Protein 4YAM (pdb70)

Secondary structure (DSSP, 8-state):
-TTEEEEE--B-TTS-B--HHHHHHHHHHHHTT-EEEEE---SS-HHHHTTS--SSS-EEEETTEEEESHHHHHHHHHHH-TT------HHHHH--HHHHHHIIIIIHHHHHHHHHHHHHHS-GGGHHHHHHHHHHHT---S-HHHHHTTHHHHGGGSGGGGHHHHHHHTT-SBTTBSS--HHHHHHHHHHHHHHHH-SS-SB-TT-TTHHHHHHHHHHHHHTT------SB-----TTSPP-S---/--EEEEE--B-TTS-B--HHHHHHHHHHHHTT-EEEEE---SSSHHHHTTSS-SSS-EEEETTEEEESHHHHHHHHHHH-TT------HHHHH--HHHHHHIIIIIHHHHHHSHHHHHHTS-TTTHHHHHHHHHHHSS-SS-HHHHHTTHHHHGGGSGGGGHHHHHHHTT-SBTTBSS--HHHHHHHHHHHHHHHH-SS-SB-TT-TTHHHHHHHHHHHHHTT------SB-----TTSPPSS------/--EEEEE--B-TTS-B--HHHHHHHHHHHHTT-EEEEE---SSSHHHHTTSS-SSS-EEEETTEEEESHHHHHHHHHHH-TT----S-HHHHH--HHHHHHIIIIIHHHHHHSHHHHHHHS-HHHHHHHHHHHTTTSSSSS-HHHHHTTHHHHGGGHHHHTHHHHHHHTT-SBTTBSS--HHHHHHHHHHHHHHHH-SS-SB-TT-TTHHHHHHHHHHHHHTT------SB-----TTSPPSS------/--EEEEE--B-TTS-B--HHHHHHHHHHHHTT-EEEEE---SS-HHHHTTS--SSS-EEEETTEEEESHHHHHHHHHHH-TT----S-HHHHH--HHHHHHIIIIIHHHHHHHHHHHHHTS-TTTHHHHHHHHHHHSSTTS-HHHHHTTHHHHGGGHHHHTHHHHHHHTT-SBTTBSS--HHHHHHHHHHHHHHHH-SS-SB-TT-TTHHHHHHHHHHHHHTT------SB-----TTSPP-S--S--

Structure (mmCIF, N/CA/C/O backbone):
data_4YAM
#
_entry.id   4YAM
#
_cell.length_a   122.556
_cell.length_b   97.155
_cell.length_c   131.387
_cell.angle_alpha   90.00
_cell.angle_beta   106.65
_cell.angle_gamma   90.00
#
_symmetry.space_group_name_H-M   'C 1 2 1'
#
loop_
_entity.id
_entity.type
_entity.pdbx_description
1 polymer Beta-etherase
2 water water
#
loop_
_atom_site.group_PDB
_atom_site.id
_atom_site.type_symbol
_atom_site.label_atom_id
_atom_site.label_alt_id
_atom_site.label_comp_id
_atom_site.label_asym_id
_atom_site.label_entity_id
_atom_site.label_seq_id
_atom_site.pdbx_PDB_ins_code
_atom_site.Cartn_x
_atom_site.Cartn_y
_atom_site.Cartn_z
_atom_site.occupancy
_atom_site.B_iso_or_equiv
_atom_site.auth_seq_id
_atom_site.auth_comp_id
_atom_site.auth_asym_id
_atom_site.auth_atom_id
_atom_site.pdbx_PDB_model_num
ATOM 1 N N . ARG A 1 3 ? -5.077 -26.377 30.144 1.00 67.78 3 ARG A N 1
ATOM 2 C CA . ARG A 1 3 ? -5.876 -25.754 31.194 1.00 52.49 3 ARG A CA 1
ATOM 3 C C . ARG A 1 3 ? -7.135 -26.550 31.482 1.00 41.08 3 ARG A C 1
ATOM 4 O O . ARG A 1 3 ? -8.007 -26.089 32.227 1.00 31.53 3 ARG A O 1
ATOM 24 N N . ASN A 1 4 ? -7.217 -27.734 30.878 1.00 64.45 4 ASN A N 1
ATOM 25 C CA . ASN A 1 4 ? -8.391 -28.591 30.958 1.00 66.98 4 ASN A CA 1
ATOM 26 C C . ASN A 1 4 ? -9.618 -27.891 30.380 1.00 64.90 4 ASN A C 1
ATOM 27 O O . ASN A 1 4 ? -9.745 -27.739 29.164 1.00 80.20 4 ASN A O 1
ATOM 38 N N . ASN A 1 5 ? -10.505 -27.457 31.265 1.00 27.13 5 ASN A N 1
ATOM 39 C CA . ASN A 1 5 ? -11.746 -26.789 30.891 1.00 23.35 5 ASN A CA 1
ATOM 40 C C . ASN A 1 5 ? -12.043 -25.755 31.970 1.00 22.06 5 ASN A C 1
ATOM 41 O O . ASN A 1 5 ? -13.195 -25.536 32.352 1.00 21.30 5 ASN A O 1
ATOM 52 N N . THR A 1 6 ? -10.984 -25.113 32.457 1.00 23.74 6 THR A N 1
ATOM 53 C CA . THR A 1 6 ? -11.061 -24.337 33.693 1.00 22.36 6 THR A CA 1
ATOM 54 C C . THR A 1 6 ? -10.677 -22.868 33.538 1.00 24.04 6 THR A C 1
ATOM 55 O O . THR A 1 6 ? -9.645 -22.543 32.958 1.00 22.54 6 THR A O 1
ATOM 66 N N . ILE A 1 7 ? -11.521 -21.991 34.079 1.00 19.41 7 ILE A N 1
ATOM 67 C CA . ILE A 1 7 ? -11.210 -20.569 34.169 1.00 18.74 7 ILE A CA 1
ATOM 68 C C . ILE A 1 7 ? -11.310 -20.106 35.622 1.00 31.09 7 ILE A C 1
ATOM 69 O O . ILE A 1 7 ? -12.223 -20.493 36.353 1.00 18.71 7 ILE A O 1
ATOM 85 N N . THR A 1 8 ? -10.351 -19.284 36.031 1.00 22.04 8 THR A N 1
ATOM 86 C CA . THR A 1 8 ? -10.285 -18.778 37.395 1.00 18.87 8 THR A CA 1
ATOM 87 C C . THR A 1 8 ? -11.189 -17.568 37.550 1.00 18.41 8 THR A C 1
ATOM 88 O O . THR A 1 8 ? -11.189 -16.679 36.704 1.00 17.15 8 THR A O 1
ATOM 99 N N . LEU A 1 9 ? -11.971 -17.547 38.624 1.00 18.67 9 LEU A N 1
ATOM 100 C CA . LEU A 1 9 ? -12.873 -16.436 38.895 1.00 16.23 9 LEU A CA 1
ATOM 101 C C . LEU A 1 9 ? -12.646 -15.875 40.290 1.00 21.60 9 LEU A C 1
ATOM 102 O O . LEU A 1 9 ? -12.737 -16.602 41.277 1.00 20.47 9 LEU A O 1
ATOM 118 N N . TYR A 1 10 ? -12.355 -14.580 40.369 1.00 19.69 10 TYR A N 1
ATOM 119 C CA . TYR A 1 10 ? -12.274 -13.900 41.655 1.00 16.81 10 TYR A CA 1
ATOM 120 C C . TYR A 1 10 ? -13.680 -13.495 42.094 1.00 15.93 10 TYR A C 1
ATOM 121 O O . TYR A 1 10 ? -14.319 -12.635 41.484 1.00 22.51 10 TYR A O 1
ATOM 139 N N . ASP A 1 11 ? -14.145 -14.146 43.154 1.00 20.51 11 ASP A N 1
ATOM 140 C CA . ASP A 1 11 ? -15.517 -14.024 43.640 1.00 15.50 11 ASP A CA 1
ATOM 141 C C . ASP A 1 11 ? -15.659 -12.844 44.596 1.00 36.26 11 ASP A C 1
ATOM 142 O O . ASP A 1 11 ? -14.665 -12.240 45.010 1.00 16.78 11 ASP A O 1
ATOM 151 N N . LEU A 1 12 ? -16.903 -12.518 44.932 1.00 22.90 12 LEU A N 1
ATOM 152 C CA . LEU A 1 12 ? -17.198 -11.552 45.984 1.00 15.56 12 LEU A CA 1
ATOM 153 C C . LEU A 1 12 ? -18.266 -12.167 46.875 1.00 21.78 12 LEU A C 1
ATOM 154 O O . LEU A 1 12 ? -19.449 -12.165 46.535 1.00 21.95 12 LEU A O 1
ATOM 170 N N . GLN A 1 13 ? -17.831 -12.690 48.016 1.00 20.17 13 GLN A N 1
ATOM 171 C CA . GLN A 1 13 ? -18.672 -13.538 48.855 1.00 20.77 13 GLN A CA 1
ATOM 172 C C . GLN A 1 13 ? -19.061 -12.893 50.178 1.00 17.34 13 GLN A C 1
ATOM 173 O O . GLN A 1 13 ? -18.361 -12.014 50.697 1.00 17.95 13 GLN A O 1
ATOM 187 N N . LEU A 1 14 ? -20.189 -13.355 50.709 1.00 17.28 14 LEU A N 1
ATOM 188 C CA . LEU A 1 14 ? -20.608 -13.055 52.069 1.00 18.64 14 LEU A CA 1
ATOM 189 C C . LEU A 1 14 ? -20.002 -14.088 53.014 1.00 29.22 14 LEU A C 1
ATOM 190 O O . LEU A 1 14 ? -19.306 -15.001 52.569 1.00 19.53 14 LEU A O 1
ATOM 206 N N . GLU A 1 15 ? -20.278 -13.949 54.308 1.00 20.39 15 GLU A N 1
ATOM 207 C CA . GLU A 1 15 ? -19.740 -14.866 55.311 1.00 21.87 15 GLU A CA 1
ATOM 208 C C . GLU A 1 15 ? -20.121 -16.320 55.022 1.00 23.16 15 GLU A C 1
ATOM 209 O O . GLU A 1 15 ? -19.370 -17.238 55.344 1.00 27.95 15 GLU A O 1
ATOM 221 N N . SER A 1 16 ? -21.285 -16.523 54.408 1.00 26.38 16 SER A N 1
ATOM 222 C CA . SER A 1 16 ? -21.781 -17.866 54.121 1.00 24.50 16 SER A CA 1
ATOM 223 C C . SER A 1 16 ? -21.070 -18.517 52.933 1.00 21.61 16 SER A C 1
ATOM 224 O O . SER A 1 16 ? -21.243 -19.711 52.681 1.00 24.88 16 SER A O 1
ATOM 232 N N . GLY A 1 17 ? -20.277 -17.733 52.210 1.00 20.89 17 GLY A N 1
ATOM 233 C CA . GLY A 1 17 ? -19.624 -18.205 50.998 1.00 20.41 17 GLY A CA 1
ATOM 234 C C . GLY A 1 17 ? -20.451 -17.852 49.779 1.00 20.20 17 GLY A C 1
ATOM 235 O O . GLY A 1 17 ? -20.041 -18.037 48.631 1.00 22.05 17 GLY A O 1
ATOM 239 N N . CYS A 1 18 ? -21.637 -17.328 50.042 1.00 23.78 18 CYS A N 1
ATOM 240 C CA . CYS A 1 18 ? -22.562 -16.940 48.997 1.00 20.47 18 CYS A CA 1
ATOM 241 C C . CYS A 1 18 ? -22.127 -15.672 48.255 1.00 17.42 18 CYS A C 1
ATOM 242 O O . CYS A 1 18 ? -21.763 -14.686 48.886 1.00 17.75 18 CYS A O 1
ATOM 250 N N . THR A 1 19 ? -22.179 -15.697 46.921 1.00 15.47 19 THR A N 1
ATOM 251 C CA . THR A 1 19 ? -21.894 -14.508 46.118 1.00 16.49 19 THR A CA 1
ATOM 252 C C . THR A 1 19 ? -22.948 -13.427 46.354 1.00 14.04 19 THR A C 1
ATOM 253 O O . THR A 1 19 ? -24.147 -13.713 46.351 1.00 17.51 19 THR A O 1
ATOM 264 N N . ILE A 1 20 ? -22.501 -12.190 46.545 1.00 14.01 20 ILE A N 1
ATOM 265 C CA . ILE A 1 20 ? -23.418 -11.063 46.692 1.00 14.00 20 ILE A CA 1
ATOM 266 C C . ILE A 1 20 ? -23.478 -10.233 45.417 1.00 13.90 20 ILE A C 1
ATOM 267 O O . ILE A 1 20 ? -24.566 -9.882 44.958 1.00 16.45 20 ILE A O 1
ATOM 283 N N . SER A 1 21 ? -22.318 -9.918 44.843 1.00 14.46 21 SER A N 1
ATOM 284 C CA . SER A 1 21 ? -22.258 -9.028 43.687 1.00 13.40 21 SER A CA 1
ATOM 285 C C . SER A 1 21 ? -23.052 -9.551 42.488 1.00 12.90 21 SER A C 1
ATOM 286 O O . SER A 1 21 ? -22.829 -10.674 42.051 1.00 18.44 21 SER A O 1
ATOM 294 N N . PRO A 1 22 ? -23.967 -8.726 41.936 1.00 13.00 22 PRO A N 1
ATOM 295 C CA . PRO A 1 22 ? -24.695 -9.158 40.737 1.00 12.73 22 PRO A CA 1
ATOM 296 C C . PRO A 1 22 ? -23.776 -9.257 39.521 1.00 15.04 22 PRO A C 1
ATOM 297 O O . PRO A 1 22 ? -24.056 -10.014 38.597 1.00 15.08 22 PRO A O 1
ATOM 308 N N . TYR A 1 23 ? -22.692 -8.488 39.521 1.00 15.52 23 TYR A N 1
ATOM 309 C CA . TYR A 1 23 ? -21.724 -8.551 38.428 1.00 17.03 23 TYR A CA 1
ATOM 310 C C . TYR A 1 23 ? -20.998 -9.890 38.439 1.00 16.93 23 TYR A C 1
ATOM 311 O O . TYR A 1 23 ? -20.730 -10.476 37.383 1.00 14.85 23 TYR A O 1
ATOM 329 N N . VAL A 1 24 ? -20.682 -10.370 39.637 1.00 12.57 24 VAL A N 1
ATOM 330 C CA . VAL A 1 24 ? -20.065 -11.680 39.796 1.00 14.29 24 VAL A CA 1
ATOM 331 C C . VAL A 1 24 ? -21.072 -12.777 39.458 1.00 12.85 24 VAL A C 1
ATOM 332 O O . VAL A 1 24 ? -20.719 -13.767 38.820 1.00 13.77 24 VAL A O 1
ATOM 345 N N . TRP A 1 25 ? -22.323 -12.599 39.884 1.00 12.40 25 TRP A N 1
ATOM 346 C CA . TRP A 1 25 ? -23.362 -13.580 39.593 1.00 14.16 25 TRP A CA 1
ATOM 347 C C . TRP A 1 25 ? -23.495 -13.831 38.093 1.00 14.91 25 TRP A C 1
ATOM 348 O O . TRP A 1 25 ? -23.491 -14.978 37.653 1.00 16.73 25 TRP A O 1
ATOM 369 N N . ARG A 1 26 ? -23.609 -12.770 37.301 1.00 14.08 26 ARG A N 1
ATOM 370 C CA . ARG A 1 26 ? -23.861 -12.963 35.880 1.00 18.82 26 ARG A CA 1
ATOM 371 C C . ARG A 1 26 ? -22.612 -13.511 35.191 1.00 17.29 26 ARG A C 1
ATOM 372 O O . ARG A 1 26 ? -22.713 -14.146 34.149 1.00 15.94 26 ARG A O 1
ATOM 393 N N . THR A 1 27 ? -21.447 -13.307 35.798 1.00 15.91 27 THR A N 1
ATOM 394 C CA . THR A 1 27 ? -20.218 -13.906 35.288 1.00 13.18 27 THR A CA 1
ATOM 395 C C . THR A 1 27 ? -20.172 -15.409 35.578 1.00 12.46 27 THR A C 1
ATOM 396 O O . THR A 1 27 ? -19.746 -16.196 34.727 1.00 18.66 27 THR A O 1
ATOM 407 N N . LYS A 1 28 ? -20.601 -15.815 36.770 1.00 17.35 28 LYS A N 1
ATOM 408 C CA . LYS A 1 28 ? -20.673 -17.245 37.083 1.00 25.60 28 LYS A CA 1
ATOM 409 C C . LYS A 1 28 ? -21.577 -17.956 36.082 1.00 13.89 28 LYS A C 1
ATOM 410 O O . LYS A 1 28 ? -21.207 -18.999 35.545 1.00 14.81 28 LYS A O 1
ATOM 429 N N . TYR A 1 29 ? -22.751 -17.382 35.821 1.00 12.42 29 TYR A N 1
ATOM 430 C CA . TYR A 1 29 ? -23.680 -17.966 34.852 1.00 13.29 29 TYR A CA 1
ATOM 431 C C . TYR A 1 29 ? -23.116 -17.972 33.431 1.00 13.32 29 TYR A C 1
ATOM 432 O O . TYR A 1 29 ? -23.331 -18.920 32.677 1.00 14.77 29 TYR A O 1
ATOM 450 N N . ALA A 1 30 ? -22.421 -16.902 33.061 1.00 16.99 30 ALA A N 1
ATOM 451 C CA . ALA A 1 30 ? -21.835 -16.805 31.730 1.00 15.76 30 ALA A CA 1
ATOM 452 C C . ALA A 1 30 ? -20.827 -17.929 31.521 1.00 15.90 30 ALA A C 1
ATOM 453 O O . ALA A 1 30 ? -20.817 -18.591 30.480 1.00 14.72 30 ALA A O 1
ATOM 460 N N . LEU A 1 31 ? -19.989 -18.154 32.524 1.00 15.81 31 LEU A N 1
ATOM 461 C CA . LEU A 1 31 ? -18.973 -19.205 32.448 1.00 17.38 31 LEU A CA 1
ATOM 462 C C . LEU A 1 31 ? -19.596 -20.599 32.326 1.00 17.76 31 LEU A C 1
ATOM 463 O O . LEU A 1 31 ? -19.177 -21.403 31.496 1.00 19.16 31 LEU A O 1
ATOM 479 N N . LYS A 1 32 ? -20.597 -20.881 33.149 1.00 14.32 32 LYS A N 1
ATOM 480 C CA . LYS A 1 32 ? -21.276 -22.174 33.102 1.00 15.54 32 LYS A CA 1
ATOM 481 C C . LYS A 1 32 ? -22.041 -22.349 31.787 1.00 15.09 32 LYS A C 1
ATOM 482 O O . LYS A 1 32 ? -22.147 -23.457 31.265 1.00 15.86 32 LYS A O 1
ATOM 501 N N . HIS A 1 33 ? -22.572 -21.250 31.262 1.00 14.59 33 HIS A N 1
ATOM 502 C CA . HIS A 1 33 ? -23.280 -21.242 29.978 1.00 14.95 33 HIS A CA 1
ATOM 503 C C . HIS A 1 33 ? -22.356 -21.722 28.867 1.00 27.61 33 HIS A C 1
ATOM 504 O O . HIS A 1 33 ? -22.775 -22.417 27.937 1.00 16.35 33 HIS A O 1
ATOM 517 N N . LYS A 1 34 ? -21.088 -21.341 28.987 1.00 18.92 34 LYS A N 1
ATOM 518 C CA . LYS A 1 34 ? -20.055 -21.699 28.024 1.00 16.27 34 LYS A CA 1
ATOM 519 C C . LYS A 1 34 ? -19.491 -23.100 28.282 1.00 18.55 34 LYS A C 1
ATOM 520 O O . LYS A 1 34 ? -18.694 -23.614 27.488 1.00 17.92 34 LYS A O 1
ATOM 539 N N . GLY A 1 35 ? -19.897 -23.706 29.396 1.00 18.20 35 GLY A N 1
ATOM 540 C CA . GLY A 1 35 ? -19.509 -25.071 29.717 1.00 25.23 35 GLY A CA 1
ATOM 541 C C . GLY A 1 35 ? -18.178 -25.207 30.437 1.00 20.05 35 GLY A C 1
ATOM 542 O O . GLY A 1 35 ? -17.588 -26.297 30.466 1.00 19.47 35 GLY A O 1
ATOM 546 N N . PHE A 1 36 ? -17.708 -24.109 31.025 1.00 17.55 36 PHE A N 1
ATOM 547 C CA . PHE A 1 36 ? -16.437 -24.099 31.747 1.00 17.98 36 PHE A CA 1
ATOM 548 C C . PHE A 1 36 ? -16.589 -24.551 33.191 1.00 22.35 36 PHE A C 1
ATOM 549 O O . PHE A 1 36 ? -17.640 -24.363 33.810 1.00 20.28 36 PHE A O 1
ATOM 566 N N . ASP A 1 37 ? -15.525 -25.144 33.720 1.00 20.02 37 ASP A N 1
ATOM 567 C CA . ASP A 1 37 ? -15.397 -25.367 35.152 1.00 20.93 37 ASP A CA 1
ATOM 568 C C . ASP A 1 37 ? -14.754 -24.133 35.769 1.00 21.48 37 ASP A C 1
ATOM 569 O O . ASP A 1 37 ? -13.849 -23.546 35.180 1.00 22.47 37 ASP A O 1
ATOM 578 N N . ILE A 1 38 ? -15.228 -23.741 36.947 1.00 19.23 38 ILE A N 1
ATOM 579 C CA . ILE A 1 38 ? -14.808 -22.489 37.566 1.00 32.17 38 ILE A CA 1
ATOM 580 C C . ILE A 1 38 ? -13.923 -22.727 38.777 1.00 32.00 38 ILE A C 1
ATOM 581 O O . ILE A 1 38 ? -14.330 -23.366 39.749 1.00 24.31 38 ILE A O 1
ATOM 597 N N . ASP A 1 39 ? -12.705 -22.209 38.702 1.00 19.41 39 ASP A N 1
ATOM 598 C CA . ASP A 1 39 ? -11.795 -22.199 39.837 1.00 22.14 39 ASP A CA 1
ATOM 599 C C . ASP A 1 39 ? -12.050 -20.924 40.631 1.00 21.49 39 ASP A C 1
ATOM 600 O O . ASP A 1 39 ? -11.573 -19.853 40.265 1.00 19.18 39 ASP A O 1
ATOM 609 N N . ILE A 1 40 ? -12.811 -21.039 41.714 1.00 19.52 40 ILE A N 1
ATOM 610 C CA . ILE A 1 40 ? -13.209 -19.862 42.483 1.00 18.79 40 ILE A CA 1
ATOM 611 C C . ILE A 1 40 ? -12.142 -19.418 43.476 1.00 19.85 40 ILE A C 1
ATOM 612 O O . ILE A 1 40 ? -11.675 -20.202 44.299 1.00 21.19 40 ILE A O 1
ATOM 628 N N . VAL A 1 41 ? -11.788 -18.139 43.405 1.00 23.84 41 VAL A N 1
ATOM 629 C CA . VAL A 1 41 ? -10.927 -17.523 44.403 1.00 21.93 41 VAL A CA 1
ATOM 630 C C . VAL A 1 41 ? -11.815 -16.771 45.386 1.00 22.25 41 VAL A C 1
ATOM 631 O O . VAL A 1 41 ? -12.464 -15.795 45.011 1.00 25.50 41 VAL A O 1
ATOM 644 N N . PRO A 1 42 ? -11.857 -17.222 46.649 1.00 24.83 42 PRO A N 1
ATOM 645 C CA . PRO A 1 42 ? -12.781 -16.593 47.595 1.00 20.38 42 PRO A CA 1
ATOM 646 C C . PRO A 1 42 ? -12.281 -15.256 48.131 1.00 26.57 42 PRO A C 1
ATOM 647 O O . PRO A 1 42 ? -11.115 -14.900 47.943 1.00 24.17 42 PRO A O 1
ATOM 658 N N . GLY A 1 43 ? -13.168 -14.532 48.806 1.00 24.39 43 GLY A N 1
ATOM 659 C CA . GLY A 1 43 ? -12.838 -13.237 49.369 1.00 26.69 43 GLY A CA 1
ATOM 660 C C . GLY A 1 43 ? -14.039 -12.319 49.295 1.00 29.68 43 GLY A C 1
ATOM 661 O O . GLY A 1 43 ? -14.999 -12.614 48.581 1.00 21.33 43 GLY A O 1
ATOM 665 N N . GLY A 1 44 ? -13.983 -11.209 50.028 1.00 19.93 44 GLY A N 1
ATOM 666 C CA . GLY A 1 44 ? -15.087 -10.270 50.086 1.00 20.62 44 GLY A CA 1
ATOM 667 C C . GLY A 1 44 ? -14.717 -8.881 49.596 1.00 38.09 44 GLY A C 1
ATOM 668 O O . GLY A 1 44 ? -13.939 -8.728 48.652 1.00 31.92 44 GLY A O 1
ATOM 672 N N . PHE A 1 45 ? -15.280 -7.865 50.242 1.00 20.78 45 PHE A N 1
ATOM 673 C CA . PHE A 1 45 ? -15.127 -6.488 49.784 1.00 22.30 45 PHE A CA 1
ATOM 674 C C . PHE A 1 45 ? -13.722 -5.934 50.020 1.00 22.92 45 PHE A C 1
ATOM 675 O O . PHE A 1 45 ? -13.218 -5.162 49.210 1.00 23.28 45 PHE A O 1
ATOM 692 N N . THR A 1 46 ? -13.099 -6.318 51.129 1.00 21.92 46 THR A N 1
ATOM 693 C CA . THR A 1 46 ? -11.768 -5.824 51.461 1.00 23.32 46 THR A CA 1
ATOM 694 C C . THR A 1 46 ? -10.676 -6.715 50.869 1.00 23.52 46 THR A C 1
ATOM 695 O O . THR A 1 46 ? -10.876 -7.910 50.672 1.00 22.98 46 THR A O 1
ATOM 706 N N . GLY A 1 47 ? -9.525 -6.114 50.583 1.00 26.19 47 GLY A N 1
ATOM 707 C CA . GLY A 1 47 ? -8.346 -6.851 50.164 1.00 26.98 47 GLY A CA 1
ATOM 708 C C . GLY A 1 47 ? -8.330 -7.313 48.717 1.00 35.72 47 GLY A C 1
ATOM 709 O O . GLY A 1 47 ? -7.585 -8.232 48.380 1.00 34.87 47 GLY A O 1
ATOM 713 N N . ILE A 1 48 ? -9.123 -6.681 47.855 1.00 22.70 48 ILE A N 1
ATOM 714 C CA . ILE A 1 48 ? -9.203 -7.107 46.457 1.00 21.66 48 ILE A CA 1
ATOM 715 C C . ILE A 1 48 ? -7.890 -6.838 45.716 1.00 28.31 48 ILE A C 1
ATOM 716 O O . ILE A 1 48 ? -7.460 -7.651 44.896 1.00 29.52 48 ILE A O 1
ATOM 732 N N . LEU A 1 49 ? -7.255 -5.703 46.000 1.00 31.83 49 LEU A N 1
ATOM 733 C CA . LEU A 1 49 ? -5.975 -5.381 45.380 1.00 34.74 49 LEU A CA 1
ATOM 734 C C . LEU A 1 49 ? -4.926 -6.408 45.796 1.00 39.41 49 LEU A C 1
ATOM 735 O O . LEU A 1 49 ? -4.111 -6.841 44.981 1.00 28.58 49 LEU A O 1
ATOM 751 N N . GLU A 1 50 ? -4.959 -6.795 47.070 1.00 35.98 50 GLU A N 1
ATOM 752 C CA . GLU A 1 50 ? -4.085 -7.843 47.592 1.00 37.08 50 GLU A CA 1
ATOM 753 C C . GLU A 1 50 ? -4.323 -9.177 46.893 1.00 31.96 50 GLU A C 1
ATOM 754 O O . GLU A 1 50 ? -3.374 -9.813 46.424 1.00 32.52 50 GLU A O 1
ATOM 766 N N . ARG A 1 51 ? -5.587 -9.599 46.847 1.00 30.57 51 ARG A N 1
ATOM 767 C CA . ARG A 1 51 ? -5.962 -10.892 46.270 1.00 38.11 51 ARG A CA 1
ATOM 768 C C . ARG A 1 51 ? -5.558 -10.984 44.811 1.00 36.32 51 ARG A C 1
ATOM 769 O O . ARG A 1 51 ? -5.042 -12.007 44.369 1.00 26.47 51 ARG A O 1
ATOM 790 N N . THR A 1 52 ? -5.811 -9.916 44.062 1.00 23.36 52 THR A N 1
ATOM 791 C CA . THR A 1 52 ? -5.397 -9.858 42.672 1.00 23.62 52 THR A CA 1
ATOM 792 C C . THR A 1 52 ? -3.931 -9.450 42.663 1.00 42.67 52 THR A C 1
ATOM 793 O O . THR A 1 52 ? -3.347 -9.212 43.721 1.00 49.57 52 THR A O 1
ATOM 804 N N . GLY A 1 53 ? -3.320 -9.372 41.490 1.00 36.30 53 GLY A N 1
ATOM 805 C CA . GLY A 1 53 ? -1.893 -9.104 41.424 1.00 55.50 53 GLY A CA 1
ATOM 806 C C . GLY A 1 53 ? -1.540 -7.651 41.680 1.00 34.93 53 GLY A C 1
ATOM 807 O O . GLY A 1 53 ? -0.436 -7.213 41.370 1.00 36.57 53 GLY A O 1
ATOM 811 N N . GLY A 1 54 ? -2.468 -6.909 42.274 1.00 41.37 54 GLY A N 1
ATOM 812 C CA . GLY A 1 54 ? -2.431 -5.461 42.222 1.00 39.77 54 GLY A CA 1
ATOM 813 C C . GLY A 1 54 ? -3.040 -5.053 40.895 1.00 29.98 54 GLY A C 1
ATOM 814 O O . GLY A 1 54 ? -2.873 -3.925 40.437 1.00 32.39 54 GLY A O 1
ATOM 818 N N . ARG A 1 55 ? -3.761 -5.991 40.285 1.00 27.95 55 ARG A N 1
ATOM 819 C CA . ARG A 1 55 ? -4.280 -5.826 38.933 1.00 25.69 55 ARG A CA 1
ATOM 820 C C . ARG A 1 55 ? -5.645 -5.155 38.911 1.00 31.20 55 ARG A C 1
ATOM 821 O O . ARG A 1 55 ? -5.979 -4.456 37.955 1.00 28.56 55 ARG A O 1
ATOM 842 N N . SER A 1 56 ? -6.432 -5.366 39.963 1.00 26.63 56 SER A N 1
ATOM 843 C CA . SER A 1 56 ? -7.781 -4.819 40.019 1.00 29.09 56 SER A CA 1
ATOM 844 C C . SER A 1 56 ? -8.186 -4.413 41.431 1.00 29.22 56 SER A C 1
ATOM 845 O O . SER A 1 56 ? -7.806 -5.056 42.414 1.00 24.63 56 SER A O 1
ATOM 853 N N . GLU A 1 57 ? -8.958 -3.334 41.517 1.00 23.16 57 GLU A N 1
ATOM 854 C CA . GLU A 1 57 ? -9.577 -2.926 42.773 1.00 25.44 57 GLU A CA 1
ATOM 855 C C . GLU A 1 57 ? -11.012 -3.450 42.837 1.00 23.35 57 GLU A C 1
ATOM 856 O O . GLU A 1 57 ? -11.678 -3.327 43.864 1.00 28.00 57 GLU A O 1
ATOM 868 N N . ARG A 1 58 ? -11.475 -4.035 41.731 1.00 24.21 58 ARG A N 1
ATOM 869 C CA . ARG A 1 58 ? -12.841 -4.548 41.619 1.00 28.88 58 ARG A CA 1
ATOM 870 C C . ARG A 1 58 ? -12.893 -5.996 41.138 1.00 28.91 58 ARG A C 1
ATOM 871 O O . ARG A 1 58 ? -11.959 -6.493 40.503 1.00 29.05 58 ARG A O 1
ATOM 892 N N . VAL A 1 59 ? -13.999 -6.662 41.459 1.00 18.58 59 VAL A N 1
ATOM 893 C CA . VAL A 1 59 ? -14.305 -7.985 40.927 1.00 17.40 59 VAL A CA 1
ATOM 894 C C . VAL A 1 59 ? -15.703 -7.905 40.318 1.00 24.54 59 VAL A C 1
ATOM 895 O O . VAL A 1 59 ? -16.469 -6.999 40.658 1.00 20.60 59 VAL A O 1
ATOM 908 N N . PRO A 1 60 ? -16.047 -8.832 39.406 1.00 14.78 60 PRO A N 1
ATOM 909 C CA . PRO A 1 60 ? -15.312 -10.019 38.958 1.00 14.31 60 PRO A CA 1
ATOM 910 C C . PRO A 1 60 ? -14.087 -9.735 38.104 1.00 18.66 60 PRO A C 1
ATOM 911 O O . PRO A 1 60 ? -14.050 -8.785 37.320 1.00 15.06 60 PRO A O 1
ATOM 922 N N . VAL A 1 61 ? -13.094 -10.596 38.282 1.00 18.69 61 VAL A N 1
ATOM 923 C CA . VAL A 1 61 ? -11.953 -10.704 37.394 1.00 16.09 61 VAL A CA 1
ATOM 924 C C . VAL A 1 61 ? -11.833 -12.180 37.053 1.00 23.64 61 VAL A C 1
ATOM 925 O O . VAL A 1 61 ? -12.007 -13.020 37.933 1.00 16.11 61 VAL A O 1
ATOM 938 N N . ILE A 1 62 ? -11.557 -12.507 35.795 1.00 16.06 62 ILE A N 1
ATOM 939 C CA . ILE A 1 62 ? -11.193 -13.881 35.463 1.00 16.41 62 ILE A CA 1
ATOM 940 C C . ILE A 1 62 ? -9.775 -13.961 34.912 1.00 19.89 62 ILE A C 1
ATOM 941 O O . ILE A 1 62 ? -9.218 -12.968 34.424 1.00 17.80 62 ILE A O 1
ATOM 957 N N . VAL A 1 63 ? -9.202 -15.156 35.025 1.00 18.16 63 VAL A N 1
ATOM 958 C CA . VAL A 1 63 ? -7.899 -15.456 34.458 1.00 19.34 63 VAL A CA 1
ATOM 959 C C . VAL A 1 63 ? -8.073 -16.701 33.608 1.00 34.52 63 VAL A C 1
ATOM 960 O O . VAL A 1 63 ? -8.394 -17.782 34.119 1.00 21.42 63 VAL A O 1
ATOM 973 N N . ASP A 1 64 ? -7.898 -16.523 32.305 1.00 19.70 64 ASP A N 1
ATOM 974 C CA . ASP A 1 64 ? -8.067 -17.593 31.338 1.00 27.72 64 ASP A CA 1
ATOM 975 C C . ASP A 1 64 ? -6.677 -17.944 30.855 1.00 31.20 64 ASP A C 1
ATOM 976 O O . ASP A 1 64 ? -6.098 -17.230 30.036 1.00 21.89 64 ASP A O 1
ATOM 985 N N . ASP A 1 65 ? -6.144 -19.036 31.395 1.00 27.11 65 ASP A N 1
ATOM 986 C CA . ASP A 1 65 ? -4.732 -19.360 31.266 1.00 31.84 65 ASP A CA 1
ATOM 987 C C . ASP A 1 65 ? -3.909 -18.206 31.831 1.00 52.78 65 ASP A C 1
ATOM 988 O O . ASP A 1 65 ? -3.801 -18.076 33.053 1.00 68.34 65 ASP A O 1
ATOM 997 N N . GLY A 1 66 ? -3.348 -17.365 30.968 1.00 42.79 66 GLY A N 1
ATOM 998 C CA . GLY A 1 66 ? -2.594 -16.210 31.433 1.00 53.17 66 GLY A CA 1
ATOM 999 C C . GLY A 1 66 ? -3.311 -14.883 31.249 1.00 23.93 66 GLY A C 1
ATOM 1000 O O . GLY A 1 66 ? -2.825 -13.850 31.710 1.00 24.49 66 GLY A O 1
ATOM 1004 N N . GLU A 1 67 ? -4.463 -14.917 30.579 1.00 22.77 67 GLU A N 1
ATOM 1005 C CA . GLU A 1 67 ? -5.230 -13.714 30.240 1.00 21.84 67 GLU A CA 1
ATOM 1006 C C . GLU A 1 67 ? -6.112 -13.230 31.383 1.00 20.76 67 GLU A C 1
ATOM 1007 O O . GLU A 1 67 ? -7.062 -13.915 31.752 1.00 19.91 67 GLU A O 1
ATOM 1019 N N . TRP A 1 68 ? -5.820 -12.045 31.917 1.00 20.90 68 TRP A N 1
ATOM 1020 C CA . TRP A 1 68 ? -6.674 -11.411 32.927 1.00 20.01 68 TRP A CA 1
ATOM 1021 C C . TRP A 1 68 ? -7.778 -10.597 32.249 1.00 19.19 68 TRP A C 1
ATOM 1022 O O . TRP A 1 68 ? -7.501 -9.818 31.344 1.00 19.67 68 TRP A O 1
ATOM 1043 N N . VAL A 1 69 ? -9.027 -10.779 32.674 1.00 18.12 69 VAL A N 1
ATOM 1044 C CA . VAL A 1 69 ? -10.152 -10.070 32.059 1.00 19.39 69 VAL A CA 1
ATOM 1045 C C . VAL A 1 69 ? -11.014 -9.386 33.124 1.00 21.34 69 VAL A C 1
ATOM 1046 O O . VAL A 1 69 ? -11.516 -10.031 34.038 1.00 16.34 69 VAL A O 1
ATOM 1059 N N . LEU A 1 70 ? -11.171 -8.070 32.987 1.00 19.89 70 LEU A N 1
ATOM 1060 C CA . LEU A 1 70 ? -11.843 -7.244 33.983 1.00 19.54 70 LEU A CA 1
ATOM 1061 C C . LEU A 1 70 ? -13.176 -6.720 33.464 1.00 17.44 70 LEU A C 1
ATOM 1062 O O . LEU A 1 70 ? -13.293 -6.416 32.279 1.00 16.91 70 LEU A O 1
ATOM 1078 N N . ASP A 1 71 ? -14.149 -6.619 34.376 1.00 15.94 71 ASP A N 1
ATOM 1079 C CA . ASP A 1 71 ? -15.509 -6.114 34.127 1.00 25.96 71 ASP A CA 1
ATOM 1080 C C . ASP A 1 71 ? -16.417 -7.190 33.538 1.00 28.39 71 ASP A C 1
ATOM 1081 O O . ASP A 1 71 ? -16.100 -7.788 32.514 1.00 15.82 71 ASP A O 1
ATOM 1090 N N . SER A 1 72 ? -17.559 -7.416 34.183 1.00 14.44 72 SER A N 1
ATOM 1091 C CA . SER A 1 72 ? -18.437 -8.529 33.823 1.00 13.87 72 SER A CA 1
ATOM 1092 C C . SER A 1 72 ? -18.967 -8.440 32.391 1.00 14.18 72 SER A C 1
ATOM 1093 O O . SER A 1 72 ? -19.120 -9.466 31.717 1.00 15.44 72 SER A O 1
ATOM 1101 N N . TRP A 1 73 ? -19.253 -7.228 31.923 1.00 21.94 73 TRP A N 1
ATOM 1102 C CA . TRP A 1 73 ? -19.719 -7.047 30.551 1.00 22.56 73 TRP A CA 1
ATOM 1103 C C . TRP A 1 73 ? -18.618 -7.397 29.553 1.00 19.43 73 TRP A C 1
ATOM 1104 O O . TRP A 1 73 ? -18.879 -8.005 28.516 1.00 16.92 73 TRP A O 1
ATOM 1125 N N . VAL A 1 74 ? -17.388 -7.005 29.865 1.00 18.47 74 VAL A N 1
ATOM 1126 C CA . VAL A 1 74 ? -16.263 -7.267 28.976 1.00 21.88 74 VAL A CA 1
ATOM 1127 C C . VAL A 1 74 ? -15.948 -8.759 28.954 1.00 16.46 74 VAL A C 1
ATOM 1128 O O . VAL A 1 74 ? -15.609 -9.315 27.909 1.00 19.30 74 VAL A O 1
ATOM 1141 N N . ILE A 1 75 ? -16.064 -9.395 30.113 1.00 15.30 75 ILE A N 1
ATOM 1142 C CA . ILE A 1 75 ? -15.805 -10.822 30.236 1.00 19.32 75 ILE A CA 1
ATOM 1143 C C . ILE A 1 75 ? -16.762 -11.613 29.355 1.00 20.16 75 ILE A C 1
ATOM 1144 O O . ILE A 1 75 ? -16.348 -12.531 28.663 1.00 17.47 75 ILE A O 1
ATOM 1160 N N . ALA A 1 76 ? -18.041 -11.248 29.381 1.00 14.60 76 ALA A N 1
ATOM 1161 C CA . ALA A 1 76 ? -19.039 -11.894 28.537 1.00 16.14 76 ALA A CA 1
ATOM 1162 C C . ALA A 1 76 ? -18.687 -11.750 27.059 1.00 16.17 76 ALA A C 1
ATOM 1163 O O . ALA A 1 76 ? -18.782 -12.712 26.300 1.00 15.77 76 ALA A O 1
ATOM 1170 N N . GLU A 1 77 ? -18.283 -10.549 26.651 1.00 18.94 77 GLU A N 1
ATOM 1171 C CA . GLU A 1 77 ? -17.879 -10.316 25.265 1.00 23.46 77 GLU A CA 1
ATOM 1172 C C . GLU A 1 77 ? -16.613 -11.098 24.918 1.00 21.69 77 GLU A C 1
ATOM 1173 O O . GLU A 1 77 ? -16.495 -11.652 23.825 1.00 18.00 77 GLU A O 1
ATOM 1185 N N . TYR A 1 78 ? -15.675 -11.141 25.857 1.00 20.19 78 TYR A N 1
ATOM 1186 C CA . TYR A 1 78 ? -14.433 -11.887 25.681 1.00 17.38 78 TYR A CA 1
ATOM 1187 C C . TYR A 1 78 ? -14.702 -13.378 25.450 1.00 18.30 78 TYR A C 1
ATOM 1188 O O . TYR A 1 78 ? -14.072 -14.007 24.595 1.00 19.48 78 TYR A O 1
ATOM 1206 N N . LEU A 1 79 ? -15.634 -13.941 26.217 1.00 16.47 79 LEU A N 1
ATOM 1207 C CA . LEU A 1 79 ? -15.968 -15.357 26.098 1.00 16.45 79 LEU A CA 1
ATOM 1208 C C . LEU A 1 79 ? -16.575 -15.674 24.734 1.00 19.96 79 LEU A C 1
ATOM 1209 O O . LEU A 1 79 ? -16.256 -16.703 24.133 1.00 18.71 79 LEU A O 1
ATOM 1225 N N . ASP A 1 80 ? -17.446 -14.790 24.250 1.00 17.13 80 ASP A N 1
ATOM 1226 C CA . ASP A 1 80 ? -18.061 -14.960 22.935 1.00 27.30 80 ASP A CA 1
ATOM 1227 C C . ASP A 1 80 ? -17.024 -14.810 21.826 1.00 19.83 80 ASP A C 1
ATOM 1228 O O . ASP A 1 80 ? -17.084 -15.506 20.814 1.00 19.79 80 ASP A O 1
ATOM 1237 N N . GLU A 1 81 ? -16.073 -13.903 22.012 1.00 19.10 81 GLU A N 1
ATOM 1238 C CA . GLU A 1 81 ? -15.023 -13.716 21.019 1.00 20.20 81 GLU A CA 1
ATOM 1239 C C . GLU A 1 81 ? -14.040 -14.888 21.006 1.00 20.49 81 GLU A C 1
ATOM 1240 O O . GLU A 1 81 ? -13.672 -15.378 19.933 1.00 21.52 81 GLU A O 1
ATOM 1252 N N . LYS A 1 82 ? -13.607 -15.336 22.182 1.00 19.79 82 LYS A N 1
ATOM 1253 C CA . LYS A 1 82 ? -12.568 -16.366 22.241 1.00 20.32 82 LYS A CA 1
ATOM 1254 C C . LYS A 1 82 ? -13.127 -17.779 22.086 1.00 20.42 82 LYS A C 1
ATOM 1255 O O . LYS A 1 82 ? -12.388 -18.700 21.735 1.00 21.28 82 LYS A O 1
ATOM 1274 N N . TYR A 1 83 ? -14.423 -17.948 22.332 1.00 19.73 83 TYR A N 1
ATOM 1275 C CA . TYR A 1 83 ? -15.044 -19.269 22.285 1.00 19.88 83 TYR A CA 1
ATOM 1276 C C . TYR A 1 83 ? -16.341 -19.269 21.485 1.00 27.27 83 TYR A C 1
ATOM 1277 O O . TYR A 1 83 ? -17.428 -19.459 22.039 1.00 22.39 83 TYR A O 1
ATOM 1295 N N . PRO A 1 84 ? -16.230 -19.066 20.165 1.00 23.33 84 PRO A N 1
ATOM 1296 C CA . PRO A 1 84 ? -17.396 -19.107 19.276 1.00 30.20 84 PRO A CA 1
ATOM 1297 C C . PRO A 1 84 ? -17.865 -20.533 18.970 1.00 31.84 84 PRO A C 1
ATOM 1298 O O . PRO A 1 84 ? -18.795 -20.714 18.185 1.00 37.58 84 PRO A O 1
ATOM 1309 N N . ASP A 1 85 ? -17.234 -21.524 19.595 1.00 25.54 85 ASP A N 1
ATOM 1310 C CA . ASP A 1 85 ? -17.638 -22.922 19.446 1.00 27.54 85 ASP A CA 1
ATOM 1311 C C . ASP A 1 85 ? -18.554 -23.348 20.596 1.00 27.86 85 ASP A C 1
ATOM 1312 O O . ASP A 1 85 ? -19.207 -24.390 20.533 1.00 34.68 85 ASP A O 1
ATOM 1321 N N . ARG A 1 86 ? -18.578 -22.538 21.651 1.00 21.47 86 ARG A N 1
ATOM 1322 C CA . ARG A 1 86 ? -19.381 -22.815 22.832 1.00 19.80 86 ARG A CA 1
ATOM 1323 C C . ARG A 1 86 ? -20.573 -21.865 22.832 1.00 20.47 86 ARG A C 1
ATOM 1324 O O . ARG A 1 86 ? -20.491 -20.807 22.227 1.00 19.77 86 ARG A O 1
ATOM 1345 N N . PRO A 1 87 ? -21.680 -22.239 23.507 1.00 18.79 87 PRO A N 1
ATOM 1346 C CA . PRO A 1 87 ? -22.955 -21.509 23.384 1.00 18.55 87 PRO A CA 1
ATOM 1347 C C . PRO A 1 87 ? -22.814 -19.986 23.525 1.00 17.91 87 PRO A C 1
ATOM 1348 O O . PRO A 1 87 ? -22.124 -19.513 24.433 1.00 17.14 87 PRO A O 1
ATOM 1376 N N . LEU A 1 89 ? -23.389 -16.029 24.220 1.00 16.85 89 LEU A N 1
ATOM 1377 C CA . LEU A 1 89 ? -23.981 -15.209 25.267 1.00 16.93 89 LEU A CA 1
ATOM 1378 C C . LEU A 1 89 ? -24.838 -14.098 24.673 1.00 16.87 89 LEU A C 1
ATOM 1379 O O . LEU A 1 89 ? -25.920 -13.804 25.179 1.00 18.31 89 LEU A O 1
ATOM 1395 N N . PHE A 1 90 ? -24.337 -13.496 23.597 1.00 17.69 90 PHE A N 1
ATOM 1396 C CA . PHE A 1 90 ? -25.048 -12.459 22.852 1.00 18.72 90 PHE A CA 1
ATOM 1397 C C . PHE A 1 90 ? -25.386 -12.962 21.458 1.00 21.82 90 PHE A C 1
ATOM 1398 O O . PHE A 1 90 ? -24.555 -13.614 20.820 1.00 20.16 90 PHE A O 1
ATOM 1415 N N . GLU A 1 91 ? -26.577 -12.630 20.966 1.00 23.20 91 GLU A N 1
ATOM 1416 C CA . GLU A 1 91 ? -26.943 -12.989 19.598 1.00 25.46 91 GLU A CA 1
ATOM 1417 C C . GLU A 1 91 ? -26.595 -11.861 18.619 1.00 25.21 91 GLU A C 1
ATOM 1418 O O . GLU A 1 91 ? -26.570 -12.074 17.407 1.00 28.60 91 GLU A O 1
ATOM 1430 N N . GLY A 1 92 ? -26.307 -10.671 19.141 1.00 23.44 92 GLY A N 1
ATOM 1431 C CA . GLY A 1 92 ? -25.835 -9.579 18.304 1.00 27.05 92 GLY A CA 1
ATOM 1432 C C . GLY A 1 92 ? -25.859 -8.215 18.974 1.00 24.79 92 GLY A C 1
ATOM 1433 O O . GLY A 1 92 ? -26.063 -8.120 20.184 1.00 23.60 92 GLY A O 1
ATOM 1437 N N . PRO A 1 93 ? -25.635 -7.146 18.185 1.00 21.73 93 PRO A N 1
ATOM 1438 C CA . PRO A 1 93 ? -25.629 -5.766 18.691 1.00 22.59 93 PRO A CA 1
ATOM 1439 C C . PRO A 1 93 ? -26.971 -5.324 19.252 1.00 15.16 93 PRO A C 1
ATOM 1440 O O . PRO A 1 93 ? -27.019 -4.557 20.215 1.00 15.49 93 PRO A O 1
ATOM 1451 N N . THR A 1 94 ? -28.052 -5.792 18.641 1.00 17.77 94 THR A N 1
ATOM 1452 C CA . THR A 1 94 ? -29.389 -5.388 19.051 1.00 12.92 94 THR A CA 1
ATOM 1453 C C . THR A 1 94 ? -29.703 -5.882 20.461 1.00 16.85 94 THR A C 1
ATOM 1454 O O . THR A 1 94 ? -30.301 -5.162 21.257 1.00 17.77 94 THR A O 1
ATOM 1465 N N . GLN A 1 95 ? -29.301 -7.110 20.765 1.00 13.40 95 GLN A N 1
ATOM 1466 C CA . GLN A 1 95 ? -29.462 -7.635 22.112 1.00 14.09 95 GLN A CA 1
ATOM 1467 C C . GLN A 1 95 ? -28.729 -6.743 23.102 1.00 13.13 95 GLN A C 1
ATOM 1468 O O . GLN A 1 95 ? -29.278 -6.385 24.139 1.00 14.57 95 GLN A O 1
ATOM 1482 N N . LYS A 1 96 ? -27.490 -6.389 22.774 1.00 13.28 96 LYS A N 1
ATOM 1483 C CA . LYS A 1 96 ? -26.656 -5.590 23.667 1.00 13.31 96 LYS A CA 1
ATOM 1484 C C . LYS A 1 96 ? -27.324 -4.261 24.009 1.00 14.24 96 LYS A C 1
ATOM 1485 O O . LYS A 1 96 ? -27.368 -3.866 25.171 1.00 12.59 96 LYS A O 1
ATOM 1504 N N . ASN A 1 97 ? -27.860 -3.587 23.001 1.00 12.29 97 ASN A N 1
ATOM 1505 C CA . ASN A 1 97 ? -28.487 -2.292 23.217 1.00 11.87 97 ASN A CA 1
ATOM 1506 C C . ASN A 1 97 ? -29.769 -2.403 24.042 1.00 13.39 97 ASN A C 1
ATOM 1507 O O . ASN A 1 97 ? -30.023 -1.589 24.930 1.00 15.81 97 ASN A O 1
ATOM 1518 N N . LEU A 1 98 ? -30.571 -3.423 23.761 1.00 12.80 98 LEU A N 1
ATOM 1519 C CA . LEU A 1 98 ? -31.854 -3.565 24.439 1.00 11.66 98 LEU A CA 1
ATOM 1520 C C . LEU A 1 98 ? -31.708 -4.173 25.834 1.00 16.80 98 LEU A C 1
ATOM 1521 O O . LEU A 1 98 ? -32.560 -3.936 26.693 1.00 16.05 98 LEU A O 1
ATOM 1554 N N . LYS A 1 100 ? -29.212 -3.441 27.832 1.00 16.83 100 LYS A N 1
ATOM 1555 C CA . LYS A 1 100 ? -28.789 -2.299 28.625 1.00 12.41 100 LYS A CA 1
ATOM 1556 C C . LYS A 1 100 ? -30.021 -1.516 29.079 1.00 17.93 100 LYS A C 1
ATOM 1557 O O . LYS A 1 100 ? -30.078 -1.045 30.212 1.00 15.47 100 LYS A O 1
ATOM 1576 N N . PHE A 1 101 ? -31.014 -1.404 28.203 1.00 11.65 101 PHE A N 1
ATOM 1577 C CA . PHE A 1 101 ? -32.244 -0.705 28.547 1.00 17.77 101 PHE A CA 1
ATOM 1578 C C . PHE A 1 101 ? -33.020 -1.436 29.643 1.00 16.21 101 PHE A C 1
ATOM 1579 O O . PHE A 1 101 ? -33.501 -0.816 30.590 1.00 12.86 101 PHE A O 1
ATOM 1596 N N . LEU A 1 102 ? -33.155 -2.752 29.505 1.00 12.94 102 LEU A N 1
ATOM 1597 C CA . LEU A 1 102 ? -33.823 -3.548 30.526 1.00 11.78 102 LEU A CA 1
ATOM 1598 C C . LEU A 1 102 ? -33.047 -3.508 31.843 1.00 14.86 102 LEU A C 1
ATOM 1599 O O . LEU A 1 102 ? -33.627 -3.293 32.908 1.00 15.21 102 LEU A O 1
ATOM 1615 N N . ASP A 1 103 ? -31.737 -3.730 31.765 1.00 12.44 103 ASP A N 1
ATOM 1616 C CA . ASP A 1 103 ? -30.897 -3.725 32.955 1.00 13.04 103 ASP A CA 1
ATOM 1617 C C . ASP A 1 103 ? -30.991 -2.382 33.681 1.00 15.51 103 ASP A C 1
ATOM 1618 O O . ASP A 1 103 ? -31.141 -2.343 34.903 1.00 15.66 103 ASP A O 1
ATOM 1627 N N . ASN A 1 104 ? -30.924 -1.285 32.936 1.00 12.25 104 ASN A N 1
ATOM 1628 C CA . ASN A 1 104 ? -31.027 0.039 33.546 1.00 16.92 104 ASN A CA 1
ATOM 1629 C C . ASN A 1 104 ? -32.349 0.185 34.297 1.00 16.21 104 ASN A C 1
ATOM 1630 O O . ASN A 1 104 ? -32.392 0.708 35.413 1.00 14.65 104 ASN A O 1
ATOM 1641 N N . TRP A 1 105 ? -33.421 -0.299 33.680 1.00 12.80 105 TRP A N 1
ATOM 1642 C CA . TRP A 1 105 ? -34.752 -0.243 34.280 1.00 16.32 105 TRP A CA 1
ATOM 1643 C C . TRP A 1 105 ? -34.839 -1.092 35.554 1.00 16.70 105 TRP A C 1
ATOM 1644 O O . TRP A 1 105 ? -35.411 -0.660 36.562 1.00 16.78 105 TRP A O 1
ATOM 1665 N N . LEU A 1 106 ? -34.272 -2.295 35.513 1.00 12.44 106 LEU A N 1
ATOM 1666 C CA . LEU A 1 106 ? -34.264 -3.165 36.682 1.00 12.56 106 LEU A CA 1
ATOM 1667 C C . LEU A 1 106 ? -33.461 -2.554 37.830 1.00 15.52 106 LEU A C 1
ATOM 1668 O O . LEU A 1 106 ? -33.846 -2.668 38.992 1.00 16.86 106 LEU A O 1
ATOM 1684 N N . TRP A 1 107 ? -32.346 -1.908 37.515 1.00 13.18 107 TRP A N 1
ATOM 1685 C CA . TRP A 1 107 ? -31.533 -1.298 38.562 1.00 15.43 107 TRP A CA 1
ATOM 1686 C C . TRP A 1 107 ? -32.248 -0.094 39.185 1.00 16.82 107 TRP A C 1
ATOM 1687 O O . TRP A 1 107 ? -32.172 0.126 40.397 1.00 14.83 107 TRP A O 1
ATOM 1708 N N . SER A 1 108 ? -32.971 0.666 38.371 1.00 16.47 108 SER A N 1
ATOM 1709 C CA . SER A 1 108 ? -33.724 1.809 38.884 1.00 14.02 108 SER A CA 1
ATOM 1710 C C . SER A 1 108 ? -34.949 1.369 39.689 1.00 18.32 108 SER A C 1
ATOM 1711 O O . SER A 1 108 ? -35.269 1.957 40.727 1.00 15.60 108 SER A O 1
ATOM 1719 N N . THR A 1 109 ? -35.624 0.329 39.208 1.00 17.11 109 THR A N 1
ATOM 1720 C CA . THR A 1 109 ? -36.911 -0.076 39.763 1.00 20.20 109 THR A CA 1
ATOM 1721 C C . THR A 1 109 ? -36.787 -1.053 40.937 1.00 14.38 109 THR A C 1
ATOM 1722 O O . THR A 1 109 ? -37.543 -0.960 41.906 1.00 18.56 109 THR A O 1
ATOM 1733 N N . ALA A 1 110 ? -35.846 -1.988 40.854 1.00 14.26 110 ALA A N 1
ATOM 1734 C CA . ALA A 1 110 ? -35.744 -3.039 41.862 1.00 16.53 110 ALA A CA 1
ATOM 1735 C C . ALA A 1 110 ? -34.545 -2.846 42.791 1.00 17.22 110 ALA A C 1
ATOM 1736 O O . ALA A 1 110 ? -34.701 -2.845 44.010 1.00 17.10 110 ALA A O 1
ATOM 1743 N N . VAL A 1 111 ? -33.353 -2.681 42.228 1.00 18.46 111 VAL A N 1
ATOM 1744 C CA . VAL A 1 111 ? -32.144 -2.634 43.048 1.00 14.41 111 VAL A CA 1
ATOM 1745 C C . VAL A 1 111 ? -32.119 -1.408 43.964 1.00 16.32 111 VAL A C 1
ATOM 1746 O O . VAL A 1 111 ? -31.750 -1.517 45.130 1.00 16.69 111 VAL A O 1
ATOM 1759 N N . GLY A 1 112 ? -32.511 -0.252 43.441 1.00 19.24 112 GLY A N 1
ATOM 1760 C CA . GLY A 1 112 ? -32.518 0.972 44.227 1.00 20.39 112 GLY A CA 1
ATOM 1761 C C . GLY A 1 112 ? -33.352 0.853 45.493 1.00 20.48 112 GLY A C 1
ATOM 1762 O O . GLY A 1 112 ? -32.850 1.081 46.598 1.00 15.59 112 GLY A O 1
ATOM 1766 N N . PRO A 1 113 ? -34.641 0.502 45.346 1.00 19.34 113 PRO A N 1
ATOM 1767 C CA . PRO A 1 113 ? -35.503 0.362 46.525 1.00 22.24 113 PRO A CA 1
ATOM 1768 C C . PRO A 1 113 ? -35.090 -0.788 47.444 1.00 18.40 113 PRO A C 1
ATOM 1769 O O . PRO A 1 113 ? -35.117 -0.638 48.667 1.00 16.42 113 PRO A O 1
ATOM 1780 N N . TRP A 1 114 ? -34.707 -1.922 46.868 1.00 15.63 114 TRP A N 1
ATOM 1781 C CA . TRP A 1 114 ? -34.316 -3.068 47.677 1.00 15.73 114 TRP A CA 1
ATOM 1782 C C . TRP A 1 114 ? -32.971 -2.837 48.366 1.00 15.97 114 TRP A C 1
ATOM 1783 O O . TRP A 1 114 ? -32.741 -3.340 49.464 1.00 17.13 114 TRP A O 1
ATOM 1804 N N . PHE A 1 115 ? -32.093 -2.057 47.741 1.00 16.65 115 PHE A N 1
ATOM 1805 C CA . PHE A 1 115 ? -30.837 -1.692 48.381 1.00 14.99 115 PHE A CA 1
ATOM 1806 C C . PHE A 1 115 ? -31.106 -1.025 49.728 1.00 15.52 115 PHE A C 1
ATOM 1807 O O . PHE A 1 115 ? -30.522 -1.398 50.744 1.00 16.08 115 PHE A O 1
ATOM 1824 N N . ARG A 1 116 ? -32.009 -0.050 49.737 1.00 16.05 116 ARG A N 1
ATOM 1825 C CA . ARG A 1 116 ? -32.339 0.657 50.965 1.00 16.72 116 ARG A CA 1
ATOM 1826 C C . ARG A 1 116 ? -33.017 -0.268 51.971 1.00 16.61 116 ARG A C 1
ATOM 1827 O O . ARG A 1 116 ? -32.861 -0.092 53.173 1.00 17.02 116 ARG A O 1
ATOM 1848 N N . CYS A 1 117 ? -33.755 -1.259 51.476 1.00 17.60 117 CYS A N 1
ATOM 1849 C CA . CYS A 1 117 ? -34.498 -2.169 52.347 1.00 22.61 117 CYS A CA 1
ATOM 1850 C C . CYS A 1 117 ? -33.627 -3.250 52.992 1.00 22.32 117 CYS A C 1
ATOM 1851 O O . CYS A 1 117 ? -34.030 -3.853 53.984 1.00 15.82 117 CYS A O 1
ATOM 1859 N N . TYR A 1 118 ? -32.444 -3.499 52.439 1.00 18.68 118 TYR A N 1
ATOM 1860 C CA . TYR A 1 118 ? -31.626 -4.628 52.889 1.00 18.35 118 TYR A CA 1
ATOM 1861 C C . TYR A 1 118 ? -30.173 -4.261 53.180 1.00 22.21 118 TYR A C 1
ATOM 1862 O O . TYR A 1 118 ? -29.322 -5.140 53.319 1.00 17.38 118 TYR A O 1
ATOM 1880 N N . ILE A 1 119 ? -29.881 -2.972 53.288 1.00 21.68 119 ILE A N 1
ATOM 1881 C CA . ILE A 1 119 ? -28.494 -2.548 53.411 1.00 17.32 119 ILE A CA 1
ATOM 1882 C C . ILE A 1 119 ? -27.897 -2.932 54.777 1.00 19.38 119 ILE A C 1
ATOM 1883 O O . ILE A 1 119 ? -26.704 -3.217 54.872 1.00 17.98 119 ILE A O 1
ATOM 1899 N N . LEU A 1 120 ? -28.708 -2.961 55.825 1.00 17.31 120 LEU A N 1
ATOM 1900 C CA . LEU A 1 120 ? -28.223 -3.441 57.118 1.00 23.10 120 LEU A CA 1
ATOM 1901 C C . LEU A 1 120 ? -28.003 -4.956 57.090 1.00 20.67 120 LEU A C 1
ATOM 1902 O O . LEU A 1 120 ? -26.993 -5.446 57.600 1.00 20.79 120 LEU A O 1
ATOM 1918 N N . ASP A 1 121 ? -28.942 -5.695 56.502 1.00 17.35 121 ASP A N 1
ATOM 1919 C CA . ASP A 1 121 ? -28.783 -7.140 56.329 1.00 16.41 121 ASP A CA 1
ATOM 1920 C C . ASP A 1 121 ? -27.519 -7.450 55.527 1.00 16.49 121 ASP A C 1
ATOM 1921 O O . ASP A 1 121 ? -26.746 -8.342 55.877 1.00 19.22 121 ASP A O 1
ATOM 1930 N N . TYR A 1 122 ? -27.354 -6.707 54.437 1.00 17.77 122 TYR A N 1
ATOM 1931 C CA . TYR A 1 122 ? -26.152 -6.704 53.596 1.00 22.81 122 TYR A CA 1
ATOM 1932 C C . TYR A 1 122 ? -24.896 -6.601 54.465 1.00 30.48 122 TYR A C 1
ATOM 1933 O O . TYR A 1 122 ? -24.004 -7.445 54.386 1.00 16.87 122 TYR A O 1
ATOM 1951 N N . HIS A 1 123 ? -24.849 -5.580 55.314 1.00 19.98 123 HIS A N 1
ATOM 1952 C CA . HIS A 1 123 ? -23.738 -5.384 56.239 1.00 23.03 123 HIS A CA 1
ATOM 1953 C C . HIS A 1 123 ? -23.564 -6.553 57.211 1.00 24.02 123 HIS A C 1
ATOM 1954 O O . HIS A 1 123 ? -22.452 -7.049 57.394 1.00 18.42 123 HIS A O 1
ATOM 1967 N N . ASP A 1 124 ? -24.656 -6.994 57.829 1.00 17.18 124 ASP A N 1
ATOM 1968 C CA . ASP A 1 124 ? -24.583 -8.044 58.843 1.00 17.32 124 ASP A CA 1
ATOM 1969 C C . ASP A 1 124 ? -24.147 -9.397 58.272 1.00 27.53 124 ASP A C 1
ATOM 1970 O O . ASP A 1 124 ? -23.544 -10.210 58.978 1.00 21.26 124 ASP A O 1
ATOM 1979 N N . LEU A 1 125 ? -24.443 -9.636 56.999 1.00 19.46 125 LEU A N 1
ATOM 1980 C CA . LEU A 1 125 ? -24.163 -10.929 56.382 1.00 24.56 125 LEU A CA 1
ATOM 1981 C C . LEU A 1 125 ? -22.778 -10.983 55.737 1.00 25.47 125 LEU A C 1
ATOM 1982 O O . LEU A 1 125 ? -22.293 -12.054 55.383 1.00 18.43 125 LEU A O 1
ATOM 1998 N N . SER A 1 126 ? -22.134 -9.833 55.589 1.00 18.94 126 SER A N 1
ATOM 1999 C CA . SER A 1 126 ? -20.806 -9.802 54.993 1.00 18.75 126 SER A CA 1
ATOM 2000 C C . SER A 1 126 ? -19.768 -10.414 55.936 1.00 19.57 126 SER A C 1
ATOM 2001 O O . SER A 1 126 ? -19.997 -10.545 57.140 1.00 20.33 126 SER A O 1
ATOM 2009 N N . LEU A 1 127 ? -18.631 -10.800 55.369 1.00 19.62 127 LEU A N 1
ATOM 2010 C CA . LEU A 1 127 ? -17.523 -11.342 56.144 1.00 20.43 127 LEU A CA 1
ATOM 2011 C C . LEU A 1 127 ? -17.156 -10.402 57.290 1.00 20.77 127 LEU A C 1
ATOM 2012 O O . LEU A 1 127 ? -17.254 -9.185 57.134 1.00 22.85 127 LEU A O 1
ATOM 2028 N N . PRO A 1 128 ? -16.739 -10.958 58.442 1.00 24.10 128 PRO A N 1
ATOM 2029 C CA . PRO A 1 128 ? -16.374 -10.128 59.596 1.00 28.77 128 PRO A CA 1
ATOM 2030 C C . PRO A 1 128 ? -15.392 -9.016 59.252 1.00 23.91 128 PRO A C 1
ATOM 2031 O O . PRO A 1 128 ? -15.573 -7.884 59.692 1.00 24.06 128 PRO A O 1
ATOM 2042 N N . GLN A 1 129 ? -14.374 -9.341 58.462 1.00 22.88 129 GLN A N 1
ATOM 2043 C CA . GLN A 1 129 ? -13.327 -8.386 58.129 1.00 28.22 129 GLN A CA 1
ATOM 2044 C C . GLN A 1 129 ? -13.806 -7.299 57.164 1.00 29.60 129 GLN A C 1
ATOM 2045 O O . GLN A 1 129 ? -13.105 -6.309 56.952 1.00 26.38 129 GLN A O 1
ATOM 2059 N N . ASP A 1 130 ? -14.994 -7.482 56.588 1.00 27.50 130 ASP A N 1
ATOM 2060 C CA . ASP A 1 130 ? -15.570 -6.506 55.662 1.00 19.86 130 ASP A CA 1
ATOM 2061 C C . ASP A 1 130 ? -16.558 -5.551 56.327 1.00 19.94 130 ASP A C 1
ATOM 2062 O O . ASP A 1 130 ? -16.883 -4.512 55.759 1.00 19.80 130 ASP A O 1
ATOM 2071 N N . ARG A 1 131 ? -17.052 -5.912 57.508 1.00 25.11 131 ARG A N 1
ATOM 2072 C CA . ARG A 1 131 ? -18.231 -5.258 58.081 1.00 21.86 131 ARG A CA 1
ATOM 2073 C C . ARG A 1 131 ? -18.058 -3.753 58.273 1.00 21.17 131 ARG A C 1
ATOM 2074 O O . ARG A 1 131 ? -18.885 -2.966 57.816 1.00 22.69 131 ARG A O 1
ATOM 2095 N N . ASP A 1 132 ? -16.990 -3.351 58.949 1.00 21.98 132 ASP A N 1
ATOM 2096 C CA . ASP A 1 132 ? -16.753 -1.933 59.191 1.00 22.82 132 ASP A CA 1
ATOM 2097 C C . ASP A 1 132 ? -16.557 -1.174 57.873 1.00 22.38 132 ASP A C 1
ATOM 2098 O O . ASP A 1 132 ? -17.066 -0.066 57.701 1.00 22.83 132 ASP A O 1
ATOM 2107 N N . TYR A 1 133 ? -15.841 -1.780 56.935 1.00 21.75 133 TYR A N 1
ATOM 2108 C CA . TYR A 1 133 ? -15.608 -1.154 55.636 1.00 21.64 133 TYR A CA 1
ATOM 2109 C C . TYR A 1 133 ? -16.903 -0.935 54.853 1.00 21.02 133 TYR A C 1
ATOM 2110 O O . TYR A 1 133 ? -17.101 0.120 54.254 1.00 26.65 133 TYR A O 1
ATOM 2128 N N . VAL A 1 134 ? -17.778 -1.936 54.841 1.00 20.15 134 VAL A N 1
ATOM 2129 C CA . VAL A 1 134 ? -19.056 -1.808 54.147 1.00 19.59 134 VAL A CA 1
ATOM 2130 C C . VAL A 1 134 ? -19.876 -0.707 54.804 1.00 20.19 134 VAL A C 1
ATOM 2131 O O . VAL A 1 134 ? -20.516 0.090 54.124 1.00 20.29 134 VAL A O 1
ATOM 2144 N N . ARG A 1 135 ? -19.848 -0.673 56.129 1.00 20.82 135 ARG A N 1
ATOM 2145 C CA . ARG A 1 135 ? -20.523 0.363 56.902 1.00 21.78 135 ARG A CA 1
ATOM 2146 C C . ARG A 1 135 ? -20.059 1.754 56.466 1.00 35.67 135 ARG A C 1
ATOM 2147 O O . ARG A 1 135 ? -20.850 2.565 55.982 1.00 22.97 135 ARG A O 1
ATOM 2168 N N . TRP A 1 136 ? -18.769 2.022 56.635 1.00 23.36 136 TRP A N 1
ATOM 2169 C CA . TRP A 1 136 ? -18.214 3.342 56.349 1.00 24.64 136 TRP A CA 1
ATOM 2170 C C . TRP A 1 136 ? -18.375 3.708 54.874 1.00 24.37 136 TRP A C 1
ATOM 2171 O O . TRP A 1 136 ? -18.765 4.827 54.541 1.00 25.37 136 TRP A O 1
ATOM 2192 N N . SER A 1 137 ? -18.082 2.749 54.000 1.00 23.26 137 SER A N 1
ATOM 2193 C CA . SER A 1 137 ? -18.236 2.928 52.559 1.00 24.53 137 SER A CA 1
ATOM 2194 C C . SER A 1 137 ? -19.651 3.370 52.172 1.00 28.32 137 SER A C 1
ATOM 2195 O O . SER A 1 137 ? -19.838 4.427 51.573 1.00 29.89 137 SER A O 1
ATOM 2203 N N . ARG A 1 138 ? -20.641 2.553 52.515 1.00 21.85 138 ARG A N 1
ATOM 2204 C CA . ARG A 1 138 ? -22.021 2.812 52.111 1.00 23.71 138 ARG A CA 1
ATOM 2205 C C . ARG A 1 138 ? -22.610 4.059 52.769 1.00 25.46 138 ARG A C 1
ATOM 2206 O O . ARG A 1 138 ? -23.417 4.761 52.157 1.00 27.39 138 ARG A O 1
ATOM 2227 N N . GLU A 1 139 ? -22.210 4.338 54.007 1.00 23.55 139 GLU A N 1
ATOM 2228 C CA . GLU A 1 139 ? -22.769 5.472 54.744 1.00 24.99 139 GLU A CA 1
ATOM 2229 C C . GLU A 1 139 ? -22.215 6.827 54.277 1.00 57.13 139 GLU A C 1
ATOM 2230 O O . GLU A 1 139 ? -22.600 7.867 54.812 1.00 62.85 139 GLU A O 1
ATOM 2242 N N . GLN A 1 140 ? -21.327 6.813 53.282 1.00 44.03 140 GLN A N 1
ATOM 2243 C CA . GLN A 1 140 ? -20.746 8.047 52.734 1.00 45.74 140 GLN A CA 1
ATOM 2244 C C . GLN A 1 140 ? -20.965 8.210 51.227 1.00 50.59 140 GLN A C 1
ATOM 2245 O O . GLN A 1 140 ? -20.847 9.314 50.700 1.00 66.30 140 GLN A O 1
ATOM 2259 N N . TRP A 1 141 ? -21.288 7.118 50.541 1.00 51.82 141 TRP A N 1
ATOM 2260 C CA . TRP A 1 141 ? -21.250 7.084 49.078 1.00 50.35 141 TRP A CA 1
ATOM 2261 C C . TRP A 1 141 ? -22.588 7.082 48.364 1.00 52.54 141 TRP A C 1
ATOM 2262 O O . TRP A 1 141 ? -22.752 7.756 47.345 1.00 57.06 141 TRP A O 1
ATOM 2283 N N . PHE A 1 142 ? -23.527 6.298 48.876 1.00 47.75 142 PHE A N 1
ATOM 2284 C CA . PHE A 1 142 ? -24.755 6.014 48.151 1.00 56.12 142 PHE A CA 1
ATOM 2285 C C . PHE A 1 142 ? -25.949 6.653 48.847 1.00 70.49 142 PHE A C 1
ATOM 2286 O O . PHE A 1 142 ? -27.064 6.635 48.325 1.00 73.54 142 PHE A O 1
ATOM 2303 N N . LEU A 1 143 ? -25.689 7.195 50.036 1.00 70.75 143 LEU A N 1
ATOM 2304 C CA . LEU A 1 143 ? -26.502 8.251 50.638 1.00 75.65 143 LEU A CA 1
ATOM 2305 C C . LEU A 1 143 ? -28.012 8.107 50.414 1.00 70.60 143 LEU A C 1
ATOM 2306 O O . LEU A 1 143 ? -28.519 8.682 49.448 1.00 67.50 143 LEU A O 1
ATOM 2322 N N . GLY A 1 144 ? -28.765 7.392 51.265 1.00 70.67 144 GLY A N 1
ATOM 2323 C CA . GLY A 1 144 ? -28.375 6.734 52.517 1.00 64.02 144 GLY A CA 1
ATOM 2324 C C . GLY A 1 144 ? -26.937 6.431 52.923 1.00 55.17 144 GLY A C 1
ATOM 2325 O O . GLY A 1 144 ? -26.439 5.355 52.593 1.00 43.78 144 GLY A O 1
ATOM 2329 N N . GLY A 1 145 ? -26.261 7.345 53.633 1.00 55.88 145 GLY A N 1
ATOM 2330 C CA . GLY A 1 145 ? -26.756 8.682 53.959 1.00 47.59 145 GLY A CA 1
ATOM 2331 C C . GLY A 1 145 ? -26.750 8.922 55.452 1.00 61.12 145 GLY A C 1
ATOM 2332 O O . GLY A 1 145 ? -25.856 9.577 55.995 1.00 67.45 145 GLY A O 1
ATOM 2336 N N . GLN A 1 146 ? -27.761 8.381 56.115 1.00 64.10 146 GLN A N 1
ATOM 2337 C CA . GLN A 1 146 ? -27.834 8.418 57.561 1.00 57.59 146 GLN A CA 1
ATOM 2338 C C . GLN A 1 146 ? -26.875 7.348 58.089 1.00 43.70 146 GLN A C 1
ATOM 2339 O O . GLN A 1 146 ? -25.695 7.354 57.742 1.00 57.76 146 GLN A O 1
ATOM 2353 N N . ARG A 1 147 ? -27.373 6.443 58.925 1.00 40.54 147 ARG A N 1
ATOM 2354 C CA . ARG A 1 147 ? -26.662 5.205 59.225 1.00 30.85 147 ARG A CA 1
ATOM 2355 C C . ARG A 1 147 ? -27.407 4.065 58.547 1.00 27.96 147 ARG A C 1
ATOM 2356 O O . ARG A 1 147 ? -28.536 4.251 58.101 1.00 31.41 147 ARG A O 1
ATOM 2377 N N . LEU A 1 148 ? -26.781 2.895 58.461 1.00 24.48 148 LEU A N 1
ATOM 2378 C CA . LEU A 1 148 ? -27.422 1.735 57.834 1.00 25.13 148 LEU A CA 1
ATOM 2379 C C . LEU A 1 148 ? -28.758 1.436 58.505 1.00 30.78 148 LEU A C 1
ATOM 2380 O O . LEU A 1 148 ? -29.741 1.093 57.842 1.00 22.81 148 LEU A O 1
ATOM 2396 N N . GLU A 1 149 ? -28.780 1.573 59.826 1.00 29.33 149 GLU A N 1
ATOM 2397 C CA . GLU A 1 149 ? -29.976 1.309 60.614 1.00 38.14 149 GLU A CA 1
ATOM 2398 C C . GLU A 1 149 ? -31.144 2.202 60.198 1.00 28.75 149 GLU A C 1
ATOM 2399 O O . GLU A 1 149 ? -32.281 1.745 60.111 1.00 27.92 149 GLU A O 1
ATOM 2411 N N . ASP A 1 150 ? -30.853 3.471 59.933 1.00 42.06 150 ASP A N 1
ATOM 2412 C CA . ASP A 1 150 ? -31.891 4.443 59.603 1.00 41.30 150 ASP A CA 1
ATOM 2413 C C . ASP A 1 150 ? -32.447 4.209 58.204 1.00 42.70 150 ASP A C 1
ATOM 2414 O O . ASP A 1 150 ? -33.645 4.360 57.968 1.00 28.28 150 ASP A O 1
ATOM 2423 N N . VAL A 1 151 ? -31.568 3.851 57.274 1.00 30.43 151 VAL A N 1
ATOM 2424 C CA . VAL A 1 151 ? -31.974 3.609 55.895 1.00 26.74 151 VAL A CA 1
ATOM 2425 C C . VAL A 1 151 ? -32.900 2.397 55.807 1.00 22.48 151 VAL A C 1
ATOM 2426 O O . VAL A 1 151 ? -33.925 2.444 55.127 1.00 22.17 151 VAL A O 1
ATOM 2439 N N . GLN A 1 152 ? -32.539 1.315 56.492 1.00 22.22 152 GLN A N 1
ATOM 2440 C CA . GLN A 1 152 ? -33.319 0.082 56.428 1.00 21.61 152 GLN A CA 1
ATOM 2441 C C . GLN A 1 152 ? -34.605 0.163 57.249 1.00 27.99 152 GLN A C 1
ATOM 2442 O O . GLN A 1 152 ? -35.570 -0.539 56.956 1.00 23.45 152 GLN A O 1
ATOM 2456 N N . ALA A 1 153 ? -34.617 1.006 58.276 1.00 24.41 153 ALA A N 1
ATOM 2457 C CA . ALA A 1 153 ? -35.815 1.189 59.088 1.00 25.93 153 ALA A CA 1
ATOM 2458 C C . ALA A 1 153 ? -37.007 1.552 58.206 1.00 29.75 153 ALA A C 1
ATOM 2459 O O . ALA A 1 153 ? -36.871 2.318 57.252 1.00 25.05 153 ALA A O 1
ATOM 2466 N N . GLY A 1 154 ? -38.166 0.979 58.515 1.00 27.35 154 GLY A N 1
ATOM 2467 C CA . GLY A 1 154 ? -39.384 1.274 57.781 1.00 27.46 154 GLY A CA 1
ATOM 2468 C C . GLY A 1 154 ? -39.552 0.490 56.491 1.00 24.16 154 GLY A C 1
ATOM 2469 O O . GLY A 1 154 ? -40.472 0.754 55.716 1.00 23.92 154 GLY A O 1
ATOM 2473 N N . ARG A 1 155 ? -38.675 -0.480 56.250 1.00 23.05 155 ARG A N 1
ATOM 2474 C CA . ARG A 1 155 ? -38.745 -1.262 55.019 1.00 21.58 155 ARG A CA 1
ATOM 2475 C C . ARG A 1 155 ? -40.042 -2.058 54.919 1.00 21.83 155 ARG A C 1
ATOM 2476 O O . ARG A 1 155 ? -40.470 -2.412 53.825 1.00 20.97 155 ARG A O 1
ATOM 2497 N N . GLU A 1 156 ? -40.656 -2.352 56.061 1.00 27.94 156 GLU A N 1
ATOM 2498 C CA . GLU A 1 156 ? -41.895 -3.123 56.073 1.00 31.36 156 GLU A CA 1
ATOM 2499 C C . GLU A 1 156 ? -43.008 -2.343 55.370 1.00 35.48 156 GLU A C 1
ATOM 2500 O O . GLU A 1 156 ? -43.993 -2.922 54.904 1.00 32.92 156 GLU A O 1
ATOM 2512 N N . ASP A 1 157 ? -42.837 -1.027 55.291 1.00 28.68 157 ASP A N 1
ATOM 2513 C CA . ASP A 1 157 ? -43.785 -0.164 54.597 1.00 26.94 157 ASP A CA 1
ATOM 2514 C C . ASP A 1 157 ? -43.393 0.078 53.140 1.00 25.59 157 ASP A C 1
ATOM 2515 O O . ASP A 1 157 ? -44.228 0.482 52.332 1.00 28.79 157 ASP A O 1
ATOM 2524 N N . ARG A 1 158 ? -42.129 -0.168 52.803 1.00 22.06 158 ARG A N 1
ATOM 2525 C CA . ARG A 1 158 ? -41.632 0.097 51.452 1.00 20.58 158 ARG A CA 1
ATOM 2526 C C . ARG A 1 158 ? -41.671 -1.142 50.558 1.00 19.57 158 ARG A C 1
ATOM 2527 O O . ARG A 1 158 ? -41.950 -1.039 49.364 1.00 19.13 158 ARG A O 1
ATOM 2548 N N . LEU A 1 159 ? -41.382 -2.305 51.134 1.00 22.48 159 LEU A N 1
ATOM 2549 C CA . LEU A 1 159 ? -41.294 -3.544 50.358 1.00 20.48 159 LEU A CA 1
ATOM 2550 C C . LEU A 1 159 ? -42.586 -3.882 49.623 1.00 18.92 159 LEU A C 1
ATOM 2551 O O . LEU A 1 159 ? -42.533 -4.330 48.484 1.00 20.77 159 LEU A O 1
ATOM 2567 N N . PRO A 1 160 ? -43.751 -3.672 50.263 1.00 25.28 160 PRO A N 1
ATOM 2568 C CA . PRO A 1 160 ? -45.007 -3.944 49.553 1.00 29.39 160 PRO A CA 1
ATOM 2569 C C . PRO A 1 160 ? -45.238 -3.018 48.360 1.00 32.81 160 PRO A C 1
ATOM 2570 O O . PRO A 1 160 ? -46.099 -3.305 47.532 1.00 26.18 160 PRO A O 1
ATOM 2581 N N . LEU A 1 161 ? -44.485 -1.927 48.273 1.00 22.72 161 LEU A N 1
ATOM 2582 C CA . LEU A 1 161 ? -44.654 -0.977 47.179 1.00 19.47 161 LEU A CA 1
ATOM 2583 C C . LEU A 1 161 ? -43.889 -1.385 45.913 1.00 18.78 161 LEU A C 1
ATOM 2584 O O . LEU A 1 161 ? -44.133 -0.834 44.840 1.00 18.97 161 LEU A O 1
ATOM 2600 N N . VAL A 1 162 ? -42.975 -2.345 46.027 1.00 18.20 162 VAL A N 1
ATOM 2601 C CA . VAL A 1 162 ? -42.126 -2.707 44.889 1.00 28.81 162 VAL A CA 1
ATOM 2602 C C . VAL A 1 162 ? -42.784 -3.689 43.908 1.00 17.89 162 VAL A C 1
ATOM 2603 O O . VAL A 1 162 ? -42.673 -3.503 42.697 1.00 18.07 162 VAL A O 1
ATOM 2616 N N . PRO A 1 163 ? -43.456 -4.740 44.411 1.00 13.67 163 PRO A N 1
ATOM 2617 C CA . PRO A 1 163 ? -44.018 -5.721 43.470 1.00 24.76 163 PRO A CA 1
ATOM 2618 C C . PRO A 1 163 ? -44.893 -5.138 42.347 1.00 14.58 163 PRO A C 1
ATOM 2619 O O . PRO A 1 163 ? -44.726 -5.564 41.202 1.00 15.39 163 PRO A O 1
ATOM 2630 N N . PRO A 1 164 ? -45.793 -4.186 42.652 1.00 19.56 164 PRO A N 1
ATOM 2631 C CA . PRO A 1 164 ? -46.611 -3.603 41.576 1.00 19.89 164 PRO A CA 1
ATOM 2632 C C . PRO A 1 164 ? -45.796 -2.985 40.432 1.00 18.88 164 PRO A C 1
ATOM 2633 O O . PRO A 1 164 ? -46.200 -3.062 39.267 1.00 20.98 164 PRO A O 1
ATOM 2644 N N . THR A 1 165 ? -44.657 -2.386 40.762 1.00 15.84 165 THR A N 1
ATOM 2645 C CA . THR A 1 165 ? -43.851 -1.682 39.772 1.00 15.64 165 THR A CA 1
ATOM 2646 C C . THR A 1 165 ? -43.069 -2.623 38.852 1.00 14.73 165 THR A C 1
ATOM 2647 O O . THR A 1 165 ? -42.484 -2.180 37.861 1.00 15.96 165 THR A O 1
ATOM 2658 N N . LEU A 1 166 ? -43.057 -3.913 39.175 1.00 12.27 166 LEU A N 1
ATOM 2659 C CA . LEU A 1 166 ? -42.351 -4.895 38.353 1.00 16.24 166 LEU A CA 1
ATOM 2660 C C . LEU A 1 166 ? -43.214 -5.439 37.213 1.00 17.79 166 LEU A C 1
ATOM 2661 O O . LEU A 1 166 ? -42.761 -6.275 36.432 1.00 14.43 166 LEU A O 1
ATOM 2677 N N . GLU A 1 167 ? -44.448 -4.951 37.101 1.00 16.31 167 GLU A N 1
ATOM 2678 C CA . GLU A 1 167 ? -45.390 -5.507 36.131 1.00 17.83 167 GLU A CA 1
ATOM 2679 C C . GLU A 1 167 ? -44.908 -5.438 34.681 1.00 15.75 167 GLU A C 1
ATOM 2680 O O . GLU A 1 167 ? -45.170 -6.362 33.910 1.00 16.98 167 GLU A O 1
ATOM 2692 N N . PRO A 1 168 ? -44.206 -4.352 34.290 1.00 13.58 168 PRO A N 1
ATOM 2693 C CA . PRO A 1 168 ? -43.719 -4.330 32.904 1.00 12.30 168 PRO A CA 1
ATOM 2694 C C . PRO A 1 168 ? -42.774 -5.488 32.587 1.00 16.55 168 PRO A C 1
ATOM 2695 O O . PRO A 1 168 ? -42.726 -5.946 31.452 1.00 13.59 168 PRO A O 1
ATOM 2706 N N . PHE A 1 169 ? -42.035 -5.952 33.587 1.00 12.78 169 PHE A N 1
ATOM 2707 C CA . PHE A 1 169 ? -41.141 -7.094 33.419 1.00 13.96 169 PHE A CA 1
ATOM 2708 C C . PHE A 1 169 ? -41.933 -8.413 33.398 1.00 10.49 169 PHE A C 1
ATOM 2709 O O . PHE A 1 169 ? -41.639 -9.307 32.606 1.00 14.48 169 PHE A O 1
ATOM 2726 N N . ARG A 1 170 ? -42.948 -8.524 34.249 1.00 12.46 170 ARG A N 1
ATOM 2727 C CA . ARG A 1 170 ? -43.834 -9.689 34.247 1.00 13.40 170 ARG A CA 1
ATOM 2728 C C . ARG A 1 170 ? -44.472 -9.901 32.888 1.00 12.78 170 ARG A C 1
ATOM 2729 O O . ARG A 1 170 ? -44.616 -11.030 32.420 1.00 15.62 170 ARG A O 1
ATOM 2750 N N . ARG A 1 171 ? -44.855 -8.795 32.270 1.00 11.93 171 ARG A N 1
ATOM 2751 C CA . ARG A 1 171 ? -45.570 -8.797 31.010 1.00 14.20 171 ARG A CA 1
ATOM 2752 C C . ARG A 1 171 ? -44.774 -9.503 29.910 1.00 15.79 171 ARG A C 1
ATOM 2753 O O . ARG A 1 171 ? -45.342 -10.162 29.041 1.00 13.57 171 ARG A O 1
ATOM 2774 N N . ILE A 1 172 ? -43.455 -9.371 29.958 1.00 13.69 172 ILE A N 1
ATOM 2775 C CA . ILE A 1 172 ? -42.586 -10.001 28.970 1.00 13.29 172 ILE A CA 1
ATOM 2776 C C . ILE A 1 172 ? -42.448 -11.491 29.283 1.00 11.44 172 ILE A C 1
ATOM 2777 O O . ILE A 1 172 ? -42.522 -12.322 28.389 1.00 15.26 172 ILE A O 1
ATOM 2793 N N . LEU A 1 173 ? -42.274 -11.818 30.557 1.00 13.75 173 LEU A N 1
ATOM 2794 C CA . LEU A 1 173 ? -41.988 -13.188 30.961 1.00 17.63 173 LEU A CA 1
ATOM 2795 C C . LEU A 1 173 ? -43.223 -14.087 30.883 1.00 19.51 173 LEU A C 1
ATOM 2796 O O . LEU A 1 173 ? -43.103 -15.314 30.850 1.00 18.99 173 LEU A O 1
ATOM 2812 N N . ALA A 1 174 ? -44.402 -13.475 30.837 1.00 14.58 174 ALA A N 1
ATOM 2813 C CA . ALA A 1 174 ? -45.654 -14.212 30.706 1.00 17.26 174 ALA A CA 1
ATOM 2814 C C . ALA A 1 174 ? -45.853 -14.773 29.295 1.00 16.85 174 ALA A C 1
ATOM 2815 O O . ALA A 1 174 ? -46.782 -15.552 29.050 1.00 15.86 174 ALA A O 1
ATOM 2822 N N . GLU A 1 175 ? -44.983 -14.376 28.374 1.00 14.25 175 GLU A N 1
ATOM 2823 C CA . GLU A 1 175 ? -45.101 -14.775 26.977 1.00 17.24 175 GLU A CA 1
ATOM 2824 C C . GLU A 1 175 ? -43.848 -15.477 26.455 1.00 21.13 175 GLU A C 1
ATOM 2825 O O . GLU A 1 175 ? -43.780 -15.814 25.273 1.00 20.89 175 GLU A O 1
ATOM 2837 N N . THR A 1 176 ? -42.858 -15.694 27.318 1.00 18.37 176 THR A N 1
ATOM 2838 C CA . THR A 1 176 ? -41.636 -16.381 26.899 1.00 13.84 176 THR A CA 1
ATOM 2839 C C . THR A 1 176 ? -41.050 -17.211 28.033 1.00 15.91 176 THR A C 1
ATOM 2840 O O . THR A 1 176 ? -41.126 -16.834 29.195 1.00 17.93 176 THR A O 1
ATOM 2851 N N . LYS A 1 177 ? -40.454 -18.343 27.677 1.00 18.20 177 LYS A N 1
ATOM 2852 C CA . LYS A 1 177 ? -39.777 -19.197 28.641 1.00 13.13 177 LYS A CA 1
ATOM 2853 C C . LYS A 1 177 ? -38.557 -18.485 29.219 1.00 13.40 177 LYS A C 1
ATOM 2854 O O . LYS A 1 177 ? -38.374 -18.420 30.438 1.00 14.16 177 LYS A O 1
ATOM 2873 N N . TRP A 1 178 ? -37.730 -17.951 28.324 1.00 13.83 178 TRP A N 1
ATOM 2874 C CA . TRP A 1 178 ? -36.553 -17.174 28.699 1.00 12.94 178 TRP A CA 1
ATOM 2875 C C . TRP A 1 178 ? -36.510 -15.876 27.892 1.00 11.42 178 TRP A C 1
ATOM 2876 O O . TRP A 1 178 ? -37.137 -15.774 26.844 1.00 14.07 178 TRP A O 1
ATOM 2897 N N . LEU A 1 179 ? -35.759 -14.888 28.365 1.00 14.97 179 LEU A N 1
ATOM 2898 C CA . LEU A 1 179 ? -35.518 -13.701 27.553 1.00 13.41 179 LEU A CA 1
ATOM 2899 C C . LEU A 1 179 ? -34.783 -14.127 26.286 1.00 12.51 179 LEU A C 1
ATOM 2900 O O . LEU A 1 179 ? -34.952 -13.527 25.225 1.00 16.57 179 LEU A O 1
ATOM 2916 N N . GLY A 1 180 ? -33.989 -15.188 26.396 1.00 16.57 180 GLY A N 1
ATOM 2917 C CA . GLY A 1 180 ? -33.246 -15.710 25.263 1.00 17.43 180 GLY A CA 1
ATOM 2918 C C . GLY A 1 180 ? -34.070 -16.557 24.305 1.00 16.50 180 GLY A C 1
ATOM 2919 O O . GLY A 1 180 ? -33.574 -16.978 23.263 1.00 15.60 180 GLY A O 1
ATOM 2923 N N . GLY A 1 181 ? -35.327 -16.809 24.658 1.00 22.11 181 GLY A N 1
ATOM 2924 C CA . GLY A 1 181 ? -36.201 -17.651 23.855 1.00 21.35 181 GLY A CA 1
ATOM 2925 C C . GLY A 1 181 ? -36.490 -18.975 24.536 1.00 18.05 181 GLY A C 1
ATOM 2926 O O . GLY A 1 181 ? -36.946 -19.006 25.682 1.00 20.18 181 GLY A O 1
ATOM 2930 N N . ASP A 1 182 ? -36.233 -20.075 23.830 1.00 19.72 182 ASP A N 1
ATOM 2931 C CA . ASP A 1 182 ? -36.438 -21.408 24.394 1.00 25.38 182 ASP A CA 1
ATOM 2932 C C . ASP A 1 182 ? -35.246 -21.827 25.247 1.00 31.33 182 ASP A C 1
ATOM 2933 O O . ASP A 1 182 ? -35.304 -22.835 25.953 1.00 17.87 182 ASP A O 1
ATOM 2942 N N . GLN A 1 183 ? -34.167 -21.052 25.167 1.00 20.94 183 GLN A N 1
ATOM 2943 C CA . GLN A 1 183 ? -32.977 -21.276 25.980 1.00 14.80 183 GLN A CA 1
ATOM 2944 C C . GLN A 1 183 ? -32.488 -19.945 26.535 1.00 18.19 183 GLN A C 1
ATOM 2945 O O . GLN A 1 183 ? -32.710 -18.898 25.920 1.00 16.31 183 GLN A O 1
ATOM 2959 N N . PRO A 1 184 ? -31.828 -19.973 27.704 1.00 15.49 184 PRO A N 1
ATOM 2960 C CA . PRO A 1 184 ? -31.344 -18.717 28.290 1.00 21.25 184 PRO A CA 1
ATOM 2961 C C . PRO A 1 184 ? -30.022 -18.243 27.689 1.00 17.01 184 PRO A C 1
ATOM 2962 O O . PRO A 1 184 ? -29.284 -19.055 27.126 1.00 16.24 184 PRO A O 1
ATOM 2973 N N . ASN A 1 185 ? -29.747 -16.944 27.794 1.00 16.25 185 ASN A N 1
ATOM 2974 C CA . ASN A 1 185 ? -28.424 -16.404 27.477 1.00 13.09 185 ASN A CA 1
ATOM 2975 C C . ASN A 1 185 ? -28.117 -15.220 28.389 1.00 12.12 185 ASN A C 1
ATOM 2976 O O . ASN A 1 185 ? -28.753 -15.067 29.429 1.00 15.43 185 ASN A O 1
ATOM 2987 N N . PHE A 1 186 ? -27.148 -14.386 28.018 1.00 14.71 186 PHE A N 1
ATOM 2988 C CA . PHE A 1 186 ? -26.680 -13.339 28.927 1.00 16.28 186 PHE A CA 1
ATOM 2989 C C . PHE A 1 186 ? -27.783 -12.356 29.335 1.00 18.14 186 PHE A C 1
ATOM 2990 O O . PHE A 1 186 ? -27.725 -11.788 30.420 1.00 15.04 186 PHE A O 1
ATOM 3007 N N . ALA A 1 187 ? -28.785 -12.159 28.481 1.00 12.22 187 ALA A N 1
ATOM 3008 C CA . ALA A 1 187 ? -29.918 -11.314 28.849 1.00 22.81 187 ALA A CA 1
ATOM 3009 C C . ALA A 1 187 ? -30.575 -11.855 30.121 1.00 16.00 187 ALA A C 1
ATOM 3010 O O . ALA A 1 187 ? -30.793 -11.109 31.076 1.00 14.11 187 ALA A O 1
ATOM 3017 N N . ASP A 1 188 ? -30.858 -13.156 30.141 1.00 16.72 188 ASP A N 1
ATOM 3018 C CA . ASP A 1 188 ? -31.429 -13.796 31.325 1.00 12.59 188 ASP A CA 1
ATOM 3019 C C . ASP A 1 188 ? -30.505 -13.695 32.529 1.00 13.92 188 ASP A C 1
ATOM 3020 O O . ASP A 1 188 ? -30.945 -13.371 33.629 1.00 12.24 188 ASP A O 1
ATOM 3029 N N . TYR A 1 189 ? -29.220 -13.973 32.321 1.00 9.98 189 TYR A N 1
ATOM 3030 C CA . TYR A 1 189 ? -28.272 -13.999 33.428 1.00 12.91 189 TYR A CA 1
ATOM 3031 C C . TYR A 1 189 ? -28.095 -12.606 34.033 1.00 10.21 189 TYR A C 1
ATOM 3032 O O . TYR A 1 189 ? -27.977 -12.472 35.249 1.00 11.29 189 TYR A O 1
ATOM 3050 N N . SER A 1 190 ? -28.091 -11.572 33.190 1.00 13.52 190 SER A N 1
ATOM 3051 C CA . SER A 1 190 ? -27.960 -10.200 33.676 1.00 18.84 190 SER A CA 1
ATOM 3052 C C . SER A 1 190 ? -29.190 -9.776 34.477 1.00 11.47 190 SER A C 1
ATOM 3053 O O . SER A 1 190 ? -29.072 -9.103 35.504 1.00 13.90 190 SER A O 1
ATOM 3061 N N . ALA A 1 191 ? -30.366 -10.166 33.999 1.00 9.58 191 ALA A N 1
ATOM 3062 C CA . ALA A 1 191 ? -31.611 -9.867 34.700 1.00 11.45 191 ALA A CA 1
ATOM 3063 C C . ALA A 1 191 ? -31.698 -10.650 36.007 1.00 13.04 191 ALA A C 1
ATOM 3064 O O . ALA A 1 191 ? -32.065 -10.105 37.051 1.00 16.50 191 ALA A O 1
ATOM 3071 N N . LEU A 1 192 ? -31.372 -11.937 35.938 1.00 10.07 192 LEU A N 1
ATOM 3072 C CA . LEU A 1 192 ? -31.430 -12.806 37.110 1.00 10.00 192 LEU A CA 1
ATOM 3073 C C . LEU A 1 192 ? -30.503 -12.300 38.207 1.00 10.06 192 LEU A C 1
ATOM 3074 O O . LEU A 1 192 ? -30.814 -12.402 39.396 1.00 10.30 192 LEU A O 1
ATOM 3090 N N . ALA A 1 193 ? -29.371 -11.728 37.799 1.00 13.53 193 ALA A N 1
ATOM 3091 C CA . ALA A 1 193 ? -28.358 -11.254 38.741 1.00 13.54 193 ALA A CA 1
ATOM 3092 C C . ALA A 1 193 ? -28.916 -10.223 39.718 1.00 13.57 193 ALA A C 1
ATOM 3093 O O . ALA A 1 193 ? -28.471 -10.148 40.862 1.00 15.49 193 ALA A O 1
ATOM 3100 N N . VAL A 1 194 ? -29.883 -9.427 39.271 1.00 13.38 194 VAL A N 1
ATOM 3101 C CA . VAL A 1 194 ? -30.577 -8.500 40.161 1.00 17.64 194 VAL A CA 1
ATOM 3102 C C . VAL A 1 194 ? -31.231 -9.258 41.322 1.00 21.58 194 VAL A C 1
ATOM 3103 O O . VAL A 1 194 ? -31.145 -8.850 42.484 1.00 13.88 194 VAL A O 1
ATOM 3116 N N . PHE A 1 195 ? -31.875 -10.372 41.000 1.00 15.05 195 PHE A N 1
ATOM 3117 C CA . PHE A 1 195 ? -32.635 -11.121 41.994 1.00 18.11 195 PHE A CA 1
ATOM 3118 C C . PHE A 1 195 ? -31.740 -12.061 42.799 1.00 20.64 195 PHE A C 1
ATOM 3119 O O . PHE A 1 195 ? -32.026 -12.353 43.960 1.00 15.81 195 PHE A O 1
ATOM 3136 N N . LEU A 1 196 ? -30.650 -12.516 42.188 1.00 12.96 196 LEU A N 1
ATOM 3137 C CA . LEU A 1 196 ? -29.643 -13.287 42.901 1.00 14.64 196 LEU A CA 1
ATOM 3138 C C . LEU A 1 196 ? -29.019 -12.449 44.014 1.00 19.12 196 LEU A C 1
ATOM 3139 O O . LEU A 1 196 ? -28.873 -12.918 45.146 1.00 15.06 196 LEU A O 1
ATOM 3155 N N . TRP A 1 197 ? -28.649 -11.210 43.694 1.00 17.10 197 TRP A N 1
ATOM 3156 C CA . TRP A 1 197 ? -28.110 -10.303 44.701 1.00 13.59 197 TRP A CA 1
ATOM 3157 C C . TRP A 1 197 ? -29.103 -10.129 45.846 1.00 13.81 197 TRP A C 1
ATOM 3158 O O . TRP A 1 197 ? -28.746 -10.217 47.020 1.00 14.88 197 TRP A O 1
ATOM 3179 N N . THR A 1 198 ? -30.356 -9.892 45.490 1.00 14.15 198 THR A N 1
ATOM 3180 C CA . THR A 1 198 ? -31.401 -9.660 46.480 1.00 14.17 198 THR A CA 1
ATOM 3181 C C . THR A 1 198 ? -31.549 -10.856 47.409 1.00 14.66 198 THR A C 1
ATOM 3182 O O . THR A 1 198 ? -31.635 -10.709 48.632 1.00 19.32 198 THR A O 1
ATOM 3193 N N . ALA A 1 199 ? -31.560 -12.044 46.827 1.00 15.97 199 ALA A N 1
ATOM 3194 C CA . ALA A 1 199 ? -31.720 -13.262 47.604 1.00 17.18 199 ALA A CA 1
ATOM 3195 C C . ALA A 1 199 ? -30.536 -13.478 48.546 1.00 16.78 199 ALA A C 1
ATOM 3196 O O . ALA A 1 199 ? -30.687 -14.083 49.603 1.00 17.87 199 ALA A O 1
ATOM 3203 N N . SER A 1 200 ? -29.363 -12.962 48.179 1.00 15.29 200 SER A N 1
ATOM 3204 C CA . SER A 1 200 ? -28.177 -13.136 49.009 1.00 16.44 200 SER A CA 1
ATOM 3205 C C . SER A 1 200 ? -28.209 -12.278 50.282 1.00 17.40 200 SER A C 1
ATOM 3206 O O . SER A 1 200 ? -27.574 -12.636 51.274 1.00 18.59 200 SER A O 1
ATOM 3214 N N . VAL A 1 201 ? -28.945 -11.164 50.265 1.00 17.14 201 VAL A N 1
ATOM 3215 C CA . VAL A 1 201 ? -28.976 -10.258 51.420 1.00 21.66 201 VAL A CA 1
ATOM 3216 C C . VAL A 1 201 ? -30.349 -10.104 52.086 1.00 20.52 201 VAL A C 1
ATOM 3217 O O . VAL A 1 201 ? -30.435 -9.557 53.183 1.00 19.12 201 VAL A O 1
ATOM 3230 N N . ALA A 1 202 ? -31.408 -10.589 51.444 1.00 19.51 202 ALA A N 1
ATOM 3231 C CA . ALA A 1 202 ? -32.771 -10.359 51.929 1.00 19.96 202 ALA A CA 1
ATOM 3232 C C . ALA A 1 202 ? -33.149 -11.249 53.113 1.00 18.95 202 ALA A C 1
ATOM 3233 O O . ALA A 1 202 ? -33.527 -12.406 52.934 1.00 20.61 202 ALA A O 1
ATOM 3240 N N . ARG A 1 203 ? -33.073 -10.703 54.323 1.00 19.11 203 ARG A N 1
ATOM 3241 C CA . ARG A 1 203 ? -33.418 -11.477 55.513 1.00 20.47 203 ARG A CA 1
ATOM 3242 C C . ARG A 1 203 ? -34.921 -11.477 55.792 1.00 20.63 203 ARG A C 1
ATOM 3243 O O . ARG A 1 203 ? -35.382 -12.148 56.714 1.00 21.90 203 ARG A O 1
ATOM 3264 N N . THR A 1 204 ? -35.677 -10.728 54.996 1.00 24.22 204 THR A N 1
ATOM 3265 C CA . THR A 1 204 ? -37.121 -10.918 54.923 1.00 19.52 204 THR A CA 1
ATOM 3266 C C . THR A 1 204 ? -37.521 -10.873 53.444 1.00 17.81 204 THR A C 1
ATOM 3267 O O . THR A 1 204 ? -36.956 -10.083 52.680 1.00 17.56 204 THR A O 1
ATOM 3278 N N . PRO A 1 205 ? -38.482 -11.728 53.029 1.00 19.27 205 PRO A N 1
ATOM 3279 C CA . PRO A 1 205 ? -38.755 -11.888 51.589 1.00 17.86 205 PRO A CA 1
ATOM 3280 C C . PRO A 1 205 ? -39.417 -10.675 50.921 1.00 20.89 205 PRO A C 1
ATOM 3281 O O . PRO A 1 205 ? -40.376 -10.132 51.484 1.00 19.36 205 PRO A O 1
ATOM 3292 N N . PRO A 1 206 ? -38.932 -10.270 49.727 1.00 21.56 206 PRO A N 1
ATOM 3293 C CA . PRO A 1 206 ? -39.490 -9.128 48.989 1.00 19.23 206 PRO A CA 1
ATOM 3294 C C . PRO A 1 206 ? -40.676 -9.447 48.071 1.00 14.17 206 PRO A C 1
ATOM 3295 O O . PRO A 1 206 ? -41.354 -8.514 47.644 1.00 19.75 206 PRO A O 1
ATOM 3306 N N . LEU A 1 207 ? -40.919 -10.721 47.770 1.00 14.81 207 LEU A N 1
ATOM 3307 C CA . LEU A 1 207 ? -41.992 -11.100 46.842 1.00 13.78 207 LEU A CA 1
ATOM 3308 C C . LEU A 1 207 ? -42.988 -12.083 47.471 1.00 16.03 207 LEU A C 1
ATOM 3309 O O . LEU A 1 207 ? -42.639 -12.857 48.370 1.00 17.86 207 LEU A O 1
ATOM 3325 N N . THR A 1 208 ? -44.233 -12.044 47.000 1.00 19.86 208 THR A N 1
ATOM 3326 C CA . THR A 1 208 ? -45.264 -12.957 47.493 1.00 19.38 208 THR A CA 1
ATOM 3327 C C . THR A 1 208 ? -45.037 -14.359 46.931 1.00 20.81 208 THR A C 1
ATOM 3328 O O . THR A 1 208 ? -44.404 -14.520 45.881 1.00 15.65 208 THR A O 1
ATOM 3339 N N . GLU A 1 209 ? -45.556 -15.365 47.631 1.00 17.54 209 GLU A N 1
ATOM 3340 C CA . GLU A 1 209 ? -45.379 -16.757 47.230 1.00 17.51 209 GLU A CA 1
ATOM 3341 C C . GLU A 1 209 ? -45.940 -17.026 45.838 1.00 25.05 209 GLU A C 1
ATOM 3342 O O . GLU A 1 209 ? -45.427 -17.891 45.122 1.00 19.09 209 GLU A O 1
ATOM 3354 N N . ASP A 1 210 ? -46.978 -16.283 45.455 1.00 17.68 210 ASP A N 1
ATOM 3355 C CA . ASP A 1 210 ? -47.660 -16.513 44.177 1.00 19.92 210 ASP A CA 1
ATOM 3356 C C . ASP A 1 210 ? -47.252 -15.552 43.046 1.00 16.96 210 ASP A C 1
ATOM 3357 O O . ASP A 1 210 ? -47.925 -15.494 42.017 1.00 17.46 210 ASP A O 1
ATOM 3366 N N . ASP A 1 211 ? -46.160 -14.812 43.218 1.00 15.90 211 ASP A N 1
ATOM 3367 C CA . ASP A 1 211 ? -45.711 -13.881 42.175 1.00 17.24 211 ASP A CA 1
ATOM 3368 C C . ASP A 1 211 ? -45.478 -14.629 40.856 1.00 20.23 211 ASP A C 1
ATOM 3369 O O . ASP A 1 211 ? -44.777 -15.635 40.836 1.00 16.90 211 ASP A O 1
ATOM 3378 N N . PRO A 1 212 ? -46.078 -14.154 39.751 1.00 15.53 212 PRO A N 1
ATOM 3379 C CA . PRO A 1 212 ? -45.843 -14.829 38.465 1.00 18.18 212 PRO A CA 1
ATOM 3380 C C . PRO A 1 212 ? -44.371 -14.875 38.028 1.00 16.73 212 PRO A C 1
ATOM 3381 O O . PRO A 1 212 ? -44.035 -15.655 37.142 1.00 16.73 212 PRO A O 1
ATOM 3392 N N . LEU A 1 213 ? -43.516 -14.057 38.637 1.00 19.16 213 LEU A N 1
ATOM 3393 C CA . LEU A 1 213 ? -42.086 -14.072 38.327 1.00 13.26 213 LEU A CA 1
ATOM 3394 C C . LEU A 1 213 ? -41.398 -15.356 38.799 1.00 23.63 213 LEU A C 1
ATOM 3395 O O . LEU A 1 213 ? -40.298 -15.676 38.354 1.00 13.56 213 LEU A O 1
ATOM 3411 N N . ARG A 1 214 ? -42.044 -16.083 39.705 1.00 21.63 214 ARG A N 1
ATOM 3412 C CA . ARG A 1 214 ? -41.419 -17.232 40.347 1.00 19.87 214 ARG A CA 1
ATOM 3413 C C . ARG A 1 214 ? -40.983 -18.337 39.376 1.00 14.66 214 ARG A C 1
ATOM 3414 O O . ARG A 1 214 ? -39.988 -19.018 39.617 1.00 18.95 214 ARG A O 1
ATOM 3435 N N . ASP A 1 215 ? -41.736 -18.529 38.298 1.00 17.27 215 ASP A N 1
ATOM 3436 C CA . ASP A 1 215 ? -41.422 -19.591 37.342 1.00 15.17 215 ASP A CA 1
ATOM 3437 C C . ASP A 1 215 ? -40.034 -19.376 36.738 1.00 14.85 215 ASP A C 1
ATOM 3438 O O . ASP A 1 215 ? -39.187 -20.269 36.763 1.00 16.82 215 ASP A O 1
ATOM 3447 N N . TRP A 1 216 ? -39.812 -18.177 36.211 1.00 14.26 216 TRP A N 1
ATOM 3448 C CA . TRP A 1 216 ? -38.531 -17.801 35.618 1.00 27.83 216 TRP A CA 1
ATOM 3449 C C . TRP A 1 216 ? -37.415 -17.738 36.675 1.00 13.25 216 TRP A C 1
ATOM 3450 O O . TRP A 1 216 ? -36.305 -18.220 36.447 1.00 15.52 216 TRP A O 1
ATOM 3471 N N . LEU A 1 217 ? -37.721 -17.158 37.833 1.00 18.25 217 LEU A N 1
ATOM 3472 C CA . LEU A 1 217 ? -36.753 -17.044 38.921 1.00 18.04 217 LEU A CA 1
ATOM 3473 C C . LEU A 1 217 ? -36.265 -18.412 39.417 1.00 25.78 217 LEU A C 1
ATOM 3474 O O . LEU A 1 217 ? -35.060 -18.629 39.566 1.00 12.49 217 LEU A O 1
ATOM 3490 N N . ASP A 1 218 ? -37.191 -19.330 39.677 1.00 19.46 218 ASP A N 1
ATOM 3491 C CA . ASP A 1 218 ? -36.814 -20.652 40.177 1.00 23.16 218 ASP A CA 1
ATOM 3492 C C . ASP A 1 218 ? -36.041 -21.447 39.121 1.00 18.82 218 ASP A C 1
ATOM 3493 O O . ASP A 1 218 ? -35.046 -22.098 39.437 1.00 15.38 218 ASP A O 1
ATOM 3502 N N . ARG A 1 219 ? -36.489 -21.397 37.870 1.00 15.12 219 ARG A N 1
ATOM 3503 C CA . ARG A 1 219 ? -35.771 -22.092 36.806 1.00 15.13 219 ARG A CA 1
ATOM 3504 C C . ARG A 1 219 ? -34.381 -21.490 36.657 1.00 14.78 219 ARG A C 1
ATOM 3505 O O . ARG A 1 219 ? -33.399 -22.210 36.459 1.00 15.36 219 ARG A O 1
ATOM 3526 N N . GLY A 1 220 ? -34.301 -20.170 36.789 1.00 18.42 220 GLY A N 1
ATOM 3527 C CA . GLY A 1 220 ? -33.034 -19.467 36.700 1.00 18.18 220 GLY A CA 1
ATOM 3528 C C . GLY A 1 220 ? -32.082 -19.829 37.821 1.00 18.57 220 GLY A C 1
ATOM 3529 O O . GLY A 1 220 ? -30.909 -20.107 37.579 1.00 16.42 220 GLY A O 1
ATOM 3533 N N . PHE A 1 221 ? -32.585 -19.816 39.051 1.00 16.26 221 PHE A N 1
ATOM 3534 C CA . PHE A 1 221 ? -31.774 -20.150 40.219 1.00 13.48 221 PHE A CA 1
ATOM 3535 C C . PHE A 1 221 ? -31.316 -21.607 40.171 1.00 15.42 221 PHE A C 1
ATOM 3536 O O . PHE A 1 221 ? -30.257 -21.947 40.694 1.00 21.01 221 PHE A O 1
ATOM 3553 N N . ASP A 1 222 ? -32.117 -22.461 39.539 1.00 20.56 222 ASP A N 1
ATOM 3554 C CA . ASP A 1 222 ? -31.815 -23.887 39.465 1.00 15.89 222 ASP A CA 1
ATOM 3555 C C . ASP A 1 222 ? -30.790 -24.229 38.385 1.00 20.64 222 ASP A C 1
ATOM 3556 O O . ASP A 1 222 ? -30.198 -25.305 38.421 1.00 19.38 222 ASP A O 1
ATOM 3565 N N . LEU A 1 223 ? -30.588 -23.327 37.428 1.00 16.25 223 LEU A N 1
ATOM 3566 C CA . LEU A 1 223 ? -29.677 -23.577 36.309 1.00 20.56 223 LEU A CA 1
ATOM 3567 C C . LEU A 1 223 ? -28.287 -24.019 36.755 1.00 23.37 223 LEU A C 1
ATOM 3568 O O . LEU A 1 223 ? -27.824 -23.655 37.835 1.00 17.47 223 LEU A O 1
ATOM 3584 N N . PHE A 1 224 ? -27.640 -2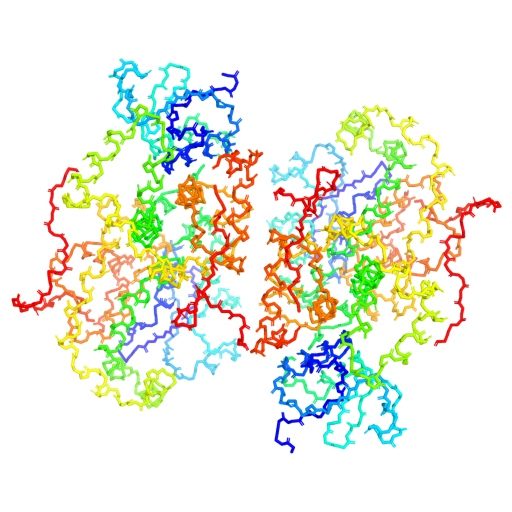4.812 35.902 1.00 19.15 224 PHE A N 1
ATOM 3585 C CA . PHE A 1 224 ? -26.262 -25.248 36.103 1.00 20.17 224 PHE A CA 1
ATOM 3586 C C . PHE A 1 224 ? -26.031 -25.826 37.501 1.00 23.43 224 PHE A C 1
ATOM 3587 O O . PHE A 1 224 ? -25.138 -25.383 38.224 1.00 20.23 224 PHE A O 1
ATOM 3604 N N . ASP A 1 225 ? -26.854 -26.810 37.861 1.00 22.48 225 ASP A N 1
ATOM 3605 C CA . ASP A 1 225 ? -26.764 -27.519 39.141 1.00 25.06 225 ASP A CA 1
ATOM 3606 C C . ASP A 1 225 ? -26.984 -26.593 40.340 1.00 25.63 225 ASP A C 1
ATOM 3607 O O . ASP A 1 225 ? -26.213 -26.612 41.302 1.00 25.32 225 ASP A O 1
ATOM 3616 N N . GLY A 1 226 ? -28.038 -25.786 40.272 1.00 23.43 226 GLY A N 1
ATOM 3617 C CA . GLY A 1 226 ? -28.441 -24.951 41.390 1.00 24.33 226 GLY A CA 1
ATOM 3618 C C . GLY A 1 226 ? -27.431 -23.871 41.727 1.00 24.80 226 GLY A C 1
ATOM 3619 O O . GLY A 1 226 ? -27.109 -23.650 42.895 1.00 22.03 226 GLY A O 1
ATOM 3623 N N . LEU A 1 227 ? -26.936 -23.196 40.695 1.00 20.61 227 LEU A N 1
ATOM 3624 C CA . LEU A 1 227 ? -25.950 -22.136 40.858 1.00 18.67 227 LEU A CA 1
ATOM 3625 C C . LEU A 1 227 ? -26.479 -21.082 41.823 1.00 16.31 227 LEU A C 1
ATOM 3626 O O . LEU A 1 227 ? -25.743 -20.555 42.658 1.00 19.06 227 LEU A O 1
ATOM 3642 N N . GLY A 1 228 ? -27.778 -20.816 41.724 1.00 19.18 228 GLY A N 1
ATOM 3643 C CA . GLY A 1 228 ? -28.447 -19.903 42.627 1.00 20.34 228 GLY A CA 1
ATOM 3644 C C . GLY A 1 228 ? -28.991 -20.544 43.894 1.00 23.89 228 GLY A C 1
ATOM 3645 O O . GLY A 1 228 ? -29.817 -19.933 44.575 1.00 21.86 228 GLY A O 1
ATOM 3649 N N . ARG A 1 229 ? -28.543 -21.757 44.216 1.00 23.68 229 ARG A N 1
ATOM 3650 C CA . ARG A 1 229 ? -29.047 -22.474 45.390 1.00 18.78 229 ARG A CA 1
ATOM 3651 C C . ARG A 1 229 ? -27.947 -22.720 46.427 1.00 21.00 229 ARG A C 1
ATOM 3652 O O . ARG A 1 229 ? -28.008 -23.678 47.193 1.00 21.23 229 ARG A O 1
ATOM 3673 N N . HIS A 1 230 ? -26.944 -21.846 46.450 1.00 29.48 230 HIS A N 1
ATOM 3674 C CA . HIS A 1 230 ? -25.882 -21.926 47.448 1.00 31.78 230 HIS A CA 1
ATOM 3675 C C . HIS A 1 230 ? -26.498 -21.862 48.854 1.00 21.22 230 HIS A C 1
ATOM 3676 O O . HIS A 1 230 ? -27.439 -21.105 49.072 1.00 19.22 230 HIS A O 1
ATOM 3689 N N . PRO A 1 231 ? -25.980 -22.663 49.808 1.00 25.57 231 PRO A N 1
ATOM 3690 C CA . PRO A 1 231 ? -26.575 -22.782 51.151 1.00 29.39 231 PRO A CA 1
ATOM 3691 C C . PRO A 1 231 ? -26.992 -21.470 51.840 1.00 36.33 231 PRO A C 1
ATOM 3692 O O . PRO A 1 231 ? -27.990 -21.464 52.561 1.00 51.44 231 PRO A O 1
ATOM 3703 N N . GLY A 1 232 ? -26.255 -20.387 51.626 1.00 45.14 232 GLY A N 1
ATOM 3704 C CA . GLY A 1 232 ? -26.529 -19.137 52.319 1.00 47.94 232 GLY A CA 1
ATOM 3705 C C . GLY A 1 232 ? -27.745 -18.354 51.840 1.00 31.96 232 GLY A C 1
ATOM 3706 O O . GLY A 1 232 ? -28.245 -17.481 52.553 1.00 28.80 232 GLY A O 1
ATOM 3727 N N . ASN A 1 234 ? -31.175 -16.594 50.803 1.00 18.35 234 ASN A N 1
ATOM 3728 C CA . ASN A 1 234 ? -32.462 -16.369 51.447 1.00 17.92 234 ASN A CA 1
ATOM 3729 C C . ASN A 1 234 ? -33.595 -16.493 50.426 1.00 21.93 234 ASN A C 1
ATOM 3730 O O . ASN A 1 234 ? -33.392 -16.257 49.236 1.00 17.74 234 ASN A O 1
ATOM 3741 N N . PRO A 1 235 ? -34.796 -16.875 50.881 1.00 20.99 235 PRO A N 1
ATOM 3742 C CA . PRO A 1 235 ? -35.907 -16.983 49.928 1.00 21.72 235 PRO A CA 1
ATOM 3743 C C . PRO A 1 235 ? -36.382 -15.627 49.420 1.00 14.45 235 PRO A C 1
ATOM 3744 O O . PRO A 1 235 ? -36.447 -14.675 50.190 1.00 15.47 235 PRO A O 1
ATOM 3755 N N . LEU A 1 236 ? -36.702 -15.545 48.134 1.00 18.01 236 LEU A N 1
ATOM 3756 C CA . LEU A 1 236 ? -37.288 -14.337 47.568 1.00 19.80 236 LEU A CA 1
ATOM 3757 C C . LEU A 1 236 ? -38.765 -14.220 47.927 1.00 13.50 236 LEU A C 1
ATOM 3758 O O . LEU A 1 236 ? -39.347 -13.138 47.860 1.00 16.97 236 LEU A O 1
ATOM 3774 N N . PHE A 1 237 ? -39.360 -15.341 48.316 1.00 14.62 237 PHE A N 1
ATOM 3775 C CA . PHE A 1 237 ? -40.809 -15.444 48.402 1.00 19.14 237 PHE A CA 1
ATOM 3776 C C . PHE A 1 237 ? -41.290 -15.617 49.832 1.00 22.92 237 PHE A C 1
ATOM 3777 O O . PHE A 1 237 ? -40.609 -16.229 50.660 1.00 17.06 237 PHE A O 1
ATOM 3794 N N . GLY A 1 238 ? -42.468 -15.064 50.113 1.00 20.01 238 GLY A N 1
ATOM 3795 C CA . GLY A 1 238 ? -43.061 -15.147 51.433 1.00 26.48 238 GLY A CA 1
ATOM 3796 C C . GLY A 1 238 ? -43.511 -13.803 51.977 1.00 20.40 238 GLY A C 1
ATOM 3797 O O . GLY A 1 238 ? -43.933 -13.721 53.129 1.00 20.25 238 GLY A O 1
ATOM 3801 N N . LEU A 1 239 ? -43.420 -12.756 51.158 1.00 18.89 239 LEU A N 1
ATOM 3802 C CA . LEU A 1 239 ? -43.889 -11.432 51.551 1.00 21.16 239 LEU A CA 1
ATOM 3803 C C . LEU A 1 239 ? -45.337 -11.515 52.012 1.00 24.19 239 LEU A C 1
ATOM 3804 O O . LEU A 1 239 ? -46.199 -12.029 51.295 1.00 19.70 239 LEU A O 1
ATOM 3820 N N . LYS A 1 240 ? -45.585 -11.013 53.216 1.00 28.38 240 LYS A N 1
ATOM 3821 C CA . LYS A 1 240 ? -46.911 -11.055 53.816 1.00 28.73 240 LYS A CA 1
ATOM 3822 C C . LYS A 1 240 ? -47.590 -9.698 53.691 1.00 31.71 240 LYS A C 1
ATOM 3823 O O . LYS A 1 240 ? -47.222 -8.741 54.372 1.00 25.83 240 LYS A O 1
ATOM 3842 N N . LEU A 1 241 ? -48.582 -9.616 52.812 1.00 23.17 241 LEU A N 1
ATOM 3843 C CA . LEU A 1 241 ? -49.268 -8.354 52.584 1.00 27.92 241 LEU A CA 1
ATOM 3844 C C . LEU A 1 241 ? -50.281 -8.077 53.683 1.00 26.13 241 LEU A C 1
ATOM 3845 O O . LEU A 1 241 ? -50.858 -8.995 54.264 1.00 34.88 241 LEU A O 1
ATOM 3861 N N . ARG A 1 242 ? -50.471 -6.792 53.960 1.00 34.16 242 ARG A N 1
ATOM 3862 C CA . ARG A 1 242 ? -51.357 -6.333 55.020 1.00 40.70 242 ARG A CA 1
ATOM 3863 C C . ARG A 1 242 ? -52.510 -5.556 54.401 1.00 33.59 242 ARG A C 1
ATOM 3864 O O . ARG A 1 242 ? -52.437 -5.155 53.239 1.00 29.06 242 ARG A O 1
ATOM 3885 N N . GLU A 1 243 ? -53.558 -5.342 55.192 1.00 40.68 243 GLU A N 1
ATOM 3886 C CA . GLU A 1 243 ? -54.810 -4.745 54.720 1.00 49.14 243 GLU A CA 1
ATOM 3887 C C . GLU A 1 243 ? -54.632 -3.570 53.752 1.00 43.44 243 GLU A C 1
ATOM 3888 O O . GLU A 1 243 ? -55.273 -3.522 52.703 1.00 50.48 243 GLU A O 1
ATOM 3900 N N . GLY A 1 244 ? -53.750 -2.637 54.088 1.00 43.20 244 GLY A N 1
ATOM 3901 C CA . GLY A 1 244 ? -53.589 -1.432 53.293 1.00 45.64 244 GLY A CA 1
ATOM 3902 C C . GLY A 1 244 ? -52.772 -1.591 52.021 1.00 34.80 244 GLY A C 1
ATOM 3903 O O . GLY A 1 244 ? -52.902 -0.790 51.099 1.00 35.55 244 GLY A O 1
ATOM 3907 N N . ASP A 1 245 ? -51.936 -2.621 51.965 1.00 28.89 245 ASP A N 1
ATOM 3908 C CA . ASP A 1 245 ? -50.939 -2.746 50.899 1.00 25.42 245 ASP A CA 1
ATOM 3909 C C . ASP A 1 245 ? -51.537 -2.927 49.495 1.00 24.90 245 ASP A C 1
ATOM 3910 O O . ASP A 1 245 ? -52.616 -3.495 49.342 1.00 33.08 245 ASP A O 1
ATOM 3919 N N . PRO A 1 246 ? -50.824 -2.447 48.461 1.00 23.71 246 PRO A N 1
ATOM 3920 C CA . PRO A 1 246 ? -51.320 -2.559 47.085 1.00 41.64 246 PRO A CA 1
ATOM 3921 C C . PRO A 1 246 ? -51.289 -3.993 46.569 1.00 22.50 246 PRO A C 1
ATOM 3922 O O . PRO A 1 246 ? -50.549 -4.818 47.107 1.00 28.27 246 PRO A O 1
ATOM 3933 N N . GLU A 1 247 ? -52.084 -4.286 45.546 1.00 22.89 247 GLU A N 1
ATOM 3934 C CA . GLU A 1 247 ? -52.042 -5.602 44.920 1.00 28.54 247 GLU A CA 1
ATOM 3935 C C . GLU A 1 247 ? -50.715 -5.768 44.177 1.00 21.42 247 GLU A C 1
ATOM 3936 O O . GLU A 1 247 ? -50.351 -4.910 43.376 1.00 21.67 247 GLU A O 1
ATOM 3948 N N . PRO A 1 248 ? -49.993 -6.875 44.437 1.00 25.83 248 PRO A N 1
ATOM 3949 C CA . PRO A 1 248 ? -48.607 -7.005 43.965 1.00 21.76 248 PRO A CA 1
ATOM 3950 C C . PRO A 1 248 ? -48.450 -7.201 42.451 1.00 23.10 248 PRO A C 1
ATOM 3951 O O . PRO A 1 248 ? -47.414 -6.813 41.906 1.00 27.55 248 PRO A O 1
ATOM 3962 N N . PHE A 1 249 ? -49.440 -7.789 41.787 1.00 18.37 249 PHE A N 1
ATOM 3963 C CA . PHE A 1 249 ? -49.350 -8.022 40.347 1.00 18.35 249 PHE A CA 1
ATOM 3964 C C . PHE A 1 249 ? -50.719 -8.143 39.698 1.00 19.87 249 PHE A C 1
ATOM 3965 O O . PHE A 1 249 ? -51.725 -8.319 40.379 1.00 20.87 249 PHE A O 1
ATOM 3982 N N . VAL A 1 250 ? -50.738 -8.049 38.372 1.00 25.45 250 VAL A N 1
ATOM 3983 C CA . VAL A 1 250 ? -51.963 -8.207 37.597 1.00 28.09 250 VAL A CA 1
ATOM 3984 C C . VAL A 1 250 ? -52.317 -9.685 37.485 1.00 27.83 250 VAL A C 1
ATOM 3985 O O . VAL A 1 250 ? -51.463 -10.512 37.175 1.00 23.72 250 VAL A O 1
ATOM 3998 N N . ARG A 1 251 ? -53.583 -10.010 37.729 1.00 25.28 251 ARG A N 1
ATOM 3999 C CA . ARG A 1 251 ? -54.002 -11.404 37.854 1.00 49.28 251 ARG A CA 1
ATOM 4000 C C . ARG A 1 251 ? -54.792 -11.908 36.644 1.00 56.31 251 ARG A C 1
ATOM 4001 O O . ARG A 1 251 ? -55.192 -13.071 36.615 1.00 33.82 251 ARG A O 1
ATOM 4022 N N . GLN A 1 252 ? -55.010 -11.040 35.656 1.00 70.16 252 GLN A N 1
ATOM 4023 C CA . GLN A 1 252 ? -55.691 -11.423 34.418 1.00 78.42 252 GLN A CA 1
ATOM 4024 C C . GLN A 1 252 ? -55.059 -12.677 33.820 1.00 82.62 252 GLN A C 1
ATOM 4025 O O . GLN A 1 252 ? -53.836 -12.808 33.773 1.00 87.78 252 GLN A O 1
ATOM 4039 N N . ASN B 1 4 ? -44.721 -8.387 -7.530 1.00 30.43 4 ASN B N 1
ATOM 4040 C CA . ASN B 1 4 ? -43.286 -8.656 -7.561 1.00 62.14 4 ASN B CA 1
ATOM 4041 C C . ASN B 1 4 ? -42.592 -7.634 -8.459 1.00 51.93 4 ASN B C 1
ATOM 4042 O O . ASN B 1 4 ? -42.815 -7.655 -9.672 1.00 33.56 4 ASN B O 1
ATOM 4052 N N . ASN B 1 5 ? -41.747 -6.748 -7.921 1.00 32.63 5 ASN B N 1
ATOM 4053 C CA . ASN B 1 5 ? -41.213 -6.746 -6.548 1.00 39.00 5 ASN B CA 1
ATOM 4054 C C . ASN B 1 5 ? -42.129 -6.000 -5.552 1.00 27.38 5 ASN B C 1
ATOM 4055 O O . ASN B 1 5 ? -41.680 -5.197 -4.731 1.00 26.47 5 ASN B O 1
ATOM 4066 N N . THR B 1 6 ? -43.423 -6.299 -5.618 1.00 24.04 6 THR B N 1
ATOM 4067 C CA . THR B 1 6 ? -44.447 -5.489 -4.974 1.00 23.42 6 THR B CA 1
ATOM 4068 C C . THR B 1 6 ? -45.288 -6.280 -3.982 1.00 34.36 6 THR B C 1
ATOM 4069 O O . THR B 1 6 ? -45.682 -7.416 -4.250 1.00 26.08 6 THR B O 1
ATOM 4080 N N . ILE B 1 7 ? -45.555 -5.656 -2.839 1.00 28.70 7 ILE B N 1
ATOM 4081 C CA . ILE B 1 7 ? -46.456 -6.203 -1.835 1.00 27.57 7 ILE B CA 1
ATOM 4082 C C . ILE B 1 7 ? -47.516 -5.154 -1.514 1.00 21.59 7 ILE B C 1
ATOM 4083 O O . ILE B 1 7 ? -47.193 -3.988 -1.280 1.00 21.41 7 ILE B O 1
ATOM 4099 N N . THR B 1 8 ? -48.779 -5.570 -1.521 1.00 22.20 8 THR B N 1
ATOM 4100 C CA . THR B 1 8 ? -49.879 -4.673 -1.201 1.00 22.22 8 THR B CA 1
ATOM 4101 C C . THR B 1 8 ? -49.938 -4.453 0.304 1.00 27.07 8 THR B C 1
ATOM 4102 O O . THR B 1 8 ? -49.756 -5.391 1.072 1.00 22.85 8 THR B O 1
ATOM 4113 N N . LEU B 1 9 ? -50.175 -3.209 0.710 1.00 24.55 9 LEU B N 1
ATOM 4114 C CA . LEU B 1 9 ? -50.282 -2.842 2.120 1.00 21.46 9 LEU B CA 1
ATOM 4115 C C . LEU B 1 9 ? -51.546 -2.030 2.349 1.00 20.61 9 LEU B C 1
ATOM 4116 O O . LEU B 1 9 ? -51.775 -1.035 1.667 1.00 29.40 9 LEU B O 1
ATOM 4132 N N . TYR B 1 10 ? -52.363 -2.452 3.309 1.00 28.03 10 TYR B N 1
ATOM 4133 C CA . TYR B 1 10 ? -53.558 -1.696 3.669 1.00 21.15 10 TYR B CA 1
ATOM 4134 C C . TYR B 1 10 ? -53.223 -0.662 4.749 1.00 20.51 10 TYR B C 1
ATOM 4135 O O . TYR B 1 10 ? -52.962 -0.990 5.906 1.00 22.17 10 TYR B O 1
ATOM 4153 N N . ASP B 1 11 ? -53.238 0.596 4.327 1.00 20.76 11 ASP B N 1
ATOM 4154 C CA . ASP B 1 11 ? -52.768 1.722 5.123 1.00 22.48 11 ASP B CA 1
ATOM 4155 C C . ASP B 1 11 ? -53.822 2.210 6.114 1.00 24.33 11 ASP B C 1
ATOM 4156 O O . ASP B 1 11 ? -54.981 1.794 6.063 1.00 24.07 11 ASP B O 1
ATOM 4165 N N . LEU B 1 12 ? -53.405 3.091 7.017 1.00 30.87 12 LEU B N 1
ATOM 4166 C CA . LEU B 1 12 ? -54.332 3.862 7.838 1.00 32.56 12 LEU B CA 1
ATOM 4167 C C . LEU B 1 12 ? -53.857 5.311 7.807 1.00 22.31 12 LEU B C 1
ATOM 4168 O O . LEU B 1 12 ? -52.860 5.661 8.444 1.00 23.06 12 LEU B O 1
ATOM 4184 N N . GLN B 1 13 ? -54.568 6.137 7.045 1.00 22.21 13 GLN B N 1
ATOM 4185 C CA . GLN B 1 13 ? -54.081 7.457 6.660 1.00 22.55 13 GLN B CA 1
ATOM 4186 C C . GLN B 1 13 ? -54.912 8.602 7.217 1.00 23.61 13 GLN B C 1
ATOM 4187 O O . GLN B 1 13 ? -56.103 8.446 7.507 1.00 25.24 13 GLN B O 1
ATOM 4201 N N . LEU B 1 14 ? -54.269 9.755 7.357 1.00 23.77 14 LEU B N 1
ATOM 4202 C CA . LEU B 1 14 ? -54.967 10.997 7.674 1.00 25.02 14 LEU B CA 1
ATOM 4203 C C . LEU B 1 14 ? -55.477 11.623 6.376 1.00 26.14 14 LEU B C 1
ATOM 4204 O O . LEU B 1 14 ? -55.200 11.108 5.296 1.00 25.86 14 LEU B O 1
ATOM 4220 N N . GLU B 1 15 ? -56.216 12.727 6.477 1.00 38.08 15 GLU B N 1
ATOM 4221 C CA . GLU B 1 15 ? -56.780 13.377 5.294 1.00 29.14 15 GLU B CA 1
ATOM 4222 C C . GLU B 1 15 ? -55.683 13.847 4.334 1.00 32.68 15 GLU B C 1
ATOM 4223 O O . GLU B 1 15 ? -55.927 14.036 3.143 1.00 45.15 15 GLU B O 1
ATOM 4235 N N . SER B 1 16 ? -54.475 14.024 4.858 1.00 27.61 16 SER B N 1
ATOM 4236 C CA . SER B 1 16 ? -53.341 14.446 4.047 1.00 27.37 16 SER B CA 1
ATOM 4237 C C . SER B 1 16 ? -52.729 13.280 3.273 1.00 31.03 16 SER B C 1
ATOM 4238 O O . SER B 1 16 ? -51.828 13.480 2.457 1.00 42.94 16 SER B O 1
ATOM 4246 N N . GLY B 1 17 ? -53.217 12.069 3.533 1.00 30.20 17 GLY B N 1
ATOM 4247 C CA . GLY B 1 17 ? -52.647 10.868 2.949 1.00 32.90 17 GLY B CA 1
ATOM 4248 C C . GLY B 1 17 ? -51.589 10.285 3.865 1.00 32.71 17 GLY B C 1
ATOM 4249 O O . GLY B 1 17 ? -51.065 9.193 3.637 1.00 25.23 17 GLY B O 1
ATOM 4253 N N . CYS B 1 18 ? -51.289 11.019 4.929 1.00 44.94 18 CYS B N 1
ATOM 4254 C CA . CYS B 1 18 ? -50.206 10.667 5.829 1.00 22.52 18 CYS B CA 1
ATOM 4255 C C . CYS B 1 18 ? -50.589 9.557 6.803 1.00 21.33 18 CYS B C 1
ATOM 4256 O O . CYS B 1 18 ? -51.655 9.599 7.413 1.00 22.90 18 CYS B O 1
ATOM 4264 N N . THR B 1 19 ? -49.716 8.564 6.949 1.00 20.27 19 THR B N 1
ATOM 4265 C CA . THR B 1 19 ? -49.964 7.466 7.874 1.00 19.68 19 THR B CA 1
ATOM 4266 C C . THR B 1 19 ? -49.949 7.978 9.309 1.00 19.68 19 THR B C 1
ATOM 4267 O O . THR B 1 19 ? -49.170 8.878 9.654 1.00 19.67 19 THR B O 1
ATOM 4278 N N . ILE B 1 20 ? -50.836 7.420 10.132 1.00 32.38 20 ILE B N 1
ATOM 4279 C CA . ILE B 1 20 ? -50.918 7.770 11.548 1.00 27.79 20 ILE B CA 1
ATOM 4280 C C . ILE B 1 20 ? -50.620 6.551 12.421 1.00 26.85 20 ILE B C 1
ATOM 4281 O O . ILE B 1 20 ? -49.930 6.663 13.436 1.00 27.64 20 ILE B O 1
ATOM 4297 N N . SER B 1 21 ? -51.138 5.390 12.027 1.00 19.05 21 SER B N 1
ATOM 4298 C CA . SER B 1 21 ? -50.977 4.176 12.821 1.00 18.55 21 SER B CA 1
ATOM 4299 C C . SER B 1 21 ? -49.508 3.776 12.967 1.00 17.64 21 SER B C 1
ATOM 4300 O O . SER B 1 21 ? -48.815 3.599 11.967 1.00 17.25 21 SER B O 1
ATOM 4308 N N . PRO B 1 22 ? -49.029 3.624 14.215 1.00 23.67 22 PRO B N 1
ATOM 4309 C CA . PRO B 1 22 ? -47.630 3.208 14.377 1.00 22.06 22 PRO B CA 1
ATOM 4310 C C . PRO B 1 22 ? -47.382 1.786 13.878 1.00 21.76 22 PRO B C 1
ATOM 4311 O O . PRO B 1 22 ? -46.287 1.482 13.415 1.00 18.68 22 PRO B O 1
ATOM 4322 N N . TYR B 1 23 ? -48.395 0.931 13.974 1.00 16.59 23 TYR B N 1
ATOM 4323 C CA . TYR B 1 23 ? -48.297 -0.441 13.476 1.00 16.41 23 TYR B CA 1
ATOM 4324 C C . TYR B 1 23 ? -48.094 -0.463 11.969 1.00 16.34 23 TYR B C 1
ATOM 4325 O O . TYR B 1 23 ? -47.316 -1.261 11.445 1.00 16.05 23 TYR B O 1
ATOM 4343 N N . VAL B 1 24 ? -48.815 0.408 11.273 1.00 16.75 24 VAL B N 1
ATOM 4344 C CA . VAL B 1 24 ? -48.642 0.556 9.836 1.00 16.84 24 VAL B CA 1
ATOM 4345 C C . VAL B 1 24 ? -47.286 1.179 9.538 1.00 16.35 24 VAL B C 1
ATOM 4346 O O . VAL B 1 24 ? -46.630 0.815 8.563 1.00 16.23 24 VAL B O 1
ATOM 4359 N N . TRP B 1 25 ? -46.870 2.123 10.376 1.00 19.18 25 TRP B N 1
ATOM 4360 C CA . TRP B 1 25 ? -45.589 2.793 10.177 1.00 17.67 25 TRP B CA 1
ATOM 4361 C C . TRP B 1 25 ? -44.420 1.796 10.202 1.00 21.62 25 TRP B C 1
ATOM 4362 O O . TRP B 1 25 ? -43.590 1.781 9.292 1.00 19.28 25 TRP B O 1
ATOM 4383 N N . ARG B 1 26 ? -44.354 0.949 11.223 1.00 23.96 26 ARG B N 1
ATOM 4384 C CA . ARG B 1 26 ? -43.217 0.041 11.328 1.00 21.46 26 ARG B CA 1
ATOM 4385 C C . ARG B 1 26 ? -43.288 -1.045 10.252 1.00 28.66 26 ARG B C 1
ATOM 4386 O O . ARG B 1 26 ? -42.275 -1.661 9.922 1.00 20.22 26 ARG B O 1
ATOM 4407 N N . THR B 1 27 ? -44.475 -1.261 9.691 1.00 26.04 27 THR B N 1
ATOM 4408 C CA . THR B 1 27 ? -44.639 -2.234 8.615 1.00 18.54 27 THR B CA 1
ATOM 4409 C C . THR B 1 27 ? -44.144 -1.654 7.282 1.00 18.34 27 THR B C 1
ATOM 4410 O O . THR B 1 27 ? -43.520 -2.364 6.486 1.00 25.66 27 THR B O 1
ATOM 4421 N N . LYS B 1 28 ? -44.422 -0.375 7.039 1.00 15.82 28 LYS B N 1
ATOM 4422 C CA . LYS B 1 28 ? -43.871 0.301 5.870 1.00 20.27 28 LYS B CA 1
ATOM 4423 C C . LYS B 1 28 ? -42.344 0.215 5.895 1.00 15.63 28 LYS B C 1
ATOM 4424 O O . LYS B 1 28 ? -41.720 -0.134 4.895 1.00 16.88 28 LYS B O 1
ATOM 4443 N N . TYR B 1 29 ? -41.755 0.521 7.047 1.00 17.40 29 TYR B N 1
ATOM 4444 C CA . TYR B 1 29 ? -40.304 0.483 7.206 1.00 24.50 29 TYR B CA 1
ATOM 4445 C C . TYR B 1 29 ? -39.756 -0.931 7.052 1.00 29.69 29 TYR B C 1
ATOM 4446 O O . TYR B 1 29 ? -38.684 -1.129 6.483 1.00 18.00 29 TYR B O 1
ATOM 4464 N N . ALA B 1 30 ? -40.491 -1.912 7.561 1.00 20.79 30 ALA B N 1
ATOM 4465 C CA . ALA B 1 30 ? -40.070 -3.304 7.449 1.00 26.72 30 ALA B CA 1
ATOM 4466 C C . ALA B 1 30 ? -40.085 -3.762 5.992 1.00 20.86 30 ALA B C 1
ATOM 4467 O O . ALA B 1 30 ? -39.191 -4.485 5.558 1.00 19.14 30 ALA B O 1
ATOM 4474 N N . LEU B 1 31 ? -41.095 -3.331 5.240 1.00 17.92 31 LEU B N 1
ATOM 4475 C CA . LEU B 1 31 ? -41.194 -3.681 3.827 1.00 25.43 31 LEU B CA 1
ATOM 4476 C C . LEU B 1 31 ? -40.049 -3.060 3.023 1.00 16.75 31 LEU B C 1
ATOM 4477 O O . LEU B 1 31 ? -39.441 -3.734 2.189 1.00 21.36 31 LEU B O 1
ATOM 4493 N N . LYS B 1 32 ? -39.748 -1.786 3.273 1.00 22.59 32 LYS B N 1
ATOM 4494 C CA . LYS B 1 32 ? -38.670 -1.107 2.547 1.00 18.61 32 LYS B CA 1
ATOM 4495 C C . LYS B 1 32 ? -37.295 -1.615 2.992 1.00 22.10 32 LYS B C 1
ATOM 4496 O O . LYS B 1 32 ? -36.344 -1.615 2.204 1.00 27.97 32 LYS B O 1
ATOM 4515 N N . HIS B 1 33 ? -37.192 -2.034 4.252 1.00 21.77 33 HIS B N 1
ATOM 4516 C CA . HIS B 1 33 ? -35.976 -2.661 4.774 1.00 18.56 33 HIS B CA 1
ATOM 4517 C C . HIS B 1 33 ? -35.648 -3.900 3.954 1.00 24.49 33 HIS B C 1
ATOM 4518 O O . HIS B 1 33 ? -34.487 -4.166 3.646 1.00 26.23 33 HIS B O 1
ATOM 4531 N N . LYS B 1 34 ? -36.692 -4.648 3.606 1.00 16.79 34 LYS B N 1
ATOM 4532 C CA . LYS B 1 34 ? -36.564 -5.840 2.780 1.00 17.59 34 LYS B CA 1
ATOM 4533 C C . LYS B 1 34 ? -36.402 -5.501 1.299 1.00 19.44 34 LYS B C 1
ATOM 4534 O O . LYS B 1 34 ? -36.120 -6.380 0.480 1.00 22.42 34 LYS B O 1
ATOM 4553 N N . GLY B 1 35 ? -36.593 -4.229 0.960 1.00 24.05 35 GLY B N 1
ATOM 4554 C CA . GLY B 1 35 ? -36.356 -3.749 -0.390 1.00 20.19 35 GLY B CA 1
ATOM 4555 C C . GLY B 1 35 ? -37.526 -3.925 -1.342 1.00 19.99 35 GLY B C 1
ATOM 4556 O O . GLY B 1 35 ? -37.343 -3.875 -2.556 1.00 22.45 35 GLY B O 1
ATOM 4560 N N . PHE B 1 36 ? -38.725 -4.142 -0.804 1.00 27.25 36 PHE B N 1
ATOM 4561 C CA . PHE B 1 36 ? -39.916 -4.307 -1.639 1.00 28.70 36 PHE B CA 1
ATOM 4562 C C . PHE B 1 36 ? -40.507 -2.960 -2.025 1.00 20.51 36 PHE B C 1
ATOM 4563 O O . PHE B 1 36 ? -40.306 -1.966 -1.327 1.00 23.29 36 PHE B O 1
ATOM 4580 N N . ASP B 1 37 ? -41.238 -2.933 -3.135 1.00 21.18 37 ASP B N 1
ATOM 4581 C CA . ASP B 1 37 ? -42.090 -1.793 -3.447 1.00 25.43 37 ASP B CA 1
ATOM 4582 C C . ASP B 1 37 ? -43.446 -2.024 -2.798 1.00 24.79 37 ASP B C 1
ATOM 4583 O O . ASP B 1 37 ? -43.893 -3.164 -2.697 1.00 27.26 37 ASP B O 1
ATOM 4592 N N . ILE B 1 38 ? -44.093 -0.951 -2.354 1.00 26.77 38 ILE B N 1
ATOM 4593 C CA . ILE B 1 38 ? -45.375 -1.060 -1.663 1.00 24.16 38 ILE B CA 1
ATOM 4594 C C . ILE B 1 38 ? -46.523 -0.577 -2.539 1.00 26.68 38 ILE B C 1
ATOM 4595 O O . ILE B 1 38 ? -46.476 0.524 -3.086 1.00 40.78 38 ILE B O 1
ATOM 4611 N N . ASP B 1 39 ? -47.550 -1.411 -2.663 1.00 30.22 39 ASP B N 1
ATOM 4612 C CA . ASP B 1 39 ? -48.810 -1.005 -3.274 1.00 24.74 39 ASP B CA 1
ATOM 4613 C C . ASP B 1 39 ? -49.760 -0.572 -2.163 1.00 25.83 39 ASP B C 1
ATOM 4614 O O . ASP B 1 39 ? -50.406 -1.402 -1.518 1.00 22.31 39 ASP B O 1
ATOM 4623 N N . ILE B 1 40 ? -49.830 0.738 -1.950 1.00 28.90 40 ILE B N 1
ATOM 4624 C CA . ILE B 1 40 ? -50.565 1.311 -0.831 1.00 25.71 40 ILE B CA 1
ATOM 4625 C C . ILE B 1 40 ? -52.061 1.393 -1.108 1.00 24.23 40 ILE B C 1
ATOM 4626 O O . ILE B 1 40 ? -52.493 1.978 -2.100 1.00 25.52 40 ILE B O 1
ATOM 4642 N N . VAL B 1 41 ? -52.847 0.803 -0.215 1.00 28.57 41 VAL B N 1
ATOM 4643 C CA . VAL B 1 41 ? -54.295 0.926 -0.275 1.00 24.19 41 VAL B CA 1
ATOM 4644 C C . VAL B 1 41 ? -54.726 1.999 0.724 1.00 29.78 41 VAL B C 1
ATOM 4645 O O . VAL B 1 41 ? -54.660 1.783 1.937 1.00 27.14 41 VAL B O 1
ATOM 4658 N N . PRO B 1 42 ? -55.159 3.169 0.224 1.00 33.94 42 PRO B N 1
ATOM 4659 C CA . PRO B 1 42 ? -55.505 4.241 1.164 1.00 44.72 42 PRO B CA 1
ATOM 4660 C C . PRO B 1 42 ? -56.774 3.954 1.966 1.00 39.87 42 PRO B C 1
ATOM 4661 O O . PRO B 1 42 ? -57.530 3.035 1.645 1.00 30.56 42 PRO B O 1
ATOM 4672 N N . GLY B 1 43 ? -56.991 4.744 3.012 1.00 27.98 43 GLY B N 1
ATOM 4673 C CA . GLY B 1 43 ? -58.181 4.621 3.832 1.00 32.67 43 GLY B CA 1
ATOM 4674 C C . GLY B 1 43 ? -57.897 5.036 5.258 1.00 37.37 43 GLY B C 1
ATOM 4675 O O . GLY B 1 43 ? -56.770 5.416 5.585 1.00 32.72 43 GLY B O 1
ATOM 4679 N N . GLY B 1 44 ? -58.917 4.954 6.108 1.00 33.08 44 GLY B N 1
ATOM 4680 C CA . GLY B 1 44 ? -58.790 5.357 7.495 1.00 31.93 44 GLY B CA 1
ATOM 4681 C C . GLY B 1 44 ? -59.425 4.403 8.488 1.00 27.61 44 GLY B C 1
ATOM 4682 O O . GLY B 1 44 ? -59.474 3.192 8.273 1.00 25.31 44 GLY B O 1
ATOM 4686 N N . PHE B 1 45 ? -59.924 4.962 9.584 1.00 25.82 45 PHE B N 1
ATOM 4687 C CA . PHE B 1 45 ? -60.411 4.166 10.703 1.00 25.85 45 PHE B CA 1
ATOM 4688 C C . PHE B 1 45 ? -61.685 3.387 10.379 1.00 26.80 45 PHE B C 1
ATOM 4689 O O . PHE B 1 45 ? -61.873 2.269 10.859 1.00 35.25 45 PHE B O 1
ATOM 4706 N N . THR B 1 46 ? -62.556 3.975 9.565 1.00 28.26 46 THR B N 1
ATOM 4707 C CA . THR B 1 46 ? -63.831 3.348 9.235 1.00 29.50 46 THR B CA 1
ATOM 4708 C C . THR B 1 46 ? -63.755 2.571 7.923 1.00 36.97 46 THR B C 1
ATOM 4709 O O . THR B 1 46 ? -63.005 2.931 7.012 1.00 38.45 46 THR B O 1
ATOM 4720 N N . GLY B 1 47 ? -64.524 1.489 7.845 1.00 31.18 47 GLY B N 1
ATOM 4721 C CA . GLY B 1 47 ? -64.661 0.728 6.615 1.00 47.76 47 GLY B CA 1
ATOM 4722 C C . GLY B 1 47 ? -63.507 -0.212 6.318 1.00 28.32 47 GLY B C 1
ATOM 4723 O O . GLY B 1 47 ? -63.280 -0.568 5.167 1.00 28.42 47 GLY B O 1
ATOM 4727 N N . ILE B 1 48 ? -62.788 -0.632 7.352 1.00 27.27 48 ILE B N 1
ATOM 4728 C CA . ILE B 1 48 ? -61.623 -1.488 7.165 1.00 34.06 48 ILE B CA 1
ATOM 4729 C C . ILE B 1 48 ? -62.027 -2.878 6.678 1.00 35.12 48 ILE B C 1
ATOM 4730 O O . ILE B 1 48 ? -61.387 -3.441 5.789 1.00 26.32 48 ILE B O 1
ATOM 4746 N N . LEU B 1 49 ? -63.085 -3.429 7.263 1.00 29.71 49 LEU B N 1
ATOM 4747 C CA . LEU B 1 49 ? -63.545 -4.761 6.891 1.00 28.08 49 LEU B CA 1
ATOM 4748 C C . LEU B 1 49 ? -63.972 -4.797 5.428 1.00 29.70 49 LEU B C 1
ATOM 4749 O O . LEU B 1 49 ? -63.711 -5.766 4.721 1.00 30.94 49 LEU B O 1
ATOM 4765 N N . GLU B 1 50 ? -64.629 -3.734 4.981 1.00 29.72 50 GLU B N 1
ATOM 4766 C CA . GLU B 1 50 ? -65.064 -3.637 3.596 1.00 30.72 50 GLU B CA 1
ATOM 4767 C C . GLU B 1 50 ? -63.892 -3.383 2.649 1.00 29.96 50 GLU B C 1
ATOM 4768 O O . GLU B 1 50 ? -63.876 -3.903 1.530 1.00 30.54 50 GLU B O 1
ATOM 4780 N N . ARG B 1 51 ? -62.928 -2.577 3.092 1.00 34.04 51 ARG B N 1
ATOM 4781 C CA . ARG B 1 51 ? -61.749 -2.255 2.281 1.00 38.57 51 ARG B CA 1
ATOM 4782 C C . ARG B 1 51 ? -60.911 -3.489 1.996 1.00 39.57 51 ARG B C 1
ATOM 4783 O O . ARG B 1 51 ? -60.339 -3.630 0.916 1.00 38.22 51 ARG B O 1
ATOM 4804 N N . THR B 1 52 ? -60.804 -4.365 2.985 1.00 30.96 52 THR B N 1
ATOM 4805 C CA . THR B 1 52 ? -60.197 -5.665 2.769 1.00 41.75 52 THR B CA 1
ATOM 4806 C C . THR B 1 52 ? -61.336 -6.567 2.301 1.00 56.20 52 THR B C 1
ATOM 4807 O O . THR B 1 52 ? -62.484 -6.129 2.254 1.00 70.84 52 THR B O 1
ATOM 4818 N N . GLY B 1 53 ? -61.045 -7.811 1.942 1.00 62.07 53 GLY B N 1
ATOM 4819 C CA . GLY B 1 53 ? -62.076 -8.700 1.425 1.00 55.74 53 GLY B CA 1
ATOM 4820 C C . GLY B 1 53 ? -62.978 -9.286 2.496 1.00 36.96 53 GLY B C 1
ATOM 4821 O O . GLY B 1 53 ? -63.628 -10.307 2.279 1.00 35.86 53 GLY B O 1
ATOM 4825 N N . GLY B 1 54 ? -63.020 -8.640 3.656 1.00 49.87 54 GLY B N 1
ATOM 4826 C CA . GLY B 1 54 ? -63.717 -9.177 4.808 1.00 35.72 54 GLY B CA 1
ATOM 4827 C C . GLY B 1 54 ? -62.793 -10.030 5.663 1.00 40.20 54 GLY B C 1
ATOM 4828 O O . GLY B 1 54 ? -63.238 -10.681 6.606 1.00 36.41 54 GLY B O 1
ATOM 4832 N N . ARG B 1 55 ? -61.502 -10.025 5.341 1.00 39.48 55 ARG B N 1
ATOM 4833 C CA . ARG B 1 55 ? -60.540 -10.876 6.044 1.00 34.64 55 ARG B CA 1
ATOM 4834 C C . ARG B 1 55 ? -60.014 -10.223 7.315 1.00 32.23 55 ARG B C 1
ATOM 4835 O O . ARG B 1 55 ? -59.432 -10.901 8.162 1.00 32.95 55 ARG B O 1
ATOM 4856 N N . SER B 1 56 ? -60.210 -8.915 7.455 1.00 39.70 56 SER B N 1
ATOM 4857 C CA . SER B 1 56 ? -59.605 -8.191 8.570 1.00 38.41 56 SER B CA 1
ATOM 4858 C C . SER B 1 56 ? -60.400 -6.963 9.003 1.00 31.51 56 SER B C 1
ATOM 4859 O O . SER B 1 56 ? -60.884 -6.193 8.173 1.00 31.53 56 SER B O 1
ATOM 4867 N N . GLU B 1 57 ? -60.515 -6.789 10.317 1.00 39.50 57 GLU B N 1
ATOM 4868 C CA . GLU B 1 57 ? -61.147 -5.611 10.904 1.00 28.69 57 GLU B CA 1
ATOM 4869 C C . GLU B 1 57 ? -60.085 -4.633 11.407 1.00 27.73 57 GLU B C 1
ATOM 4870 O O . GLU B 1 57 ? -60.403 -3.580 11.956 1.00 28.50 57 GLU B O 1
ATOM 4882 N N . ARG B 1 58 ? -58.820 -4.997 11.208 1.00 26.25 58 ARG B N 1
ATOM 4883 C CA . ARG B 1 58 ? -57.691 -4.160 11.603 1.00 25.36 58 ARG B CA 1
ATOM 4884 C C . ARG B 1 58 ? -56.639 -4.058 10.505 1.00 23.97 58 ARG B C 1
ATOM 4885 O O . ARG B 1 58 ? -56.511 -4.952 9.663 1.00 24.17 58 ARG B O 1
ATOM 4906 N N . VAL B 1 59 ? -55.895 -2.955 10.527 1.00 23.86 59 VAL B N 1
ATOM 4907 C CA . VAL B 1 59 ? -54.737 -2.763 9.662 1.00 22.78 59 VAL B CA 1
ATOM 4908 C C . VAL B 1 59 ? -53.518 -2.564 10.563 1.00 25.33 59 VAL B C 1
ATOM 4909 O O . VAL B 1 59 ? -53.669 -2.164 11.719 1.00 25.88 59 VAL B O 1
ATOM 4922 N N . PRO B 1 60 ? -52.304 -2.830 10.045 1.00 20.95 60 PRO B N 1
ATOM 4923 C CA . PRO B 1 60 ? -51.971 -3.186 8.661 1.00 21.34 60 PRO B CA 1
ATOM 4924 C C . PRO B 1 60 ? -52.302 -4.617 8.250 1.00 23.70 60 PRO B C 1
ATOM 4925 O O . PRO B 1 60 ? -52.344 -5.546 9.062 1.00 20.07 60 PRO B O 1
ATOM 4936 N N . VAL B 1 61 ? -52.539 -4.766 6.956 1.00 28.39 61 VAL B N 1
ATOM 4937 C CA . VAL B 1 61 ? -52.673 -6.062 6.321 1.00 28.12 61 VAL B CA 1
ATOM 4938 C C . VAL B 1 61 ? -51.854 -5.999 5.048 1.00 22.72 61 VAL B C 1
ATOM 4939 O O . VAL B 1 61 ? -51.900 -4.991 4.342 1.00 24.73 61 VAL B O 1
ATOM 4952 N N . ILE B 1 62 ? -51.098 -7.053 4.760 1.00 22.74 62 ILE B N 1
ATOM 4953 C CA . ILE B 1 62 ? -50.384 -7.125 3.497 1.00 35.44 62 ILE B CA 1
ATOM 4954 C C . ILE B 1 62 ? -50.879 -8.307 2.680 1.00 28.60 62 ILE B C 1
ATOM 4955 O O . ILE B 1 62 ? -51.410 -9.276 3.230 1.00 21.49 62 ILE B O 1
ATOM 4971 N N . VAL B 1 63 ? -50.722 -8.197 1.364 1.00 22.19 63 VAL B N 1
ATOM 4972 C CA . VAL B 1 63 ? -50.986 -9.299 0.450 1.00 31.36 63 VAL B CA 1
ATOM 4973 C C . VAL B 1 63 ? -49.745 -9.495 -0.410 1.00 30.50 63 VAL B C 1
ATOM 4974 O O . VAL B 1 63 ? -49.368 -8.615 -1.185 1.00 29.62 63 VAL B O 1
ATOM 4987 N N . ASP B 1 64 ? -49.107 -10.648 -0.248 1.00 23.68 64 ASP B N 1
ATOM 4988 C CA . ASP B 1 64 ? -47.875 -10.972 -0.956 1.00 24.12 64 ASP B CA 1
ATOM 4989 C C . ASP B 1 64 ? -48.193 -12.010 -2.022 1.00 26.01 64 ASP B C 1
ATOM 4990 O O . ASP B 1 64 ? -48.454 -13.170 -1.706 1.00 26.44 64 ASP B O 1
ATOM 4999 N N . ASP B 1 65 ? -48.153 -11.576 -3.280 1.00 42.20 65 ASP B N 1
ATOM 5000 C CA . ASP B 1 65 ? -48.795 -12.286 -4.384 1.00 48.49 65 ASP B CA 1
ATOM 5001 C C . ASP B 1 65 ? -50.288 -12.394 -4.090 1.00 56.40 65 ASP B C 1
ATOM 5002 O O . ASP B 1 65 ? -51.073 -11.539 -4.502 1.00 72.13 65 ASP B O 1
ATOM 5011 N N . GLY B 1 66 ? -50.673 -13.441 -3.367 1.00 42.42 66 GLY B N 1
ATOM 5012 C CA . GLY B 1 66 ? -52.055 -13.632 -2.966 1.00 38.16 66 GLY B CA 1
ATOM 5013 C C . GLY B 1 66 ? -52.152 -14.189 -1.561 1.00 28.81 66 GLY B C 1
ATOM 5014 O O . GLY B 1 66 ? -53.217 -14.637 -1.133 1.00 36.67 66 GLY B O 1
ATOM 5018 N N . GLU B 1 67 ? -51.029 -14.168 -0.850 1.00 27.40 67 GLU B N 1
ATOM 5019 C CA . GLU B 1 67 ? -50.968 -14.627 0.531 1.00 26.43 67 GLU B CA 1
ATOM 5020 C C . GLU B 1 67 ? -51.257 -13.465 1.471 1.00 25.04 67 GLU B C 1
ATOM 5021 O O . GLU B 1 67 ? -50.540 -12.463 1.473 1.00 29.94 67 GLU B O 1
ATOM 5033 N N . TRP B 1 68 ? -52.311 -13.608 2.266 1.00 25.03 68 TRP B N 1
ATOM 5034 C CA . TRP B 1 68 ? -52.749 -12.558 3.175 1.00 23.98 68 TRP B CA 1
ATOM 5035 C C . TRP B 1 68 ? -52.117 -12.736 4.547 1.00 22.99 68 TRP B C 1
ATOM 5036 O O . TRP B 1 68 ? -52.186 -13.818 5.130 1.00 26.21 68 TRP B O 1
ATOM 5057 N N . VAL B 1 69 ? -51.501 -11.670 5.058 1.00 26.59 69 VAL B N 1
ATOM 5058 C CA . VAL B 1 69 ? -50.864 -11.700 6.370 1.00 28.79 69 VAL B CA 1
ATOM 5059 C C . VAL B 1 69 ? -51.377 -10.554 7.238 1.00 25.85 69 VAL B C 1
ATOM 5060 O O . VAL B 1 69 ? -51.307 -9.388 6.857 1.00 20.45 69 VAL B O 1
ATOM 5073 N N . LEU B 1 70 ? -51.896 -10.909 8.407 1.00 28.77 70 LEU B N 1
ATOM 5074 C CA . LEU B 1 70 ? -52.483 -9.952 9.333 1.00 29.92 70 LEU B CA 1
ATOM 5075 C C . LEU B 1 70 ? -51.555 -9.714 10.517 1.00 31.77 70 LEU B C 1
ATOM 5076 O O . LEU B 1 70 ? -50.764 -10.588 10.860 1.00 32.78 70 LEU B O 1
ATOM 5092 N N . ASP B 1 71 ? -51.661 -8.529 11.122 1.00 23.74 71 ASP B N 1
ATOM 5093 C CA . ASP B 1 71 ? -50.920 -8.156 12.336 1.00 22.47 71 ASP B CA 1
ATOM 5094 C C . ASP B 1 71 ? -49.477 -7.761 12.019 1.00 20.56 71 ASP B C 1
ATOM 5095 O O . ASP B 1 71 ? -48.708 -8.549 11.461 1.00 26.39 71 ASP B O 1
ATOM 5104 N N . SER B 1 72 ? -49.121 -6.532 12.392 1.00 19.16 72 SER B N 1
ATOM 5105 C CA . SER B 1 72 ? -47.819 -5.957 12.055 1.00 17.82 72 SER B CA 1
ATOM 5106 C C . SER B 1 72 ? -46.662 -6.813 12.556 1.00 17.37 72 SER B C 1
ATOM 5107 O O . SER B 1 72 ? -45.662 -6.989 11.856 1.00 18.99 72 SER B O 1
ATOM 5115 N N . TRP B 1 73 ? -46.791 -7.351 13.763 1.00 21.48 73 TRP B N 1
ATOM 5116 C CA . TRP B 1 73 ? -45.731 -8.200 14.293 1.00 21.81 73 TRP B CA 1
ATOM 5117 C C . TRP B 1 73 ? -45.578 -9.466 13.453 1.00 35.81 73 TRP B C 1
ATOM 5118 O O . TRP B 1 73 ? -44.462 -9.859 13.109 1.00 20.14 73 TRP B O 1
ATOM 5139 N N . VAL B 1 74 ? -46.702 -10.099 13.128 1.00 25.59 74 VAL B N 1
ATOM 5140 C CA . VAL B 1 74 ? -46.694 -11.330 12.347 1.00 24.14 74 VAL B CA 1
ATOM 5141 C C . VAL B 1 74 ? -46.137 -11.070 10.949 1.00 18.08 74 VAL B C 1
ATOM 5142 O O . VAL B 1 74 ? -45.391 -11.883 10.395 1.00 19.60 74 VAL B O 1
ATOM 5155 N N . ILE B 1 75 ? -46.510 -9.931 10.380 1.00 18.79 75 ILE B N 1
ATOM 5156 C CA . ILE B 1 75 ? -46.012 -9.533 9.072 1.00 27.77 75 ILE B CA 1
ATOM 5157 C C . ILE B 1 75 ? -44.486 -9.481 9.065 1.00 17.65 75 ILE B C 1
ATOM 5158 O O . ILE B 1 75 ? -43.852 -9.967 8.138 1.00 17.09 75 ILE B O 1
ATOM 5174 N N . ALA B 1 76 ? -43.900 -8.898 10.104 1.00 21.43 76 ALA B N 1
ATOM 5175 C CA . ALA B 1 76 ? -42.447 -8.782 10.187 1.00 23.62 76 ALA B CA 1
ATOM 5176 C C . ALA B 1 76 ? -41.799 -10.165 10.235 1.00 20.85 76 ALA B C 1
ATOM 5177 O O . ALA B 1 76 ? -40.781 -10.413 9.585 1.00 16.88 76 ALA B O 1
ATOM 5184 N N . GLU B 1 77 ? -42.399 -11.068 11.001 1.00 21.10 77 GLU B N 1
ATOM 5185 C CA . GLU B 1 77 ? -41.856 -12.414 11.149 1.00 22.17 77 GLU B CA 1
ATOM 5186 C C . GLU B 1 77 ? -41.996 -13.181 9.837 1.00 26.40 77 GLU B C 1
ATOM 5187 O O . GLU B 1 77 ? -41.110 -13.946 9.451 1.00 20.48 77 GLU B O 1
ATOM 5199 N N . TYR B 1 78 ? -43.113 -12.953 9.153 1.00 22.42 78 TYR B N 1
ATOM 5200 C CA . TYR B 1 78 ? -43.369 -13.542 7.845 1.00 18.84 78 TYR B CA 1
ATOM 5201 C C . TYR B 1 78 ? -42.313 -13.130 6.818 1.00 19.72 78 TYR B C 1
ATOM 5202 O O . TYR B 1 78 ? -41.842 -13.951 6.029 1.00 21.57 78 TYR B O 1
ATOM 5220 N N . LEU B 1 79 ? -41.952 -11.851 6.829 1.00 18.36 79 LEU B N 1
ATOM 5221 C CA . LEU B 1 79 ? -40.976 -11.318 5.885 1.00 19.57 79 LEU B CA 1
ATOM 5222 C C . LEU B 1 79 ? -39.597 -11.944 6.086 1.00 21.77 79 LEU B C 1
ATOM 5223 O O . LEU B 1 79 ? -38.925 -12.294 5.118 1.00 22.09 79 LEU B O 1
ATOM 5239 N N . ASP B 1 80 ? -39.176 -12.084 7.339 1.00 17.54 80 ASP B N 1
ATOM 5240 C CA . ASP B 1 80 ? -37.910 -12.742 7.640 1.00 22.72 80 ASP B CA 1
ATOM 5241 C C . ASP B 1 80 ? -37.949 -14.234 7.288 1.00 31.04 80 ASP B C 1
ATOM 5242 O O . ASP B 1 80 ? -36.942 -14.803 6.866 1.00 24.81 80 ASP B O 1
ATOM 5251 N N . GLU B 1 81 ? -39.108 -14.864 7.455 1.00 26.77 81 GLU B N 1
ATOM 5252 C CA . GLU B 1 81 ? -39.250 -16.292 7.179 1.00 22.37 81 GLU B CA 1
ATOM 5253 C C . GLU B 1 81 ? -39.243 -16.592 5.679 1.00 21.29 81 GLU B C 1
ATOM 5254 O O . GLU B 1 81 ? -38.572 -17.521 5.223 1.00 23.92 81 GLU B O 1
ATOM 5266 N N . LYS B 1 82 ? -39.990 -15.807 4.913 1.00 25.83 82 LYS B N 1
ATOM 5267 C CA . LYS B 1 82 ? -40.145 -16.074 3.491 1.00 30.98 82 LYS B CA 1
ATOM 5268 C C . LYS B 1 82 ? -39.006 -15.479 2.672 1.00 35.50 82 LYS B C 1
ATOM 5269 O O . LYS B 1 82 ? -38.712 -15.955 1.577 1.00 28.32 82 LYS B O 1
ATOM 5288 N N . TYR B 1 83 ? -38.364 -14.447 3.209 1.00 22.57 83 TYR B N 1
ATOM 5289 C CA . TYR B 1 83 ? -37.312 -13.741 2.488 1.00 28.62 83 TYR B CA 1
ATOM 5290 C C . TYR B 1 83 ? -36.054 -13.601 3.333 1.00 26.97 83 TYR B C 1
ATOM 5291 O O . TYR B 1 83 ? -35.667 -12.494 3.701 1.00 25.89 83 TYR B O 1
ATOM 5309 N N . PRO B 1 84 ? -35.407 -14.732 3.639 1.00 28.01 84 PRO B N 1
ATOM 5310 C CA . PRO B 1 84 ? -34.164 -14.724 4.414 1.00 32.84 84 PRO B CA 1
ATOM 5311 C C . PRO B 1 84 ? -32.994 -14.162 3.612 1.00 32.60 84 PRO B C 1
ATOM 5312 O O . PRO B 1 84 ? -31.949 -13.849 4.177 1.00 39.28 84 PRO B O 1
ATOM 5323 N N . ASP B 1 85 ? -33.185 -14.036 2.302 1.00 26.36 85 ASP B N 1
ATOM 5324 C CA . ASP B 1 85 ? -32.148 -13.537 1.408 1.00 26.63 85 ASP B CA 1
ATOM 5325 C C . ASP B 1 85 ? -32.094 -12.010 1.383 1.00 23.59 85 ASP B C 1
ATOM 5326 O O . ASP B 1 85 ? -31.137 -11.431 0.870 1.00 29.75 85 ASP B O 1
ATOM 5335 N N . ARG B 1 86 ? -33.123 -11.368 1.931 1.00 31.25 86 ARG B N 1
ATOM 5336 C CA . ARG B 1 86 ? -33.190 -9.908 2.004 1.00 27.01 86 ARG B CA 1
ATOM 5337 C C . ARG B 1 86 ? -32.884 -9.468 3.437 1.00 21.25 86 ARG B C 1
ATOM 5338 O O . ARG B 1 86 ? -32.972 -10.282 4.352 1.00 21.24 86 ARG B O 1
ATOM 5359 N N . PRO B 1 87 ? -32.516 -8.189 3.636 1.00 19.74 87 PRO B N 1
ATOM 5360 C CA . PRO B 1 87 ? -32.055 -7.717 4.951 1.00 19.61 87 PRO B CA 1
ATOM 5361 C C . PRO B 1 87 ? -32.962 -8.141 6.104 1.00 20.02 87 PRO B C 1
ATOM 5362 O O . PRO B 1 87 ? -34.172 -7.946 6.043 1.00 21.38 87 PRO B O 1
ATOM 5390 N N . LEU B 1 89 ? -34.870 -8.505 9.632 1.00 25.59 89 LEU B N 1
ATOM 5391 C CA . LEU B 1 89 ? -35.558 -7.592 10.529 1.00 17.05 89 LEU B CA 1
ATOM 5392 C C . LEU B 1 89 ? -35.274 -7.906 11.990 1.00 19.85 89 LEU B C 1
ATOM 5393 O O . LEU B 1 89 ? -35.128 -6.992 12.808 1.00 16.23 89 LEU B O 1
ATOM 5409 N N . PHE B 1 90 ? -35.201 -9.198 12.303 1.00 15.18 90 PHE B N 1
ATOM 5410 C CA . PHE B 1 90 ? -34.908 -9.660 13.654 1.00 18.08 90 PHE B CA 1
ATOM 5411 C C . PHE B 1 90 ? -33.547 -10.331 13.730 1.00 18.77 90 PHE B C 1
ATOM 5412 O O . PHE B 1 90 ? -33.164 -11.111 12.854 1.00 21.89 90 PHE B O 1
ATOM 5429 N N . GLU B 1 91 ? -32.842 -10.026 14.810 1.00 22.15 91 GLU B N 1
ATOM 5430 C CA . GLU B 1 91 ? -31.540 -10.596 15.110 1.00 27.53 91 GLU B CA 1
ATOM 5431 C C . GLU B 1 91 ? -31.700 -12.015 15.652 1.00 32.34 91 GLU B C 1
ATOM 5432 O O . GLU B 1 91 ? -30.864 -12.888 15.416 1.00 40.00 91 GLU B O 1
ATOM 5444 N N . GLY B 1 92 ? -32.795 -12.232 16.377 1.00 23.33 92 GLY B N 1
ATOM 5445 C CA . GLY B 1 92 ? -33.055 -13.495 17.041 1.00 26.43 92 GLY B CA 1
ATOM 5446 C C . GLY B 1 92 ? -34.174 -13.354 18.060 1.00 27.20 92 GLY B C 1
ATOM 5447 O O . GLY B 1 92 ? -34.804 -12.296 18.151 1.00 21.32 92 GLY B O 1
ATOM 5451 N N . PRO B 1 93 ? -34.430 -14.421 18.836 1.00 21.21 93 PRO B N 1
ATOM 5452 C CA . PRO B 1 93 ? -35.523 -14.434 19.816 1.00 23.49 93 PRO B CA 1
ATOM 5453 C C . PRO B 1 93 ? -35.329 -13.423 20.942 1.00 18.84 93 PRO B C 1
ATOM 5454 O O . PRO B 1 93 ? -36.313 -12.916 21.490 1.00 20.59 93 PRO B O 1
ATOM 5465 N N . THR B 1 94 ? -34.082 -13.138 21.295 1.00 18.81 94 THR B N 1
ATOM 5466 C CA . THR B 1 94 ? -33.823 -12.223 22.397 1.00 17.87 94 THR B CA 1
ATOM 5467 C C . THR B 1 94 ? -34.229 -10.799 22.015 1.00 16.94 94 THR B C 1
ATOM 5468 O O . THR B 1 94 ? -34.771 -10.059 22.841 1.00 15.97 94 THR B O 1
ATOM 5479 N N . GLN B 1 95 ? -33.973 -10.417 20.766 1.00 18.51 95 GLN B N 1
ATOM 5480 C CA . GLN B 1 95 ? -34.426 -9.116 20.276 1.00 30.92 95 GLN B CA 1
ATOM 5481 C C . GLN B 1 95 ? -35.927 -8.968 20.456 1.00 32.31 95 GLN B C 1
ATOM 5482 O O . GLN B 1 95 ? -36.407 -7.944 20.937 1.00 15.62 95 GLN B O 1
ATOM 5496 N N . LYS B 1 96 ? -36.664 -10.000 20.061 1.00 19.10 96 LYS B N 1
ATOM 5497 C CA . LYS B 1 96 ? -38.119 -9.970 20.127 1.00 17.08 96 LYS B CA 1
ATOM 5498 C C . LYS B 1 96 ? -38.620 -9.674 21.535 1.00 15.93 96 LYS B C 1
ATOM 5499 O O . LYS B 1 96 ? -39.519 -8.861 21.709 1.00 20.71 96 LYS B O 1
ATOM 5518 N N . ASN B 1 97 ? -38.040 -10.328 22.536 1.00 15.71 97 ASN B N 1
ATOM 5519 C CA . ASN B 1 97 ? -38.465 -10.124 23.914 1.00 15.18 97 ASN B CA 1
ATOM 5520 C C . ASN B 1 97 ? -38.081 -8.744 24.457 1.00 16.56 97 ASN B C 1
ATOM 5521 O O . ASN B 1 97 ? -38.883 -8.070 25.095 1.00 13.63 97 ASN B O 1
ATOM 5532 N N . LEU B 1 98 ? -36.853 -8.322 24.196 1.00 15.73 98 LEU B N 1
ATOM 5533 C CA . LEU B 1 98 ? -36.376 -7.055 24.734 1.00 18.34 98 LEU B CA 1
ATOM 5534 C C . LEU B 1 98 ? -36.969 -5.877 23.956 1.00 13.12 98 LEU B C 1
ATOM 5535 O O . LEU B 1 98 ? -37.142 -4.792 24.511 1.00 14.05 98 LEU B O 1
ATOM 5568 N N . LYS B 1 100 ? -40.082 -5.792 22.906 1.00 16.03 100 LYS B N 1
ATOM 5569 C CA . LYS B 1 100 ? -41.405 -5.622 23.484 1.00 15.52 100 LYS B CA 1
ATOM 5570 C C . LYS B 1 100 ? -41.308 -4.842 24.791 1.00 12.69 100 LYS B C 1
ATOM 5571 O O . LYS B 1 100 ? -42.162 -4.002 25.081 1.00 12.64 100 LYS B O 1
ATOM 5590 N N . PHE B 1 101 ? -40.262 -5.098 25.573 1.00 12.39 101 PHE B N 1
ATOM 5591 C CA . PHE B 1 101 ? -40.072 -4.339 26.801 1.00 11.80 101 PHE B CA 1
ATOM 5592 C C . PHE B 1 101 ? -39.839 -2.845 26.509 1.00 11.38 101 PHE B C 1
ATOM 5593 O O . PHE B 1 101 ? -40.424 -1.980 27.160 1.00 13.57 101 PHE B O 1
ATOM 5610 N N . LEU B 1 102 ? -38.990 -2.546 25.530 1.00 13.69 102 LEU B N 1
ATOM 5611 C CA . LEU B 1 102 ? -38.740 -1.160 25.135 1.00 16.61 102 LEU B CA 1
ATOM 5612 C C . LEU B 1 102 ? -39.995 -0.500 24.575 1.00 13.53 102 LEU B C 1
ATOM 5613 O O . LEU B 1 102 ? -40.298 0.651 24.891 1.00 14.02 102 LEU B O 1
ATOM 5629 N N . ASP B 1 103 ? -40.702 -1.231 23.724 1.00 12.72 103 ASP B N 1
ATOM 5630 C CA . ASP B 1 103 ? -41.896 -0.723 23.076 1.00 16.45 103 ASP B CA 1
ATOM 5631 C C . ASP B 1 103 ? -42.977 -0.384 24.095 1.00 19.36 103 ASP B C 1
ATOM 5632 O O . ASP B 1 103 ? -43.587 0.682 24.023 1.00 17.76 103 ASP B O 1
ATOM 5641 N N . ASN B 1 104 ? -43.217 -1.294 25.036 1.00 16.55 104 ASN B N 1
ATOM 5642 C CA . ASN B 1 104 ? -44.230 -1.064 26.056 1.00 12.67 104 ASN B CA 1
ATOM 5643 C C . ASN B 1 104 ? -43.887 0.182 26.877 1.00 12.56 104 ASN B C 1
ATOM 5644 O O . ASN B 1 104 ? -44.763 0.972 27.212 1.00 12.38 104 ASN B O 1
ATOM 5655 N N . TRP B 1 105 ? -42.605 0.354 27.172 1.00 11.38 105 TRP B N 1
ATOM 5656 C CA . TRP B 1 105 ? -42.121 1.510 27.928 1.00 12.37 105 TRP B CA 1
ATOM 5657 C C . TRP B 1 105 ? -42.329 2.808 27.159 1.00 13.74 105 TRP B C 1
ATOM 5658 O O . TRP B 1 105 ? -42.782 3.798 27.730 1.00 13.61 105 TRP B O 1
ATOM 5679 N N . LEU B 1 106 ? -42.000 2.808 25.869 1.00 15.38 106 LEU B N 1
ATOM 5680 C CA . LEU B 1 106 ? -42.231 3.987 25.030 1.00 15.56 106 LEU B CA 1
ATOM 5681 C C . LEU B 1 106 ? -43.721 4.322 24.959 1.00 17.27 106 LEU B C 1
ATOM 5682 O O . LEU B 1 106 ? -44.111 5.495 24.931 1.00 17.42 106 LEU B O 1
ATOM 5698 N N . TRP B 1 107 ? -44.554 3.287 24.939 1.00 20.87 107 TRP B N 1
ATOM 5699 C CA . TRP B 1 107 ? -45.995 3.477 24.838 1.00 16.16 107 TRP B CA 1
ATOM 5700 C C . TRP B 1 107 ? -46.588 4.061 26.110 1.00 19.62 107 TRP B C 1
ATOM 5701 O O . TRP B 1 107 ? -47.497 4.891 26.054 1.00 20.64 107 TRP B O 1
ATOM 5722 N N . SER B 1 108 ? -46.068 3.645 27.256 1.00 14.76 108 SER B N 1
ATOM 5723 C CA . SER B 1 108 ? -46.550 4.168 28.527 1.00 18.95 108 SER B CA 1
ATOM 5724 C C . SER B 1 108 ? -45.953 5.542 28.823 1.00 27.16 108 SER B C 1
ATOM 5725 O O . SER B 1 108 ? -46.630 6.395 29.397 1.00 16.46 108 SER B O 1
ATOM 5733 N N . THR B 1 109 ? -44.700 5.751 28.415 1.00 20.39 109 THR B N 1
ATOM 5734 C CA . THR B 1 109 ? -43.968 6.982 28.726 1.00 25.59 109 THR B CA 1
ATOM 5735 C C . THR B 1 109 ? -44.230 8.114 27.727 1.00 19.77 109 THR B C 1
ATOM 5736 O O . THR B 1 109 ? -44.368 9.275 28.125 1.00 17.38 109 THR B O 1
ATOM 5747 N N . ALA B 1 110 ? -44.290 7.785 26.439 1.00 16.47 110 ALA B N 1
ATOM 5748 C CA . ALA B 1 110 ? -44.470 8.804 25.400 1.00 21.70 110 ALA B CA 1
ATOM 5749 C C . ALA B 1 110 ? -45.891 8.840 24.836 1.00 20.03 110 ALA B C 1
ATOM 5750 O O . ALA B 1 110 ? -46.498 9.908 24.764 1.00 16.98 110 ALA B O 1
ATOM 5757 N N . VAL B 1 111 ? -46.421 7.686 24.430 1.00 24.09 111 VAL B N 1
ATOM 5758 C CA . VAL B 1 111 ? -47.719 7.652 23.757 1.00 29.14 111 VAL B CA 1
ATOM 5759 C C . VAL B 1 111 ? -48.852 7.998 24.723 1.00 30.98 111 VAL B C 1
ATOM 5760 O O . VAL B 1 111 ? -49.811 8.681 24.347 1.00 21.56 111 VAL B O 1
ATOM 5773 N N . GLY B 1 112 ? -48.744 7.530 25.963 1.00 19.91 112 GLY B N 1
ATOM 5774 C CA . GLY B 1 112 ? -49.755 7.818 26.963 1.00 21.13 112 GLY B CA 1
ATOM 5775 C C . GLY B 1 112 ? -50.025 9.314 27.044 1.00 35.53 112 GLY B C 1
ATOM 5776 O O . GLY B 1 112 ? -51.113 9.779 26.696 1.00 23.30 112 GLY B O 1
ATOM 5780 N N . PRO B 1 113 ? -49.022 10.083 27.483 1.00 19.91 113 PRO B N 1
ATOM 5781 C CA . PRO B 1 113 ? -49.159 11.538 27.621 1.00 20.00 113 PRO B CA 1
ATOM 5782 C C . PRO B 1 113 ? -49.455 12.248 26.300 1.00 20.23 113 PRO B C 1
ATOM 5783 O O . PRO B 1 113 ? -50.342 13.102 26.257 1.00 21.35 113 PRO B O 1
ATOM 5794 N N . TRP B 1 114 ? -48.735 11.902 25.237 1.00 19.32 114 TRP B N 1
ATOM 5795 C CA . TRP B 1 114 ? -48.882 12.617 23.965 1.00 19.50 114 TRP B CA 1
ATOM 5796 C C . TRP B 1 114 ? -50.249 12.391 23.318 1.00 21.02 114 TRP B C 1
ATOM 5797 O O . TRP B 1 114 ? -50.746 13.257 22.601 1.00 21.65 114 TRP B O 1
ATOM 5818 N N . PHE B 1 115 ? -50.842 11.226 23.572 1.00 21.70 115 PHE B N 1
ATOM 5819 C CA . PHE B 1 115 ? -52.165 10.887 23.049 1.00 27.94 115 PHE B CA 1
ATOM 5820 C C . PHE B 1 115 ? -53.209 11.898 23.513 1.00 25.36 115 PHE B C 1
ATOM 5821 O O . PHE B 1 115 ? -54.086 12.307 22.747 1.00 25.58 115 PHE B O 1
ATOM 5838 N N . ARG B 1 116 ? -53.101 12.308 24.770 1.00 24.57 116 ARG B N 1
ATOM 5839 C CA . ARG B 1 116 ? -54.024 13.280 25.336 1.00 25.94 116 ARG B CA 1
ATOM 5840 C C . ARG B 1 116 ? -53.712 14.687 24.858 1.00 29.91 116 ARG B C 1
ATOM 5841 O O . ARG B 1 116 ? -54.606 15.520 24.735 1.00 27.00 116 ARG B O 1
ATOM 5862 N N . CYS B 1 117 ? -52.439 14.952 24.597 1.00 29.63 117 CYS B N 1
ATOM 5863 C CA . CYS B 1 117 ? -52.021 16.282 24.185 1.00 33.39 117 CYS B CA 1
ATOM 5864 C C . CYS B 1 117 ? -52.395 16.578 22.736 1.00 24.54 117 CYS B C 1
ATOM 5865 O O . CYS B 1 117 ? -52.401 17.734 22.321 1.00 27.01 117 CYS B O 1
ATOM 5873 N N . TYR B 1 118 ? -52.717 15.539 21.974 1.00 24.34 118 TYR B N 1
ATOM 5874 C CA . TYR B 1 118 ? -52.971 15.697 20.546 1.00 38.23 118 TYR B CA 1
ATOM 5875 C C . TYR B 1 118 ? -54.261 15.013 20.097 1.00 35.61 118 TYR B C 1
ATOM 5876 O O . TYR B 1 118 ? -54.484 14.828 18.903 1.00 26.22 118 TYR B O 1
ATOM 5894 N N . ILE B 1 119 ? -55.119 14.662 21.048 1.00 27.03 119 ILE B N 1
ATOM 5895 C CA . ILE B 1 119 ? -56.314 13.887 20.738 1.00 28.37 119 ILE B CA 1
ATOM 5896 C C . ILE B 1 119 ? -57.287 14.671 19.855 1.00 29.68 119 ILE B C 1
ATOM 5897 O O . ILE B 1 119 ? -58.032 14.075 19.082 1.00 30.45 119 ILE B O 1
ATOM 5913 N N . LEU B 1 120 ? -57.284 15.998 19.960 1.00 30.02 120 LEU B N 1
ATOM 5914 C CA . LEU B 1 120 ? -58.149 16.814 19.108 1.00 40.49 120 LEU B CA 1
ATOM 5915 C C . LEU B 1 120 ? -57.537 16.997 17.721 1.00 36.20 120 LEU B C 1
ATOM 5916 O O . LEU B 1 120 ? -58.250 16.973 16.715 1.00 31.40 120 LEU B O 1
ATOM 5932 N N . ASP B 1 121 ? -56.221 17.190 17.671 1.00 28.98 121 ASP B N 1
ATOM 5933 C CA . ASP B 1 121 ? -55.506 17.282 16.400 1.00 41.21 121 ASP B CA 1
ATOM 5934 C C . ASP B 1 121 ? -55.681 15.981 15.625 1.00 28.02 121 ASP B C 1
ATOM 5935 O O . ASP B 1 121 ? -55.961 15.984 14.427 1.00 29.21 121 ASP B O 1
ATOM 5944 N N . TYR B 1 122 ? -55.490 14.877 16.342 1.00 32.80 122 TYR B N 1
ATOM 5945 C CA . TYR B 1 122 ? -55.785 13.522 15.875 1.00 34.69 122 TYR B CA 1
ATOM 5946 C C . TYR B 1 122 ? -57.111 13.475 15.115 1.00 29.12 122 TYR B C 1
ATOM 5947 O O . TYR B 1 122 ? -57.170 13.062 13.954 1.00 30.12 122 TYR B O 1
ATOM 5965 N N . HIS B 1 123 ? -58.168 13.924 15.784 1.00 30.43 123 HIS B N 1
ATOM 5966 C CA . HIS B 1 123 ? -59.512 13.966 15.215 1.00 32.08 123 HIS B CA 1
ATOM 5967 C C . HIS B 1 123 ? -59.634 14.907 14.015 1.00 41.08 123 HIS B C 1
ATOM 5968 O O . HIS B 1 123 ? -60.195 14.539 12.978 1.00 33.03 123 HIS B O 1
ATOM 5981 N N . ASP B 1 124 ? -59.115 16.122 14.162 1.00 32.13 124 ASP B N 1
ATOM 5982 C CA . ASP B 1 124 ? -59.295 17.160 13.153 1.00 32.74 124 ASP B CA 1
ATOM 5983 C C . ASP B 1 124 ? -58.507 16.878 11.879 1.00 40.29 124 ASP B C 1
ATOM 5984 O O . ASP B 1 124 ? -58.886 17.330 10.797 1.00 32.95 124 ASP B O 1
ATOM 5993 N N . LEU B 1 125 ? -57.414 16.131 12.008 1.00 30.36 125 LEU B N 1
ATOM 5994 C CA . LEU B 1 125 ? -56.572 15.805 10.862 1.00 29.55 125 LEU B CA 1
ATOM 5995 C C . LEU B 1 125 ? -57.041 14.541 10.141 1.00 36.44 125 LEU B C 1
ATOM 5996 O O . LEU B 1 125 ? -56.520 14.201 9.079 1.00 29.47 125 LEU B O 1
ATOM 6012 N N . SER B 1 126 ? -58.015 13.845 10.720 1.00 30.98 126 SER B N 1
ATOM 6013 C CA . SER B 1 126 ? -58.512 12.600 10.142 1.00 31.05 126 SER B CA 1
ATOM 6014 C C . SER B 1 126 ? -59.308 12.849 8.861 1.00 32.12 126 SER B C 1
ATOM 6015 O O . SER B 1 126 ? -59.646 13.990 8.536 1.00 32.73 126 SER B O 1
ATOM 6023 N N . LEU B 1 127 ? -59.592 11.770 8.135 1.00 32.45 127 LEU B N 1
ATOM 6024 C CA . LEU B 1 127 ? -60.435 11.836 6.948 1.00 34.73 127 LEU B CA 1
ATOM 6025 C C . LEU B 1 127 ? -61.843 12.272 7.352 1.00 35.03 127 LEU B C 1
ATOM 6026 O O . LEU B 1 127 ? -62.286 11.957 8.457 1.00 35.37 127 LEU B O 1
ATOM 6042 N N . PRO B 1 128 ? -62.548 13.001 6.464 1.00 36.03 128 PRO B N 1
ATOM 6043 C CA . PRO B 1 128 ? -63.895 13.488 6.798 1.00 39.25 128 PRO B CA 1
ATOM 6044 C C . PRO B 1 128 ? -64.846 12.378 7.237 1.00 38.52 128 PRO B C 1
ATOM 6045 O O . PRO B 1 128 ? -65.593 12.554 8.198 1.00 60.99 128 PRO B O 1
ATOM 6056 N N . GLN B 1 129 ? -64.808 11.251 6.535 1.00 38.65 129 GLN B N 1
ATOM 6057 C CA . GLN B 1 129 ? -65.662 10.111 6.851 1.00 47.05 129 GLN B CA 1
ATOM 6058 C C . GLN B 1 129 ? -65.374 9.523 8.234 1.00 46.05 129 GLN B C 1
ATOM 6059 O O . GLN B 1 129 ? -66.252 8.909 8.843 1.00 51.23 129 GLN B O 1
ATOM 6073 N N . ASP B 1 130 ? -64.153 9.716 8.728 1.00 38.35 130 ASP B N 1
ATOM 6074 C CA . ASP B 1 130 ? -63.733 9.136 10.006 1.00 42.05 130 ASP B CA 1
ATOM 6075 C C . ASP B 1 130 ? -64.079 9.980 11.235 1.00 44.58 130 ASP B C 1
ATOM 6076 O O . ASP B 1 130 ? -64.229 9.444 12.333 1.00 37.73 130 ASP B O 1
ATOM 6085 N N . ARG B 1 131 ? -64.189 11.292 11.052 1.00 43.45 131 ARG B N 1
ATOM 6086 C CA . ARG B 1 131 ? -64.190 12.227 12.180 1.00 52.11 131 ARG B CA 1
ATOM 6087 C C . ARG B 1 131 ? -65.268 11.938 13.227 1.00 51.28 131 ARG B C 1
ATOM 6088 O O . ARG B 1 131 ? -65.008 12.028 14.428 1.00 45.98 131 ARG B O 1
ATOM 6109 N N . ASP B 1 132 ? -66.469 11.591 12.781 1.00 55.95 132 ASP B N 1
ATOM 6110 C CA . ASP B 1 132 ? -67.532 11.227 13.710 1.00 55.82 132 ASP B CA 1
ATOM 6111 C C . ASP B 1 132 ? -67.141 9.995 14.526 1.00 42.08 132 ASP B C 1
ATOM 6112 O O . ASP B 1 132 ? -67.135 10.037 15.756 1.00 42.36 132 ASP B O 1
ATOM 6121 N N . TYR B 1 133 ? -66.808 8.907 13.837 1.00 41.54 133 TYR B N 1
ATOM 6122 C CA . TYR B 1 133 ? -66.437 7.663 14.505 1.00 41.33 133 TYR B CA 1
ATOM 6123 C C . TYR B 1 133 ? -65.287 7.860 15.489 1.00 40.16 133 TYR B C 1
ATOM 6124 O O . TYR B 1 133 ? -65.287 7.290 16.581 1.00 45.53 133 TYR B O 1
ATOM 6142 N N . VAL B 1 134 ? -64.307 8.666 15.100 1.00 38.25 134 VAL B N 1
ATOM 6143 C CA . VAL B 1 134 ? -63.160 8.918 15.962 1.00 36.77 134 VAL B CA 1
ATOM 6144 C C . VAL B 1 134 ? -63.603 9.706 17.189 1.00 37.53 134 VAL B C 1
ATOM 6145 O O . VAL B 1 134 ? -63.189 9.404 18.302 1.00 43.54 134 VAL B O 1
ATOM 6158 N N . ARG B 1 135 ? -64.458 10.702 16.982 1.00 40.57 135 ARG B N 1
ATOM 6159 C CA . ARG B 1 135 ? -64.928 11.546 18.076 1.00 44.73 135 ARG B CA 1
ATOM 6160 C C . ARG B 1 135 ? -65.549 10.730 19.210 1.00 40.89 135 ARG B C 1
ATOM 6161 O O . ARG B 1 135 ? -64.968 10.618 20.286 1.00 40.86 135 ARG B O 1
ATOM 6182 N N . TRP B 1 136 ? -66.731 10.171 18.970 1.00 52.81 136 TRP B N 1
ATOM 6183 C CA . TRP B 1 136 ? -67.519 9.600 20.056 1.00 55.24 136 TRP B CA 1
ATOM 6184 C C . TRP B 1 136 ? -66.835 8.397 20.689 1.00 50.74 136 TRP B C 1
ATOM 6185 O O . TRP B 1 136 ? -66.975 8.172 21.887 1.00 45.09 136 TRP B O 1
ATOM 6206 N N . SER B 1 137 ? -66.084 7.636 19.898 1.00 48.33 137 SER B N 1
ATOM 6207 C CA . SER B 1 137 ? -65.460 6.417 20.403 1.00 49.87 137 SER B CA 1
ATOM 6208 C C . SER B 1 137 ? -64.215 6.724 21.234 1.00 58.56 137 SER B C 1
ATOM 6209 O O . SER B 1 137 ? -64.012 6.135 22.295 1.00 50.34 137 SER B O 1
ATOM 6217 N N . ARG B 1 138 ? -63.384 7.644 20.756 1.00 5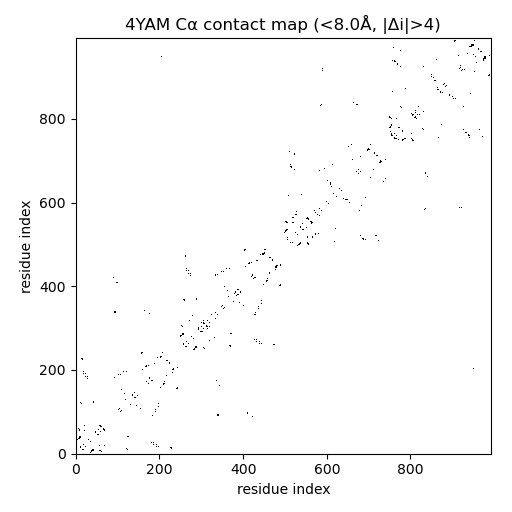7.01 138 ARG B N 1
ATOM 6218 C CA . ARG B 1 138 ? -62.170 8.005 21.480 1.00 59.09 138 ARG B CA 1
ATOM 6219 C C . ARG B 1 138 ? -62.503 8.758 22.767 1.00 54.19 138 ARG B C 1
ATOM 6220 O O . ARG B 1 138 ? -61.839 8.581 23.788 1.00 53.79 138 ARG B O 1
ATOM 6241 N N . GLU B 1 139 ? -63.540 9.589 22.725 1.00 58.37 139 GLU B N 1
ATOM 6242 C CA . GLU B 1 139 ? -63.933 10.349 23.906 1.00 52.82 139 GLU B CA 1
ATOM 6243 C C . GLU B 1 139 ? -64.848 9.511 24.802 1.00 47.69 139 GLU B C 1
ATOM 6244 O O . GLU B 1 139 ? -65.566 10.050 25.643 1.00 61.99 139 GLU B O 1
ATOM 6256 N N . GLN B 1 140 ? -64.792 8.189 24.644 1.00 54.34 140 GLN B N 1
ATOM 6257 C CA . GLN B 1 140 ? -65.669 7.294 25.394 1.00 66.96 140 GLN B CA 1
ATOM 6258 C C . GLN B 1 140 ? -65.054 5.921 25.703 1.00 73.32 140 GLN B C 1
ATOM 6259 O O . GLN B 1 140 ? -65.412 5.300 26.704 1.00 72.60 140 GLN B O 1
ATOM 6273 N N . TRP B 1 141 ? -64.133 5.450 24.863 1.00 67.87 141 TRP B N 1
ATOM 6274 C CA . TRP B 1 141 ? -63.608 4.087 24.997 1.00 70.04 141 TRP B CA 1
ATOM 6275 C C . TRP B 1 141 ? -62.236 3.996 25.660 1.00 82.57 141 TRP B C 1
ATOM 6276 O O . TRP B 1 141 ? -61.999 3.111 26.482 1.00 88.94 141 TRP B O 1
ATOM 6297 N N . PHE B 1 142 ? -61.339 4.911 25.307 1.00 82.03 142 PHE B N 1
ATOM 6298 C CA . PHE B 1 142 ? -59.921 4.768 25.650 1.00 85.38 142 PHE B CA 1
ATOM 6299 C C . PHE B 1 142 ? -59.318 5.496 26.882 1.00 82.77 142 PHE B C 1
ATOM 6300 O O . PHE B 1 142 ? -58.227 5.104 27.296 1.00 93.82 142 PHE B O 1
ATOM 6317 N N . LEU B 1 143 ? -59.946 6.506 27.496 1.00 64.14 143 LEU B N 1
ATOM 6318 C CA . LEU B 1 143 ? -61.270 7.026 27.182 1.00 66.60 143 LEU B CA 1
ATOM 6319 C C . LEU B 1 143 ? -61.353 8.495 27.589 1.00 63.62 143 LEU B C 1
ATOM 6320 O O . LEU B 1 143 ? -60.329 9.167 27.719 1.00 68.92 143 LEU B O 1
ATOM 6336 N N . GLY B 1 144 ? -62.572 8.984 27.802 1.00 60.38 144 GLY B N 1
ATOM 6337 C CA . GLY B 1 144 ? -62.777 10.375 28.163 1.00 60.06 144 GLY B CA 1
ATOM 6338 C C . GLY B 1 144 ? -62.684 10.627 29.659 1.00 60.12 144 GLY B C 1
ATOM 6339 O O . GLY B 1 144 ? -61.607 10.970 30.149 1.00 82.72 144 GLY B O 1
ATOM 6343 N N . GLY B 1 145 ? -63.782 10.462 30.398 1.00 72.30 145 GLY B N 1
ATOM 6344 C CA . GLY B 1 145 ? -65.054 9.998 29.869 1.00 69.45 145 GLY B CA 1
ATOM 6345 C C . GLY B 1 145 ? -65.786 11.009 29.005 1.00 56.27 145 GLY B C 1
ATOM 6346 O O . GLY B 1 145 ? -66.761 10.659 28.340 1.00 61.51 145 GLY B O 1
ATOM 6350 N N . GLN B 1 146 ? -65.315 12.256 29.002 1.00 61.38 146 GLN B N 1
ATOM 6351 C CA . GLN B 1 146 ? -65.914 13.296 28.167 1.00 65.45 146 GLN B CA 1
ATOM 6352 C C . GLN B 1 146 ? -64.986 13.701 27.011 1.00 64.38 146 GLN B C 1
ATOM 6353 O O . GLN B 1 146 ? -64.182 12.890 26.550 1.00 53.96 146 GLN B O 1
ATOM 6367 N N . ARG B 1 147 ? -65.083 14.953 26.564 1.00 51.78 147 ARG B N 1
ATOM 6368 C CA . ARG B 1 147 ? -64.802 15.286 25.166 1.00 42.49 147 ARG B CA 1
ATOM 6369 C C . ARG B 1 147 ? -63.381 15.762 24.830 1.00 52.36 147 ARG B C 1
ATOM 6370 O O . ARG B 1 147 ? -62.604 16.158 25.699 1.00 39.31 147 ARG B O 1
ATOM 6391 N N . LEU B 1 148 ? -63.079 15.729 23.533 1.00 39.12 148 LEU B N 1
ATOM 6392 C CA . LEU B 1 148 ? -61.716 15.857 23.023 1.00 41.88 148 LEU B CA 1
ATOM 6393 C C . LEU B 1 148 ? -61.130 17.261 23.142 1.00 43.39 148 LEU B C 1
ATOM 6394 O O . LEU B 1 148 ? -59.917 17.419 23.264 1.00 35.90 148 LEU B O 1
ATOM 6410 N N . GLU B 1 149 ? -61.977 18.282 23.084 1.00 38.15 149 GLU B N 1
ATOM 6411 C CA . GLU B 1 149 ? -61.497 19.649 23.242 1.00 38.11 149 GLU B CA 1
ATOM 6412 C C . GLU B 1 149 ? -61.075 19.896 24.691 1.00 47.06 149 GLU B C 1
ATOM 6413 O O . GLU B 1 149 ? -60.158 20.673 24.961 1.00 43.86 149 GLU B O 1
ATOM 6425 N N . ASP B 1 150 ? -61.748 19.221 25.618 1.00 39.09 150 ASP B N 1
ATOM 6426 C CA . ASP B 1 150 ? -61.478 19.388 27.042 1.00 53.05 150 ASP B CA 1
ATOM 6427 C C . ASP B 1 150 ? -60.275 18.556 27.495 1.00 40.52 150 ASP B C 1
ATOM 6428 O O . ASP B 1 150 ? -59.586 18.914 28.454 1.00 38.80 150 ASP B O 1
ATOM 6437 N N . VAL B 1 151 ? -60.026 17.448 26.806 1.00 36.04 151 VAL B N 1
ATOM 6438 C CA . VAL B 1 151 ? -58.894 16.589 27.132 1.00 34.09 151 VAL B CA 1
ATOM 6439 C C . VAL B 1 151 ? -57.596 17.173 26.581 1.00 32.14 151 VAL B C 1
ATOM 6440 O O . VAL B 1 151 ? -56.557 17.092 27.237 1.00 30.77 151 VAL B O 1
ATOM 6453 N N . GLN B 1 152 ? -57.653 17.754 25.383 1.00 32.26 152 GLN B N 1
ATOM 6454 C CA . GLN B 1 152 ? -56.460 18.319 24.752 1.00 31.50 152 GLN B CA 1
ATOM 6455 C C . GLN B 1 152 ? -56.086 19.670 25.345 1.00 30.70 152 GLN B C 1
ATOM 6456 O O . GLN B 1 152 ? -54.915 20.058 25.333 1.00 29.27 152 GLN B O 1
ATOM 6470 N N . ALA B 1 153 ? -57.080 20.388 25.856 1.00 32.62 153 ALA B N 1
ATOM 6471 C CA . ALA B 1 153 ? -56.833 21.667 26.499 1.00 33.18 153 ALA B CA 1
ATOM 6472 C C . ALA B 1 153 ? -55.910 21.466 27.694 1.00 34.52 153 ALA B C 1
ATOM 6473 O O . ALA B 1 153 ? -56.097 20.535 28.481 1.00 31.99 153 ALA B O 1
ATOM 6480 N N . GLY B 1 154 ? -54.907 22.330 27.813 1.00 35.17 154 GLY B N 1
ATOM 6481 C CA . GLY B 1 154 ? -53.950 22.245 28.902 1.00 31.82 154 GLY B CA 1
ATOM 6482 C C . GLY B 1 154 ? -52.672 21.523 28.525 1.00 28.80 154 GLY B C 1
ATOM 6483 O O . GLY B 1 154 ? -51.820 21.284 29.381 1.00 36.79 154 GLY B O 1
ATOM 6487 N N . ARG B 1 155 ? -52.531 21.175 27.248 1.00 34.59 155 ARG B N 1
ATOM 6488 C CA . ARG B 1 155 ? -51.353 20.446 26.785 1.00 38.71 155 ARG B CA 1
ATOM 6489 C C . ARG B 1 155 ? -50.081 21.284 26.906 1.00 30.56 155 ARG B C 1
ATOM 6490 O O . ARG B 1 155 ? -48.987 20.739 27.022 1.00 34.32 155 ARG B O 1
ATOM 6511 N N . GLU B 1 156 ? -50.218 22.607 26.863 1.00 20.24 156 GLU B N 1
ATOM 6512 C CA . GLU B 1 156 ? -49.060 23.485 27.033 1.00 22.64 156 GLU B CA 1
ATOM 6513 C C . GLU B 1 156 ? -48.431 23.259 28.405 1.00 19.18 156 GLU B C 1
ATOM 6514 O O . GLU B 1 156 ? -47.259 23.560 28.623 1.00 18.87 156 GLU B O 1
ATOM 6526 N N . ASP B 1 157 ? -49.225 22.723 29.327 1.00 25.58 157 ASP B N 1
ATOM 6527 C CA . ASP B 1 157 ? -48.764 22.442 30.680 1.00 18.20 157 ASP B CA 1
ATOM 6528 C C . ASP B 1 157 ? -48.242 21.013 30.835 1.00 19.28 157 ASP B C 1
ATOM 6529 O O . ASP B 1 157 ? -47.430 20.745 31.724 1.00 28.51 157 ASP B O 1
ATOM 6538 N N . ARG B 1 158 ? -48.699 20.104 29.974 1.00 18.29 158 ARG B N 1
ATOM 6539 C CA . ARG B 1 158 ? -48.309 18.695 30.063 1.00 15.56 158 ARG B CA 1
ATOM 6540 C C . ARG B 1 158 ? -47.046 18.385 29.259 1.00 20.19 158 ARG B C 1
ATOM 6541 O O . ARG B 1 158 ? -46.199 17.614 29.703 1.00 16.80 158 ARG B O 1
ATOM 6562 N N . LEU B 1 159 ? -46.930 18.983 28.076 1.00 22.69 159 LEU B N 1
ATOM 6563 C CA . LEU B 1 159 ? -45.846 18.655 27.151 1.00 23.38 159 LEU B CA 1
ATOM 6564 C C . LEU B 1 159 ? -44.444 18.864 27.735 1.00 18.25 159 LEU B C 1
ATOM 6565 O O . LEU B 1 159 ? -43.545 18.078 27.452 1.00 15.93 159 LEU B O 1
ATOM 6581 N N . PRO B 1 160 ? -44.249 19.912 28.548 1.00 20.88 160 PRO B N 1
ATOM 6582 C CA . PRO B 1 160 ? -42.925 20.092 29.163 1.00 18.55 160 PRO B CA 1
ATOM 6583 C C . PRO B 1 160 ? -42.509 18.935 30.071 1.00 23.20 160 PRO B C 1
ATOM 6584 O O . PRO B 1 160 ? -41.320 18.757 30.317 1.00 17.81 160 PRO B O 1
ATOM 6595 N N . LEU B 1 161 ? -43.475 18.159 30.550 1.00 21.45 161 LEU B N 1
ATOM 6596 C CA . LEU B 1 161 ? -43.203 17.123 31.539 1.00 26.88 161 LEU B CA 1
ATOM 6597 C C . LEU B 1 161 ? -42.689 15.822 30.926 1.00 18.58 161 LEU B C 1
ATOM 6598 O O . LEU B 1 161 ? -42.182 14.955 31.640 1.00 13.36 161 LEU B O 1
ATOM 6614 N N . VAL B 1 162 ? -42.820 15.679 29.611 1.00 25.44 162 VAL B N 1
ATOM 6615 C CA . VAL B 1 162 ? -42.480 14.417 28.959 1.00 26.06 162 VAL B CA 1
ATOM 6616 C C . VAL B 1 162 ? -40.980 14.286 28.651 1.00 20.05 162 VAL B C 1
ATOM 6617 O O . VAL B 1 162 ? -40.388 13.254 28.966 1.00 16.93 162 VAL B O 1
ATOM 6630 N N . PRO B 1 163 ? -40.355 15.322 28.053 1.00 18.49 163 PRO B N 1
ATOM 6631 C CA . PRO B 1 163 ? -38.945 15.187 27.645 1.00 19.97 163 PRO B CA 1
ATOM 6632 C C . PRO B 1 163 ? -38.002 14.583 28.697 1.00 17.49 163 PRO B C 1
ATOM 6633 O O . PRO B 1 163 ? -37.233 13.682 28.356 1.00 17.19 163 PRO B O 1
ATOM 6644 N N . PRO B 1 164 ? -38.066 15.050 29.952 1.00 18.80 164 PRO B N 1
ATOM 6645 C CA . PRO B 1 164 ? -37.138 14.487 30.938 1.00 19.88 164 PRO B CA 1
ATOM 6646 C C . PRO B 1 164 ? -37.328 12.978 31.120 1.00 17.31 164 PRO B C 1
ATOM 6647 O O . PRO B 1 164 ? -36.357 12.253 31.342 1.00 18.69 164 PRO B O 1
ATOM 6658 N N . THR B 1 165 ? -38.569 12.514 31.011 1.00 14.30 165 THR B N 1
ATOM 6659 C CA . THR B 1 165 ? -38.881 11.111 31.254 1.00 21.08 165 THR B CA 1
ATOM 6660 C C . THR B 1 165 ? -38.342 10.190 30.158 1.00 14.06 165 THR B C 1
ATOM 6661 O O . THR B 1 165 ? -38.395 8.976 30.292 1.00 13.42 165 THR B O 1
ATOM 6672 N N . LEU B 1 166 ? -37.835 10.765 29.073 1.00 17.81 166 LEU B N 1
ATOM 6673 C CA . LEU B 1 166 ? -37.312 9.969 27.966 1.00 21.79 166 LEU B CA 1
ATOM 6674 C C . LEU B 1 166 ? -35.820 9.652 28.126 1.00 13.89 166 LEU B C 1
ATOM 6675 O O . LEU B 1 166 ? -35.226 9.020 27.259 1.00 15.92 166 LEU B O 1
ATOM 6691 N N . GLU B 1 167 ? -35.218 10.066 29.238 1.00 12.37 167 GLU B N 1
ATOM 6692 C CA . GLU B 1 167 ? -33.766 9.964 29.382 1.00 11.41 167 GLU B CA 1
ATOM 6693 C C . GLU B 1 167 ? -33.235 8.523 29.304 1.00 11.61 167 GLU B C 1
ATOM 6694 O O . GLU B 1 167 ? -32.169 8.295 28.729 1.00 14.45 167 GLU B O 1
ATOM 6706 N N . PRO B 1 168 ? -33.965 7.549 29.880 1.00 16.31 168 PRO B N 1
ATOM 6707 C CA . PRO B 1 168 ? -33.507 6.157 29.752 1.00 15.45 168 PRO B CA 1
ATOM 6708 C C . PRO B 1 168 ? -33.320 5.709 28.295 1.00 14.51 168 PRO B C 1
ATOM 6709 O O . PRO B 1 168 ? -32.446 4.893 27.998 1.00 12.30 168 PRO B O 1
ATOM 6720 N N . PHE B 1 169 ? -34.128 6.254 27.396 1.00 13.56 169 PHE B N 1
ATOM 6721 C CA . PHE B 1 169 ? -34.015 5.952 25.974 1.00 12.22 169 PHE B CA 1
ATOM 6722 C C . PHE B 1 169 ? -32.822 6.703 25.376 1.00 14.99 169 PHE B C 1
ATOM 6723 O O . PHE B 1 169 ? -32.068 6.145 24.579 1.00 16.36 169 PHE B O 1
ATOM 6740 N N . ARG B 1 170 ? -32.648 7.962 25.780 1.00 16.17 170 ARG B N 1
ATOM 6741 C CA . ARG B 1 170 ? -31.505 8.769 25.336 1.00 15.60 170 ARG B CA 1
ATOM 6742 C C . ARG B 1 170 ? -30.188 8.103 25.711 1.00 13.38 170 ARG B C 1
ATOM 6743 O O . ARG B 1 170 ? -29.193 8.195 24.981 1.00 16.84 170 ARG B O 1
ATOM 6764 N N . ARG B 1 171 ? -30.194 7.437 26.858 1.00 12.40 171 ARG B N 1
ATOM 6765 C CA . ARG B 1 171 ? -28.998 6.812 27.401 1.00 17.59 171 ARG B CA 1
ATOM 6766 C C . ARG B 1 171 ? -28.477 5.713 26.467 1.00 16.01 171 ARG B C 1
ATOM 6767 O O . ARG B 1 171 ? -27.274 5.560 26.284 1.00 14.73 171 ARG B O 1
ATOM 6788 N N . ILE B 1 172 ? -29.397 4.958 25.874 1.00 17.30 172 ILE B N 1
ATOM 6789 C CA . ILE B 1 172 ? -29.049 3.938 24.890 1.00 18.26 172 ILE B CA 1
ATOM 6790 C C . ILE B 1 172 ? -28.501 4.537 23.594 1.00 18.24 172 ILE B C 1
ATOM 6791 O O . ILE B 1 172 ? -27.425 4.151 23.129 1.00 16.20 172 ILE B O 1
ATOM 6807 N N . LEU B 1 173 ? -29.241 5.474 23.010 1.00 17.04 173 LEU B N 1
ATOM 6808 C CA . LEU B 1 173 ? -28.868 6.048 21.718 1.00 13.82 173 LEU B CA 1
ATOM 6809 C C . LEU B 1 173 ? -27.591 6.881 21.788 1.00 23.57 173 LEU B C 1
ATOM 6810 O O . LEU B 1 173 ? -26.986 7.187 20.758 1.00 22.06 173 LEU B O 1
ATOM 6826 N N . ALA B 1 174 ? -27.175 7.245 22.998 1.00 17.48 174 ALA B N 1
ATOM 6827 C CA . ALA B 1 174 ? -25.926 7.970 23.182 1.00 19.85 174 ALA B CA 1
ATOM 6828 C C . ALA B 1 174 ? -24.715 7.096 22.862 1.00 26.73 174 ALA B C 1
ATOM 6829 O O . ALA B 1 174 ? -23.633 7.609 22.593 1.00 22.99 174 ALA B O 1
ATOM 6836 N N . GLU B 1 175 ? -24.903 5.778 22.887 1.00 22.91 175 GLU B N 1
ATOM 6837 C CA . GLU B 1 175 ? -23.790 4.839 22.748 1.00 21.12 175 GLU B CA 1
ATOM 6838 C C . GLU B 1 175 ? -23.926 3.910 21.544 1.00 20.67 175 GLU B C 1
ATOM 6839 O O . GLU B 1 175 ? -23.192 2.927 21.426 1.00 24.36 175 GLU B O 1
ATOM 6851 N N . THR B 1 176 ? -24.854 4.226 20.646 1.00 21.41 176 THR B N 1
ATOM 6852 C CA . THR B 1 176 ? -25.051 3.428 19.444 1.00 22.69 176 THR B CA 1
ATOM 6853 C C . THR B 1 176 ? -25.722 4.265 18.352 1.00 23.52 176 THR B C 1
ATOM 6854 O O . THR B 1 176 ? -26.504 5.167 18.642 1.00 22.17 176 THR B O 1
ATOM 6865 N N . LYS B 1 177 ? -25.404 3.974 17.096 1.00 17.88 177 LYS B N 1
ATOM 6866 C CA . LYS B 1 177 ? -25.972 4.717 15.975 1.00 16.85 177 LYS B CA 1
ATOM 6867 C C . LYS B 1 177 ? -27.438 4.349 15.780 1.00 23.24 177 LYS B C 1
ATOM 6868 O O . LYS B 1 177 ? -28.301 5.221 15.672 1.00 17.92 177 LYS B O 1
ATOM 6887 N N . TRP B 1 178 ? -27.696 3.045 15.735 1.00 16.13 178 TRP B N 1
ATOM 6888 C CA . TRP B 1 178 ? -29.050 2.500 15.681 1.00 16.21 178 TRP B CA 1
ATOM 6889 C C . TRP B 1 178 ? -29.214 1.456 16.781 1.00 15.18 178 TRP B C 1
ATOM 6890 O O . TRP B 1 178 ? -28.225 0.911 17.274 1.00 16.42 178 TRP B O 1
ATOM 6911 N N . LEU B 1 179 ? -30.456 1.160 17.157 1.00 16.68 179 LEU B N 1
ATOM 6912 C CA . LEU B 1 179 ? -30.709 0.059 18.083 1.00 1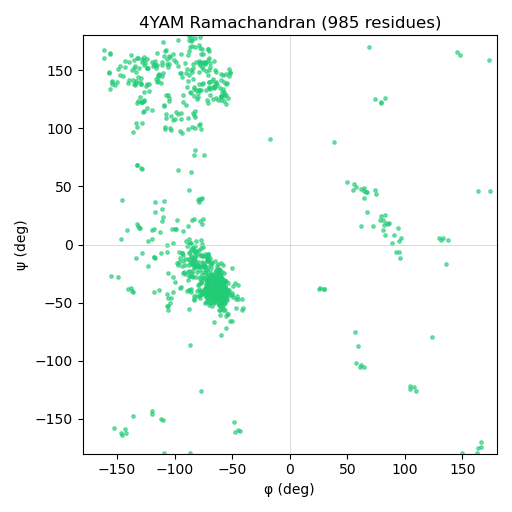2.23 179 LEU B CA 1
ATOM 6913 C C . LEU B 1 179 ? -30.162 -1.249 17.508 1.00 15.74 179 LEU B C 1
ATOM 6914 O O . LEU B 1 179 ? -29.701 -2.122 18.245 1.00 14.22 179 LEU B O 1
ATOM 6930 N N . GLY B 1 180 ? -30.188 -1.370 16.185 1.00 18.36 180 GLY B N 1
ATOM 6931 C CA . GLY B 1 180 ? -29.662 -2.549 15.525 1.00 17.86 180 GLY B CA 1
ATOM 6932 C C . GLY B 1 180 ? -28.151 -2.550 15.350 1.00 16.47 180 GLY B C 1
ATOM 6933 O O . GLY B 1 180 ? -27.592 -3.468 14.749 1.00 20.48 180 GLY B O 1
ATOM 6937 N N . GLY B 1 181 ? -27.489 -1.520 15.867 1.00 21.46 181 GLY B N 1
ATOM 6938 C CA . GLY B 1 181 ? -26.045 -1.409 15.778 1.00 22.01 181 GLY B CA 1
ATOM 6939 C C . GLY B 1 181 ? -25.619 -0.386 14.747 1.00 25.28 181 GLY B C 1
ATOM 6940 O O . GLY B 1 181 ? -26.029 0.776 14.805 1.00 32.69 181 GLY B O 1
ATOM 6944 N N . ASP B 1 182 ? -24.799 -0.822 13.796 1.00 19.77 182 ASP B N 1
ATOM 6945 C CA . ASP B 1 182 ? -24.287 0.065 12.758 1.00 19.86 182 ASP B CA 1
ATOM 6946 C C . ASP B 1 182 ? -25.335 0.293 11.676 1.00 18.31 182 ASP B C 1
ATOM 6947 O O . ASP B 1 182 ? -25.241 1.244 10.899 1.00 19.78 182 ASP B O 1
ATOM 6956 N N . GLN B 1 183 ? -26.329 -0.591 11.639 1.00 18.51 183 GLN B N 1
ATOM 6957 C CA . GLN B 1 183 ? -27.426 -0.504 10.685 1.00 19.53 183 GLN B CA 1
ATOM 6958 C C . GLN B 1 183 ? -28.759 -0.712 11.403 1.00 20.02 183 GLN B C 1
ATOM 6959 O O . GLN B 1 183 ? -28.832 -1.445 12.386 1.00 22.32 183 GLN B O 1
ATOM 6973 N N . PRO B 1 184 ? -29.825 -0.071 10.908 1.00 18.57 184 PRO B N 1
ATOM 6974 C CA . PRO B 1 184 ? -31.129 -0.221 11.566 1.00 15.75 184 PRO B CA 1
ATOM 6975 C C . PRO B 1 184 ? -31.786 -1.580 11.320 1.00 18.45 184 PRO B C 1
ATOM 6976 O O . PRO B 1 184 ? -31.463 -2.248 10.341 1.00 19.47 184 PRO B O 1
ATOM 6987 N N . ASN B 1 185 ? -32.682 -1.986 12.217 1.00 16.64 185 ASN B N 1
ATOM 6988 C CA . ASN B 1 185 ? -33.577 -3.116 11.961 1.00 15.35 185 ASN B CA 1
ATOM 6989 C C . ASN B 1 185 ? -34.933 -2.865 12.626 1.00 12.63 185 ASN B C 1
ATOM 6990 O O . ASN B 1 185 ? -35.237 -1.733 12.985 1.00 16.98 185 ASN B O 1
ATOM 7001 N N . PHE B 1 186 ? -35.745 -3.907 12.777 1.00 12.35 186 PHE B N 1
ATOM 7002 C CA . PHE B 1 186 ? -37.125 -3.739 13.240 1.00 14.58 186 PHE B CA 1
ATOM 7003 C C . PHE B 1 186 ? -37.202 -3.129 14.643 1.00 14.46 186 PHE B C 1
ATOM 7004 O O . PHE B 1 186 ? -38.217 -2.537 15.011 1.00 18.55 186 PHE B O 1
ATOM 7021 N N . ALA B 1 187 ? -36.140 -3.269 15.431 1.00 24.12 187 ALA B N 1
ATOM 7022 C CA . ALA B 1 187 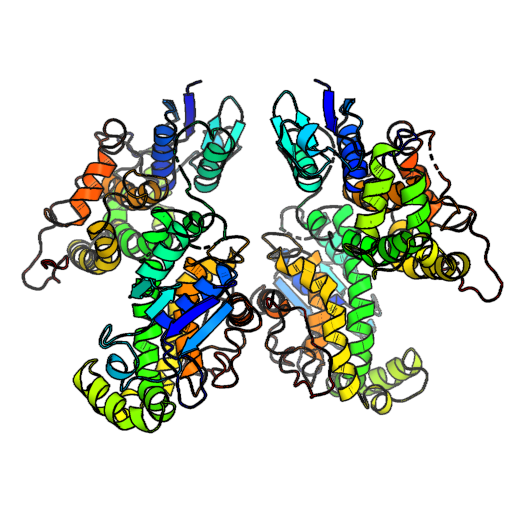? -36.096 -2.625 16.743 1.00 30.90 187 ALA B CA 1
ATOM 7023 C C . ALA B 1 187 ? -36.168 -1.108 16.579 1.00 17.31 187 ALA B C 1
ATOM 7024 O O . ALA B 1 187 ? -36.928 -0.424 17.270 1.00 14.30 187 ALA B O 1
ATOM 7031 N N . ASP B 1 188 ? -35.374 -0.591 15.649 1.00 14.37 188 ASP B N 1
ATOM 7032 C CA . ASP B 1 188 ? -35.385 0.829 15.334 1.00 14.35 188 ASP B CA 1
ATOM 7033 C C . ASP B 1 188 ? -36.737 1.259 14.784 1.00 17.80 188 ASP B C 1
ATOM 7034 O O . ASP B 1 188 ? -37.281 2.283 15.185 1.00 16.79 188 ASP B O 1
ATOM 7043 N N . TYR B 1 189 ? -37.276 0.470 13.864 1.00 11.97 189 TYR B N 1
ATOM 7044 C CA . TYR B 1 189 ? -38.501 0.846 13.176 1.00 14.36 189 TYR B CA 1
ATOM 7045 C C . TYR B 1 189 ? -39.684 0.829 14.132 1.00 18.58 189 TYR B C 1
ATOM 7046 O O . TYR B 1 189 ? -40.577 1.667 14.033 1.00 13.66 189 TYR B O 1
ATOM 7064 N N . SER B 1 190 ? -39.687 -0.118 15.066 1.00 16.19 190 SER B N 1
ATOM 7065 C CA . SER B 1 190 ? -40.775 -0.202 16.029 1.00 15.25 190 SER B CA 1
ATOM 7066 C C . SER B 1 190 ? -40.718 0.973 17.008 1.00 17.59 190 SER B C 1
ATOM 7067 O O . SER B 1 190 ? -41.746 1.576 17.316 1.00 17.11 190 SER B O 1
ATOM 7075 N N . ALA B 1 191 ? -39.518 1.303 17.479 1.00 16.52 191 ALA B N 1
ATOM 7076 C CA . ALA B 1 191 ? -39.326 2.468 18.337 1.00 16.13 191 ALA B CA 1
ATOM 7077 C C . ALA B 1 191 ? -39.680 3.755 17.587 1.00 17.66 191 ALA B C 1
ATOM 7078 O O . ALA B 1 191 ? -40.333 4.636 18.136 1.00 17.47 191 ALA B O 1
ATOM 7085 N N . LEU B 1 192 ? -39.249 3.851 16.332 1.00 22.78 192 LEU B N 1
ATOM 7086 C CA . LEU B 1 192 ? -39.481 5.044 15.519 1.00 24.67 192 LEU B CA 1
ATOM 7087 C C . LEU B 1 192 ? -40.968 5.287 15.267 1.00 20.41 192 LEU B C 1
ATOM 7088 O O . LEU B 1 192 ? -41.404 6.436 15.139 1.00 15.97 192 LEU B O 1
ATOM 7104 N N . ALA B 1 193 ? -41.733 4.199 15.181 1.00 17.57 193 ALA B N 1
ATOM 7105 C CA . ALA B 1 193 ? -43.166 4.265 14.904 1.00 18.85 193 ALA B CA 1
ATOM 7106 C C . ALA B 1 193 ? -43.903 5.110 15.933 1.00 16.20 193 ALA B C 1
ATOM 7107 O O . ALA B 1 193 ? -44.907 5.746 15.617 1.00 23.42 193 ALA B O 1
ATOM 7114 N N . VAL B 1 194 ? -43.420 5.096 17.173 1.00 17.34 194 VAL B N 1
ATOM 7115 C CA . VAL B 1 194 ? -43.993 5.920 18.231 1.00 18.66 194 VAL B CA 1
ATOM 7116 C C . VAL B 1 194 ? -43.893 7.404 17.877 1.00 15.90 194 VAL B C 1
ATOM 7117 O O . VAL B 1 194 ? -44.829 8.179 18.088 1.00 16.63 194 VAL B O 1
ATOM 7130 N N . PHE B 1 195 ? -42.748 7.790 17.335 1.00 12.48 195 PHE B N 1
ATOM 7131 C CA . PHE B 1 195 ? -42.487 9.183 17.015 1.00 14.97 195 PHE B CA 1
ATOM 7132 C C . PHE B 1 195 ? -43.059 9.549 15.647 1.00 18.10 195 PHE B C 1
ATOM 7133 O O . PHE B 1 195 ? -43.400 10.705 15.401 1.00 16.71 195 PHE B O 1
ATOM 7150 N N . LEU B 1 196 ? -43.180 8.560 14.766 1.00 15.94 196 LEU B N 1
ATOM 7151 C CA . LEU B 1 196 ? -43.798 8.767 13.457 1.00 16.89 196 LEU B CA 1
ATOM 7152 C C . LEU B 1 196 ? -45.293 9.043 13.608 1.00 17.48 196 LEU B C 1
ATOM 7153 O O . LEU B 1 196 ? -45.857 9.873 12.895 1.00 19.03 196 LEU B O 1
ATOM 7169 N N . TRP B 1 197 ? -45.936 8.334 14.530 1.00 20.03 197 TRP B N 1
ATOM 7170 C CA . TRP B 1 197 ? -47.331 8.613 14.861 1.00 24.80 197 TRP B CA 1
ATOM 7171 C C . TRP B 1 197 ? -47.488 10.022 15.425 1.00 17.90 197 TRP B C 1
ATOM 7172 O O . TRP B 1 197 ? -48.418 10.765 15.061 1.00 19.40 197 TRP B O 1
ATOM 7193 N N . THR B 1 198 ? -46.577 10.374 16.325 1.00 22.55 198 THR B N 1
ATOM 7194 C CA . THR B 1 198 ? -46.629 11.663 17.002 1.00 28.99 198 THR B CA 1
ATOM 7195 C C . THR B 1 198 ? -46.538 12.789 15.979 1.00 26.64 198 THR B C 1
ATOM 7196 O O . THR B 1 198 ? -47.275 13.772 16.055 1.00 22.20 198 THR B O 1
ATOM 7207 N N . ALA B 1 199 ? -45.646 12.626 15.006 1.00 21.07 199 ALA B N 1
ATOM 7208 C CA . ALA B 1 199 ? -45.421 13.658 14.001 1.00 26.18 199 ALA B CA 1
ATOM 7209 C C . ALA B 1 199 ? -46.635 13.822 13.089 1.00 25.21 199 ALA B C 1
ATOM 7210 O O . ALA B 1 199 ? -46.869 14.900 12.547 1.00 23.50 199 ALA B O 1
ATOM 7217 N N . SER B 1 200 ? -47.413 12.756 12.933 1.00 23.92 200 SER B N 1
ATOM 7218 C CA . SER B 1 200 ? -48.588 12.794 12.071 1.00 24.33 200 SER B CA 1
ATOM 7219 C C . SER B 1 200 ? -49.746 13.592 12.684 1.00 25.23 200 SER B C 1
ATOM 7220 O O . SER B 1 200 ? -50.654 14.015 11.962 1.00 30.26 200 SER B O 1
ATOM 7228 N N . VAL B 1 201 ? -49.714 13.813 13.998 1.00 23.41 201 VAL B N 1
ATOM 7229 C CA . VAL B 1 201 ? -50.827 14.479 14.681 1.00 34.31 201 VAL B CA 1
ATOM 7230 C C . VAL B 1 201 ? -50.433 15.676 15.553 1.00 34.19 201 VAL B C 1
ATOM 7231 O O . VAL B 1 201 ? -51.307 16.381 16.054 1.00 32.82 201 VAL B O 1
ATOM 7244 N N . ALA B 1 202 ? -49.137 15.913 15.734 1.00 30.08 202 ALA B N 1
ATOM 7245 C CA . ALA B 1 202 ? -48.686 16.978 16.631 1.00 22.97 202 ALA B CA 1
ATOM 7246 C C . ALA B 1 202 ? -48.648 18.347 15.951 1.00 23.84 202 ALA B C 1
ATOM 7247 O O . ALA B 1 202 ? -47.704 18.660 15.228 1.00 35.94 202 ALA B O 1
ATOM 7254 N N . ARG B 1 203 ? -49.663 19.170 16.199 1.00 27.58 203 ARG B N 1
ATOM 7255 C CA . ARG B 1 203 ? -49.735 20.494 15.585 1.00 31.09 203 ARG B CA 1
ATOM 7256 C C . ARG B 1 203 ? -48.965 21.530 16.404 1.00 25.38 203 ARG B C 1
ATOM 7257 O O . ARG B 1 203 ? -48.942 22.714 16.063 1.00 31.24 203 ARG B O 1
ATOM 7278 N N . THR B 1 204 ? -48.349 21.074 17.489 1.00 23.88 204 THR B N 1
ATOM 7279 C CA . THR B 1 204 ? -47.342 21.850 18.204 1.00 32.51 204 THR B CA 1
ATOM 7280 C C . THR B 1 204 ? -46.243 20.871 18.641 1.00 21.65 204 THR B C 1
ATOM 7281 O O . THR B 1 204 ? -46.546 19.754 19.067 1.00 20.69 204 THR B O 1
ATOM 7292 N N . PRO B 1 205 ? -44.963 21.272 18.523 1.00 26.43 205 PRO B N 1
ATOM 7293 C CA . PRO B 1 205 ? -43.873 20.297 18.706 1.00 19.82 205 PRO B CA 1
ATOM 7294 C C . PRO B 1 205 ? -43.701 19.792 20.146 1.00 18.70 205 PRO B C 1
ATOM 7295 O O . PRO B 1 205 ? -43.702 20.601 21.074 1.00 19.13 205 PRO B O 1
ATOM 7306 N N . PRO B 1 206 ? -43.551 18.466 20.331 1.00 17.52 206 PRO B N 1
ATOM 7307 C CA . PRO B 1 206 ? -43.382 17.902 21.679 1.00 19.54 206 PRO B CA 1
ATOM 7308 C C . PRO B 1 206 ? -41.950 17.887 22.215 1.00 16.03 206 PRO B C 1
ATOM 7309 O O . PRO B 1 206 ? -41.768 17.604 23.397 1.00 15.64 206 PRO B O 1
ATOM 7320 N N . LEU B 1 207 ? -40.964 18.182 21.371 1.00 20.58 207 LEU B N 1
ATOM 7321 C CA . LEU B 1 207 ? -39.557 18.095 21.764 1.00 25.04 207 LEU B CA 1
ATOM 7322 C C . LEU B 1 207 ? -38.821 19.407 21.492 1.00 16.38 207 LEU B C 1
ATOM 7323 O O . LEU B 1 207 ? -39.215 20.182 20.619 1.00 17.30 207 LEU B O 1
ATOM 7339 N N . THR B 1 208 ? -37.755 19.660 22.243 1.00 19.16 208 THR B N 1
ATOM 7340 C CA . THR B 1 208 ? -36.972 20.876 22.043 1.00 18.08 208 THR B CA 1
ATOM 7341 C C . THR B 1 208 ? -36.063 20.692 20.836 1.00 25.51 208 THR B C 1
ATOM 7342 O O . THR B 1 208 ? -35.739 19.564 20.453 1.00 22.81 208 THR B O 1
ATOM 7353 N N . GLU B 1 209 ? -35.661 21.806 20.234 1.00 24.90 209 GLU B N 1
ATOM 7354 C CA . GLU B 1 209 ? -34.900 21.784 18.989 1.00 24.32 209 GLU B CA 1
ATOM 7355 C C . GLU B 1 209 ? -33.580 21.024 19.099 1.00 22.14 209 GLU B C 1
ATOM 7356 O O . GLU B 1 209 ? -33.108 20.470 18.106 1.00 27.26 209 GLU B O 1
ATOM 7368 N N . ASP B 1 210 ? -32.993 20.994 20.294 1.00 21.35 210 ASP B N 1
ATOM 7369 C CA . ASP B 1 210 ? -31.667 20.402 20.480 1.00 30.73 210 ASP B CA 1
ATOM 7370 C C . ASP B 1 210 ? -31.685 19.102 21.292 1.00 16.49 210 ASP B C 1
ATOM 7371 O O . ASP B 1 210 ? -30.654 18.678 21.825 1.00 16.38 210 ASP B O 1
ATOM 7380 N N . ASP B 1 211 ? -32.851 18.462 21.372 1.00 19.86 211 ASP B N 1
ATOM 7381 C CA . ASP B 1 211 ? -32.966 17.156 22.017 1.00 22.73 211 ASP B CA 1
ATOM 7382 C C . ASP B 1 211 ? -31.977 16.169 21.378 1.00 17.27 211 ASP B C 1
ATOM 7383 O O . ASP B 1 211 ? -31.927 16.053 20.153 1.00 16.09 211 ASP B O 1
ATOM 7392 N N . PRO B 1 212 ? -31.168 15.476 22.199 1.00 17.28 212 PRO B N 1
ATOM 7393 C CA . PRO B 1 212 ? -30.220 14.502 21.636 1.00 17.23 212 PRO B CA 1
ATOM 7394 C C . PRO B 1 212 ? -30.878 13.413 20.784 1.00 20.83 212 PRO B C 1
ATOM 7395 O O . PRO B 1 212 ? -30.216 12.836 19.916 1.00 19.25 212 PRO B O 1
ATOM 7406 N N . LEU B 1 213 ? -32.157 13.141 21.030 1.00 22.37 213 LEU B N 1
ATOM 7407 C CA . LEU B 1 213 ? -32.916 12.179 20.235 1.00 20.35 213 LEU B CA 1
ATOM 7408 C C . LEU B 1 213 ? -33.006 12.581 18.764 1.00 14.17 213 LEU B C 1
ATOM 7409 O O . LEU B 1 213 ? -33.253 11.740 17.905 1.00 18.32 213 LEU B O 1
ATOM 7425 N N . ARG B 1 214 ? -32.818 13.864 18.476 1.00 19.47 214 ARG B N 1
ATOM 7426 C CA . ARG B 1 214 ? -33.015 14.371 17.123 1.00 21.39 214 ARG B CA 1
ATOM 7427 C C . ARG B 1 214 ? -32.120 13.676 16.101 1.00 19.12 214 ARG B C 1
ATOM 7428 O O . ARG B 1 214 ? -32.522 13.477 14.957 1.00 17.94 214 ARG B O 1
ATOM 7449 N N . ASP B 1 215 ? -30.909 13.311 16.515 1.00 18.21 215 ASP B N 1
ATOM 7450 C CA . ASP B 1 215 ? -29.962 12.656 15.617 1.00 16.44 215 ASP B CA 1
ATOM 7451 C C . ASP B 1 215 ? -30.564 11.364 15.057 1.00 15.71 215 ASP B C 1
ATOM 7452 O O . ASP B 1 215 ? -30.667 11.189 13.843 1.00 20.15 215 ASP B O 1
ATOM 7461 N N . TRP B 1 216 ? -30.980 10.476 15.954 1.00 19.00 216 TRP B N 1
ATOM 7462 C CA . TRP B 1 216 ? -31.591 9.207 15.573 1.00 28.14 216 TRP B CA 1
ATOM 7463 C C . TRP B 1 216 ? -32.937 9.421 14.878 1.00 23.98 216 TRP B C 1
ATOM 7464 O O . TRP B 1 216 ? -33.265 8.732 13.916 1.00 20.92 216 TRP B O 1
ATOM 7485 N N . LEU B 1 217 ? -33.707 10.388 15.365 1.00 21.71 217 LEU B N 1
ATOM 7486 C CA . LEU B 1 217 ? -35.031 10.663 14.818 1.00 21.09 217 LEU B CA 1
ATOM 7487 C C . LEU B 1 217 ? -34.999 11.158 13.374 1.00 19.45 217 LEU B C 1
ATOM 7488 O O . LEU B 1 217 ? -35.750 10.665 12.531 1.00 20.77 217 LEU B O 1
ATOM 7504 N N . ASP B 1 218 ? -34.153 12.144 13.089 1.00 20.09 218 ASP B N 1
ATOM 7505 C CA . ASP B 1 218 ? -34.060 12.678 11.739 1.00 19.64 218 ASP B CA 1
ATOM 7506 C C . ASP B 1 218 ? -33.509 11.627 10.783 1.00 22.78 218 ASP B C 1
ATOM 7507 O O . ASP B 1 218 ? -33.996 11.494 9.656 1.00 19.43 218 ASP B O 1
ATOM 7516 N N . ARG B 1 219 ? -32.502 10.878 11.227 1.00 24.00 219 ARG B N 1
ATOM 7517 C CA . ARG B 1 219 ? -31.934 9.819 10.397 1.00 21.00 219 ARG B CA 1
ATOM 7518 C C . ARG B 1 219 ? -33.007 8.785 10.067 1.00 17.42 219 ARG B C 1
ATOM 7519 O O . ARG B 1 219 ? -33.157 8.383 8.916 1.00 22.81 219 ARG B O 1
ATOM 7540 N N . GLY B 1 220 ? -33.763 8.375 11.082 1.00 15.26 220 GLY B N 1
ATOM 7541 C CA . GLY B 1 220 ? -34.841 7.416 10.899 1.00 14.98 220 GLY B CA 1
ATOM 7542 C C . GLY B 1 220 ? -35.894 7.894 9.914 1.00 17.73 220 GLY B C 1
ATOM 7543 O O . GLY B 1 220 ? -36.273 7.167 8.995 1.00 16.13 220 GLY B O 1
ATOM 7547 N N . PHE B 1 221 ? -36.368 9.122 10.106 1.00 29.49 221 PHE B N 1
ATOM 7548 C CA . PHE B 1 221 ? -37.386 9.695 9.233 1.00 30.13 221 PHE B CA 1
ATOM 7549 C C . PHE B 1 221 ? -36.871 9.856 7.804 1.00 21.49 221 PHE B C 1
ATOM 7550 O O . PHE B 1 221 ? -37.657 9.852 6.859 1.00 18.82 221 PHE B O 1
ATOM 7567 N N . ASP B 1 222 ? -35.554 10.007 7.648 1.00 20.71 222 ASP B N 1
ATOM 7568 C CA . ASP B 1 222 ? -34.950 10.160 6.325 1.00 23.49 222 ASP B CA 1
ATOM 7569 C C . ASP B 1 222 ? -34.743 8.826 5.608 1.00 21.81 222 ASP B C 1
ATOM 7570 O O . ASP B 1 222 ? -34.566 8.802 4.391 1.00 21.61 222 ASP B O 1
ATOM 7579 N N . LEU B 1 223 ? -34.754 7.726 6.358 1.00 20.56 223 LEU B N 1
ATOM 7580 C CA . LEU B 1 223 ? -34.519 6.402 5.779 1.00 25.51 223 LEU B CA 1
ATOM 7581 C C . LEU B 1 223 ? -35.414 6.128 4.581 1.00 31.40 223 LEU B C 1
ATOM 7582 O O . LEU B 1 223 ? -36.540 6.620 4.514 1.00 19.91 223 LEU B O 1
ATOM 7598 N N . PHE B 1 224 ? -34.893 5.340 3.643 1.00 21.94 224 PHE B N 1
ATOM 7599 C CA . PHE B 1 224 ? -35.668 4.829 2.517 1.00 21.63 224 PHE B CA 1
ATOM 7600 C C . PHE B 1 224 ? -36.299 5.947 1.695 1.00 27.62 224 PHE B C 1
ATOM 7601 O O . PHE B 1 224 ? -37.493 5.912 1.397 1.00 32.65 224 PHE B O 1
ATOM 7618 N N . ASP B 1 225 ? -35.475 6.928 1.333 1.00 26.80 225 ASP B N 1
ATOM 7619 C CA . ASP B 1 225 ? -35.894 8.058 0.504 1.00 29.43 225 ASP B CA 1
ATOM 7620 C C . ASP B 1 225 ? -36.940 8.914 1.216 1.00 28.76 225 ASP B C 1
ATOM 7621 O O . ASP B 1 225 ? -37.896 9.381 0.596 1.00 38.53 225 ASP B O 1
ATOM 7630 N N . GLY B 1 226 ? -36.751 9.112 2.520 1.00 22.97 226 GLY B N 1
ATOM 7631 C CA . GLY B 1 226 ? -37.596 10.005 3.291 1.00 23.70 226 GLY B CA 1
ATOM 7632 C C . GLY B 1 226 ? -38.975 9.439 3.572 1.00 42.25 226 GLY B C 1
ATOM 7633 O O . GLY B 1 226 ? -39.984 10.123 3.406 1.00 22.76 226 GLY B O 1
ATOM 7637 N N . LEU B 1 227 ? -39.015 8.186 4.011 1.00 39.88 227 LEU B N 1
ATOM 7638 C CA . LEU B 1 227 ? -40.273 7.490 4.265 1.00 20.75 227 LEU B CA 1
ATOM 7639 C C . LEU B 1 227 ? -41.132 8.220 5.297 1.00 20.19 227 LEU B C 1
ATOM 7640 O O . LEU B 1 227 ? -42.359 8.159 5.249 1.00 33.17 227 LEU B O 1
ATOM 7656 N N . GLY B 1 228 ? -40.479 8.916 6.221 1.00 23.00 228 GLY B N 1
ATOM 7657 C CA . GLY B 1 228 ? -41.172 9.654 7.261 1.00 28.49 228 GLY B CA 1
ATOM 7658 C C . GLY B 1 228 ? -41.305 11.133 6.951 1.00 28.78 228 GLY B C 1
ATOM 7659 O O . GLY B 1 228 ? -41.630 11.927 7.833 1.00 26.87 228 GLY B O 1
ATOM 7663 N N . ARG B 1 229 ? -41.043 11.503 5.699 1.00 31.53 229 ARG B N 1
ATOM 7664 C CA . ARG B 1 229 ? -41.105 12.901 5.270 1.00 27.71 229 ARG B CA 1
ATOM 7665 C C . ARG B 1 229 ? -42.299 13.161 4.353 1.00 31.49 229 ARG B C 1
ATOM 7666 O O . ARG B 1 229 ? -42.202 13.936 3.405 1.00 35.28 229 ARG B O 1
ATOM 7687 N N . HIS B 1 230 ? -43.423 12.513 4.640 1.00 29.01 230 HIS B N 1
ATOM 7688 C CA . HIS B 1 230 ? -44.654 12.739 3.886 1.00 27.45 230 HIS B CA 1
ATOM 7689 C C . HIS B 1 230 ? -45.129 14.187 4.092 1.00 26.51 230 HIS B C 1
ATOM 7690 O O . HIS B 1 230 ? -45.049 14.703 5.204 1.00 33.83 230 HIS B O 1
ATOM 7703 N N . PRO B 1 231 ? -45.614 14.848 3.023 1.00 31.98 231 PRO B N 1
ATOM 7704 C CA . PRO B 1 231 ? -46.019 16.262 3.086 1.00 32.75 231 PRO B CA 1
ATOM 7705 C C . PRO B 1 231 ? -46.965 16.650 4.232 1.00 43.79 231 PRO B C 1
ATOM 7706 O O . PRO B 1 231 ? -47.041 17.831 4.568 1.00 44.96 231 PRO B O 1
ATOM 7717 N N . GLY B 1 232 ? -47.674 15.690 4.814 1.00 38.18 232 GLY B N 1
ATOM 7718 C CA . GLY B 1 232 ? -48.597 15.988 5.900 1.00 55.08 232 GLY B CA 1
ATOM 7719 C C . GLY B 1 232 ? -47.960 16.015 7.282 1.00 37.37 232 GLY B C 1
ATOM 7720 O O . GLY B 1 232 ? -48.603 16.382 8.265 1.00 33.54 232 GLY B O 1
ATOM 7741 N N . ASN B 1 234 ? -45.790 16.742 10.667 1.00 22.54 234 ASN B N 1
ATOM 7742 C CA . ASN B 1 234 ? -45.502 17.919 11.484 1.00 32.69 234 ASN B CA 1
ATOM 7743 C C . ASN B 1 234 ? -44.115 17.844 12.115 1.00 32.58 234 ASN B C 1
ATOM 7744 O O . ASN B 1 234 ? -43.589 16.750 12.338 1.00 20.11 234 ASN B O 1
ATOM 7755 N N . PRO B 1 235 ? -43.512 19.011 12.403 1.00 26.82 235 PRO B N 1
ATOM 7756 C CA . PRO B 1 235 ? -42.215 19.012 13.089 1.00 24.16 235 PRO B CA 1
ATOM 7757 C C . PRO B 1 235 ? -42.306 18.479 14.511 1.00 19.88 235 PRO B C 1
ATOM 7758 O O . PRO B 1 235 ? -43.224 18.836 15.251 1.00 21.72 235 PRO B O 1
ATOM 7769 N N . LEU B 1 236 ? -41.357 17.626 14.879 1.00 18.28 236 LEU B N 1
ATOM 7770 C CA . LEU B 1 236 ? -41.270 17.113 16.241 1.00 19.54 236 LEU B CA 1
ATOM 7771 C C . LEU B 1 236 ? -40.586 18.113 17.167 1.00 23.73 236 LEU B C 1
ATOM 7772 O O . LEU B 1 236 ? -40.707 18.022 18.391 1.00 16.71 236 LEU B O 1
ATOM 7788 N N . PHE B 1 237 ? -39.885 19.075 16.575 1.00 28.98 237 PHE B N 1
ATOM 7789 C CA . PHE B 1 237 ? -38.985 19.944 17.323 1.00 23.11 237 PHE B CA 1
ATOM 7790 C C . PHE B 1 237 ? -39.412 21.410 17.305 1.00 19.74 237 PHE B C 1
ATOM 7791 O O . PHE B 1 237 ? -39.909 21.906 16.296 1.00 20.89 237 PHE B O 1
ATOM 7808 N N . GLY B 1 238 ? -39.215 22.088 18.436 1.00 28.41 238 GLY B N 1
ATOM 7809 C CA . GLY B 1 238 ? -39.585 23.487 18.576 1.00 24.11 238 GLY B CA 1
ATOM 7810 C C . GLY B 1 238 ? -40.250 23.831 19.899 1.00 21.67 238 GLY B C 1
ATOM 7811 O O . GLY B 1 238 ? -40.681 24.974 20.098 1.00 22.99 238 GLY B O 1
ATOM 7815 N N . LEU B 1 239 ? -40.350 22.853 20.795 1.00 19.97 239 LEU B N 1
ATOM 7816 C CA . LEU B 1 239 ? -40.927 23.076 22.120 1.00 20.00 239 LEU B CA 1
ATOM 7817 C C . LEU B 1 239 ? -40.178 24.178 22.861 1.00 22.72 239 LEU B C 1
ATOM 7818 O O . LEU B 1 239 ? -38.966 24.083 23.057 1.00 21.20 239 LEU B O 1
ATOM 7834 N N . LYS B 1 240 ? -40.913 25.207 23.277 1.00 21.95 240 LYS B N 1
ATOM 7835 C CA . LYS B 1 240 ? -40.339 26.339 24.000 1.00 29.15 240 LYS B CA 1
ATOM 7836 C C . LYS B 1 240 ? -40.683 26.258 25.485 1.00 23.98 240 LYS B C 1
ATOM 7837 O O . LYS B 1 240 ? -41.857 26.213 25.858 1.00 41.50 240 LYS B O 1
ATOM 7856 N N . LEU B 1 241 ? -39.655 26.260 26.326 1.00 22.90 241 LEU B N 1
ATOM 7857 C CA . LEU B 1 241 ? -39.832 26.029 27.757 1.00 24.06 241 LEU B CA 1
ATOM 7858 C C . LEU B 1 241 ? -39.798 27.309 28.586 1.00 23.63 241 LEU B C 1
ATOM 7859 O O . LEU B 1 241 ? -39.358 28.359 28.125 1.00 24.71 241 LEU B O 1
ATOM 7875 N N . ARG B 1 242 ? -40.277 27.192 29.820 1.00 26.49 242 ARG B N 1
ATOM 7876 C CA . ARG B 1 242 ? -40.335 28.303 30.754 1.00 34.00 242 ARG B CA 1
ATOM 7877 C C . ARG B 1 242 ? -39.318 28.119 31.866 1.00 41.02 242 ARG B C 1
ATOM 7878 O O . ARG B 1 242 ? -38.835 27.015 32.097 1.00 26.66 242 ARG B O 1
ATOM 7899 N N . GLU B 1 243 ? -39.018 29.215 32.552 1.00 30.58 243 GLU B N 1
ATOM 7900 C CA . GLU B 1 243 ? -38.080 29.229 33.668 1.00 39.12 243 GLU B CA 1
ATOM 7901 C C . GLU B 1 243 ? -38.295 28.083 34.664 1.00 43.53 243 GLU B C 1
ATOM 7902 O O . GLU B 1 243 ? -37.334 27.433 35.088 1.00 47.18 243 GLU B O 1
ATOM 7914 N N . GLY B 1 244 ? -39.552 27.832 35.023 1.00 28.06 244 GLY B N 1
ATOM 7915 C CA . GLY B 1 244 ? -39.874 26.807 36.005 1.00 29.78 244 GLY B CA 1
ATOM 7916 C C . GLY B 1 244 ? -40.033 25.392 35.464 1.00 36.56 244 GLY B C 1
ATOM 7917 O O . GLY B 1 244 ? -40.243 24.455 36.239 1.00 33.92 244 GLY B O 1
ATOM 7921 N N . ASP B 1 245 ? -39.944 25.220 34.148 1.00 24.79 245 ASP B N 1
ATOM 7922 C CA . ASP B 1 245 ? -40.058 23.885 33.558 1.00 23.76 245 ASP B CA 1
ATOM 7923 C C . ASP B 1 245 ? -38.883 23.000 33.970 1.00 23.79 245 ASP B C 1
ATOM 7924 O O . ASP B 1 245 ? -37.828 23.503 34.347 1.00 25.99 245 ASP B O 1
ATOM 7933 N N . PRO B 1 246 ? -39.061 21.670 33.900 1.00 25.62 246 PRO B N 1
ATOM 7934 C CA . PRO B 1 246 ? -37.918 20.784 34.137 1.00 22.08 246 PRO B CA 1
ATOM 7935 C C . PRO B 1 246 ? -36.948 20.823 32.964 1.00 21.01 246 PRO B C 1
ATOM 7936 O O . PRO B 1 246 ? -37.382 21.041 31.831 1.00 27.36 246 PRO B O 1
ATOM 7947 N N . GLU B 1 247 ? -35.659 20.630 33.224 1.00 24.33 247 GLU B N 1
ATOM 7948 C CA . GLU B 1 247 ? -34.695 20.493 32.140 1.00 21.97 247 GLU B CA 1
ATOM 7949 C C . GLU B 1 247 ? -35.127 19.335 31.236 1.00 19.95 247 GLU B C 1
ATOM 7950 O O . GLU B 1 247 ? -35.408 18.242 31.726 1.00 22.39 247 GLU B O 1
ATOM 7962 N N . PRO B 1 248 ? -35.198 19.573 29.914 1.00 20.98 248 PRO B N 1
ATOM 7963 C CA . PRO B 1 248 ? -35.760 18.548 29.023 1.00 21.54 248 PRO B CA 1
ATOM 7964 C C . PRO B 1 248 ? -34.891 17.294 28.866 1.00 24.27 248 PRO B C 1
ATOM 7965 O O . PRO B 1 248 ? -35.426 16.209 28.614 1.00 19.09 248 PRO B O 1
ATOM 7976 N N . PHE B 1 249 ? -33.579 17.430 29.020 1.00 18.50 249 PHE B N 1
ATOM 7977 C CA . PHE B 1 249 ? -32.683 16.282 28.905 1.00 24.10 249 PHE B CA 1
ATOM 7978 C C . PHE B 1 249 ? -31.379 16.524 29.663 1.00 24.32 249 PHE B C 1
ATOM 7979 O O . PHE B 1 249 ? -31.055 17.656 30.029 1.00 16.03 249 PHE B O 1
ATOM 7996 N N . VAL B 1 250 ? -30.635 15.453 29.911 1.00 17.28 250 VAL B N 1
ATOM 7997 C CA . VAL B 1 250 ? -29.360 15.576 30.597 1.00 18.94 250 VAL B CA 1
ATOM 7998 C C . VAL B 1 250 ? -28.337 16.216 29.665 1.00 16.34 250 VAL B C 1
ATOM 7999 O O . VAL B 1 250 ? -28.113 15.738 28.558 1.00 15.97 250 VAL B O 1
ATOM 8012 N N . ARG B 1 251 ? -27.740 17.315 30.121 1.00 23.40 251 ARG B N 1
ATOM 8013 C CA . ARG B 1 251 ? -26.660 17.977 29.389 1.00 24.42 251 ARG B CA 1
ATOM 8014 C C . ARG B 1 251 ? -25.333 17.655 30.053 1.00 21.94 251 ARG B C 1
ATOM 8015 O O . ARG B 1 251 ? -24.975 18.257 31.071 1.00 22.64 251 ARG B O 1
ATOM 8036 N N . GLN B 1 252 ? -24.597 16.709 29.479 1.00 19.01 252 GLN B N 1
ATOM 8037 C CA . GLN B 1 252 ? -23.381 16.237 30.124 1.00 24.97 252 GLN B CA 1
ATOM 8038 C C . GLN B 1 252 ? -22.359 15.659 29.144 1.00 34.83 252 GLN B C 1
ATOM 8039 O O . GLN B 1 252 ? -22.713 14.955 28.199 1.00 26.91 252 GLN B O 1
ATOM 8053 N N . THR B 1 253 ? -21.090 15.974 29.393 1.00 40.17 253 THR B N 1
ATOM 8054 C CA . THR B 1 253 ? -19.959 15.395 28.675 1.00 29.06 253 THR B CA 1
ATOM 8055 C C . THR B 1 253 ? -18.954 14.875 29.706 1.00 29.32 253 THR B C 1
ATOM 8056 O O . THR B 1 253 ? -18.802 15.478 30.759 1.00 24.25 253 THR B O 1
ATOM 8067 N N . GLY B 1 254 ? -18.282 13.755 29.462 1.00 43.48 254 GLY B N 1
ATOM 8068 C CA . GLY B 1 254 ? -18.620 12.779 28.448 1.00 61.26 254 GLY B CA 1
ATOM 8069 C C . GLY B 1 254 ? -17.530 11.722 28.377 1.00 56.78 254 GLY B C 1
ATOM 8070 O O . GLY B 1 254 ? -17.095 11.369 27.282 1.00 53.69 254 GLY B O 1
ATOM 8074 N N . PRO B 1 255 ? -17.074 11.211 29.540 1.00 57.34 255 PRO B N 1
ATOM 8075 C CA . PRO B 1 255 ? -15.955 10.268 29.466 1.00 62.60 255 PRO B CA 1
ATOM 8076 C C . PRO B 1 255 ? -16.393 8.881 29.011 1.00 62.44 255 PRO B C 1
ATOM 8077 O O . PRO B 1 255 ? -15.723 8.301 28.156 1.00 72.49 255 PRO B O 1
ATOM 8088 N N . ASN C 1 4 ? -45.584 -32.469 -7.593 1.00 58.53 4 ASN C N 1
ATOM 8089 C CA . ASN C 1 4 ? -46.890 -31.832 -7.719 1.00 73.44 4 ASN C CA 1
ATOM 8090 C C . ASN C 1 4 ? -47.778 -32.578 -8.714 1.00 67.14 4 ASN C C 1
ATOM 8091 O O . ASN C 1 4 ? -47.593 -32.413 -9.917 1.00 49.69 4 ASN C O 1
ATOM 8101 N N . ASN C 1 5 ? -48.741 -33.387 -8.260 1.00 43.38 5 ASN C N 1
ATOM 8102 C CA . ASN C 1 5 ? -49.105 -33.599 -6.857 1.00 52.48 5 ASN C CA 1
ATOM 8103 C C . ASN C 1 5 ? -48.180 -34.612 -6.180 1.00 57.92 5 ASN C C 1
ATOM 8104 O O . ASN C 1 5 ? -48.526 -35.785 -6.041 1.00 65.88 5 ASN C O 1
ATOM 8115 N N . THR C 1 6 ? -47.006 -34.150 -5.757 1.00 39.99 6 THR C N 1
ATOM 8116 C CA . THR C 1 6 ? -45.959 -35.040 -5.272 1.00 35.16 6 THR C CA 1
ATOM 8117 C C . THR C 1 6 ? -44.997 -34.314 -4.335 1.00 34.66 6 THR C C 1
ATOM 8118 O O . THR C 1 6 ? -44.539 -33.207 -4.630 1.00 35.95 6 THR C O 1
ATOM 8129 N N . ILE C 1 7 ? -44.698 -34.954 -3.207 1.00 46.15 7 ILE C N 1
ATOM 8130 C CA . ILE C 1 7 ? -43.722 -34.444 -2.251 1.00 32.47 7 ILE C CA 1
ATOM 8131 C C . ILE C 1 7 ? -42.651 -35.502 -1.997 1.00 31.94 7 ILE C C 1
ATOM 8132 O O . ILE C 1 7 ? -42.957 -36.683 -1.824 1.00 30.95 7 ILE C O 1
ATOM 8148 N N . THR C 1 8 ? -41.394 -35.075 -1.974 1.00 47.64 8 THR C N 1
ATOM 8149 C CA . THR C 1 8 ? -40.296 -35.984 -1.685 1.00 32.35 8 THR C CA 1
ATOM 8150 C C . THR C 1 8 ? -40.216 -36.217 -0.183 1.00 38.87 8 THR C C 1
ATOM 8151 O O . THR C 1 8 ? -40.381 -35.287 0.601 1.00 33.01 8 THR C O 1
ATOM 8162 N N . LEU C 1 9 ? -39.978 -37.465 0.204 1.00 39.85 9 LEU C N 1
ATOM 8163 C CA . LEU C 1 9 ? -39.847 -37.829 1.610 1.00 41.81 9 LEU C CA 1
ATOM 8164 C C . LEU C 1 9 ? -38.607 -38.683 1.820 1.00 29.36 9 LEU C C 1
ATOM 8165 O O . LEU C 1 9 ? -38.451 -39.726 1.185 1.00 32.67 9 LEU C O 1
ATOM 8181 N N . TYR C 1 10 ? -37.722 -38.231 2.702 1.00 34.87 10 TYR C N 1
ATOM 8182 C CA . TYR C 1 10 ? -36.563 -39.025 3.083 1.00 28.55 10 TYR C CA 1
ATOM 8183 C C . TYR C 1 10 ? -36.971 -40.001 4.178 1.00 27.59 10 TYR C C 1
ATOM 8184 O O . TYR C 1 10 ? -37.308 -39.609 5.296 1.00 29.31 10 TYR C O 1
ATOM 8202 N N . ASP C 1 11 ? -36.940 -41.277 3.815 1.00 26.98 11 ASP C N 1
ATOM 8203 C CA . ASP C 1 11 ? -37.440 -42.366 4.638 1.00 25.80 11 ASP C CA 1
ATOM 8204 C C . ASP C 1 11 ? -36.354 -42.866 5.586 1.00 46.03 11 ASP C C 1
ATOM 8205 O O . ASP C 1 11 ? -35.176 -42.525 5.435 1.00 34.13 11 ASP C O 1
ATOM 8214 N N . LEU C 1 12 ? -36.759 -43.659 6.571 1.00 28.81 12 LEU C N 1
ATOM 8215 C CA . LEU C 1 12 ? -35.819 -44.404 7.397 1.00 26.75 12 LEU C CA 1
ATOM 8216 C C . LEU C 1 12 ? -36.265 -45.860 7.386 1.00 27.52 12 LEU C C 1
ATOM 8217 O O . LEU C 1 12 ? -37.248 -46.227 8.043 1.00 25.71 12 LEU C O 1
ATOM 8233 N N . GLN C 1 13 ? -35.540 -46.679 6.627 1.00 25.32 13 GLN C N 1
ATOM 8234 C CA . GLN C 1 13 ? -35.989 -48.023 6.281 1.00 25.22 13 GLN C CA 1
ATOM 8235 C C . GLN C 1 13 ? -35.098 -49.125 6.840 1.00 35.27 13 GLN C C 1
ATOM 8236 O O . GLN C 1 13 ? -33.896 -48.932 7.048 1.00 33.78 13 GLN C O 1
ATOM 8250 N N . LEU C 1 14 ? -35.711 -50.281 7.071 1.00 25.24 14 LEU C N 1
ATOM 8251 C CA . LEU C 1 14 ? -34.994 -51.510 7.384 1.00 25.86 14 LEU C CA 1
ATOM 8252 C C . LEU C 1 14 ? -34.604 -52.210 6.086 1.00 27.01 14 LEU C C 1
ATOM 8253 O O . LEU C 1 14 ? -34.912 -51.718 5.003 1.00 27.31 14 LEU C O 1
ATOM 8269 N N . GLU C 1 15 ? -33.941 -53.360 6.197 1.00 33.18 15 GLU C N 1
ATOM 8270 C CA . GLU C 1 15 ? -33.436 -54.064 5.021 1.00 33.91 15 GLU C CA 1
ATOM 8271 C C . GLU C 1 15 ? -34.568 -54.471 4.081 1.00 33.27 15 GLU C C 1
ATOM 8272 O O . GLU C 1 15 ? -34.392 -54.506 2.864 1.00 34.97 15 GLU C O 1
ATOM 8284 N N . SER C 1 16 ? -35.733 -54.762 4.648 1.00 32.10 16 SER C N 1
ATOM 8285 C CA . SER C 1 16 ? -36.894 -55.152 3.857 1.00 40.34 16 SER C CA 1
ATOM 8286 C C . SER C 1 16 ? -37.477 -53.979 3.067 1.00 46.49 16 SER C C 1
ATOM 8287 O O . SER C 1 16 ? -38.349 -54.169 2.217 1.00 39.70 16 SER C O 1
ATOM 8295 N N . GLY C 1 17 ? -36.995 -52.772 3.351 1.00 27.51 17 GLY C N 1
ATOM 8296 C CA . GLY C 1 17 ? -37.517 -51.568 2.728 1.00 27.34 17 GLY C CA 1
ATOM 8297 C C . GLY C 1 17 ? -38.674 -51.008 3.533 1.00 34.26 17 GLY C C 1
ATOM 8298 O O . GLY C 1 17 ? -39.278 -49.995 3.180 1.00 27.60 17 GLY C O 1
ATOM 8302 N N . CYS C 1 18 ? -38.978 -51.683 4.633 1.00 33.75 18 CYS C N 1
ATOM 8303 C CA . CYS C 1 18 ? -40.049 -51.274 5.523 1.00 23.55 18 CYS C CA 1
ATOM 8304 C C . CYS C 1 18 ? -39.602 -50.158 6.471 1.00 23.02 18 CYS C C 1
ATOM 8305 O O . CYS C 1 18 ? -38.531 -50.238 7.071 1.00 25.93 18 CYS C O 1
ATOM 8313 N N . THR C 1 19 ? -40.424 -49.117 6.600 1.00 23.06 19 THR C N 1
ATOM 8314 C CA . THR C 1 19 ? -40.119 -48.001 7.495 1.00 24.10 19 THR C CA 1
ATOM 8315 C C . THR C 1 19 ? -40.086 -48.458 8.951 1.00 24.01 19 THR C C 1
ATOM 8316 O O . THR C 1 19 ? -40.918 -49.263 9.375 1.00 26.16 19 THR C O 1
ATOM 8327 N N . ILE C 1 20 ? -39.127 -47.936 9.713 1.00 23.40 20 ILE C N 1
ATOM 8328 C CA . ILE C 1 20 ? -39.004 -48.273 11.131 1.00 21.14 20 ILE C CA 1
ATOM 8329 C C . ILE C 1 20 ? -39.295 -47.078 12.039 1.00 20.67 20 ILE C C 1
ATOM 8330 O O . ILE C 1 20 ? -39.924 -47.240 13.083 1.00 23.80 20 ILE C O 1
ATOM 8346 N N . SER C 1 21 ? -38.848 -45.885 11.650 1.00 22.50 21 SER C N 1
ATOM 8347 C CA . SER C 1 21 ? -39.024 -44.699 12.489 1.00 22.81 21 SER C CA 1
ATOM 8348 C C . SER C 1 21 ? -40.493 -44.305 12.635 1.00 20.00 21 SER C C 1
ATOM 8349 O O . SER C 1 21 ? -41.180 -44.102 11.634 1.00 19.88 21 SER C O 1
ATOM 8357 N N . PRO C 1 22 ? -40.979 -44.176 13.883 1.00 19.52 22 PRO C N 1
ATOM 8358 C CA . PRO C 1 22 ? -42.376 -43.750 14.028 1.00 21.74 22 PRO C CA 1
ATOM 8359 C C . PRO C 1 22 ? -42.577 -42.330 13.516 1.00 19.04 22 PRO C C 1
ATOM 8360 O O . PRO C 1 22 ? -43.652 -41.982 13.035 1.00 18.67 22 PRO C O 1
ATOM 8371 N N . TYR C 1 23 ? -41.531 -41.519 13.610 1.00 19.90 23 TYR C N 1
ATOM 8372 C CA . TYR C 1 23 ? -41.598 -40.144 13.134 1.00 23.54 23 TYR C CA 1
ATOM 8373 C C . TYR C 1 23 ? -41.833 -40.093 11.629 1.00 20.55 23 TYR C C 1
ATOM 8374 O O . TYR C 1 23 ? -42.562 -39.228 11.145 1.00 20.64 23 TYR C O 1
ATOM 8392 N N . VAL C 1 24 ? -41.216 -41.022 10.900 1.00 20.80 24 VAL C N 1
ATOM 8393 C CA . VAL C 1 24 ? -41.404 -41.126 9.457 1.00 21.19 24 VAL C CA 1
ATOM 8394 C C . VAL C 1 24 ? -42.765 -41.733 9.137 1.00 20.44 24 VAL C C 1
ATOM 8395 O O . VAL C 1 24 ? -43.420 -41.330 8.179 1.00 20.70 24 VAL C O 1
ATOM 8408 N N . TRP C 1 25 ? -43.184 -42.707 9.941 1.00 19.65 25 TRP C N 1
ATOM 8409 C CA . TRP C 1 25 ? -44.484 -43.342 9.757 1.00 19.16 25 TRP C CA 1
ATOM 8410 C C . TRP C 1 25 ? -45.626 -42.325 9.803 1.00 20.63 25 TRP C C 1
ATOM 8411 O O . TRP C 1 25 ? -46.472 -42.290 8.912 1.00 18.78 25 TRP C O 1
ATOM 8432 N N . ARG C 1 26 ? -45.657 -41.495 10.837 1.00 23.25 26 ARG C N 1
ATOM 8433 C CA . ARG C 1 26 ? -46.772 -40.568 10.979 1.00 30.77 26 ARG C CA 1
ATOM 8434 C C . ARG C 1 26 ? -46.706 -39.499 9.888 1.00 36.07 26 ARG C C 1
ATOM 8435 O O . ARG C 1 26 ? -47.734 -38.966 9.467 1.00 28.63 26 ARG C O 1
ATOM 8456 N N . THR C 1 27 ? -45.501 -39.208 9.409 1.00 37.69 27 THR C N 1
ATOM 8457 C CA . THR C 1 27 ? -45.338 -38.255 8.318 1.00 20.97 27 THR C CA 1
ATOM 8458 C C . THR C 1 27 ? -45.877 -38.839 7.010 1.00 21.22 27 THR C C 1
ATOM 8459 O O . THR C 1 27 ? -46.578 -38.149 6.269 1.00 23.67 27 THR C O 1
ATOM 8470 N N . LYS C 1 28 ? -45.561 -40.101 6.726 1.00 23.69 28 LYS C N 1
ATOM 8471 C CA . LYS C 1 28 ? -46.142 -40.780 5.565 1.00 22.79 28 LYS C CA 1
ATOM 8472 C C . LYS C 1 28 ? -47.672 -40.719 5.621 1.00 32.13 28 LYS C C 1
ATOM 8473 O O . LYS C 1 28 ? -48.333 -40.383 4.637 1.00 23.69 28 LYS C O 1
ATOM 8492 N N . TYR C 1 29 ? -48.224 -41.038 6.786 1.00 29.68 29 TYR C N 1
ATOM 8493 C CA . TYR C 1 29 ? -49.669 -41.036 6.973 1.00 24.78 29 TYR C CA 1
ATOM 8494 C C . TYR C 1 29 ? -50.253 -39.634 6.796 1.00 27.71 29 TYR C C 1
ATOM 8495 O O . TYR C 1 29 ? -51.343 -39.477 6.239 1.00 25.98 29 TYR C O 1
ATOM 8513 N N . ALA C 1 30 ? -49.530 -38.617 7.260 1.00 20.62 30 ALA C N 1
ATOM 8514 C CA . ALA C 1 30 ? -49.988 -37.237 7.136 1.00 25.19 30 ALA C CA 1
ATOM 8515 C C . ALA C 1 30 ? -50.004 -36.793 5.674 1.00 21.94 30 ALA C C 1
ATOM 8516 O O . ALA C 1 30 ? -50.902 -36.067 5.249 1.00 26.20 30 ALA C O 1
ATOM 8523 N N . LEU C 1 31 ? -49.010 -37.235 4.906 1.00 33.64 31 LEU C N 1
ATOM 8524 C CA . LEU C 1 31 ? -48.929 -36.887 3.492 1.00 29.41 31 LEU C CA 1
ATOM 8525 C C . LEU C 1 31 ? -50.083 -37.499 2.697 1.00 28.96 31 LEU C C 1
ATOM 8526 O O . LEU C 1 31 ? -50.698 -36.823 1.871 1.00 35.63 31 LEU C O 1
ATOM 8542 N N . LYS C 1 32 ? -50.380 -38.773 2.945 1.00 27.38 32 LYS C N 1
ATOM 8543 C CA . LYS C 1 32 ? -51.483 -39.439 2.255 1.00 28.52 32 LYS C CA 1
ATOM 8544 C C . LYS C 1 32 ? -52.835 -38.890 2.720 1.00 32.46 32 LYS C C 1
ATOM 8545 O O . LYS C 1 32 ? -53.790 -38.835 1.945 1.00 34.34 32 LYS C O 1
ATOM 8564 N N . HIS C 1 33 ? -52.912 -38.491 3.986 1.00 24.13 33 HIS C N 1
ATOM 8565 C CA . HIS C 1 33 ? -54.108 -37.852 4.528 1.00 23.68 33 HIS C CA 1
ATOM 8566 C C . HIS C 1 33 ? -54.404 -36.570 3.761 1.00 28.46 33 HIS C C 1
ATOM 8567 O O . HIS C 1 33 ? -55.563 -36.232 3.512 1.00 32.17 33 HIS C O 1
ATOM 8580 N N . LYS C 1 34 ? -53.341 -35.864 3.383 1.00 23.61 34 LYS C N 1
ATOM 8581 C CA . LYS C 1 34 ? -53.461 -34.644 2.597 1.00 32.93 34 LYS C CA 1
ATOM 8582 C C . LYS C 1 34 ? -53.650 -34.957 1.114 1.00 35.80 34 LYS C C 1
ATOM 8583 O O . LYS C 1 34 ? -53.905 -34.060 0.314 1.00 30.26 34 LYS C O 1
ATOM 8602 N N . GLY C 1 35 ? -53.517 -36.229 0.750 1.00 34.14 35 GLY C N 1
ATOM 8603 C CA . GLY C 1 35 ? -53.788 -36.664 -0.609 1.00 29.22 35 GLY C CA 1
ATOM 8604 C C . GLY C 1 35 ? -52.633 -36.459 -1.570 1.00 28.95 35 GLY C C 1
ATOM 8605 O O . GLY C 1 35 ? -52.845 -36.343 -2.776 1.00 39.73 35 GLY C O 1
ATOM 8609 N N . PHE C 1 36 ? -51.412 -36.417 -1.044 1.00 31.28 36 PHE C N 1
ATOM 8610 C CA . PHE C 1 36 ? -50.223 -36.290 -1.880 1.00 32.42 36 PHE C CA 1
ATOM 8611 C C . PHE C 1 36 ? -49.671 -37.656 -2.254 1.00 31.07 36 PHE C C 1
ATOM 8612 O O . PHE C 1 36 ? -49.909 -38.643 -1.560 1.00 33.69 36 PHE C O 1
ATOM 8629 N N . ASP C 1 37 ? -48.936 -37.705 -3.359 1.00 32.56 37 ASP C N 1
ATOM 8630 C CA . ASP C 1 37 ? -48.132 -38.872 -3.686 1.00 36.02 37 ASP C CA 1
ATOM 8631 C C . ASP C 1 37 ? -46.734 -38.638 -3.139 1.00 39.85 37 ASP C C 1
ATOM 8632 O O . ASP C 1 37 ? -46.245 -37.508 -3.137 1.00 35.52 37 ASP C O 1
ATOM 8641 N N . ILE C 1 38 ? -46.101 -39.703 -2.662 1.00 35.06 38 ILE C N 1
ATOM 8642 C CA . ILE C 1 38 ? -44.810 -39.593 -1.997 1.00 29.13 38 ILE C CA 1
ATOM 8643 C C . ILE C 1 38 ? -43.679 -40.070 -2.903 1.00 30.41 38 ILE C C 1
ATOM 8644 O O . ILE C 1 38 ? -43.719 -41.185 -3.427 1.00 51.77 38 ILE C O 1
ATOM 8660 N N . ASP C 1 39 ? -42.679 -39.214 -3.091 1.00 33.72 39 ASP C N 1
ATOM 8661 C CA . ASP C 1 39 ? -41.445 -39.611 -3.757 1.00 35.04 39 ASP C CA 1
ATOM 8662 C C . ASP C 1 39 ? -40.455 -40.041 -2.684 1.00 37.02 39 ASP C C 1
ATOM 8663 O O . ASP C 1 39 ? -39.773 -39.214 -2.085 1.00 35.12 39 ASP C O 1
ATOM 8672 N N . ILE C 1 40 ? -40.395 -41.342 -2.430 1.00 39.67 40 ILE C N 1
ATOM 8673 C CA . ILE C 1 40 ? -39.607 -41.857 -1.321 1.00 37.63 40 ILE C CA 1
ATOM 8674 C C . ILE C 1 40 ? -38.130 -41.927 -1.674 1.00 45.02 40 ILE C C 1
ATOM 8675 O O . ILE C 1 40 ? -37.745 -42.442 -2.727 1.00 38.41 40 ILE C O 1
ATOM 8691 N N . VAL C 1 41 ? -37.313 -41.387 -0.777 1.00 42.99 41 VAL C N 1
ATOM 8692 C CA . VAL C 1 41 ? -35.870 -41.546 -0.845 1.00 31.61 41 VAL C CA 1
ATOM 8693 C C . VAL C 1 41 ? -35.481 -42.580 0.206 1.00 36.05 41 VAL C C 1
ATOM 8694 O O . VAL C 1 41 ? -35.586 -42.313 1.406 1.00 35.06 41 VAL C O 1
ATOM 8707 N N . PRO C 1 42 ? -35.051 -43.773 -0.232 1.00 35.56 42 PRO C N 1
ATOM 8708 C CA . PRO C 1 42 ? -34.717 -44.777 0.781 1.00 39.12 42 PRO C CA 1
ATOM 8709 C C . PRO C 1 42 ? -33.420 -44.434 1.500 1.00 47.98 42 PRO C C 1
ATOM 8710 O O . PRO C 1 42 ? -32.587 -43.697 0.973 1.00 40.12 42 PRO C O 1
ATOM 8721 N N . GLY C 1 43 ? -33.262 -44.962 2.705 1.00 55.05 43 GLY C N 1
ATOM 8722 C CA . GLY C 1 43 ? -32.074 -44.712 3.493 1.00 45.56 43 GLY C CA 1
ATOM 8723 C C . GLY C 1 43 ? -32.243 -45.295 4.876 1.00 37.24 43 GLY C C 1
ATOM 8724 O O . GLY C 1 43 ? -33.367 -45.521 5.325 1.00 29.97 43 GLY C O 1
ATOM 8728 N N . GLY C 1 44 ? -31.123 -45.539 5.546 1.00 48.82 44 GLY C N 1
ATOM 8729 C CA . GLY C 1 44 ? -31.131 -46.107 6.880 1.00 36.82 44 GLY C CA 1
ATOM 8730 C C . GLY C 1 44 ? -30.654 -45.126 7.934 1.00 32.24 44 GLY C C 1
ATOM 8731 O O . GLY C 1 44 ? -30.822 -43.914 7.796 1.00 37.09 44 GLY C O 1
ATOM 8735 N N . PHE C 1 45 ? -30.049 -45.658 8.990 1.00 34.92 45 PHE C N 1
ATOM 8736 C CA . PHE C 1 45 ? -29.641 -44.855 10.136 1.00 39.56 45 PHE C CA 1
ATOM 8737 C C . PHE C 1 45 ? -28.361 -44.066 9.881 1.00 32.93 45 PHE C C 1
ATOM 8738 O O . PHE C 1 45 ? -28.169 -42.990 10.448 1.00 31.45 45 PHE C O 1
ATOM 8755 N N . THR C 1 46 ? -27.488 -44.606 9.034 1.00 31.21 46 THR C N 1
ATOM 8756 C CA . THR C 1 46 ? -26.192 -43.985 8.768 1.00 32.67 46 THR C CA 1
ATOM 8757 C C . THR C 1 46 ? -26.221 -43.136 7.500 1.00 33.26 46 THR C C 1
ATOM 8758 O O . THR C 1 46 ? -27.018 -43.379 6.594 1.00 33.42 46 THR C O 1
ATOM 8769 N N . GLY C 1 47 ? -25.350 -42.133 7.445 1.00 34.37 47 GLY C N 1
ATOM 8770 C CA . GLY C 1 47 ? -25.205 -41.309 6.258 1.00 47.61 47 GLY C CA 1
ATOM 8771 C C . GLY C 1 47 ? -26.409 -40.440 5.927 1.00 35.63 47 GLY C C 1
ATOM 8772 O O . GLY C 1 47 ? -26.637 -40.108 4.767 1.00 34.99 47 GLY C O 1
ATOM 8776 N N . ILE C 1 48 ? -27.183 -40.062 6.937 1.00 33.35 48 ILE C N 1
ATOM 8777 C CA . ILE C 1 48 ? -28.348 -39.212 6.707 1.00 38.45 48 ILE C CA 1
ATOM 8778 C C . ILE C 1 48 ? -27.919 -37.800 6.321 1.00 39.83 48 ILE C C 1
ATOM 8779 O O . ILE C 1 48 ? -28.530 -37.173 5.451 1.00 34.03 48 ILE C O 1
ATOM 8795 N N . LEU C 1 49 ? -26.876 -37.297 6.973 1.00 34.75 49 LEU C N 1
ATOM 8796 C CA . LEU C 1 49 ? -26.377 -35.963 6.671 1.00 36.06 49 LEU C CA 1
ATOM 8797 C C . LEU C 1 49 ? -25.940 -35.881 5.214 1.00 48.20 49 LEU C C 1
ATOM 8798 O O . LEU C 1 49 ? -26.330 -34.964 4.496 1.00 37.84 49 LEU C O 1
ATOM 8814 N N . GLU C 1 50 ? -25.142 -36.853 4.782 1.00 38.06 50 GLU C N 1
ATOM 8815 C CA . GLU C 1 50 ? -24.686 -36.917 3.397 1.00 50.31 50 GLU C CA 1
ATOM 8816 C C . GLU C 1 50 ? -25.846 -37.083 2.413 1.00 49.67 50 GLU C C 1
ATOM 8817 O O . GLU C 1 50 ? -25.834 -36.503 1.328 1.00 39.67 50 GLU C O 1
ATOM 8829 N N . ARG C 1 51 ? -26.844 -37.878 2.787 1.00 43.01 51 ARG C N 1
ATOM 8830 C CA . ARG C 1 51 ? -27.959 -38.163 1.887 1.00 51.61 51 ARG C CA 1
ATOM 8831 C C . ARG C 1 51 ? -28.804 -36.920 1.628 1.00 44.44 51 ARG C C 1
ATOM 8832 O O . ARG C 1 51 ? -29.247 -36.688 0.504 1.00 49.93 51 ARG C O 1
ATOM 8853 N N . THR C 1 52 ? -29.038 -36.132 2.673 1.00 41.24 52 THR C N 1
ATOM 8854 C CA . THR C 1 52 ? -29.613 -34.806 2.501 1.00 42.91 52 THR C CA 1
ATOM 8855 C C . THR C 1 52 ? -28.469 -33.908 2.044 1.00 57.19 52 THR C C 1
ATOM 8856 O O . THR C 1 52 ? -27.317 -34.335 2.037 1.00 54.63 52 THR C O 1
ATOM 8867 N N . GLY C 1 53 ? -28.762 -32.675 1.655 1.00 56.68 53 GLY C N 1
ATOM 8868 C CA . GLY C 1 53 ? -27.722 -31.803 1.132 1.00 56.26 53 GLY C CA 1
ATOM 8869 C C . GLY C 1 53 ? -26.864 -31.193 2.225 1.00 52.45 53 GLY C C 1
ATOM 8870 O O . GLY C 1 53 ? -26.476 -30.030 2.139 1.00 60.70 53 GLY C O 1
ATOM 8874 N N . GLY C 1 54 ? -26.553 -31.983 3.249 1.00 60.27 54 GLY C N 1
ATOM 8875 C CA . GLY C 1 54 ? -25.929 -31.461 4.450 1.00 48.12 54 GLY C CA 1
ATOM 8876 C C . GLY C 1 54 ? -26.933 -30.652 5.252 1.00 49.86 54 GLY C C 1
ATOM 8877 O O . GLY C 1 54 ? -26.563 -29.893 6.149 1.00 45.95 54 GLY C O 1
ATOM 8881 N N . ARG C 1 55 ? -28.213 -30.828 4.932 1.00 47.54 55 ARG C N 1
ATOM 8882 C CA . ARG C 1 55 ? -29.274 -30.009 5.507 1.00 51.73 55 ARG C CA 1
ATOM 8883 C C . ARG C 1 55 ? -29.822 -30.565 6.818 1.00 57.76 55 ARG C C 1
ATOM 8884 O O . ARG C 1 55 ? -30.386 -29.821 7.622 1.00 48.40 55 ARG C O 1
ATOM 8905 N N . SER C 1 56 ? -29.672 -31.870 7.028 1.00 38.64 56 SER C N 1
ATOM 8906 C CA . SER C 1 56 ? -30.286 -32.516 8.184 1.00 37.46 56 SER C CA 1
ATOM 8907 C C . SER C 1 56 ? -29.538 -33.775 8.598 1.00 40.66 56 SER C C 1
ATOM 8908 O O . SER C 1 56 ? -29.117 -34.569 7.758 1.00 39.17 56 SER C O 1
ATOM 8916 N N . GLU C 1 57 ? -29.375 -33.941 9.906 1.00 39.91 57 GLU C N 1
ATOM 8917 C CA . GLU C 1 57 ? -28.793 -35.153 10.470 1.00 53.97 57 GLU C CA 1
ATOM 8918 C C . GLU C 1 57 ? -29.896 -36.135 10.851 1.00 39.37 57 GLU C C 1
ATOM 8919 O O . GLU C 1 57 ? -29.617 -37.278 11.216 1.00 40.33 57 GLU C O 1
ATOM 8931 N N . ARG C 1 58 ? -31.144 -35.675 10.761 1.00 36.43 58 ARG C N 1
ATOM 8932 C CA . ARG C 1 58 ? -32.307 -36.465 11.153 1.00 39.58 58 ARG C CA 1
ATOM 8933 C C . ARG C 1 58 ? -33.330 -36.566 10.025 1.00 36.94 58 ARG C C 1
ATOM 8934 O O . ARG C 1 58 ? -33.375 -35.719 9.136 1.00 33.03 58 ARG C O 1
ATOM 8955 N N . VAL C 1 59 ? -34.141 -37.619 10.074 1.00 34.63 59 VAL C N 1
ATOM 8956 C CA . VAL C 1 59 ? -35.304 -37.762 9.201 1.00 32.87 59 VAL C CA 1
ATOM 8957 C C . VAL C 1 59 ? -36.520 -37.961 10.105 1.00 30.03 59 VAL C C 1
ATOM 8958 O O . VAL C 1 59 ? -36.360 -38.348 11.261 1.00 34.32 59 VAL C O 1
ATOM 8971 N N . PRO C 1 60 ? -37.737 -37.705 9.593 1.00 29.93 60 PRO C N 1
ATOM 8972 C CA . PRO C 1 60 ? -38.104 -37.363 8.214 1.00 35.91 60 PRO C CA 1
ATOM 8973 C C . PRO C 1 60 ? -37.787 -35.935 7.792 1.00 28.22 60 PRO C C 1
ATOM 8974 O O . PRO C 1 60 ? -37.778 -35.003 8.595 1.00 33.69 60 PRO C O 1
ATOM 8985 N N . VAL C 1 61 ? -37.535 -35.800 6.498 1.00 30.05 61 VAL C N 1
ATOM 8986 C CA . VAL C 1 61 ? -37.375 -34.522 5.837 1.00 38.95 61 VAL C CA 1
ATOM 8987 C C . VAL C 1 61 ? -38.180 -34.601 4.555 1.00 35.78 61 VAL C C 1
ATOM 8988 O O . VAL C 1 61 ? -38.171 -35.634 3.881 1.00 36.75 61 VAL C O 1
ATOM 9001 N N . ILE C 1 62 ? -38.891 -33.530 4.223 1.00 31.10 62 ILE C N 1
ATOM 9002 C CA . ILE C 1 62 ? -39.598 -33.486 2.954 1.00 34.30 62 ILE C CA 1
ATOM 9003 C C . ILE C 1 62 ? -39.085 -32.349 2.092 1.00 44.30 62 ILE C C 1
ATOM 9004 O O . ILE C 1 62 ? -38.556 -31.359 2.598 1.00 37.57 62 ILE C O 1
ATOM 9020 N N . VAL C 1 63 ? -39.224 -32.522 0.784 1.00 31.68 63 VAL C N 1
ATOM 9021 C CA . VAL C 1 63 ? -38.996 -31.447 -0.162 1.00 33.14 63 VAL C CA 1
ATOM 9022 C C . VAL C 1 63 ? -40.291 -31.227 -0.922 1.00 33.40 63 VAL C C 1
ATOM 9023 O O . VAL C 1 63 ? -40.768 -32.118 -1.625 1.00 33.91 63 VAL C O 1
ATOM 9036 N N . ASP C 1 64 ? -40.865 -30.041 -0.749 1.00 47.87 64 ASP C N 1
ATOM 9037 C CA . ASP C 1 64 ? -42.099 -29.666 -1.421 1.00 34.09 64 ASP C CA 1
ATOM 9038 C C . ASP C 1 64 ? -41.755 -28.655 -2.508 1.00 43.04 64 ASP C C 1
ATOM 9039 O O . ASP C 1 64 ? -41.343 -27.533 -2.211 1.00 36.71 64 ASP C O 1
ATOM 9048 N N . ASP C 1 65 ? -41.919 -29.069 -3.763 1.00 49.46 65 ASP C N 1
ATOM 9049 C CA . ASP C 1 65 ? -41.395 -28.330 -4.909 1.00 57.62 65 ASP C CA 1
ATOM 9050 C C . ASP C 1 65 ? -39.889 -28.147 -4.760 1.00 61.91 65 ASP C C 1
ATOM 9051 O O . ASP C 1 65 ? -39.108 -28.831 -5.421 1.00 77.92 65 ASP C O 1
ATOM 9060 N N . GLY C 1 66 ? -39.487 -27.229 -3.887 1.00 53.12 66 GLY C N 1
ATOM 9061 C CA . GLY C 1 66 ? -38.080 -27.017 -3.598 1.00 55.86 66 GLY C CA 1
ATOM 9062 C C . GLY C 1 66 ? -37.824 -26.604 -2.161 1.00 43.27 66 GLY C C 1
ATOM 9063 O O . GLY C 1 66 ? -36.689 -26.305 -1.791 1.00 40.30 66 GLY C O 1
ATOM 9067 N N . GLU C 1 67 ? -38.877 -26.587 -1.348 1.00 39.50 67 GLU C N 1
ATOM 9068 C CA . GLU C 1 67 ? -38.766 -26.156 0.041 1.00 40.81 67 GLU C CA 1
ATOM 9069 C C . GLU C 1 67 ? -38.513 -27.346 0.955 1.00 44.20 67 GLU C C 1
ATOM 9070 O O . GLU C 1 67 ? -39.295 -28.295 0.978 1.00 36.02 67 GLU C O 1
ATOM 9082 N N . TRP C 1 68 ? -37.416 -27.289 1.704 1.00 39.76 68 TRP C N 1
ATOM 9083 C CA . TRP C 1 68 ? -37.060 -28.357 2.630 1.00 38.11 68 TRP C CA 1
ATOM 9084 C C . TRP C 1 68 ? -37.687 -28.115 3.998 1.00 42.03 68 TRP C C 1
ATOM 9085 O O . TRP C 1 68 ? -37.653 -26.998 4.511 1.00 40.57 68 TRP C O 1
ATOM 9106 N N . VAL C 1 69 ? -38.258 -29.168 4.580 1.00 36.18 69 VAL C N 1
ATOM 9107 C CA . VAL C 1 69 ? -38.939 -29.076 5.870 1.00 29.18 69 VAL C CA 1
ATOM 9108 C C . VAL C 1 69 ? -38.497 -30.209 6.795 1.00 28.52 69 VAL C C 1
ATOM 9109 O O . VAL C 1 69 ? -38.651 -31.383 6.468 1.00 28.04 69 VAL C O 1
ATOM 9122 N N . LEU C 1 70 ? -37.956 -29.844 7.952 1.00 31.93 70 LEU C N 1
ATOM 9123 C CA . LEU C 1 70 ? -37.396 -30.806 8.898 1.00 28.88 70 LEU C CA 1
ATOM 9124 C C . LEU C 1 70 ? -38.324 -31.020 10.088 1.00 39.68 70 LEU C C 1
ATOM 9125 O O . LEU C 1 70 ? -39.123 -30.143 10.402 1.00 33.43 70 LEU C O 1
ATOM 9141 N N . ASP C 1 71 ? -38.201 -32.184 10.733 1.00 28.84 71 ASP C N 1
ATOM 9142 C CA . ASP C 1 71 ? -38.969 -32.556 11.933 1.00 26.77 71 ASP C CA 1
ATOM 9143 C C . ASP C 1 71 ? -40.421 -32.902 11.605 1.00 31.44 71 ASP C C 1
ATOM 9144 O O . ASP C 1 71 ? -41.139 -32.095 11.021 1.00 28.26 71 ASP C O 1
ATOM 9153 N N . SER C 1 72 ? -40.849 -34.099 12.010 1.00 30.09 72 SER C N 1
ATOM 9154 C CA . SER C 1 72 ? -42.173 -34.615 11.659 1.00 24.82 72 SER C CA 1
ATOM 9155 C C . SER C 1 72 ? -43.312 -33.723 12.155 1.00 33.67 72 SER C C 1
ATOM 9156 O O . SER C 1 72 ? -44.316 -33.547 11.465 1.00 28.06 72 SER C O 1
ATOM 9164 N N . TRP C 1 73 ? -43.160 -33.164 13.349 1.00 24.69 73 TRP C N 1
ATOM 9165 C CA . TRP C 1 73 ? -44.183 -32.287 13.901 1.00 23.43 73 TRP C CA 1
ATOM 9166 C C . TRP C 1 73 ? -44.294 -31.006 13.083 1.00 32.16 73 TRP C C 1
ATOM 9167 O O . TRP C 1 73 ? -45.392 -30.567 12.740 1.00 27.25 73 TRP C O 1
ATOM 9188 N N . VAL C 1 74 ? -43.149 -30.411 12.768 1.00 27.07 74 VAL C N 1
ATOM 9189 C CA . VAL C 1 74 ? -43.122 -29.186 11.982 1.00 24.76 74 VAL C CA 1
ATOM 9190 C C . VAL C 1 74 ? -43.684 -29.436 10.584 1.00 24.24 74 VAL C C 1
ATOM 9191 O O . VAL C 1 74 ? -44.327 -28.562 10.001 1.00 24.55 74 VAL C O 1
ATOM 9204 N N . ILE C 1 75 ? -43.445 -30.631 10.055 1.00 23.82 75 ILE C N 1
ATOM 9205 C CA . ILE C 1 75 ? -43.942 -30.988 8.732 1.00 23.69 75 ILE C CA 1
ATOM 9206 C C . ILE C 1 75 ? -45.467 -31.036 8.729 1.00 22.98 75 ILE C C 1
ATOM 9207 O O . ILE C 1 75 ? -46.103 -30.544 7.803 1.00 23.33 75 ILE C O 1
ATOM 9223 N N . ALA C 1 76 ? -46.051 -31.629 9.765 1.00 39.12 76 ALA C N 1
ATOM 9224 C CA . ALA C 1 76 ? -47.504 -31.719 9.861 1.00 21.70 76 ALA C CA 1
ATOM 9225 C C . ALA C 1 76 ? -48.122 -30.325 9.880 1.00 23.39 76 ALA C C 1
ATOM 9226 O O . ALA C 1 76 ? -49.102 -30.057 9.185 1.00 22.93 76 ALA C O 1
ATOM 9233 N N . GLU C 1 77 ? -47.531 -29.434 10.669 1.00 24.28 77 GLU C N 1
ATOM 9234 C CA . GLU C 1 77 ? -48.033 -28.072 10.790 1.00 23.28 77 GLU C CA 1
ATOM 9235 C C . GLU C 1 77 ? -47.856 -27.323 9.474 1.00 24.26 77 GLU C C 1
ATOM 9236 O O . GLU C 1 77 ? -48.702 -26.516 9.089 1.00 24.97 77 GLU C O 1
ATOM 9248 N N . TYR C 1 78 ? -46.755 -27.605 8.784 1.00 30.13 78 TYR C N 1
ATOM 9249 C CA . TYR C 1 78 ? -46.499 -27.031 7.471 1.00 26.41 78 TYR C CA 1
ATOM 9250 C C . TYR C 1 78 ? -47.577 -27.432 6.470 1.00 25.68 78 TYR C C 1
ATOM 9251 O O . TYR C 1 78 ? -48.043 -26.604 5.694 1.00 26.89 78 TYR C O 1
ATOM 9269 N N . LEU C 1 79 ? -47.970 -28.704 6.487 1.00 26.83 79 LEU C N 1
ATOM 9270 C CA . LEU C 1 79 ? -48.969 -29.197 5.549 1.00 26.79 79 LEU C CA 1
ATOM 9271 C C . LEU C 1 79 ? -50.314 -28.517 5.793 1.00 37.74 79 LEU C C 1
ATOM 9272 O O . LEU C 1 79 ? -51.005 -28.145 4.850 1.00 34.66 79 LEU C O 1
ATOM 9288 N N . ASP C 1 80 ? -50.678 -28.349 7.061 1.00 32.04 80 ASP C N 1
ATOM 9289 C CA . ASP C 1 80 ? -51.929 -27.685 7.411 1.00 28.07 80 ASP C CA 1
ATOM 9290 C C . ASP C 1 80 ? -51.889 -26.201 7.069 1.00 31.88 80 ASP C C 1
ATOM 9291 O O . ASP C 1 80 ? -52.882 -25.633 6.607 1.00 35.69 80 ASP C O 1
ATOM 9300 N N . GLU C 1 81 ? -50.740 -25.573 7.291 1.00 26.71 81 GLU C N 1
ATOM 9301 C CA . GLU C 1 81 ? -50.593 -24.154 7.004 1.00 28.56 81 GLU C CA 1
ATOM 9302 C C . GLU C 1 81 ? -50.617 -23.883 5.499 1.00 40.82 81 GLU C C 1
ATOM 9303 O O . GLU C 1 81 ? -51.317 -22.978 5.038 1.00 31.73 81 GLU C O 1
ATOM 9315 N N . LYS C 1 82 ? -49.866 -24.672 4.733 1.00 31.02 82 LYS C N 1
ATOM 9316 C CA . LYS C 1 82 ? -49.725 -24.421 3.298 1.00 33.91 82 LYS C CA 1
ATOM 9317 C C . LYS C 1 82 ? -50.851 -25.037 2.466 1.00 33.07 82 LYS C C 1
ATOM 9318 O O . LYS C 1 82 ? -51.118 -24.581 1.351 1.00 35.05 82 LYS C O 1
ATOM 9337 N N . TYR C 1 83 ? -51.509 -26.062 3.002 1.00 33.26 83 TYR C N 1
ATOM 9338 C CA . TYR C 1 83 ? -52.599 -26.729 2.290 1.00 37.25 83 TYR C CA 1
ATOM 9339 C C . TYR C 1 83 ? -53.856 -26.825 3.146 1.00 33.81 83 TYR C C 1
ATOM 9340 O O . TYR C 1 83 ? -54.295 -27.920 3.494 1.00 32.16 83 TYR C O 1
ATOM 9358 N N . PRO C 1 84 ? -54.445 -25.668 3.482 1.00 35.74 84 PRO C N 1
ATOM 9359 C CA . PRO C 1 84 ? -55.679 -25.632 4.272 1.00 37.28 84 PRO C CA 1
ATOM 9360 C C . PRO C 1 84 ? -56.879 -26.162 3.489 1.00 40.40 84 PRO C C 1
ATOM 9361 O O . PRO C 1 84 ? -57.939 -26.400 4.066 1.00 39.07 84 PRO C O 1
ATOM 9372 N N . ASP C 1 85 ? -56.699 -26.350 2.185 1.00 40.56 85 ASP C N 1
ATOM 9373 C CA . ASP C 1 85 ? -57.767 -26.831 1.314 1.00 50.52 85 ASP C CA 1
ATOM 9374 C C . ASP C 1 85 ? -57.805 -28.357 1.251 1.00 38.52 85 ASP C C 1
ATOM 9375 O O . ASP C 1 85 ? -58.768 -28.936 0.748 1.00 35.22 85 ASP C O 1
ATOM 9384 N N . ARG C 1 86 ? -56.754 -28.997 1.758 1.00 39.91 86 ARG C N 1
ATOM 9385 C CA . ARG C 1 86 ? -56.698 -30.455 1.860 1.00 39.15 86 ARG C CA 1
ATOM 9386 C C . ARG C 1 86 ? -57.028 -30.862 3.301 1.00 30.13 86 ARG C C 1
ATOM 9387 O O . ARG C 1 86 ? -56.904 -30.041 4.213 1.00 28.04 86 ARG C O 1
ATOM 9408 N N . PRO C 1 87 ? -57.463 -32.121 3.509 1.00 32.92 87 PRO C N 1
ATOM 9409 C CA . PRO C 1 87 ? -57.897 -32.602 4.829 1.00 36.52 87 PRO C CA 1
ATOM 9410 C C . PRO C 1 87 ? -56.967 -32.199 5.975 1.00 41.90 87 PRO C C 1
ATOM 9411 O O . PRO C 1 87 ? -55.763 -32.440 5.908 1.00 31.62 87 PRO C O 1
ATOM 9439 N N . LEU C 1 89 ? -54.954 -31.894 9.458 1.00 24.60 89 LEU C N 1
ATOM 9440 C CA . LEU C 1 89 ? -54.264 -32.811 10.362 1.00 21.17 89 LEU C CA 1
ATOM 9441 C C . LEU C 1 89 ? -54.557 -32.502 11.829 1.00 20.78 89 LEU C C 1
ATOM 9442 O O . LEU C 1 89 ? -54.682 -33.416 12.645 1.00 21.43 89 LEU C O 1
ATOM 9458 N N . PHE C 1 90 ? -54.655 -31.211 12.152 1.00 23.77 90 PHE C N 1
ATOM 9459 C CA . PHE C 1 90 ? -54.988 -30.747 13.499 1.00 23.05 90 PHE C CA 1
ATOM 9460 C C . PHE C 1 90 ? -56.323 -30.015 13.496 1.00 21.77 90 PHE C C 1
ATOM 9461 O O . PHE C 1 90 ? -56.606 -29.240 12.581 1.00 26.12 90 PHE C O 1
ATOM 9478 N N . GLU C 1 91 ? -57.137 -30.242 14.520 1.00 30.88 91 GLU C N 1
ATOM 9479 C CA . GLU C 1 91 ? -58.400 -29.520 14.632 1.00 34.53 91 GLU C CA 1
ATOM 9480 C C . GLU C 1 91 ? -58.223 -28.266 15.486 1.00 32.34 91 GLU C C 1
ATOM 9481 O O . GLU C 1 91 ? -59.119 -27.425 15.550 1.00 34.69 91 GLU C O 1
ATOM 9493 N N . GLY C 1 92 ? -57.064 -28.133 16.129 1.00 27.68 92 GLY C N 1
ATOM 9494 C CA . GLY C 1 92 ? -56.780 -26.950 16.924 1.00 28.61 92 GLY C CA 1
ATOM 9495 C C . GLY C 1 92 ? -55.638 -27.109 17.913 1.00 28.23 92 GLY C C 1
ATOM 9496 O O . GLY C 1 92 ? -55.023 -28.177 18.000 1.00 24.87 92 GLY C O 1
ATOM 9500 N N . PRO C 1 93 ? -55.346 -26.040 18.674 1.00 25.20 93 PRO C N 1
ATOM 9501 C CA . PRO C 1 93 ? -54.232 -26.032 19.627 1.00 24.14 93 PRO C CA 1
ATOM 9502 C C . PRO C 1 93 ? -54.433 -27.009 20.776 1.00 23.46 93 PRO C C 1
ATOM 9503 O O . PRO C 1 93 ? -53.463 -27.521 21.332 1.00 18.83 93 PRO C O 1
ATOM 9514 N N . THR C 1 94 ? -55.684 -27.264 21.135 1.00 22.13 94 THR C N 1
ATOM 9515 C CA . THR C 1 94 ? -55.967 -28.176 22.234 1.00 17.97 94 THR C CA 1
ATOM 9516 C C . THR C 1 94 ? -55.587 -29.615 21.862 1.00 15.57 94 THR C C 1
ATOM 9517 O O . THR C 1 94 ? -55.045 -30.348 22.689 1.00 20.95 94 THR C O 1
ATOM 9528 N N . GLN C 1 95 ? -55.858 -30.008 20.623 1.00 18.99 95 GLN C N 1
ATOM 9529 C CA . GLN C 1 95 ? -55.417 -31.314 20.125 1.00 23.07 95 GLN C CA 1
ATOM 9530 C C . GLN C 1 95 ? -53.904 -31.486 20.251 1.00 22.79 95 GLN C C 1
ATOM 9531 O O . GLN C 1 95 ? -53.423 -32.552 20.636 1.00 19.75 95 GLN C O 1
ATOM 9545 N N . LYS C 1 96 ? -53.157 -30.442 19.908 1.00 18.83 96 LYS C N 1
ATOM 9546 C CA . LYS C 1 96 ? -51.696 -30.508 19.943 1.00 17.23 96 LYS C CA 1
ATOM 9547 C C . LYS C 1 96 ? -51.190 -30.793 21.353 1.00 20.58 96 LYS C C 1
ATOM 9548 O O . LYS C 1 96 ? -50.339 -31.659 21.550 1.00 22.72 96 LYS C O 1
ATOM 9567 N N . ASN C 1 97 ? -51.717 -30.070 22.336 1.00 21.15 97 ASN C N 1
ATOM 9568 C CA . ASN C 1 97 ? -51.305 -30.269 23.724 1.00 16.50 97 ASN C CA 1
ATOM 9569 C C . ASN C 1 97 ? -51.712 -31.633 24.266 1.00 17.74 97 ASN C C 1
ATOM 9570 O O . ASN C 1 97 ? -50.925 -32.299 24.939 1.00 21.33 97 ASN C O 1
ATOM 9581 N N . LEU C 1 98 ? -52.936 -32.054 23.972 1.00 22.90 98 LEU C N 1
ATOM 9582 C CA . LEU C 1 98 ? -53.443 -33.320 24.496 1.00 30.66 98 LEU C CA 1
ATOM 9583 C C . LEU C 1 98 ? -52.872 -34.515 23.722 1.00 16.03 98 LEU C C 1
ATOM 9584 O O . LEU C 1 98 ? -52.767 -35.623 24.258 1.00 14.89 98 LEU C O 1
ATOM 9617 N N . LYS C 1 100 ? -49.755 -34.608 22.717 1.00 23.26 100 LYS C N 1
ATOM 9618 C CA . LYS C 1 100 ? -48.437 -34.760 23.295 1.00 16.55 100 LYS C CA 1
ATOM 9619 C C . LYS C 1 100 ? -48.512 -35.546 24.596 1.00 17.55 100 LYS C C 1
ATOM 9620 O O . LYS C 1 100 ? -47.635 -36.358 24.878 1.00 16.50 100 LYS C O 1
ATOM 9639 N N . PHE C 1 101 ? -49.566 -35.329 25.379 1.00 17.82 101 PHE C N 1
ATOM 9640 C CA . PHE C 1 101 ? -49.730 -36.090 26.609 1.00 15.85 101 PHE C CA 1
ATOM 9641 C C . PHE C 1 101 ? -49.939 -37.571 26.312 1.00 17.74 101 PHE C C 1
ATOM 9642 O O . PHE C 1 101 ? -49.333 -38.427 26.962 1.00 16.15 101 PHE C O 1
ATOM 9659 N N . LEU C 1 102 ? -50.793 -37.869 25.334 1.00 17.73 102 LEU C N 1
ATOM 9660 C CA . LEU C 1 102 ? -51.084 -39.255 24.968 1.00 17.76 102 LEU C CA 1
ATOM 9661 C C . LEU C 1 102 ? -49.854 -39.932 24.384 1.00 16.17 102 LEU C C 1
ATOM 9662 O O . LEU C 1 102 ? -49.521 -41.062 24.750 1.00 14.40 102 LEU C O 1
ATOM 9678 N N . ASP C 1 103 ? -49.190 -39.239 23.465 1.00 18.10 103 ASP C N 1
ATOM 9679 C CA . ASP C 1 103 ? -47.981 -39.754 22.838 1.00 18.54 103 ASP C CA 1
ATOM 9680 C C . ASP C 1 103 ? -46.902 -40.052 23.873 1.00 19.22 103 ASP C C 1
ATOM 9681 O O . ASP C 1 103 ? -46.268 -41.111 23.828 1.00 17.91 103 ASP C O 1
ATOM 9690 N N . ASN C 1 104 ? -46.685 -39.118 24.796 1.00 18.86 104 ASN C N 1
ATOM 9691 C CA . ASN C 1 104 ? -45.699 -39.315 25.854 1.00 14.36 104 ASN C CA 1
ATOM 9692 C C . ASN C 1 104 ? -46.018 -40.548 26.697 1.00 20.43 104 ASN C C 1
ATOM 9693 O O . ASN C 1 104 ? -45.111 -41.283 27.103 1.00 16.26 104 ASN C O 1
ATOM 9704 N N . TRP C 1 105 ? -47.306 -40.766 26.952 1.00 13.10 105 TRP C N 1
ATOM 9705 C CA . TRP C 1 105 ? -47.759 -41.911 27.736 1.00 12.66 105 TRP C CA 1
ATOM 9706 C C . TRP C 1 105 ? -47.542 -43.204 26.958 1.00 15.06 105 TRP C C 1
ATOM 9707 O O . TRP C 1 105 ? -47.087 -44.206 27.522 1.00 13.65 105 TRP C O 1
ATOM 9728 N N . LEU C 1 106 ? -47.852 -43.182 25.662 1.00 12.68 106 LEU C N 1
ATOM 9729 C CA . LEU C 1 106 ? -47.638 -44.362 24.821 1.00 12.82 106 LEU C CA 1
ATOM 9730 C C . LEU C 1 106 ? -46.157 -44.720 24.763 1.00 13.64 106 LEU C C 1
ATOM 9731 O O . LEU C 1 106 ? -45.784 -45.890 24.811 1.00 17.02 106 LEU C O 1
ATOM 9747 N N . TRP C 1 107 ? -45.316 -43.699 24.672 1.00 14.65 107 TRP C N 1
ATOM 9748 C CA . TRP C 1 107 ? -43.881 -43.910 24.569 1.00 18.75 107 TRP C CA 1
ATOM 9749 C C . TRP C 1 107 ? -43.298 -44.504 25.850 1.00 22.18 107 TRP C C 1
ATOM 9750 O O . TRP C 1 107 ? -42.399 -45.343 25.799 1.00 21.27 107 TRP C O 1
ATOM 9771 N N . SER C 1 108 ? -43.819 -44.085 26.995 1.00 14.72 108 SER C N 1
ATOM 9772 C CA . SER C 1 108 ? -43.347 -44.611 28.273 1.00 14.95 108 SER C CA 1
ATOM 9773 C C . SER C 1 108 ? -43.939 -45.983 28.572 1.00 15.08 108 SER C C 1
ATOM 9774 O O . SER C 1 108 ? -43.277 -46.834 29.166 1.00 18.60 108 SER C O 1
ATOM 9782 N N . THR C 1 109 ? -45.181 -46.197 28.149 1.00 15.76 109 THR C N 1
ATOM 9783 C CA . THR C 1 109 ? -45.910 -47.415 28.490 1.00 21.18 109 THR C CA 1
ATOM 9784 C C . THR C 1 109 ? -45.660 -48.560 27.511 1.00 21.25 109 THR C C 1
ATOM 9785 O O . THR C 1 109 ? -45.549 -49.722 27.929 1.00 15.32 109 THR C O 1
ATOM 9796 N N . ALA C 1 110 ? -45.584 -48.231 26.221 1.00 19.51 110 ALA C N 1
ATOM 9797 C CA . ALA C 1 110 ? -45.410 -49.230 25.165 1.00 19.65 110 ALA C CA 1
ATOM 9798 C C . ALA C 1 110 ? -43.996 -49.247 24.577 1.00 15.14 110 ALA C C 1
ATOM 9799 O O . ALA C 1 110 ? -43.339 -50.290 24.562 1.00 15.73 110 ALA C O 1
ATOM 9806 N N . VAL C 1 111 ? -43.529 -48.106 24.075 1.00 19.14 111 VAL C N 1
ATOM 9807 C CA . VAL C 1 111 ? -42.233 -48.072 23.390 1.00 17.84 111 VAL C CA 1
ATOM 9808 C C . VAL C 1 111 ? -41.095 -48.456 24.328 1.00 21.01 111 VAL C C 1
ATOM 9809 O O . VAL C 1 111 ? -40.186 -49.187 23.937 1.00 21.41 111 VAL C O 1
ATOM 9822 N N . GLY C 1 112 ? -41.143 -47.952 25.556 1.00 28.61 112 GLY C N 1
ATOM 9823 C CA . GLY C 1 112 ? -40.125 -48.253 26.547 1.00 31.07 112 GLY C CA 1
ATOM 9824 C C . GLY C 1 112 ? -39.851 -49.743 26.685 1.00 26.12 112 GLY C C 1
ATOM 9825 O O . GLY C 1 112 ? -38.758 -50.210 26.353 1.00 27.17 112 GLY C O 1
ATOM 9829 N N . PRO C 1 113 ? -40.844 -50.503 27.168 1.00 21.32 113 PRO C N 1
ATOM 9830 C CA . PRO C 1 113 ? -40.656 -51.944 27.366 1.00 25.33 113 PRO C CA 1
ATOM 9831 C C . PRO C 1 113 ? -40.397 -52.708 26.070 1.00 25.33 113 PRO C C 1
ATOM 9832 O O . PRO C 1 113 ? -39.506 -53.556 26.036 1.00 19.13 113 PRO C O 1
ATOM 9843 N N . TRP C 1 114 ? -41.159 -52.413 25.020 1.00 17.79 114 TRP C N 1
ATOM 9844 C CA . TRP C 1 114 ? -41.022 -53.133 23.758 1.00 19.18 114 TRP C CA 1
ATOM 9845 C C . TRP C 1 114 ? -39.657 -52.901 23.099 1.00 20.20 114 TRP C C 1
ATOM 9846 O O . TRP C 1 114 ? -39.141 -53.784 22.425 1.00 22.31 114 TRP C O 1
ATOM 9867 N N . PHE C 1 115 ? -39.088 -51.713 23.293 1.00 23.59 115 PHE C N 1
ATOM 9868 C CA . PHE C 1 115 ? -37.752 -51.396 22.783 1.00 24.27 115 PHE C CA 1
ATOM 9869 C C . PHE C 1 115 ? -36.719 -52.404 23.284 1.00 21.05 115 PHE C C 1
ATOM 9870 O O . PHE C 1 115 ? -35.882 -52.876 22.519 1.00 27.37 115 PHE C O 1
ATOM 9887 N N . ARG C 1 116 ? -36.783 -52.734 24.568 1.00 21.01 116 ARG C N 1
ATOM 9888 C CA . ARG C 1 116 ? -35.835 -53.671 25.152 1.00 22.17 116 ARG C CA 1
ATOM 9889 C C . ARG C 1 116 ? -36.159 -55.094 24.709 1.00 28.55 116 ARG C C 1
ATOM 9890 O O . ARG C 1 116 ? -35.275 -55.945 24.609 1.00 24.89 116 ARG C O 1
ATOM 9911 N N . CYS C 1 117 ? -37.435 -55.342 24.435 1.00 27.70 117 CYS C N 1
ATOM 9912 C CA . CYS C 1 117 ? -37.886 -56.662 24.016 1.00 28.41 117 CYS C CA 1
ATOM 9913 C C . CYS C 1 117 ? -37.523 -56.995 22.570 1.00 25.34 117 CYS C C 1
ATOM 9914 O O . CYS C 1 117 ? -37.531 -58.162 22.189 1.00 26.37 117 CYS C O 1
ATOM 9922 N N . TYR C 1 118 ? -37.208 -55.980 21.769 1.00 22.03 118 TYR C N 1
ATOM 9923 C CA . TYR C 1 118 ? -36.990 -56.184 20.337 1.00 37.27 118 TYR C CA 1
ATOM 9924 C C . TYR C 1 118 ? -35.726 -55.507 19.814 1.00 23.25 118 TYR C C 1
ATOM 9925 O O . TYR C 1 118 ? -35.577 -55.325 18.607 1.00 23.49 118 TYR C O 1
ATOM 9943 N N . ILE C 1 119 ? -34.812 -55.148 20.708 1.00 24.21 119 ILE C N 1
ATOM 9944 C CA . ILE C 1 119 ? -33.649 -54.360 20.309 1.00 24.52 119 ILE C CA 1
ATOM 9945 C C . ILE C 1 119 ? -32.698 -55.154 19.409 1.00 25.76 119 ILE C C 1
ATOM 9946 O O . ILE C 1 119 ? -32.016 -54.580 18.568 1.00 26.29 119 ILE C O 1
ATOM 9962 N N . LEU C 1 120 ? -32.656 -56.471 19.581 1.00 26.31 120 LEU C N 1
ATOM 9963 C CA . LEU C 1 120 ? -31.835 -57.312 18.719 1.00 27.54 120 LEU C CA 1
ATOM 9964 C C . LEU C 1 120 ? -32.483 -57.481 17.347 1.00 32.27 120 LEU C C 1
ATOM 9965 O O . LEU C 1 120 ? -31.797 -57.437 16.317 1.00 28.03 120 LEU C O 1
ATOM 9981 N N . ASP C 1 121 ? -33.797 -57.684 17.329 1.00 26.18 121 ASP C N 1
ATOM 9982 C CA . ASP C 1 121 ? -34.530 -57.783 16.070 1.00 38.12 121 ASP C CA 1
ATOM 9983 C C . ASP C 1 121 ? -34.349 -56.494 15.276 1.00 25.62 121 ASP C C 1
ATOM 9984 O O . ASP C 1 121 ? -34.036 -56.519 14.084 1.00 26.18 121 ASP C O 1
ATOM 9993 N N . TYR C 1 122 ? -34.567 -55.376 15.963 1.00 24.85 122 TYR C N 1
ATOM 9994 C CA . TYR C 1 122 ? -34.243 -54.034 15.480 1.00 24.78 122 TYR C CA 1
ATOM 9995 C C . TYR C 1 122 ? -32.889 -54.021 14.754 1.00 26.11 122 TYR C C 1
ATOM 9996 O O . TYR C 1 122 ? -32.790 -53.620 13.595 1.00 26.38 122 TYR C O 1
ATOM 10014 N N . HIS C 1 123 ? -31.855 -54.491 15.441 1.00 39.14 123 HIS C N 1
ATOM 10015 C CA . HIS C 1 123 ? -30.503 -54.541 14.887 1.00 30.50 123 HIS C CA 1
ATOM 10016 C C . HIS C 1 123 ? -30.376 -55.484 13.684 1.00 29.13 123 HIS C C 1
ATOM 10017 O O . HIS C 1 123 ? -29.776 -55.126 12.670 1.00 29.84 123 HIS C O 1
ATOM 10030 N N . ASP C 1 124 ? -30.935 -56.685 13.797 1.00 34.17 124 ASP C N 1
ATOM 10031 C CA . ASP C 1 124 ? -30.759 -57.709 12.764 1.00 32.77 124 ASP C CA 1
ATOM 10032 C C . ASP C 1 124 ? -31.537 -57.394 11.483 1.00 32.74 124 ASP C C 1
ATOM 10033 O O . ASP C 1 124 ? -31.112 -57.761 10.383 1.00 31.11 124 ASP C O 1
ATOM 10042 N N . LEU C 1 125 ? -32.670 -56.715 11.632 1.00 28.12 125 LEU C N 1
ATOM 10043 C CA . LEU C 1 125 ? -33.534 -56.391 10.500 1.00 27.64 125 LEU C CA 1
ATOM 10044 C C . LEU C 1 125 ? -33.077 -55.141 9.750 1.00 30.26 125 LEU C C 1
ATOM 10045 O O . LEU C 1 125 ? -33.555 -54.864 8.651 1.00 27.79 125 LEU C O 1
ATOM 10061 N N . SER C 1 126 ? -32.163 -54.383 10.346 1.00 29.80 126 SER C N 1
ATOM 10062 C CA . SER C 1 126 ? -31.732 -53.119 9.760 1.00 28.42 126 SER C CA 1
ATOM 10063 C C . SER C 1 126 ? -30.807 -53.366 8.573 1.00 29.76 126 SER C C 1
ATOM 10064 O O . SER C 1 126 ? -30.300 -54.475 8.396 1.00 30.58 126 SER C O 1
ATOM 10072 N N . LEU C 1 127 ? -30.602 -52.335 7.757 1.00 30.04 127 LEU C N 1
ATOM 10073 C CA . LEU C 1 127 ? -29.716 -52.442 6.599 1.00 33.33 127 LEU C CA 1
ATOM 10074 C C . LEU C 1 127 ? -28.315 -52.857 7.049 1.00 39.11 127 LEU C C 1
ATOM 10075 O O . LEU C 1 127 ? -27.878 -52.470 8.133 1.00 32.45 127 LEU C O 1
ATOM 10091 N N . PRO C 1 128 ? -27.610 -53.657 6.226 1.00 33.66 128 PRO C N 1
ATOM 10092 C CA . PRO C 1 128 ? -26.273 -54.133 6.603 1.00 34.59 128 PRO C CA 1
ATOM 10093 C C . PRO C 1 128 ? -25.318 -53.013 7.016 1.00 36.36 128 PRO C C 1
ATOM 10094 O O . PRO C 1 128 ? -24.548 -53.182 7.959 1.00 36.80 128 PRO C O 1
ATOM 10105 N N . GLN C 1 129 ? -25.376 -51.883 6.321 1.00 37.66 129 GLN C N 1
ATOM 10106 C CA . GLN C 1 129 ? -24.459 -50.781 6.592 1.00 39.89 129 GLN C CA 1
ATOM 10107 C C . GLN C 1 129 ? -24.815 -50.020 7.869 1.00 39.65 129 GLN C C 1
ATOM 10108 O O . GLN C 1 129 ? -24.106 -49.090 8.253 1.00 41.69 129 GLN C O 1
ATOM 10122 N N . ASP C 1 130 ? -25.901 -50.422 8.528 1.00 37.52 130 ASP C N 1
ATOM 10123 C CA . ASP C 1 130 ? -26.350 -49.766 9.755 1.00 41.14 130 ASP C CA 1
ATOM 10124 C C . ASP C 1 130 ? -26.080 -50.589 11.009 1.00 41.91 130 ASP C C 1
ATOM 10125 O O . ASP C 1 130 ? -25.979 -50.039 12.108 1.00 37.26 130 ASP C O 1
ATOM 10134 N N . ARG C 1 131 ? -25.974 -51.904 10.846 1.00 38.35 131 ARG C N 1
ATOM 10135 C CA . ARG C 1 131 ? -25.986 -52.820 11.984 1.00 43.28 131 ARG C CA 1
ATOM 10136 C C . ARG C 1 131 ? -24.864 -52.544 12.981 1.00 35.77 131 ARG C C 1
ATOM 10137 O O . ARG C 1 131 ? -25.089 -52.546 14.190 1.00 35.56 131 ARG C O 1
ATOM 10158 N N . ASP C 1 132 ? -23.658 -52.305 12.480 1.00 37.64 132 ASP C N 1
ATOM 10159 C CA . ASP C 1 132 ? -22.546 -51.962 13.354 1.00 39.64 132 ASP C CA 1
ATOM 10160 C C . ASP C 1 132 ? -22.867 -50.688 14.136 1.00 40.63 132 ASP C C 1
ATOM 10161 O O . ASP C 1 132 ? -22.656 -50.630 15.345 1.00 41.20 132 ASP C O 1
ATOM 10170 N N . TYR C 1 133 ? -23.396 -49.680 13.449 1.00 41.09 133 TYR C N 1
ATOM 10171 C CA . TYR C 1 133 ? -23.759 -48.429 14.106 1.00 42.44 133 TYR C CA 1
ATOM 10172 C C . TYR C 1 133 ? -24.827 -48.646 15.173 1.00 40.94 133 TYR C C 1
ATOM 10173 O O . TYR C 1 133 ? -24.670 -48.214 16.313 1.00 42.17 133 TYR C O 1
ATOM 10191 N N . VAL C 1 134 ? -25.911 -49.315 14.795 1.00 38.62 134 VAL C N 1
ATOM 10192 C CA . VAL C 1 134 ? -27.011 -49.576 15.718 1.00 37.44 134 VAL C CA 1
ATOM 10193 C C . VAL C 1 134 ? -26.503 -50.331 16.947 1.00 42.48 134 VAL C C 1
ATOM 10194 O O . VAL C 1 134 ? -26.949 -50.077 18.061 1.00 37.84 134 VAL C O 1
ATOM 10207 N N . ARG C 1 135 ? -25.558 -51.242 16.740 1.00 40.77 135 ARG C N 1
ATOM 10208 C CA . ARG C 1 135 ? -24.991 -52.025 17.836 1.00 40.81 135 ARG C CA 1
ATOM 10209 C C . ARG C 1 135 ? -24.341 -51.122 18.893 1.00 43.29 135 ARG C C 1
ATOM 10210 O O . ARG C 1 135 ? -24.927 -50.879 19.944 1.00 45.12 135 ARG C O 1
ATOM 10231 N N . TRP C 1 136 ? -23.139 -50.625 18.612 1.00 42.02 136 TRP C N 1
ATOM 10232 C CA . TRP C 1 136 ? -22.373 -49.876 19.610 1.00 44.35 136 TRP C CA 1
ATOM 10233 C C . TRP C 1 136 ? -23.143 -48.663 20.125 1.00 52.42 136 TRP C C 1
ATOM 10234 O O . TRP C 1 136 ? -23.001 -48.274 21.286 1.00 49.11 136 TRP C O 1
ATOM 10255 N N . SER C 1 137 ? -23.957 -48.072 19.258 1.00 44.75 137 SER C N 1
ATOM 10256 C CA . SER C 1 137 ? -24.736 -46.895 19.619 1.00 46.11 137 SER C CA 1
ATOM 10257 C C . SER C 1 137 ? -25.767 -47.239 20.685 1.00 53.43 137 SER C C 1
ATOM 10258 O O . SER C 1 137 ? -25.680 -46.776 21.822 1.00 47.11 137 SER C O 1
ATOM 10266 N N . ARG C 1 138 ? -26.739 -48.064 20.310 1.00 42.58 138 ARG C N 1
ATOM 10267 C CA . ARG C 1 138 ? -27.824 -48.420 21.212 1.00 45.57 138 ARG C CA 1
ATOM 10268 C C . ARG C 1 138 ? -27.307 -49.134 22.458 1.00 42.27 138 ARG C C 1
ATOM 10269 O O . ARG C 1 138 ? -27.921 -49.061 23.514 1.00 43.06 138 ARG C O 1
ATOM 10290 N N . GLU C 1 139 ? -26.171 -49.814 22.342 1.00 51.89 139 GLU C N 1
ATOM 10291 C CA . GLU C 1 139 ? -25.672 -50.625 23.448 1.00 53.16 139 GLU C CA 1
ATOM 10292 C C . GLU C 1 139 ? -25.154 -49.810 24.634 1.00 56.73 139 GLU C C 1
ATOM 10293 O O . GLU C 1 139 ? -24.858 -50.387 25.677 1.00 63.80 139 GLU C O 1
ATOM 10305 N N . GLN C 1 140 ? -25.040 -48.490 24.499 1.00 69.17 140 GLN C N 1
ATOM 10306 C CA . GLN C 1 140 ? -24.635 -47.678 25.650 1.00 81.71 140 GLN C CA 1
ATOM 10307 C C . GLN C 1 140 ? -25.079 -46.212 25.596 1.00 87.89 140 GLN C C 1
ATOM 10308 O O . GLN C 1 140 ? -25.258 -45.593 26.646 1.00 97.85 140 GLN C O 1
ATOM 10322 N N . TRP C 1 141 ? -25.261 -45.648 24.405 1.00 82.49 141 TRP C N 1
ATOM 10323 C CA . TRP C 1 141 ? -25.831 -44.304 24.319 1.00 84.75 141 TRP C CA 1
ATOM 10324 C C . TRP C 1 141 ? -27.263 -44.374 24.833 1.00 93.86 141 TRP C C 1
ATOM 10325 O O . TRP C 1 141 ? -27.685 -43.557 25.654 1.00 97.26 141 TRP C O 1
ATOM 10346 N N . PHE C 1 142 ? -28.001 -45.359 24.336 1.00 94.19 142 PHE C N 1
ATOM 10347 C CA . PHE C 1 142 ? -29.202 -45.843 25.001 1.00 90.99 142 PHE C CA 1
ATOM 10348 C C . PHE C 1 142 ? -28.763 -47.067 25.789 1.00 81.69 142 PHE C C 1
ATOM 10349 O O . PHE C 1 142 ? -27.605 -47.460 25.696 1.00 84.00 142 PHE C O 1
ATOM 10366 N N . LEU C 1 143 ? -29.658 -47.664 26.571 1.00 69.04 143 LEU C N 1
ATOM 10367 C CA . LEU C 1 143 ? -29.350 -48.938 27.217 1.00 64.50 143 LEU C CA 1
ATOM 10368 C C . LEU C 1 143 ? -28.279 -48.766 28.300 1.00 71.21 143 LEU C C 1
ATOM 10369 O O . LEU C 1 143 ? -27.663 -47.705 28.418 1.00 78.63 143 LEU C O 1
ATOM 10385 N N . GLY C 1 144 ? -28.060 -49.812 29.091 1.00 69.38 144 GLY C N 1
ATOM 10386 C CA . GLY C 1 144 ? -27.179 -49.726 30.243 1.00 70.97 144 GLY C CA 1
ATOM 10387 C C . GLY C 1 144 ? -25.697 -49.749 29.924 1.00 69.95 144 GLY C C 1
ATOM 10388 O O . GLY C 1 144 ? -24.896 -49.129 30.622 1.00 75.32 144 GLY C O 1
ATOM 10392 N N . GLY C 1 145 ? -25.331 -50.461 28.865 1.00 80.19 145 GLY C N 1
ATOM 10393 C CA . GLY C 1 145 ? -23.936 -50.703 28.545 1.00 50.22 145 GLY C CA 1
ATOM 10394 C C . GLY C 1 145 ? -23.737 -52.155 28.162 1.00 47.93 145 GLY C C 1
ATOM 10395 O O . GLY C 1 145 ? -22.723 -52.523 27.569 1.00 47.91 145 GLY C O 1
ATOM 10399 N N . GLN C 1 146 ? -24.720 -52.980 28.510 1.00 52.16 146 GLN C N 1
ATOM 10400 C CA . GLN C 1 146 ? -24.693 -54.406 28.206 1.00 53.81 146 GLN C CA 1
ATOM 10401 C C . GLN C 1 146 ? -25.045 -54.669 26.744 1.00 55.76 146 GLN C C 1
ATOM 10402 O O . GLN C 1 146 ? -25.340 -53.741 25.991 1.00 48.35 146 GLN C O 1
ATOM 10416 N N . ARG C 1 147 ? -25.022 -55.941 26.356 1.00 49.99 147 ARG C N 1
ATOM 10417 C CA . ARG C 1 147 ? -25.162 -56.329 24.953 1.00 53.06 147 ARG C CA 1
ATOM 10418 C C . ARG C 1 147 ? -26.619 -56.570 24.542 1.00 39.64 147 ARG C C 1
ATOM 10419 O O . ARG C 1 147 ? -27.432 -57.021 25.345 1.00 39.97 147 ARG C O 1
ATOM 10440 N N . LEU C 1 148 ? -26.925 -56.264 23.282 1.00 39.86 148 LEU C N 1
ATOM 10441 C CA . LEU C 1 148 ? -28.283 -56.368 22.744 1.00 37.39 148 LEU C CA 1
ATOM 10442 C C . LEU C 1 148 ? -28.902 -57.746 22.962 1.00 36.88 148 LEU C C 1
ATOM 10443 O O . LEU C 1 148 ? -30.084 -57.856 23.282 1.00 35.98 148 LEU C O 1
ATOM 10459 N N . GLU C 1 149 ? -28.106 -58.795 22.773 1.00 39.01 149 GLU C N 1
ATOM 10460 C CA . GLU C 1 149 ? -28.591 -60.153 22.979 1.00 38.95 149 GLU C CA 1
ATOM 10461 C C . GLU C 1 149 ? -28.948 -60.390 24.447 1.00 56.61 149 GLU C C 1
ATOM 10462 O O . GLU C 1 149 ? -29.871 -61.147 24.753 1.00 38.39 149 GLU C O 1
ATOM 10474 N N . ASP C 1 150 ? -28.216 -59.743 25.352 1.00 38.89 150 ASP C N 1
ATOM 10475 C CA . ASP C 1 150 ? -28.477 -59.876 26.784 1.00 39.02 150 ASP C CA 1
ATOM 10476 C C . ASP C 1 150 ? -29.735 -59.112 27.212 1.00 35.66 150 ASP C C 1
ATOM 10477 O O . ASP C 1 150 ? -30.398 -59.491 28.174 1.00 38.33 150 ASP C O 1
ATOM 10486 N N . VAL C 1 151 ? -30.053 -58.031 26.506 1.00 53.87 151 VAL C N 1
ATOM 10487 C CA . VAL C 1 151 ? -31.215 -57.218 26.850 1.00 32.17 151 VAL C CA 1
ATOM 10488 C C . VAL C 1 151 ? -32.477 -57.839 26.284 1.00 30.52 151 VAL C C 1
ATOM 10489 O O . VAL C 1 151 ? -33.494 -57.914 26.970 1.00 29.05 151 VAL C O 1
ATOM 10502 N N . GLN C 1 152 ? -32.420 -58.283 25.032 1.00 30.95 152 GLN C N 1
ATOM 10503 C CA . GLN C 1 152 ? -33.577 -58.920 24.419 1.00 31.20 152 GLN C CA 1
ATOM 10504 C C . GLN C 1 152 ? -33.838 -60.273 25.073 1.00 31.27 152 GLN C C 1
ATOM 10505 O O . GLN C 1 152 ? -34.959 -60.783 25.033 1.00 30.89 152 GLN C O 1
ATOM 10519 N N . ALA C 1 153 ? -32.801 -60.852 25.672 1.00 32.51 153 ALA C N 1
ATOM 10520 C CA . ALA C 1 153 ? -32.968 -62.071 26.447 1.00 32.66 153 ALA C CA 1
ATOM 10521 C C . ALA C 1 153 ? -33.972 -61.811 27.558 1.00 46.98 153 ALA C C 1
ATOM 10522 O O . ALA C 1 153 ? -33.909 -60.779 28.234 1.00 32.90 153 ALA C O 1
ATOM 10529 N N . GLY C 1 154 ? -34.908 -62.739 27.727 1.00 30.54 154 GLY C N 1
ATOM 10530 C CA . GLY C 1 154 ? -35.904 -62.633 28.775 1.00 29.25 154 GLY C CA 1
ATOM 10531 C C . GLY C 1 154 ? -37.217 -62.004 28.342 1.00 27.22 154 GLY C C 1
ATOM 10532 O O . GLY C 1 154 ? -38.109 -61.822 29.169 1.00 26.19 154 GLY C O 1
ATOM 10536 N N . ARG C 1 155 ? -37.354 -61.677 27.058 1.00 26.79 155 ARG C N 1
ATOM 10537 C CA . ARG C 1 155 ? -38.548 -60.965 26.593 1.00 29.21 155 ARG C CA 1
ATOM 10538 C C . ARG C 1 155 ? -39.831 -61.794 26.736 1.00 30.40 155 ARG C C 1
ATOM 10539 O O . ARG C 1 155 ? -40.930 -61.235 26.811 1.00 27.17 155 ARG C O 1
ATOM 10560 N N . GLU C 1 156 ? -39.699 -63.117 26.766 1.00 25.78 156 GLU C N 1
ATOM 10561 C CA . GLU C 1 156 ? -40.852 -63.990 26.985 1.00 25.67 156 GLU C CA 1
ATOM 10562 C C . GLU C 1 156 ? -41.485 -63.702 28.342 1.00 33.62 156 GLU C C 1
ATOM 10563 O O . GLU C 1 156 ? -42.670 -63.955 28.557 1.00 24.37 156 GLU C O 1
ATOM 10575 N N . ASP C 1 157 ? -40.677 -63.174 29.255 1.00 25.06 157 ASP C N 1
ATOM 10576 C CA . ASP C 1 157 ? -41.116 -62.898 30.615 1.00 24.65 157 ASP C CA 1
ATOM 10577 C C . ASP C 1 157 ? -41.639 -61.479 30.768 1.00 26.27 157 ASP C C 1
ATOM 10578 O O . ASP C 1 157 ? -42.417 -61.196 31.675 1.00 22.53 157 ASP C O 1
ATOM 10587 N N . ARG C 1 158 ? -41.206 -60.590 29.878 1.00 22.55 158 ARG C N 1
ATOM 10588 C CA . ARG C 1 158 ? -41.549 -59.180 29.981 1.00 22.40 158 ARG C CA 1
ATOM 10589 C C . ARG C 1 158 ? -42.783 -58.829 29.156 1.00 22.64 158 ARG C C 1
ATOM 10590 O O . ARG C 1 158 ? -43.601 -58.007 29.573 1.00 21.85 158 ARG C O 1
ATOM 10611 N N . LEU C 1 159 ? -42.916 -59.461 27.994 1.00 20.27 159 LEU C N 1
ATOM 10612 C CA . LEU C 1 159 ? -43.970 -59.112 27.046 1.00 22.42 159 LEU C CA 1
ATOM 10613 C C . LEU C 1 159 ? -45.387 -59.295 27.608 1.00 23.15 159 LEU C C 1
ATOM 10614 O O . LEU C 1 159 ? -46.270 -58.505 27.294 1.00 17.79 159 LEU C O 1
ATOM 10630 N N . PRO C 1 160 ? -45.613 -60.336 28.425 1.00 26.56 160 PRO C N 1
ATOM 10631 C CA . PRO C 1 160 ? -46.949 -60.495 29.016 1.00 19.26 160 PRO C CA 1
ATOM 10632 C C . PRO C 1 160 ? -47.361 -59.350 29.947 1.00 19.50 160 PRO C C 1
ATOM 10633 O O . PRO C 1 160 ? -48.552 -59.189 30.218 1.00 24.96 160 PRO C O 1
ATOM 10644 N N . LEU C 1 161 ? -46.397 -58.567 30.419 1.00 23.71 161 LEU C N 1
ATOM 10645 C CA . LEU C 1 161 ? -46.674 -57.517 31.394 1.00 20.26 161 LEU C CA 1
ATOM 10646 C C . LEU C 1 161 ? -47.168 -56.210 30.764 1.00 17.28 161 LEU C C 1
ATOM 10647 O O . LEU C 1 161 ? -47.674 -55.334 31.470 1.00 20.58 161 LEU C O 1
ATOM 10663 N N . VAL C 1 162 ? -47.042 -56.077 29.448 1.00 18.80 162 VAL C N 1
ATOM 10664 C CA . VAL C 1 162 ? -47.370 -54.814 28.784 1.00 18.94 162 VAL C CA 1
ATOM 10665 C C . VAL C 1 162 ? -48.870 -54.649 28.484 1.00 17.18 162 VAL C C 1
ATOM 10666 O O . VAL C 1 162 ? -49.427 -53.589 28.775 1.00 18.56 162 VAL C O 1
ATOM 10679 N N . PRO C 1 163 ? -49.528 -55.680 27.914 1.00 17.31 163 PRO C N 1
ATOM 10680 C CA . PRO C 1 163 ? -50.939 -55.528 27.528 1.00 16.72 163 PRO C CA 1
ATOM 10681 C C . PRO C 1 163 ? -51.861 -54.945 28.611 1.00 15.84 163 PRO C C 1
ATOM 10682 O O . PRO C 1 163 ? -52.644 -54.048 28.290 1.00 17.16 163 PRO C O 1
ATOM 10693 N N . PRO C 1 164 ? -51.763 -55.419 29.866 1.00 17.17 164 PRO C N 1
ATOM 10694 C CA . PRO C 1 164 ? -52.680 -54.874 30.878 1.00 21.80 164 PRO C CA 1
ATOM 10695 C C . PRO C 1 164 ? -52.508 -53.367 31.086 1.00 26.97 164 PRO C C 1
ATOM 10696 O O . PRO C 1 164 ? -53.482 -52.661 31.360 1.00 18.29 164 PRO C O 1
ATOM 10707 N N . THR C 1 165 ? -51.276 -52.882 30.950 1.00 18.31 165 THR C N 1
ATOM 10708 C CA . THR C 1 165 ? -50.987 -51.471 31.185 1.00 22.06 165 THR C CA 1
ATOM 10709 C C . THR C 1 165 ? -51.527 -50.571 30.070 1.00 17.62 165 THR C C 1
ATOM 10710 O O . THR C 1 165 ? -51.525 -49.352 30.206 1.00 14.72 165 THR C O 1
ATOM 10721 N N . LEU C 1 166 ? -51.980 -51.165 28.969 1.00 14.21 166 LEU C N 1
ATOM 10722 C CA . LEU C 1 166 ? -52.495 -50.378 27.851 1.00 19.49 166 LEU C CA 1
ATOM 10723 C C . LEU C 1 166 ? -53.992 -50.072 27.994 1.00 12.95 166 LEU C C 1
ATOM 10724 O O . LEU C 1 166 ? -54.599 -49.488 27.097 1.00 14.01 166 LEU C O 1
ATOM 10740 N N . GLU C 1 167 ? -54.584 -50.449 29.119 1.00 15.08 167 GLU C N 1
ATOM 10741 C CA . GLU C 1 167 ? -56.033 -50.336 29.263 1.00 13.88 167 GLU C CA 1
ATOM 10742 C C . GLU C 1 167 ? -56.555 -48.896 29.139 1.00 17.21 167 GLU C C 1
ATOM 10743 O O . GLU C 1 167 ? -57.611 -48.680 28.544 1.00 16.85 167 GLU C O 1
ATOM 10755 N N . PRO C 1 168 ? -55.831 -47.907 29.699 1.00 17.41 168 PRO C N 1
ATOM 10756 C CA . PRO C 1 168 ? -56.313 -46.522 29.560 1.00 13.54 168 PRO C CA 1
ATOM 10757 C C . PRO C 1 168 ? -56.526 -46.082 28.110 1.00 14.23 168 PRO C C 1
ATOM 10758 O O . PRO C 1 168 ? -57.408 -45.273 27.830 1.00 13.33 168 PRO C O 1
ATOM 10769 N N . PHE C 1 169 ? -55.723 -46.615 27.200 1.00 15.55 169 PHE C N 1
ATOM 10770 C CA . PHE C 1 169 ? -55.869 -46.318 25.782 1.00 12.39 169 PHE C CA 1
ATOM 10771 C C . PHE C 1 169 ? -57.055 -47.092 25.185 1.00 17.62 169 PHE C C 1
ATOM 10772 O O . PHE C 1 169 ? -57.830 -46.551 24.390 1.00 15.14 169 PHE C O 1
ATOM 10789 N N . ARG C 1 170 ? -57.210 -48.353 25.583 1.00 23.37 170 ARG C N 1
ATOM 10790 C CA . ARG C 1 170 ? -58.369 -49.150 25.172 1.00 18.53 170 ARG C CA 1
ATOM 10791 C C . ARG C 1 170 ? -59.672 -48.462 25.563 1.00 14.35 170 ARG C C 1
ATOM 10792 O O . ARG C 1 170 ? -60.658 -48.507 24.833 1.00 19.50 170 ARG C O 1
ATOM 10813 N N . ARG C 1 171 ? -59.656 -47.825 26.724 1.00 14.31 171 ARG C N 1
ATOM 10814 C CA . ARG C 1 171 ? -60.849 -47.195 27.283 1.00 15.73 171 ARG C CA 1
ATOM 10815 C C . ARG C 1 171 ? -61.397 -46.096 26.367 1.00 15.11 171 ARG C C 1
ATOM 10816 O O . ARG C 1 171 ? -62.612 -45.937 26.221 1.00 19.07 171 ARG C O 1
ATOM 10837 N N . ILE C 1 172 ? -60.488 -45.343 25.757 1.00 19.80 172 ILE C N 1
ATOM 10838 C CA . ILE C 1 172 ? -60.849 -44.299 24.808 1.00 19.08 172 ILE C CA 1
ATOM 10839 C C . ILE C 1 172 ? -61.406 -44.900 23.526 1.00 20.01 172 ILE C C 1
ATOM 10840 O O . ILE C 1 172 ? -62.470 -44.498 23.044 1.00 16.43 172 ILE C O 1
ATOM 10856 N N . LEU C 1 173 ? -60.679 -45.866 22.974 1.00 17.62 173 LEU C N 1
ATOM 10857 C CA . LEU C 1 173 ? -61.006 -46.415 21.663 1.00 19.02 173 LEU C CA 1
ATOM 10858 C C . LEU C 1 173 ? -62.302 -47.213 21.677 1.00 23.51 173 LEU C C 1
ATOM 10859 O O . LEU C 1 173 ? -62.866 -47.500 20.624 1.00 19.99 173 LEU C O 1
ATOM 10875 N N . ALA C 1 174 ? -62.777 -47.563 22.868 1.00 22.69 174 ALA C N 1
ATOM 10876 C CA . ALA C 1 174 ? -64.021 -48.305 22.997 1.00 18.38 174 ALA C CA 1
ATOM 10877 C C . ALA C 1 174 ? -65.234 -47.410 22.737 1.00 23.85 174 ALA C C 1
ATOM 10878 O O . ALA C 1 174 ? -66.326 -47.908 22.479 1.00 24.95 174 ALA C O 1
ATOM 10885 N N . GLU C 1 175 ? -65.038 -46.093 22.797 1.00 25.83 175 GLU C N 1
ATOM 10886 C CA . GLU C 1 175 ? -66.139 -45.141 22.642 1.00 22.45 175 GLU C CA 1
ATOM 10887 C C . GLU C 1 175 ? -65.983 -44.228 21.426 1.00 23.09 175 GLU C C 1
ATOM 10888 O O . GLU C 1 175 ? -66.686 -43.225 21.309 1.00 29.61 175 GLU C O 1
ATOM 10900 N N . THR C 1 176 ? -65.064 -44.564 20.527 1.00 20.97 176 THR C N 1
ATOM 10901 C CA . THR C 1 176 ? -64.844 -43.752 19.335 1.00 19.79 176 THR C CA 1
ATOM 10902 C C . THR C 1 176 ? -64.192 -44.599 18.248 1.00 22.54 176 THR C C 1
ATOM 10903 O O . THR C 1 176 ? -63.429 -45.519 18.540 1.00 25.88 176 THR C O 1
ATOM 10914 N N . LYS C 1 177 ? -64.506 -44.300 16.994 1.00 17.77 177 LYS C N 1
ATOM 10915 C CA . LYS C 1 177 ? -63.940 -45.052 15.883 1.00 25.88 177 LYS C CA 1
ATOM 10916 C C . LYS C 1 177 ? -62.474 -44.671 15.706 1.00 18.65 177 LYS C C 1
ATOM 10917 O O . LYS C 1 177 ? -61.600 -45.537 15.636 1.00 17.45 177 LYS C O 1
ATOM 10936 N N . TRP C 1 178 ? -62.224 -43.367 15.648 1.00 17.60 178 TRP C N 1
ATOM 10937 C CA . TRP C 1 178 ? -60.874 -42.817 15.551 1.00 21.37 178 TRP C CA 1
ATOM 10938 C C . TRP C 1 178 ? -60.643 -41.782 16.653 1.00 21.25 178 TRP C C 1
ATOM 10939 O O . TRP C 1 178 ? -61.596 -41.264 17.241 1.00 18.77 178 TRP C O 1
ATOM 10960 N N . LEU C 1 179 ? -59.382 -41.474 16.937 1.00 22.08 179 LEU C N 1
ATOM 10961 C CA . LEU C 1 179 ? -59.073 -40.416 17.895 1.00 19.64 179 LEU C CA 1
ATOM 10962 C C . LEU C 1 179 ? -59.614 -39.093 17.366 1.00 24.52 179 LEU C C 1
ATOM 10963 O O . LEU C 1 179 ? -59.992 -38.210 18.141 1.00 21.76 179 LEU C O 1
ATOM 10979 N N . GLY C 1 180 ? -59.668 -38.976 16.042 1.00 16.69 180 GLY C N 1
ATOM 10980 C CA . GLY C 1 180 ? -60.241 -37.813 15.397 1.00 18.75 180 GLY C CA 1
ATOM 10981 C C . GLY C 1 180 ? -61.756 -37.847 15.279 1.00 18.22 180 GLY C C 1
ATOM 10982 O O . GLY C 1 180 ? -62.357 -36.911 14.759 1.00 22.74 180 GLY C O 1
ATOM 10986 N N . GLY C 1 181 ? -62.376 -38.924 15.753 1.00 21.35 181 GLY C N 1
ATOM 10987 C CA . GLY C 1 181 ? -63.824 -39.058 15.705 1.00 22.93 181 GLY C CA 1
ATOM 10988 C C . GLY C 1 181 ? -64.286 -40.016 14.626 1.00 23.90 181 GLY C C 1
ATOM 10989 O O . GLY C 1 181 ? -63.899 -41.182 14.622 1.00 27.96 181 GLY C O 1
ATOM 10993 N N . ASP C 1 1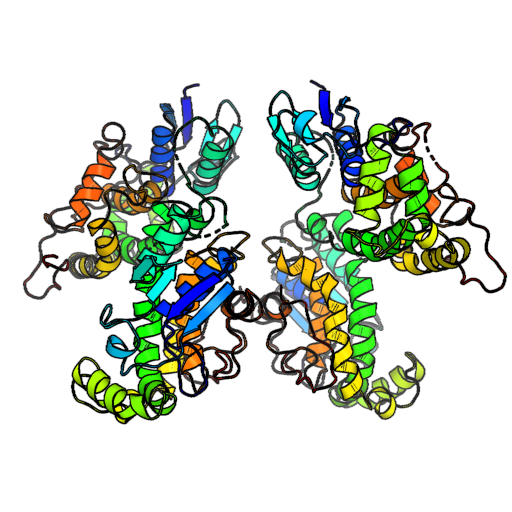82 ? -65.114 -39.524 13.708 1.00 23.85 182 ASP C N 1
ATOM 10994 C CA . ASP C 1 182 ? -65.653 -40.356 12.635 1.00 21.39 182 ASP C CA 1
ATOM 10995 C C . ASP C 1 182 ? -64.609 -40.614 11.551 1.00 18.91 182 ASP C C 1
ATOM 10996 O O . ASP C 1 182 ? -64.699 -41.591 10.805 1.00 22.24 182 ASP C O 1
ATOM 11005 N N . GLN C 1 183 ? -63.626 -39.725 11.466 1.00 25.27 183 GLN C N 1
ATOM 11006 C CA . GLN C 1 183 ? -62.531 -39.858 10.512 1.00 25.07 183 GLN C CA 1
ATOM 11007 C C . GLN C 1 183 ? -61.202 -39.660 11.243 1.00 23.61 183 GLN C C 1
ATOM 11008 O O . GLN C 1 183 ? -61.147 -38.960 12.251 1.00 23.94 183 GLN C O 1
ATOM 11022 N N . PRO C 1 184 ? -60.124 -40.278 10.739 1.00 21.69 184 PRO C N 1
ATOM 11023 C CA . PRO C 1 184 ? -58.822 -40.151 11.404 1.00 22.70 184 PRO C CA 1
ATOM 11024 C C . PRO C 1 184 ? -58.108 -38.821 11.123 1.00 20.24 184 PRO C C 1
ATOM 11025 O O . PRO C 1 184 ? -58.369 -38.173 10.106 1.00 22.00 184 PRO C O 1
ATOM 11036 N N . ASN C 1 185 ? -57.233 -38.408 12.037 1.00 23.20 185 ASN C N 1
ATOM 11037 C CA . ASN C 1 185 ? -56.311 -37.312 11.758 1.00 25.68 185 ASN C CA 1
ATOM 11038 C C . ASN C 1 185 ? -54.946 -37.592 12.393 1.00 20.05 185 ASN C C 1
ATOM 11039 O O . ASN C 1 185 ? -54.637 -38.739 12.724 1.00 19.67 185 ASN C O 1
ATOM 11050 N N . PHE C 1 186 ? -54.127 -36.556 12.538 1.00 22.63 186 PHE C N 1
ATOM 11051 C CA . PHE C 1 186 ? -52.751 -36.721 12.998 1.00 25.00 186 PHE C CA 1
ATOM 11052 C C . PHE C 1 186 ? -52.677 -37.307 14.411 1.00 21.60 186 PHE C C 1
ATOM 11053 O O . PHE C 1 186 ? -51.675 -37.909 14.778 1.00 14.11 186 PHE C O 1
ATOM 11070 N N . ALA C 1 187 ? -53.738 -37.149 15.199 1.00 19.63 187 ALA C N 1
ATOM 11071 C CA . ALA C 1 187 ? -53.800 -37.774 16.517 1.00 26.45 187 ALA C CA 1
ATOM 11072 C C . ALA C 1 187 ? -53.705 -39.297 16.401 1.00 20.63 187 ALA C C 1
ATOM 11073 O O . ALA C 1 187 ? -52.942 -39.949 17.121 1.00 15.93 187 ALA C O 1
ATOM 11080 N N . ASP C 1 188 ? -54.492 -39.855 15.488 1.00 15.78 188 ASP C N 1
ATOM 11081 C CA . ASP C 1 188 ? -54.440 -41.278 15.194 1.00 22.10 188 ASP C CA 1
ATOM 11082 C C . ASP C 1 188 ? -53.088 -41.683 14.611 1.00 25.91 188 ASP C C 1
ATOM 11083 O O . ASP C 1 188 ? -52.528 -42.707 14.989 1.00 21.31 188 ASP C O 1
ATOM 11092 N N . TYR C 1 189 ? -52.562 -40.873 13.697 1.00 15.95 189 TYR C N 1
ATOM 11093 C CA . TYR C 1 189 ? -51.345 -41.235 12.972 1.00 18.86 189 TYR C CA 1
ATOM 11094 C C . TYR C 1 189 ? -50.132 -41.232 13.899 1.00 18.72 189 TYR C C 1
ATOM 11095 O O . TYR C 1 189 ? -49.285 -42.119 13.819 1.00 17.74 189 TYR C O 1
ATOM 11113 N N . SER C 1 190 ? -50.060 -40.241 14.782 1.00 14.55 190 SER C N 1
ATOM 11114 C CA . SER C 1 190 ? -49.008 -40.183 15.788 1.00 20.91 190 SER C CA 1
ATOM 11115 C C . SER C 1 190 ? -49.075 -41.378 16.739 1.00 26.89 190 SER C C 1
ATOM 11116 O O . SER C 1 190 ? -48.049 -41.955 17.092 1.00 20.08 190 SER C O 1
ATOM 11124 N N . ALA C 1 191 ? -50.284 -41.743 17.157 1.00 27.14 191 ALA C N 1
ATOM 11125 C CA . ALA C 1 191 ? -50.464 -42.873 18.057 1.00 21.70 191 ALA C CA 1
ATOM 11126 C C . ALA C 1 191 ? -50.204 -44.192 17.336 1.00 17.16 191 ALA C C 1
ATOM 11127 O O . ALA C 1 191 ? -49.565 -45.093 17.879 1.00 16.11 191 ALA C O 1
ATOM 11134 N N . LEU C 1 192 ? -50.707 -44.298 16.110 1.00 15.49 192 LEU C N 1
ATOM 11135 C CA . LEU C 1 192 ? -50.537 -45.503 15.308 1.00 16.22 192 LEU C CA 1
ATOM 11136 C C . LEU C 1 192 ? -49.061 -45.775 15.019 1.00 13.91 192 LEU C C 1
ATOM 11137 O O . LEU C 1 192 ? -48.638 -46.932 14.927 1.00 16.73 192 LEU C O 1
ATOM 11153 N N . ALA C 1 193 ? -48.284 -44.703 14.885 1.00 19.14 193 ALA C N 1
ATOM 11154 C CA . ALA C 1 193 ? -46.856 -44.806 14.588 1.00 17.37 193 ALA C CA 1
ATOM 11155 C C . ALA C 1 193 ? -46.113 -45.646 15.627 1.00 17.22 193 ALA C C 1
ATOM 11156 O O . ALA C 1 193 ? -45.133 -46.310 15.296 1.00 19.44 193 ALA C O 1
ATOM 11163 N N . VAL C 1 194 ? -46.580 -45.615 16.874 1.00 16.05 194 VAL C N 1
ATOM 11164 C CA . VAL C 1 194 ? -45.990 -46.414 17.942 1.00 20.44 194 VAL C CA 1
ATOM 11165 C C . VAL C 1 194 ? -46.106 -47.898 17.620 1.00 19.38 194 VAL C C 1
ATOM 11166 O O . VAL C 1 194 ? -45.191 -48.683 17.888 1.00 16.42 194 VAL C O 1
ATOM 11179 N N . PHE C 1 195 ? -47.243 -48.284 17.054 1.00 16.97 195 PHE C N 1
ATOM 11180 C CA . PHE C 1 195 ? -47.497 -49.689 16.758 1.00 21.58 195 PHE C CA 1
ATOM 11181 C C . PHE C 1 195 ? -46.967 -50.085 15.383 1.00 18.39 195 PHE C C 1
ATOM 11182 O O . PHE C 1 195 ? -46.696 -51.261 15.131 1.00 16.07 195 PHE C O 1
ATOM 11199 N N . LEU C 1 196 ? -46.810 -49.106 14.497 1.00 15.55 196 LEU C N 1
ATOM 11200 C CA . LEU C 1 196 ? -46.192 -49.352 13.197 1.00 16.66 196 LEU C CA 1
ATOM 11201 C C . LEU C 1 196 ? -44.691 -49.604 13.350 1.00 24.74 196 LEU C C 1
ATOM 11202 O O . LEU C 1 196 ? -44.124 -50.448 12.655 1.00 18.67 196 LEU C O 1
ATOM 11218 N N . TRP C 1 197 ? -44.044 -48.873 14.253 1.00 17.73 197 TRP C N 1
ATOM 11219 C CA . TRP C 1 197 ? -42.647 -49.143 14.566 1.00 29.65 197 TRP C CA 1
ATOM 11220 C C . TRP C 1 197 ? -42.515 -50.545 15.143 1.00 18.53 197 TRP C C 1
ATOM 11221 O O . TRP C 1 197 ? -41.619 -51.307 14.778 1.00 19.77 197 TRP C O 1
ATOM 11242 N N . THR C 1 198 ? -43.429 -50.867 16.051 1.00 18.39 198 THR C N 1
ATOM 11243 C CA . THR C 1 198 ? -43.414 -52.147 16.740 1.00 23.32 198 THR C CA 1
ATOM 11244 C C . THR C 1 198 ? -43.548 -53.296 15.741 1.00 30.54 198 THR C C 1
ATOM 11245 O O . THR C 1 198 ? -42.846 -54.300 15.836 1.00 27.33 198 THR C O 1
ATOM 11256 N N . ALA C 1 199 ? -44.453 -53.133 14.783 1.00 20.12 199 ALA C N 1
ATOM 11257 C CA . ALA C 1 199 ? -44.704 -54.152 13.775 1.00 19.42 199 ALA C CA 1
ATOM 11258 C C . ALA C 1 199 ? -43.468 -54.363 12.910 1.00 20.94 199 ALA C C 1
ATOM 11259 O O . ALA C 1 199 ? -43.209 -55.470 12.449 1.00 22.92 199 ALA C O 1
ATOM 11266 N N . SER C 1 200 ? -42.700 -53.299 12.710 1.00 21.04 200 SER C N 1
ATOM 11267 C CA . SER C 1 200 ? -41.538 -53.358 11.835 1.00 22.66 200 SER C CA 1
ATOM 11268 C C . SER C 1 200 ? -40.410 -54.212 12.423 1.00 24.97 200 SER C C 1
ATOM 11269 O O . SER C 1 200 ? -39.648 -54.818 11.671 1.00 26.33 200 SER C O 1
ATOM 11277 N N . VAL C 1 201 ? -40.313 -54.279 13.752 1.00 29.37 201 VAL C N 1
ATOM 11278 C CA . VAL C 1 201 ? -39.189 -54.970 14.394 1.00 33.35 201 VAL C CA 1
ATOM 11279 C C . VAL C 1 201 ? -39.564 -56.176 15.269 1.00 35.52 201 VAL C C 1
ATOM 11280 O O . VAL C 1 201 ? -38.679 -56.926 15.688 1.00 31.41 201 VAL C O 1
ATOM 11293 N N . ALA C 1 202 ? -40.851 -56.372 15.547 1.00 27.13 202 ALA C N 1
ATOM 11294 C CA . ALA C 1 202 ? -41.279 -57.460 16.435 1.00 24.86 202 ALA C CA 1
ATOM 11295 C C . ALA C 1 202 ? -41.301 -58.814 15.737 1.00 35.54 202 ALA C C 1
ATOM 11296 O O . ALA C 1 202 ? -42.235 -59.112 15.001 1.00 29.01 202 ALA C O 1
ATOM 11303 N N . ARG C 1 203 ? -40.298 -59.646 15.997 1.00 25.46 203 ARG C N 1
ATOM 11304 C CA . ARG C 1 203 ? -40.240 -60.974 15.391 1.00 26.42 203 ARG C CA 1
ATOM 11305 C C . ARG C 1 203 ? -41.006 -62.004 16.227 1.00 26.01 203 ARG C C 1
ATOM 11306 O O . ARG C 1 203 ? -41.052 -63.186 15.882 1.00 26.80 203 ARG C O 1
ATOM 11327 N N . THR C 1 204 ? -41.591 -61.548 17.330 1.00 24.89 204 THR C N 1
ATOM 11328 C CA . THR C 1 204 ? -42.620 -62.312 18.032 1.00 43.08 204 THR C CA 1
ATOM 11329 C C . THR C 1 204 ? -43.699 -61.324 18.491 1.00 22.78 204 THR C C 1
ATOM 11330 O O . THR C 1 204 ? -43.373 -60.208 18.903 1.00 22.30 204 THR C O 1
ATOM 11341 N N . PRO C 1 205 ? -44.985 -61.723 18.416 1.00 23.42 205 PRO C N 1
ATOM 11342 C CA . PRO C 1 205 ? -46.071 -60.750 18.613 1.00 20.91 205 PRO C CA 1
ATOM 11343 C C . PRO C 1 205 ? -46.205 -60.246 20.055 1.00 20.74 205 PRO C C 1
ATOM 11344 O O . PRO C 1 205 ? -46.140 -61.058 20.983 1.00 21.11 205 PRO C O 1
ATOM 11355 N N . PRO C 1 206 ? -46.393 -58.922 20.242 1.00 19.36 206 PRO C N 1
ATOM 11356 C CA . PRO C 1 206 ? -46.583 -58.335 21.575 1.00 18.72 206 PRO C CA 1
ATOM 11357 C C . PRO C 1 206 ? -48.021 -58.324 22.104 1.00 23.34 206 PRO C C 1
ATOM 11358 O O . PRO C 1 206 ? -48.214 -58.042 23.289 1.00 17.52 206 PRO C O 1
ATOM 11369 N N . LEU C 1 207 ? -49.004 -58.597 21.247 1.00 22.17 207 LEU C N 1
ATOM 11370 C CA . LEU C 1 207 ? -50.411 -58.518 21.646 1.00 20.75 207 LEU C CA 1
ATOM 11371 C C . LEU C 1 207 ? -51.145 -59.831 21.393 1.00 18.71 207 LEU C C 1
ATOM 11372 O O . LEU C 1 207 ? -50.787 -60.597 20.495 1.00 21.25 207 LEU C O 1
ATOM 11388 N N . THR C 1 208 ? -52.172 -60.095 22.194 1.00 19.29 208 THR C N 1
ATOM 11389 C CA . THR C 1 208 ? -52.971 -61.300 22.008 1.00 18.08 208 THR C CA 1
ATOM 11390 C C . THR C 1 208 ? -53.872 -61.130 20.793 1.00 27.76 208 THR C C 1
ATOM 11391 O O . THR C 1 208 ? -54.181 -60.010 20.386 1.00 20.44 208 THR C O 1
ATOM 11402 N N . GLU C 1 209 ? -54.287 -62.253 20.218 1.00 21.98 209 GLU C N 1
ATOM 11403 C CA . GLU C 1 209 ? -55.075 -62.265 18.990 1.00 24.86 209 GLU C CA 1
ATOM 11404 C C . GLU C 1 209 ? -56.375 -61.462 19.086 1.00 25.34 209 GLU C C 1
ATOM 11405 O O . GLU C 1 209 ? -56.815 -60.874 18.096 1.00 24.15 209 GLU C O 1
ATOM 11417 N N . ASP C 1 210 ? -56.985 -61.445 20.268 1.00 20.95 210 ASP C N 1
ATOM 11418 C CA . ASP C 1 210 ? -58.311 -60.847 20.437 1.00 36.04 210 ASP C CA 1
ATOM 11419 C C . ASP C 1 210 ? -58.275 -59.556 21.254 1.00 22.75 210 ASP C C 1
ATOM 11420 O O . ASP C 1 210 ? -59.277 -59.164 21.851 1.00 18.56 210 ASP C O 1
ATOM 11429 N N . ASP C 1 211 ? -57.117 -58.905 21.282 1.00 22.51 211 ASP C N 1
ATOM 11430 C CA . ASP C 1 211 ? -56.988 -57.606 21.934 1.00 24.18 211 ASP C CA 1
ATOM 11431 C C . ASP C 1 211 ? -57.964 -56.619 21.284 1.00 22.45 211 ASP C C 1
ATOM 11432 O O . ASP C 1 211 ? -58.012 -56.527 20.055 1.00 16.25 211 ASP C O 1
ATOM 11441 N N . PRO C 1 212 ? -58.752 -55.890 22.100 1.00 21.79 212 PRO C N 1
ATOM 11442 C CA . PRO C 1 212 ? -59.696 -54.911 21.546 1.00 23.35 212 PRO C CA 1
ATOM 11443 C C . PRO C 1 212 ? -59.026 -53.834 20.698 1.00 19.14 212 PRO C C 1
ATOM 11444 O O . PRO C 1 212 ? -59.683 -53.228 19.851 1.00 20.64 212 PRO C O 1
ATOM 11455 N N . LEU C 1 213 ? -57.737 -53.599 20.928 1.00 16.36 213 LEU C N 1
ATOM 11456 C CA . LEU C 1 213 ? -56.986 -52.630 20.140 1.00 22.01 213 LEU C CA 1
ATOM 11457 C C . LEU C 1 213 ? -56.904 -53.017 18.670 1.00 25.77 213 LEU C C 1
ATOM 11458 O O . LEU C 1 213 ? -56.665 -52.168 17.816 1.00 20.10 213 LEU C O 1
ATOM 11474 N N . ARG C 1 214 ? -57.100 -54.299 18.378 1.00 24.10 214 ARG C N 1
ATOM 11475 C CA . ARG C 1 214 ? -56.923 -54.803 17.024 1.00 22.15 214 ARG C CA 1
ATOM 11476 C C . ARG C 1 214 ? -57.819 -54.104 16.005 1.00 18.11 214 ARG C C 1
ATOM 11477 O O . ARG C 1 214 ? -57.429 -53.939 14.854 1.00 18.40 214 ARG C O 1
ATOM 11498 N N . ASP C 1 215 ? -59.012 -53.692 16.426 1.00 19.85 215 ASP C N 1
ATOM 11499 C CA . ASP C 1 215 ? -59.960 -53.039 15.525 1.00 21.94 215 ASP C CA 1
ATOM 11500 C C . ASP C 1 215 ? -59.372 -51.750 14.941 1.00 20.78 215 ASP C C 1
ATOM 11501 O O . ASP C 1 215 ? -59.273 -51.582 13.723 1.00 26.51 215 ASP C O 1
ATOM 11510 N N . TRP C 1 216 ? -58.972 -50.851 15.828 1.00 15.95 216 TRP C N 1
ATOM 11511 C CA . TRP C 1 216 ? -58.340 -49.595 15.443 1.00 25.79 216 TRP C CA 1
ATOM 11512 C C . TRP C 1 216 ? -57.018 -49.850 14.719 1.00 33.17 216 TRP C C 1
ATOM 11513 O O . TRP C 1 216 ? -56.705 -49.193 13.721 1.00 16.58 216 TRP C O 1
ATOM 11534 N N . LEU C 1 217 ? -56.252 -50.820 15.210 1.00 21.71 217 LEU C N 1
ATOM 11535 C CA . LEU C 1 217 ? -54.934 -51.099 14.648 1.00 16.01 217 LEU C CA 1
ATOM 11536 C C . LEU C 1 217 ? -55.006 -51.625 13.220 1.00 19.00 217 LEU C C 1
ATOM 11537 O O . LEU C 1 217 ? -54.258 -51.167 12.350 1.00 22.25 217 LEU C O 1
ATOM 11553 N N . ASP C 1 218 ? -55.885 -52.591 12.970 1.00 18.04 218 ASP C N 1
ATOM 11554 C CA . ASP C 1 218 ? -56.013 -53.135 11.625 1.00 19.14 218 ASP C CA 1
ATOM 11555 C C . ASP C 1 218 ? -56.587 -52.081 10.672 1.00 24.04 218 ASP C C 1
ATOM 11556 O O . ASP C 1 218 ? -56.152 -51.973 9.527 1.00 23.53 218 ASP C O 1
ATOM 11565 N N . ARG C 1 219 ? -57.549 -51.295 11.150 1.00 23.50 219 ARG C N 1
ATOM 11566 C CA . ARG C 1 219 ? -58.127 -50.231 10.337 1.00 22.02 219 ARG C CA 1
ATOM 11567 C C . ARG C 1 219 ? -57.070 -49.179 10.005 1.00 21.72 219 ARG C C 1
ATOM 11568 O O . ARG C 1 219 ? -57.001 -48.694 8.877 1.00 25.09 219 ARG C O 1
ATOM 11589 N N . GLY C 1 220 ? -56.249 -48.834 10.993 1.00 19.81 220 GLY C N 1
ATOM 11590 C CA . GLY C 1 220 ? -55.164 -47.890 10.793 1.00 29.85 220 GLY C CA 1
ATOM 11591 C C . GLY C 1 220 ? -54.122 -48.372 9.796 1.00 28.74 220 GLY C C 1
ATOM 11592 O O . GLY C 1 220 ? -53.655 -47.603 8.957 1.00 18.64 220 GLY C O 1
ATOM 11596 N N . PHE C 1 221 ? -53.753 -49.647 9.887 1.00 27.67 221 PHE C N 1
ATOM 11597 C CA . PHE C 1 221 ? -52.731 -50.206 9.008 1.00 20.89 221 PHE C CA 1
ATOM 11598 C C . PHE C 1 221 ? -53.241 -50.334 7.572 1.00 31.20 221 PHE C C 1
ATOM 11599 O O . PHE C 1 221 ? -52.460 -50.268 6.622 1.00 21.14 221 PHE C O 1
ATOM 11616 N N . ASP C 1 222 ? -54.551 -50.510 7.422 1.00 20.55 222 ASP C N 1
ATOM 11617 C CA . ASP C 1 222 ? -55.164 -50.658 6.103 1.00 32.95 222 ASP C CA 1
ATOM 11618 C C . ASP C 1 222 ? -55.425 -49.321 5.412 1.00 22.02 222 ASP C C 1
ATOM 11619 O O . ASP C 1 222 ? -55.760 -49.297 4.231 1.00 23.72 222 ASP C O 1
ATOM 11628 N N . LEU C 1 223 ? -55.284 -48.219 6.144 1.00 21.08 223 LEU C N 1
ATOM 11629 C CA . LEU C 1 223 ? -55.547 -46.891 5.586 1.00 32.33 223 LEU C CA 1
ATOM 11630 C C . LEU C 1 223 ? -54.655 -46.581 4.401 1.00 48.74 223 LEU C C 1
ATOM 11631 O O . LEU C 1 223 ? -53.499 -47.007 4.353 1.00 22.32 223 LEU C O 1
ATOM 11647 N N . PHE C 1 224 ? -55.205 -45.818 3.460 1.00 23.07 224 PHE C N 1
ATOM 11648 C CA . PHE C 1 224 ? -54.469 -45.360 2.288 1.00 41.85 224 PHE C CA 1
ATOM 11649 C C . PHE C 1 224 ? -53.864 -46.535 1.531 1.00 49.02 224 PHE C C 1
ATOM 11650 O O . PHE C 1 224 ? -52.689 -46.512 1.169 1.00 27.51 224 PHE C O 1
ATOM 11667 N N . ASP C 1 225 ? -54.683 -47.562 1.319 1.00 38.97 225 ASP C N 1
ATOM 11668 C CA . ASP C 1 225 ? -54.310 -48.719 0.514 1.00 31.99 225 ASP C CA 1
ATOM 11669 C C . ASP C 1 225 ? -53.165 -49.512 1.137 1.00 29.90 225 ASP C C 1
ATOM 11670 O O . ASP C 1 225 ? -52.213 -49.891 0.450 1.00 30.49 225 ASP C O 1
ATOM 11679 N N . GLY C 1 226 ? -53.269 -49.761 2.440 1.00 29.66 226 GLY C N 1
ATOM 11680 C CA . GLY C 1 226 ? -52.339 -50.633 3.132 1.00 24.39 226 GLY C CA 1
ATOM 11681 C C . GLY C 1 226 ? -50.985 -50.001 3.365 1.00 29.45 226 GLY C C 1
ATOM 11682 O O . GLY C 1 226 ? -49.951 -50.643 3.179 1.00 32.91 226 GLY C O 1
ATOM 11686 N N . LEU C 1 227 ? -50.990 -48.739 3.780 1.00 34.02 227 LEU C N 1
ATOM 11687 C CA . LEU C 1 227 ? -49.753 -48.013 4.037 1.00 25.23 227 LEU C CA 1
ATOM 11688 C C . LEU C 1 227 ? -48.923 -48.714 5.113 1.00 26.80 227 LEU C C 1
ATOM 11689 O O . LEU C 1 227 ? -47.694 -48.673 5.087 1.00 29.36 227 LEU C O 1
ATOM 11705 N N . GLY C 1 228 ? -49.610 -49.363 6.048 1.00 24.04 228 GLY C N 1
ATOM 11706 C CA . GLY C 1 228 ? -48.966 -50.151 7.085 1.00 27.08 228 GLY C CA 1
ATOM 11707 C C . GLY C 1 228 ? -48.949 -51.633 6.752 1.00 33.58 228 GLY C C 1
ATOM 11708 O O . GLY C 1 228 ? -48.820 -52.469 7.639 1.00 29.18 228 GLY C O 1
ATOM 11712 N N . ARG C 1 229 ? -49.090 -51.958 5.471 1.00 26.97 229 ARG C N 1
ATOM 11713 C CA . ARG C 1 229 ? -49.052 -53.348 5.019 1.00 28.23 229 ARG C CA 1
ATOM 11714 C C . ARG C 1 229 ? -47.870 -53.592 4.087 1.00 40.51 229 ARG C C 1
ATOM 11715 O O . ARG C 1 229 ? -47.973 -54.353 3.123 1.00 35.28 229 ARG C O 1
ATOM 11736 N N . HIS C 1 230 ? -46.750 -52.941 4.379 1.00 30.18 230 HIS C N 1
ATOM 11737 C CA . HIS C 1 230 ? -45.523 -53.172 3.629 1.00 35.75 230 HIS C CA 1
ATOM 11738 C C . HIS C 1 230 ? -45.087 -54.628 3.828 1.00 27.58 230 HIS C C 1
ATOM 11739 O O . HIS C 1 230 ? -45.147 -55.138 4.950 1.00 26.40 230 HIS C O 1
ATOM 11752 N N . PRO C 1 231 ? -44.658 -55.305 2.743 1.00 39.83 231 PRO C N 1
ATOM 11753 C CA . PRO C 1 231 ? -44.332 -56.739 2.790 1.00 42.02 231 PRO C CA 1
ATOM 11754 C C . PRO C 1 231 ? -43.405 -57.169 3.927 1.00 45.93 231 PRO C C 1
ATOM 11755 O O . PRO C 1 231 ? -43.563 -58.262 4.470 1.00 51.48 231 PRO C O 1
ATOM 11766 N N . GLY C 1 232 ? -42.451 -56.316 4.276 1.00 52.34 232 GLY C N 1
ATOM 11767 C CA . GLY C 1 232 ? -41.364 -56.708 5.154 1.00 55.29 232 GLY C CA 1
ATOM 11768 C C . GLY C 1 232 ? -41.719 -57.155 6.562 1.00 56.16 232 GLY C C 1
ATOM 11769 O O . GLY C 1 232 ? -41.071 -58.052 7.103 1.00 77.52 232 GLY C O 1
ATOM 11790 N N . ASN C 1 234 ? -43.981 -57.436 10.539 1.00 25.80 234 ASN C N 1
ATOM 11791 C CA . ASN C 1 234 ? -44.468 -58.552 11.331 1.00 24.25 234 ASN C CA 1
ATOM 11792 C C . ASN C 1 234 ? -45.839 -58.342 11.952 1.00 29.84 234 ASN C C 1
ATOM 11793 O O . ASN C 1 234 ? -46.267 -57.206 12.157 1.00 24.54 234 ASN C O 1
ATOM 11804 N N . PRO C 1 235 ? -46.529 -59.450 12.269 1.00 22.63 235 PRO C N 1
ATOM 11805 C CA . PRO C 1 235 ? -47.821 -59.384 12.958 1.00 21.66 235 PRO C CA 1
ATOM 11806 C C . PRO C 1 235 ? -47.702 -58.881 14.395 1.00 23.85 235 PRO C C 1
ATOM 11807 O O . PRO C 1 235 ? -46.757 -59.230 15.105 1.00 20.99 235 PRO C O 1
ATOM 11818 N N . LEU C 1 236 ? -48.658 -58.061 14.809 1.00 19.72 236 LEU C N 1
ATOM 11819 C CA . LEU C 1 236 ? -48.718 -57.588 16.186 1.00 18.87 236 LEU C CA 1
ATOM 11820 C C . LEU C 1 236 ? -49.418 -58.596 17.095 1.00 18.77 236 LEU C C 1
ATOM 11821 O O . LEU C 1 236 ? -49.272 -58.536 18.317 1.00 18.36 236 LEU C O 1
ATOM 11837 N N . PHE C 1 237 ? -50.161 -59.525 16.491 1.00 21.34 237 PHE C N 1
ATOM 11838 C CA . PHE C 1 237 ? -51.074 -60.390 17.235 1.00 19.27 237 PHE C CA 1
ATOM 11839 C C . PHE C 1 237 ? -50.670 -61.864 17.199 1.00 20.56 237 PHE C C 1
ATOM 11840 O O . PHE C 1 237 ? -50.169 -62.363 16.189 1.00 21.12 237 PHE C O 1
ATOM 11857 N N . GLY C 1 238 ? -50.898 -62.551 18.316 1.00 21.91 238 GLY C N 1
ATOM 11858 C CA . GLY C 1 238 ? -50.544 -63.954 18.446 1.00 29.92 238 GLY C CA 1
ATOM 11859 C C . GLY C 1 238 ? -49.817 -64.289 19.738 1.00 21.24 238 GLY C C 1
ATOM 11860 O O . GLY C 1 238 ? -49.370 -65.418 19.917 1.00 23.89 238 GLY C O 1
ATOM 11864 N N . LEU C 1 239 ? -49.692 -63.315 20.637 1.00 20.38 239 LEU C N 1
ATOM 11865 C CA . LEU C 1 239 ? -49.061 -63.550 21.933 1.00 20.47 239 LEU C CA 1
ATOM 11866 C C . LEU C 1 239 ? -49.805 -64.628 22.721 1.00 20.82 239 LEU C C 1
ATOM 11867 O O . LEU C 1 239 ? -51.021 -64.545 22.905 1.00 20.40 239 LEU C O 1
ATOM 11883 N N . LYS C 1 240 ? -49.058 -65.627 23.187 1.00 22.09 240 LYS C N 1
ATOM 11884 C CA . LYS C 1 240 ? -49.610 -66.730 23.972 1.00 24.32 240 LYS C CA 1
ATOM 11885 C C . LYS C 1 240 ? -49.240 -66.584 25.445 1.00 24.94 240 LYS C C 1
ATOM 11886 O O . LYS C 1 240 ? -48.068 -66.422 25.787 1.00 41.23 240 LYS C O 1
ATOM 11905 N N . LEU C 1 241 ? -50.242 -66.656 26.315 1.00 21.86 241 LEU C N 1
ATOM 11906 C CA . LEU C 1 241 ? -50.037 -66.427 27.742 1.00 23.53 241 LEU C CA 1
ATOM 11907 C C . LEU C 1 241 ? -50.060 -67.715 28.556 1.00 22.82 241 LEU C C 1
ATOM 11908 O O . LEU C 1 241 ? -50.549 -68.748 28.095 1.00 23.58 241 LEU C O 1
ATOM 11924 N N . ARG C 1 242 ? -49.518 -67.629 29.768 1.00 23.07 242 ARG C N 1
ATOM 11925 C CA . ARG C 1 242 ? -49.544 -68.723 30.738 1.00 27.63 242 ARG C CA 1
ATOM 11926 C C . ARG C 1 242 ? -50.540 -68.387 31.834 1.00 23.72 242 ARG C C 1
ATOM 11927 O O . ARG C 1 242 ? -50.853 -67.223 32.036 1.00 22.69 242 ARG C O 1
ATOM 11948 N N . GLU C 1 243 ? -51.015 -69.391 32.562 1.00 35.18 243 GLU C N 1
ATOM 11949 C CA . GLU C 1 243 ? -52.066 -69.160 33.552 1.00 42.40 243 GLU C CA 1
ATOM 11950 C C . GLU C 1 243 ? -51.644 -68.171 34.645 1.00 36.40 243 GLU C C 1
ATOM 11951 O O . GLU C 1 243 ? -52.490 -67.516 35.251 1.00 36.76 243 GLU C O 1
ATOM 11963 N N . GLY C 1 244 ? -50.342 -68.055 34.886 1.00 37.32 244 GLY C N 1
ATOM 11964 C CA . GLY C 1 244 ? -49.835 -67.121 35.880 1.00 45.82 244 GLY C CA 1
ATOM 11965 C C . GLY C 1 244 ? -49.678 -65.690 35.382 1.00 34.02 244 GLY C C 1
ATOM 11966 O O . GLY C 1 244 ? -49.358 -64.787 36.160 1.00 30.51 244 GLY C O 1
ATOM 11970 N N . ASP C 1 245 ? -49.900 -65.475 34.088 1.00 27.35 245 ASP C N 1
ATOM 11971 C CA . ASP C 1 245 ? -49.775 -64.139 33.507 1.00 21.28 245 ASP C CA 1
ATOM 11972 C C . ASP C 1 245 ? -50.995 -63.279 33.844 1.00 29.68 245 ASP C C 1
ATOM 11973 O O . ASP C 1 245 ? -52.068 -63.806 34.129 1.00 21.97 245 ASP C O 1
ATOM 11982 N N . PRO C 1 246 ? -50.839 -61.947 33.806 1.00 23.66 246 PRO C N 1
ATOM 11983 C CA . PRO C 1 246 ? -52.007 -61.086 34.021 1.00 18.79 246 PRO C CA 1
ATOM 11984 C C . PRO C 1 246 ? -52.986 -61.167 32.852 1.00 22.74 246 PRO C C 1
ATOM 11985 O O . PRO C 1 246 ? -52.578 -61.466 31.729 1.00 18.25 246 PRO C O 1
ATOM 11996 N N . GLU C 1 247 ? -54.266 -60.930 33.113 1.00 18.19 247 GLU C N 1
ATOM 11997 C CA . GLU C 1 247 ? -55.228 -60.803 32.031 1.00 19.79 247 GLU C CA 1
ATOM 11998 C C . GLU C 1 247 ? -54.761 -59.677 31.106 1.00 17.45 247 GLU C C 1
ATOM 11999 O O . GLU C 1 247 ? -54.416 -58.594 31.577 1.00 21.46 247 GLU C O 1
ATOM 12011 N N . PRO C 1 248 ? -54.724 -59.934 29.789 1.00 19.44 248 PRO C N 1
ATOM 12012 C CA . PRO C 1 248 ? -54.160 -58.933 28.872 1.00 17.62 248 PRO C CA 1
ATOM 12013 C C . PRO C 1 248 ? -55.005 -57.666 28.744 1.00 17.50 248 PRO C C 1
ATOM 12014 O O . PRO C 1 248 ? -54.475 -56.603 28.412 1.00 16.57 248 PRO C O 1
ATOM 12025 N N . PHE C 1 249 ? -56.305 -57.780 29.000 1.00 17.07 249 PHE C N 1
ATOM 12026 C CA . PHE C 1 249 ? -57.198 -56.631 28.902 1.00 15.01 249 PHE C CA 1
ATOM 12027 C C . PHE C 1 249 ? -58.492 -56.887 29.658 1.00 15.34 249 PHE C C 1
ATOM 12028 O O . PHE C 1 249 ? -58.837 -58.032 29.954 1.00 15.99 249 PHE C O 1
ATOM 12045 N N . VAL C 1 250 ? -59.199 -55.809 29.977 1.00 15.01 250 VAL C N 1
ATOM 12046 C CA . VAL C 1 250 ? -60.463 -55.917 30.686 1.00 15.44 250 VAL C CA 1
ATOM 12047 C C . VAL C 1 250 ? -61.514 -56.507 29.763 1.00 15.98 250 VAL C C 1
ATOM 12048 O O . VAL C 1 250 ? -61.783 -55.973 28.687 1.00 15.79 250 VAL C O 1
ATOM 12061 N N . ARG C 1 251 ? -62.084 -57.629 30.192 1.00 16.78 251 ARG C N 1
ATOM 12062 C CA . ARG C 1 251 ? -63.149 -58.292 29.459 1.00 32.69 251 ARG C CA 1
ATOM 12063 C C . ARG C 1 251 ? -64.482 -58.010 30.135 1.00 18.17 251 ARG C C 1
ATOM 12064 O O . ARG C 1 251 ? -64.842 -58.644 31.125 1.00 18.79 251 ARG C O 1
ATOM 12085 N N . GLN C 1 252 ? -65.208 -57.041 29.591 1.00 19.49 252 GLN C N 1
ATOM 12086 C CA . GLN C 1 252 ? -66.410 -56.561 30.241 1.00 22.70 252 GLN C CA 1
ATOM 12087 C C . GLN C 1 252 ? -67.419 -55.959 29.266 1.00 43.99 252 GLN C C 1
ATOM 12088 O O . GLN C 1 252 ? -67.060 -55.263 28.314 1.00 30.16 252 GLN C O 1
ATOM 12102 N N . THR C 1 253 ? -68.688 -56.242 29.536 1.00 30.49 253 THR C N 1
ATOM 12103 C CA . THR C 1 253 ? -69.813 -55.692 28.795 1.00 28.10 253 THR C CA 1
ATOM 12104 C C . THR C 1 253 ? -70.811 -55.176 29.831 1.00 22.95 253 THR C C 1
ATOM 12105 O O . THR C 1 253 ? -70.940 -55.777 30.890 1.00 23.00 253 THR C O 1
ATOM 12116 N N . GLY C 1 254 ? -71.510 -54.072 29.588 1.00 40.86 254 GLY C N 1
ATOM 12117 C CA . GLY C 1 254 ? -71.276 -53.149 28.498 1.00 44.61 254 GLY C CA 1
ATOM 12118 C C . GLY C 1 254 ? -72.457 -52.218 28.247 1.00 47.06 254 GLY C C 1
ATOM 12119 O O . GLY C 1 254 ? -72.847 -52.042 27.093 1.00 71.95 254 GLY C O 1
ATOM 12123 N N . PRO C 1 255 ? -73.044 -51.624 29.310 1.00 32.22 255 PRO C N 1
ATOM 12124 C CA . PRO C 1 255 ? -74.067 -50.625 28.982 1.00 39.00 255 PRO C CA 1
ATOM 12125 C C . PRO C 1 255 ? -73.448 -49.314 28.515 1.00 44.10 255 PRO C C 1
ATOM 12126 O O . PRO C 1 255 ? -73.131 -49.198 27.334 1.00 48.92 255 PRO C O 1
ATOM 12137 N N . ASN D 1 4 ? -81.796 -14.703 31.835 1.00 29.21 4 ASN D N 1
ATOM 12138 C CA . ASN D 1 4 ? -81.371 -13.745 30.825 1.00 55.27 4 ASN D CA 1
ATOM 12139 C C . ASN D 1 4 ? -80.662 -12.549 31.459 1.00 49.00 4 ASN D C 1
ATOM 12140 O O . ASN D 1 4 ? -81.346 -11.638 31.931 1.00 37.75 4 ASN D O 1
ATOM 12150 N N . ASN D 1 5 ? -79.324 -12.499 31.480 1.00 27.15 5 ASN D N 1
ATOM 12151 C CA . ASN D 1 5 ? -78.384 -13.437 30.833 1.00 25.12 5 ASN D CA 1
ATOM 12152 C C . ASN D 1 5 ? -77.915 -14.468 31.874 1.00 23.90 5 ASN D C 1
ATOM 12153 O O . ASN D 1 5 ? -76.741 -14.559 32.241 1.00 23.22 5 ASN D O 1
ATOM 12164 N N . THR D 1 6 ? -78.876 -15.256 32.344 1.00 25.71 6 THR D N 1
ATOM 12165 C CA . THR D 1 6 ? -78.719 -16.024 33.576 1.00 28.06 6 THR D CA 1
ATOM 12166 C C . THR D 1 6 ? -79.085 -17.501 33.429 1.00 25.27 6 THR D C 1
ATOM 12167 O O . THR D 1 6 ? -80.070 -17.848 32.777 1.00 22.98 6 THR D O 1
ATOM 12178 N N . ILE D 1 7 ? -78.283 -18.356 34.060 1.00 21.20 7 ILE D N 1
ATOM 12179 C CA . ILE D 1 7 ? -78.561 -19.791 34.125 1.00 20.31 7 ILE D CA 1
ATOM 12180 C C . ILE D 1 7 ? -78.468 -20.277 35.573 1.00 30.15 7 ILE D C 1
ATOM 12181 O O . ILE D 1 7 ? -77.575 -19.881 36.323 1.00 20.29 7 ILE D O 1
ATOM 12197 N N . THR D 1 8 ? -79.411 -21.127 35.963 1.00 26.11 8 THR D N 1
ATOM 12198 C CA . THR D 1 8 ? -79.454 -21.650 37.321 1.00 20.84 8 THR D CA 1
ATOM 12199 C C . THR D 1 8 ? -78.503 -22.828 37.446 1.00 20.72 8 THR D C 1
ATOM 12200 O O . THR D 1 8 ? -78.465 -23.682 36.566 1.00 19.47 8 THR D O 1
ATOM 12211 N N . LEU D 1 9 ? -77.731 -22.865 38.527 1.00 21.05 9 LEU D N 1
ATOM 12212 C CA . LEU D 1 9 ? -76.839 -23.994 38.789 1.00 20.89 9 LEU D CA 1
ATOM 12213 C C . LEU D 1 9 ? -77.053 -24.549 40.189 1.00 29.54 9 LEU D C 1
ATOM 12214 O O . LEU D 1 9 ? -76.932 -23.824 41.175 1.00 22.57 9 LEU D O 1
ATOM 12230 N N . TYR D 1 10 ? -77.372 -25.837 40.266 1.00 27.37 10 TYR D N 1
ATOM 12231 C CA . TYR D 1 10 ? -77.479 -26.525 41.547 1.00 24.08 10 TYR D CA 1
ATOM 12232 C C . TYR D 1 10 ? -76.092 -26.945 42.022 1.00 24.80 10 TYR D C 1
ATOM 12233 O O . TYR D 1 10 ? -75.456 -27.831 41.448 1.00 18.99 10 TYR D O 1
ATOM 12251 N N . ASP D 1 11 ? -75.634 -26.279 43.075 1.00 24.45 11 ASP D N 1
ATOM 12252 C CA . ASP D 1 11 ? -74.271 -26.417 43.568 1.00 18.63 11 ASP D CA 1
ATOM 12253 C C . ASP D 1 11 ? -74.129 -27.612 44.506 1.00 33.50 11 ASP D C 1
ATOM 12254 O O . ASP D 1 11 ? -75.122 -28.227 44.896 1.00 25.58 11 ASP D O 1
ATOM 12263 N N . LEU D 1 12 ? -72.886 -27.934 44.849 1.00 25.01 12 LEU D N 1
ATOM 12264 C CA . LEU D 1 12 ? -72.586 -28.926 45.877 1.00 18.92 12 LEU D CA 1
ATOM 12265 C C . LEU D 1 12 ? -71.470 -28.360 46.741 1.00 21.69 12 LEU D C 1
ATOM 12266 O O . LEU D 1 12 ? -70.285 -28.448 46.392 1.00 21.09 12 LEU D O 1
ATOM 12282 N N . GLN D 1 13 ? -71.864 -27.763 47.862 1.00 23.36 13 GLN D N 1
ATOM 12283 C CA . GLN D 1 13 ? -70.967 -26.938 48.664 1.00 21.67 13 GLN D CA 1
ATOM 12284 C C . GLN D 1 13 ? -70.602 -27.560 50.005 1.00 28.17 13 GLN D C 1
ATOM 12285 O O . GLN D 1 13 ? -71.323 -28.411 50.535 1.00 25.87 13 GLN D O 1
ATOM 12299 N N . LEU D 1 14 ? -69.472 -27.112 50.544 1.00 23.30 14 LEU D N 1
ATOM 12300 C CA . LEU D 1 14 ? -69.066 -27.442 51.899 1.00 26.87 14 LEU D CA 1
ATOM 12301 C C . LEU D 1 14 ? -69.705 -26.453 52.865 1.00 30.40 14 LEU D C 1
ATOM 12302 O O . LEU D 1 14 ? -70.403 -25.535 52.442 1.00 26.54 14 LEU D O 1
ATOM 12318 N N . GLU D 1 15 ? -69.455 -26.635 54.156 1.00 27.94 15 GLU D N 1
ATOM 12319 C CA . GLU D 1 15 ? -70.034 -25.764 55.174 1.00 29.94 15 GLU D CA 1
ATOM 12320 C C . GLU D 1 15 ? -69.649 -24.304 54.950 1.00 30.58 15 GLU D C 1
ATOM 12321 O O . GLU D 1 15 ? -70.418 -23.398 55.259 1.00 31.88 15 GLU D O 1
ATOM 12333 N N . SER D 1 16 ? -68.459 -24.089 54.398 1.00 31.41 16 SER D N 1
ATOM 12334 C CA . SER D 1 16 ? -67.948 -22.746 54.139 1.00 32.46 16 SER D CA 1
ATOM 12335 C C . SER D 1 16 ? -68.580 -22.106 52.907 1.00 29.32 16 SER D C 1
ATOM 12336 O O . SER D 1 16 ? -68.374 -20.920 52.639 1.00 36.67 16 SER D O 1
ATOM 12344 N N . GLY D 1 17 ? -69.336 -22.897 52.153 1.00 27.82 17 GLY D N 1
ATOM 12345 C CA . GLY D 1 17 ? -69.932 -22.431 50.913 1.00 32.10 17 GLY D CA 1
ATOM 12346 C C . GLY D 1 17 ? -69.108 -22.779 49.688 1.00 24.87 17 GLY D C 1
ATOM 12347 O O . GLY D 1 17 ? -69.583 -22.635 48.562 1.00 26.66 17 GLY D O 1
ATOM 12351 N N . CYS D 1 18 ? -67.875 -23.236 49.898 1.00 27.84 18 CYS D N 1
ATOM 12352 C CA . CYS D 1 18 ? -67.009 -23.644 48.790 1.00 23.05 18 CYS D CA 1
ATOM 12353 C C . CYS D 1 18 ? -67.553 -24.867 48.070 1.00 21.62 18 CYS D C 1
ATOM 12354 O O . CYS D 1 18 ? -67.993 -25.821 48.709 1.00 26.08 18 CYS D O 1
ATOM 12362 N N . THR D 1 19 ? -67.504 -24.834 46.740 1.00 21.41 19 THR D N 1
ATOM 12363 C CA . THR D 1 19 ? -67.825 -25.996 45.917 1.00 19.79 19 THR D CA 1
ATOM 12364 C C . THR D 1 19 ? -66.795 -27.090 46.177 1.00 23.28 19 THR D C 1
ATOM 12365 O O . THR D 1 19 ? -65.604 -26.805 46.245 1.00 20.94 19 THR D O 1
ATOM 12376 N N . ILE D 1 20 ? -67.252 -28.332 46.334 1.00 27.20 20 ILE D N 1
ATOM 12377 C CA . ILE D 1 20 ? -66.342 -29.464 46.510 1.00 19.51 20 ILE D CA 1
ATOM 12378 C C . ILE D 1 20 ? -66.275 -30.317 45.249 1.00 18.94 20 ILE D C 1
ATOM 12379 O O . ILE D 1 20 ? -65.183 -30.687 44.802 1.00 23.81 20 ILE D O 1
ATOM 12395 N N . SER D 1 21 ? -67.435 -30.627 44.675 1.00 16.91 21 SER D N 1
ATOM 12396 C CA . SER D 1 21 ? -67.500 -31.521 43.525 1.00 16.97 21 SER D CA 1
ATOM 12397 C C . SER D 1 21 ? -66.702 -30.995 42.332 1.00 20.08 21 SER D C 1
ATOM 12398 O O . SER D 1 21 ? -66.935 -29.871 41.872 1.00 18.06 21 SER D O 1
ATOM 12406 N N . PRO D 1 22 ? -65.761 -31.805 41.816 1.00 22.25 22 PRO D N 1
ATOM 12407 C CA . PRO D 1 22 ? -65.061 -31.352 40.610 1.00 19.35 22 PRO D CA 1
ATOM 12408 C C . PRO D 1 22 ? -66.000 -31.236 39.406 1.00 21.82 22 PRO D C 1
ATOM 12409 O O . PRO D 1 22 ? -65.774 -30.411 38.523 1.00 20.94 22 PRO D O 1
ATOM 12420 N N . TYR D 1 23 ? -67.049 -32.051 39.370 1.00 15.58 23 TYR D N 1
ATOM 12421 C CA . TYR D 1 23 ? -68.006 -31.971 38.273 1.00 14.90 23 TYR D CA 1
ATOM 12422 C C . TYR D 1 23 ? -68.717 -30.624 38.304 1.00 20.07 23 TYR D C 1
ATOM 12423 O O . TYR D 1 23 ? -68.911 -29.984 37.269 1.00 16.31 23 TYR D O 1
ATOM 12441 N N . VAL D 1 24 ? -69.084 -30.182 39.500 1.00 16.87 24 VAL D N 1
ATOM 12442 C CA . VAL D 1 24 ? -69.671 -28.860 39.654 1.00 17.69 24 VAL D CA 1
ATOM 12443 C C . VAL D 1 24 ? -68.640 -27.775 39.322 1.00 16.22 24 VAL D C 1
ATOM 12444 O O . VAL D 1 24 ? -68.979 -26.778 38.683 1.00 15.07 24 VAL D O 1
ATOM 12457 N N . TRP D 1 25 ? -67.392 -27.963 39.745 1.00 14.36 25 TRP D N 1
ATOM 12458 C CA . TRP D 1 25 ? -66.366 -26.956 39.494 1.00 14.40 25 TRP D CA 1
ATOM 12459 C C . TRP D 1 25 ? -66.236 -26.671 37.996 1.00 13.80 25 TRP D C 1
ATOM 12460 O O . TRP D 1 25 ? -66.242 -25.517 37.591 1.00 14.48 25 TRP D O 1
ATOM 12481 N N . ARG D 1 26 ? -66.150 -27.700 37.160 1.00 13.59 26 ARG D N 1
ATOM 12482 C CA . ARG D 1 26 ? -65.899 -27.435 35.746 1.00 24.19 26 ARG D CA 1
ATOM 12483 C C . ARG D 1 26 ? -67.157 -26.885 35.064 1.00 18.02 26 ARG D C 1
ATOM 12484 O O . ARG D 1 26 ? -67.070 -26.252 34.013 1.00 17.39 26 ARG D O 1
ATOM 12505 N N . THR D 1 27 ? -68.319 -27.093 35.677 1.00 14.73 27 THR D N 1
ATOM 12506 C CA . THR D 1 27 ? -69.556 -26.513 35.166 1.00 14.00 27 THR D CA 1
ATOM 12507 C C . THR D 1 27 ? -69.639 -24.997 35.424 1.00 13.84 27 THR D C 1
ATOM 12508 O O . THR D 1 27 ? -70.068 -24.252 34.544 1.00 17.85 27 THR D O 1
ATOM 12519 N N . LYS D 1 28 ? -69.239 -24.512 36.596 1.00 20.63 28 LYS D N 1
ATOM 12520 C CA . LYS D 1 28 ? -69.266 -23.056 36.782 1.00 31.00 28 LYS D CA 1
ATOM 12521 C C . LYS D 1 28 ? -68.252 -22.407 35.856 1.00 14.57 28 LYS D C 1
ATOM 12522 O O . LYS D 1 28 ? -68.517 -21.339 35.315 1.00 15.04 28 LYS D O 1
ATOM 12541 N N . TYR D 1 29 ? -67.095 -23.043 35.666 1.00 14.07 29 TYR D N 1
ATOM 12542 C CA . TYR D 1 29 ? -66.083 -22.483 34.768 1.00 14.09 29 TYR D CA 1
ATOM 12543 C C . TYR D 1 29 ? -66.618 -22.439 33.339 1.00 15.32 29 TYR D C 1
ATOM 12544 O O . TYR D 1 29 ? -66.451 -21.443 32.632 1.00 16.45 29 TYR D O 1
ATOM 12562 N N . ALA D 1 30 ? -67.284 -23.513 32.927 1.00 15.37 30 ALA D N 1
ATOM 12563 C CA . ALA D 1 30 ? -67.886 -23.578 31.602 1.00 13.65 30 ALA D CA 1
ATOM 12564 C C . ALA D 1 30 ? -68.941 -22.487 31.425 1.00 14.31 30 ALA D C 1
ATOM 12565 O O . ALA D 1 30 ? -69.034 -21.865 30.366 1.00 17.03 30 ALA D O 1
ATOM 12572 N N . LEU D 1 31 ? -69.733 -22.254 32.466 1.00 14.09 31 LEU D N 1
ATOM 12573 C CA . LEU D 1 31 ? -70.765 -21.223 32.412 1.00 28.13 31 LEU D CA 1
ATOM 12574 C C . LEU D 1 31 ? -70.169 -19.822 32.298 1.00 18.79 31 LEU D C 1
ATOM 12575 O O . LEU D 1 31 ? -70.668 -18.997 31.536 1.00 15.93 31 LEU D O 1
ATOM 12591 N N . LYS D 1 32 ? -69.106 -19.556 33.053 1.00 16.15 32 LYS D N 1
ATOM 12592 C CA . LYS D 1 32 ? -68.470 -18.239 33.036 1.00 23.95 32 LYS D CA 1
ATOM 12593 C C . LYS D 1 32 ? -67.691 -18.038 31.733 1.00 15.73 32 LYS D C 1
ATOM 12594 O O . LYS D 1 32 ? -67.609 -16.927 31.206 1.00 16.36 32 LYS D O 1
ATOM 12613 N N . HIS D 1 33 ? -67.120 -19.124 31.226 1.00 17.37 33 HIS D N 1
ATOM 12614 C CA . HIS D 1 33 ? -66.432 -19.128 29.940 1.00 23.15 33 HIS D CA 1
ATOM 12615 C C . HIS D 1 33 ? -67.399 -18.691 28.846 1.00 20.80 33 HIS D C 1
ATOM 12616 O O . HIS D 1 33 ? -67.031 -17.955 27.932 1.00 19.87 33 HIS D O 1
ATOM 12629 N N . LYS D 1 34 ? -68.644 -19.141 28.966 1.00 16.76 34 LYS D N 1
ATOM 12630 C CA . LYS D 1 34 ? -69.699 -18.781 28.024 1.00 25.14 34 LYS D CA 1
ATOM 12631 C C . LYS D 1 34 ? -70.227 -17.361 28.254 1.00 24.28 34 LYS D C 1
ATOM 12632 O O . LYS D 1 34 ? -70.915 -16.813 27.400 1.00 20.41 34 LYS D O 1
ATOM 12651 N N . GLY D 1 35 ? -69.917 -16.779 29.410 1.00 20.04 35 GLY D N 1
ATOM 12652 C CA . GLY D 1 35 ? -70.277 -15.399 29.702 1.00 27.32 35 GLY D CA 1
ATOM 12653 C C . GLY D 1 35 ? -71.593 -15.237 30.445 1.00 27.16 35 GLY D C 1
ATOM 12654 O O . GLY D 1 35 ? -72.140 -14.132 30.522 1.00 20.19 35 GLY D O 1
ATOM 12658 N N . PHE D 1 36 ? -72.106 -16.335 30.991 1.00 23.30 36 PHE D N 1
ATOM 12659 C CA . PHE D 1 36 ? -73.373 -16.312 31.718 1.00 19.75 36 PHE D CA 1
ATOM 12660 C C . PHE D 1 36 ? -73.189 -15.903 33.172 1.00 32.04 36 PHE D C 1
ATOM 12661 O O . PHE D 1 36 ? -72.152 -16.177 33.777 1.00 33.60 36 PHE D O 1
ATOM 12678 N N . ASP D 1 37 ? -74.206 -15.247 33.723 1.00 23.27 37 ASP D N 1
ATOM 12679 C CA . ASP D 1 37 ? -74.327 -15.086 35.164 1.00 21.96 37 ASP D CA 1
ATOM 12680 C C . ASP D 1 37 ? -74.990 -16.339 35.725 1.00 21.39 37 ASP D C 1
ATOM 12681 O O . ASP D 1 37 ? -75.882 -16.902 35.093 1.00 23.45 37 ASP D O 1
ATOM 12690 N N . ILE D 1 38 ? -74.549 -16.773 36.903 1.00 22.86 38 ILE D N 1
ATOM 12691 C CA . ILE D 1 38 ? -75.031 -18.018 37.503 1.00 21.17 38 ILE D CA 1
ATOM 12692 C C . ILE D 1 38 ? -75.913 -17.757 38.724 1.00 28.70 38 ILE D C 1
ATOM 12693 O O . ILE D 1 38 ? -75.467 -17.167 39.705 1.00 26.31 38 ILE D O 1
ATOM 12709 N N . ASP D 1 39 ? -77.162 -18.198 38.662 1.00 22.56 39 ASP D N 1
ATOM 12710 C CA . ASP D 1 39 ? -77.994 -18.266 39.860 1.00 23.81 39 ASP D CA 1
ATOM 12711 C C . ASP D 1 39 ? -77.669 -19.541 40.619 1.00 22.92 39 ASP D C 1
ATOM 12712 O O . ASP D 1 39 ? -78.139 -20.622 40.265 1.00 22.12 39 ASP D O 1
ATOM 12721 N N . ILE D 1 40 ? -76.859 -19.417 41.661 1.00 25.19 40 ILE D N 1
ATOM 12722 C CA . ILE D 1 40 ? -76.440 -20.581 42.427 1.00 33.27 40 ILE D CA 1
ATOM 12723 C C . ILE D 1 40 ? -77.529 -21.014 43.401 1.00 32.30 40 ILE D C 1
ATOM 12724 O O . ILE D 1 40 ? -78.026 -20.214 44.194 1.00 25.28 40 ILE D O 1
ATOM 12740 N N . VAL D 1 41 ? -77.898 -22.288 43.322 1.00 29.79 41 VAL D N 1
ATOM 12741 C CA . VAL D 1 41 ? -78.768 -22.898 44.315 1.00 32.34 41 VAL D CA 1
ATOM 12742 C C . VAL D 1 41 ? -77.874 -23.627 45.316 1.00 26.56 41 VAL D C 1
ATOM 12743 O O . VAL D 1 41 ? -77.210 -24.603 44.958 1.00 23.80 41 VAL D O 1
ATOM 12756 N N . PRO D 1 42 ? -77.826 -23.140 46.567 1.00 29.59 42 PRO D N 1
ATOM 12757 C CA . PRO D 1 42 ? -76.944 -23.792 47.539 1.00 33.07 42 PRO D CA 1
ATOM 12758 C C . PRO D 1 42 ? -77.447 -25.170 47.965 1.00 43.57 42 PRO D C 1
ATOM 12759 O O . PRO D 1 42 ? -78.585 -25.534 47.669 1.00 46.28 42 PRO D O 1
ATOM 12770 N N . GLY D 1 43 ? -76.593 -25.921 48.653 1.00 46.14 43 GLY D N 1
ATOM 12771 C CA . GLY D 1 43 ? -76.932 -27.255 49.110 1.00 34.71 43 GLY D CA 1
ATOM 12772 C C . GLY D 1 43 ? -75.708 -28.151 49.133 1.00 33.46 43 GLY D C 1
ATOM 12773 O O . GLY D 1 43 ? -74.685 -27.835 48.517 1.00 22.25 43 GLY D O 1
ATOM 12777 N N . GLY D 1 44 ? -75.815 -29.268 49.848 1.00 26.28 44 GLY D N 1
ATOM 12778 C CA . GLY D 1 44 ? -74.721 -30.215 49.973 1.00 22.77 44 GLY D CA 1
ATOM 12779 C C . GLY D 1 44 ? -75.063 -31.594 49.435 1.00 23.72 44 GLY D C 1
ATOM 12780 O O . GLY D 1 44 ? -75.803 -31.732 48.460 1.00 26.64 44 GLY D O 1
ATOM 12784 N N . PHE D 1 45 ? -74.514 -32.620 50.076 1.00 27.12 45 PHE D N 1
ATOM 12785 C CA . PHE D 1 45 ? -74.663 -33.991 49.605 1.00 28.93 45 PHE D CA 1
ATOM 12786 C C . PHE D 1 45 ? -76.066 -34.557 49.818 1.00 27.17 45 PHE D C 1
ATOM 12787 O O . PHE D 1 45 ? -76.557 -35.331 48.992 1.00 23.64 45 PHE D O 1
ATOM 12804 N N . THR D 1 46 ? -76.707 -34.175 50.918 1.00 23.61 46 THR D N 1
ATOM 12805 C CA . THR D 1 46 ? -78.028 -34.703 51.252 1.00 29.00 46 THR D CA 1
ATOM 12806 C C . THR D 1 46 ? -79.144 -33.786 50.755 1.00 46.53 46 THR D C 1
ATOM 12807 O O . THR D 1 46 ? -78.985 -32.565 50.696 1.00 34.69 46 THR D O 1
ATOM 12818 N N . GLY D 1 47 ? -80.272 -34.390 50.391 1.00 30.74 47 GLY D N 1
ATOM 12819 C CA . GLY D 1 47 ? -81.458 -33.645 50.011 1.00 25.38 47 GLY D CA 1
ATOM 12820 C C . GLY D 1 47 ? -81.495 -33.180 48.566 1.00 24.23 47 GLY D C 1
ATOM 12821 O O . GLY D 1 47 ? -82.268 -32.287 48.232 1.00 38.23 47 GLY D O 1
ATOM 12825 N N . ILE D 1 48 ? -80.676 -33.780 47.704 1.00 31.16 48 ILE D N 1
ATOM 12826 C CA . ILE D 1 48 ? -80.618 -33.364 46.301 1.00 24.64 48 ILE D CA 1
ATOM 12827 C C . ILE D 1 48 ? -81.918 -33.682 45.565 1.00 27.59 48 ILE D C 1
ATOM 12828 O O . ILE D 1 48 ? -82.360 -32.907 44.718 1.00 31.16 48 ILE D O 1
ATOM 12844 N N . LEU D 1 49 ? -82.524 -34.822 45.877 1.00 23.62 49 LEU D N 1
ATOM 12845 C CA . LEU D 1 49 ? -83.778 -35.195 45.238 1.00 28.31 49 LEU D CA 1
ATOM 12846 C C . LEU D 1 49 ? -84.846 -34.162 45.569 1.00 24.78 49 LEU D C 1
ATOM 12847 O O . LEU D 1 49 ? -85.672 -33.816 44.726 1.00 31.88 49 LEU D O 1
ATOM 12863 N N . GLU D 1 50 ? -84.804 -33.658 46.800 1.00 36.05 50 GLU D N 1
ATOM 12864 C CA . GLU D 1 50 ? -85.759 -32.658 47.267 1.00 38.98 50 GLU D CA 1
ATOM 12865 C C . GLU D 1 50 ? -85.462 -31.263 46.716 1.00 45.75 50 GLU D C 1
ATOM 12866 O O . GLU D 1 50 ? -86.381 -30.542 46.328 1.00 52.97 50 GLU D O 1
ATOM 12878 N N . ARG D 1 51 ? -84.190 -30.873 46.697 1.00 33.77 51 ARG D N 1
ATOM 12879 C CA . ARG D 1 51 ? -83.819 -29.546 46.208 1.00 27.44 51 ARG D CA 1
ATOM 12880 C C . ARG D 1 51 ? -84.249 -29.382 44.758 1.00 37.65 51 ARG D C 1
ATOM 12881 O O . ARG D 1 51 ? -84.722 -28.318 44.356 1.00 33.41 51 ARG D O 1
ATOM 12902 N N . THR D 1 52 ? -84.074 -30.442 43.978 1.00 27.89 52 THR D N 1
ATOM 12903 C CA . THR D 1 52 ? -84.538 -30.459 42.599 1.00 27.48 52 THR D CA 1
ATOM 12904 C C . THR D 1 52 ? -85.990 -30.904 42.621 1.00 43.02 52 THR D C 1
ATOM 12905 O O . THR D 1 52 ? -86.508 -31.268 43.676 1.00 69.61 52 THR D O 1
ATOM 12916 N N . GLY D 1 53 ? -86.655 -30.891 41.473 1.00 52.27 53 GLY D N 1
ATOM 12917 C CA . GLY D 1 53 ? -88.068 -31.232 41.431 1.00 59.78 53 GLY D CA 1
ATOM 12918 C C . GLY D 1 53 ? -88.342 -32.718 41.568 1.00 40.83 53 GLY D C 1
ATOM 12919 O O . GLY D 1 53 ? -89.407 -33.196 41.178 1.00 35.03 53 GLY D O 1
ATOM 12923 N N . GLY D 1 54 ? -87.393 -33.447 42.148 1.00 36.58 54 GLY D N 1
ATOM 12924 C CA . GLY D 1 54 ? -87.396 -34.898 42.096 1.00 41.79 54 GLY D CA 1
ATOM 12925 C C . GLY D 1 54 ? -86.832 -35.331 40.756 1.00 33.52 54 GLY D C 1
ATOM 12926 O O . GLY D 1 54 ? -87.061 -36.450 40.299 1.00 54.16 54 GLY D O 1
ATOM 12930 N N . ARG D 1 55 ? -86.083 -34.427 40.132 1.00 31.41 55 ARG D N 1
ATOM 12931 C CA . ARG D 1 55 ? -85.598 -34.615 38.770 1.00 30.74 55 ARG D CA 1
ATOM 12932 C C . ARG D 1 55 ? -84.232 -35.284 38.726 1.00 47.55 55 ARG D C 1
ATOM 12933 O O . ARG D 1 55 ? -83.882 -35.921 37.735 1.00 47.67 55 ARG D O 1
ATOM 12954 N N . SER D 1 56 ? -83.457 -35.130 39.795 1.00 54.30 56 SER D N 1
ATOM 12955 C CA . SER D 1 56 ? -82.103 -35.669 39.826 1.00 34.88 56 SER D CA 1
ATOM 12956 C C . SER D 1 56 ? -81.654 -36.052 41.228 1.00 29.50 56 SER D C 1
ATOM 12957 O O . SER D 1 56 ? -81.924 -35.343 42.197 1.00 34.40 56 SER D O 1
ATOM 12965 N N . GLU D 1 57 ? -80.962 -37.183 41.312 1.00 34.04 57 GLU D N 1
ATOM 12966 C CA . GLU D 1 57 ? -80.309 -37.619 42.543 1.00 36.44 57 GLU D CA 1
ATOM 12967 C C . GLU D 1 57 ? -78.886 -37.063 42.623 1.00 33.86 57 GLU D C 1
ATOM 12968 O O . GLU D 1 57 ? -78.169 -37.303 43.596 1.00 34.08 57 GLU D O 1
ATOM 12980 N N . ARG D 1 58 ? -78.478 -36.329 41.592 1.00 29.73 58 ARG D N 1
ATOM 12981 C CA . ARG D 1 58 ? -77.113 -35.824 41.516 1.00 27.58 58 ARG D CA 1
ATOM 12982 C C . ARG D 1 58 ? -77.033 -34.378 41.028 1.00 26.85 58 ARG D C 1
ATOM 12983 O O . ARG D 1 58 ? -77.985 -33.829 40.467 1.00 30.82 58 ARG D O 1
ATOM 13004 N N . VAL D 1 59 ? -75.876 -33.777 41.273 1.00 23.41 59 VAL D N 1
ATOM 13005 C CA . VAL D 1 59 ? -75.550 -32.451 40.778 1.00 21.74 59 VAL D CA 1
ATOM 13006 C C . VAL D 1 59 ? -74.120 -32.541 40.239 1.00 21.12 59 VAL D C 1
ATOM 13007 O O . VAL D 1 59 ? -73.380 -33.446 40.622 1.00 22.10 59 VAL D O 1
ATOM 13020 N N . PRO D 1 60 ? -73.723 -31.618 39.347 1.00 20.92 60 PRO D N 1
ATOM 13021 C CA . PRO D 1 60 ? -74.449 -30.422 38.908 1.00 18.85 60 PRO D CA 1
ATOM 13022 C C . PRO D 1 60 ? -75.677 -30.686 38.040 1.00 19.06 60 PRO D C 1
ATOM 13023 O O . PRO D 1 60 ? -75.772 -31.664 37.298 1.00 19.56 60 PRO D O 1
ATOM 13034 N N . VAL D 1 61 ? -76.620 -29.767 38.175 1.00 22.67 61 VAL D N 1
ATOM 13035 C CA . VAL D 1 61 ? -77.773 -29.655 37.310 1.00 22.49 61 VAL D CA 1
ATOM 13036 C C . VAL D 1 61 ? -77.877 -28.183 36.964 1.00 19.38 61 VAL D C 1
ATOM 13037 O O . VAL D 1 61 ? -77.663 -27.343 37.832 1.00 24.69 61 VAL D O 1
ATOM 13050 N N . ILE D 1 62 ? -78.180 -27.865 35.711 1.00 18.55 62 ILE D N 1
ATOM 13051 C CA . ILE D 1 62 ? -78.528 -26.494 35.361 1.00 18.47 62 ILE D CA 1
ATOM 13052 C C . ILE D 1 62 ? -79.949 -26.438 34.823 1.00 19.63 62 ILE D C 1
ATOM 13053 O O . ILE D 1 62 ? -80.484 -27.437 34.330 1.00 20.35 62 ILE D O 1
ATOM 13069 N N . VAL D 1 63 ? -80.556 -25.263 34.957 1.00 20.11 63 VAL D N 1
ATOM 13070 C CA . VAL D 1 63 ? -81.842 -24.978 34.354 1.00 26.49 63 VAL D CA 1
ATOM 13071 C C . VAL D 1 63 ? -81.654 -23.745 33.492 1.00 32.40 63 VAL D C 1
ATOM 13072 O O . VAL D 1 63 ? -81.288 -22.675 33.988 1.00 21.71 63 VAL D O 1
ATOM 13085 N N . ASP D 1 64 ? -81.865 -23.913 32.194 1.00 22.15 64 ASP D N 1
ATOM 13086 C CA . ASP D 1 64 ? -81.723 -22.825 31.243 1.00 22.62 64 ASP D CA 1
ATOM 13087 C C . ASP D 1 64 ? -83.126 -22.444 30.793 1.00 26.93 64 ASP D C 1
ATOM 13088 O O . ASP D 1 64 ? -83.706 -23.103 29.933 1.00 25.74 64 ASP D O 1
ATOM 13097 N N . ASP D 1 65 ? -83.653 -21.380 31.397 1.00 29.22 65 ASP D N 1
ATOM 13098 C CA . ASP D 1 65 ? -85.075 -21.055 31.341 1.00 48.64 65 ASP D CA 1
ATOM 13099 C C . ASP D 1 65 ? -85.855 -22.166 32.048 1.00 52.69 65 ASP D C 1
ATOM 13100 O O . ASP D 1 65 ? -85.837 -22.240 33.278 1.00 54.92 65 ASP D O 1
ATOM 13109 N N . GLY D 1 66 ? -86.521 -23.029 31.284 1.00 42.55 66 GLY D N 1
ATOM 13110 C CA . GLY D 1 66 ? -87.211 -24.178 31.846 1.00 34.78 66 GLY D CA 1
ATOM 13111 C C . GLY D 1 66 ? -86.558 -25.482 31.435 1.00 28.71 66 GLY D C 1
ATOM 13112 O O . GLY D 1 66 ? -87.111 -26.555 31.660 1.00 29.52 66 GLY D O 1
ATOM 13116 N N . GLU D 1 67 ? -85.373 -25.385 30.838 1.00 27.25 67 GLU D N 1
ATOM 13117 C CA . GLU D 1 67 ? -84.667 -26.543 30.290 1.00 26.63 67 GLU D CA 1
ATOM 13118 C C . GLU D 1 67 ? -83.672 -27.117 31.296 1.00 24.80 67 GLU D C 1
ATOM 13119 O O . GLU D 1 67 ? -82.637 -26.511 31.554 1.00 23.27 67 GLU D O 1
ATOM 13131 N N . TRP D 1 68 ? -83.985 -28.284 31.856 1.00 25.27 68 TRP D N 1
ATOM 13132 C CA . TRP D 1 68 ? -83.131 -28.915 32.865 1.00 24.03 68 TRP D CA 1
ATOM 13133 C C . TRP D 1 68 ? -82.039 -29.750 32.203 1.00 23.39 68 TRP D C 1
ATOM 13134 O O . TRP D 1 68 ? -82.326 -30.563 31.324 1.00 24.56 68 TRP D O 1
ATOM 13155 N N . VAL D 1 69 ? -80.790 -29.556 32.625 1.00 22.50 69 VAL D N 1
ATOM 13156 C CA . VAL D 1 69 ? -79.669 -30.266 32.011 1.00 31.21 69 VAL D CA 1
ATOM 13157 C C . VAL D 1 69 ? -78.798 -30.949 33.069 1.00 23.24 69 VAL D C 1
ATOM 13158 O O . VAL D 1 69 ? -78.284 -30.298 33.982 1.00 19.76 69 VAL D O 1
ATOM 13171 N N . LEU D 1 70 ? -78.641 -32.265 32.927 1.00 21.63 70 LEU D N 1
ATOM 13172 C CA . LEU D 1 70 ? -77.937 -33.091 33.907 1.00 21.69 70 LEU D CA 1
ATOM 13173 C C . LEU D 1 70 ? -76.606 -33.604 33.360 1.00 21.38 70 LEU D C 1
ATOM 13174 O O . LEU D 1 70 ? -76.489 -33.854 32.164 1.00 21.78 70 LEU D O 1
ATOM 13190 N N . ASP D 1 71 ? -75.627 -33.755 34.259 1.00 21.81 71 ASP D N 1
ATOM 13191 C CA . ASP D 1 71 ? -74.274 -34.254 33.966 1.00 20.89 71 ASP D CA 1
ATOM 13192 C C . ASP D 1 71 ? -73.373 -33.180 33.346 1.00 22.05 71 ASP D C 1
ATOM 13193 O O . ASP D 1 71 ? -73.689 -32.612 32.297 1.00 22.22 71 ASP D O 1
ATOM 13202 N N . SER D 1 72 ? -72.242 -32.925 34.001 1.00 21.29 72 SER D N 1
ATOM 13203 C CA . SER D 1 72 ? -71.343 -31.832 33.625 1.00 17.75 72 SER D CA 1
ATOM 13204 C C . SER D 1 72 ? -70.845 -31.930 32.185 1.00 17.97 72 SER D C 1
ATOM 13205 O O . SER D 1 72 ? -70.690 -30.911 31.516 1.00 18.53 72 SER D O 1
ATOM 13213 N N . TRP D 1 73 ? -70.598 -33.148 31.708 1.00 23.23 73 TRP D N 1
ATOM 13214 C CA . TRP D 1 73 ? -70.126 -33.342 30.338 1.00 20.20 73 TRP D CA 1
ATOM 13215 C C . TRP D 1 73 ? -71.220 -32.986 29.337 1.00 20.53 73 TRP D C 1
ATOM 13216 O O . TRP D 1 73 ? -70.958 -32.346 28.319 1.00 20.91 73 TRP D O 1
ATOM 13237 N N . VAL D 1 74 ? -72.446 -33.406 29.634 1.00 24.56 74 VAL D N 1
ATOM 13238 C CA . VAL D 1 74 ? -73.587 -33.110 28.776 1.00 23.76 74 VAL D CA 1
ATOM 13239 C C . VAL D 1 74 ? -73.863 -31.611 28.770 1.00 24.14 74 VAL D C 1
ATOM 13240 O O . VAL D 1 74 ? -74.200 -31.033 27.736 1.00 22.44 74 VAL D O 1
ATOM 13253 N N . ILE D 1 75 ? -73.715 -30.991 29.934 1.00 18.37 75 ILE D N 1
ATOM 13254 C CA . ILE D 1 75 ? -73.959 -29.565 30.084 1.00 17.51 75 ILE D CA 1
ATOM 13255 C C . ILE D 1 75 ? -72.993 -28.769 29.208 1.00 16.98 75 ILE D C 1
ATOM 13256 O O . ILE D 1 75 ? -73.401 -27.834 28.528 1.00 17.09 75 ILE D O 1
ATOM 13272 N N . ALA D 1 76 ? -71.717 -29.152 29.219 1.00 16.68 76 ALA D N 1
ATOM 13273 C CA . ALA D 1 76 ? -70.722 -28.509 28.365 1.00 17.99 76 ALA D CA 1
ATOM 13274 C C . ALA D 1 76 ? -71.109 -28.632 26.889 1.00 17.32 76 ALA D C 1
ATOM 13275 O O . ALA D 1 76 ? -71.037 -27.660 26.140 1.00 17.35 76 ALA D O 1
ATOM 13282 N N . GLU D 1 77 ? -71.513 -29.833 26.481 1.00 23.06 77 GLU D N 1
ATOM 13283 C CA . GLU D 1 77 ? -71.945 -30.078 25.110 1.00 23.87 77 GLU D CA 1
ATOM 13284 C C . GLU D 1 77 ? -73.204 -29.290 24.782 1.00 30.18 77 GLU D C 1
ATOM 13285 O O . GLU D 1 77 ? -73.341 -28.752 23.685 1.00 20.89 77 GLU D O 1
ATOM 13297 N N . TYR D 1 78 ? -74.126 -29.244 25.738 1.00 19.86 78 TYR D N 1
ATOM 13298 C CA . TYR D 1 78 ? -75.352 -28.476 25.591 1.00 20.69 78 TYR D CA 1
ATOM 13299 C C . TYR D 1 78 ? -75.048 -26.995 25.368 1.00 25.07 78 TYR D C 1
ATOM 13300 O O . TYR D 1 78 ? -75.646 -26.363 24.502 1.00 22.85 78 TYR D O 1
ATOM 13318 N N . LEU D 1 79 ? -74.112 -26.445 26.139 1.00 20.49 79 LEU D N 1
ATOM 13319 C CA . LEU D 1 79 ? -73.811 -25.019 26.053 1.00 21.90 79 LEU D CA 1
ATOM 13320 C C . LEU D 1 79 ? -73.194 -24.660 24.704 1.00 28.65 79 LEU D C 1
ATOM 13321 O O . LEU D 1 79 ? -73.454 -23.583 24.166 1.00 19.64 79 LEU D O 1
ATOM 13337 N N . ASP D 1 80 ? -72.385 -25.568 24.162 1.00 18.96 80 ASP D N 1
ATOM 13338 C CA . ASP D 1 80 ? -71.746 -25.360 22.863 1.00 23.14 80 ASP D CA 1
ATOM 13339 C C . ASP D 1 80 ? -72.767 -25.503 21.734 1.00 37.73 80 ASP D C 1
ATOM 13340 O O . ASP D 1 80 ? -72.724 -24.758 20.750 1.00 23.43 80 ASP D O 1
ATOM 13349 N N . GLU D 1 81 ? -73.684 -26.458 21.873 1.00 29.90 81 GLU D N 1
ATOM 13350 C CA . GLU D 1 81 ? -74.740 -26.645 20.883 1.00 24.24 81 GLU D CA 1
ATOM 13351 C C . GLU D 1 81 ? -75.695 -25.451 20.845 1.00 24.95 81 GLU D C 1
ATOM 13352 O O . GLU D 1 81 ? -76.002 -24.921 19.781 1.00 26.64 81 GLU D O 1
ATOM 13364 N N . LYS D 1 82 ? -76.164 -25.040 22.016 1.00 23.92 82 LYS D N 1
ATOM 13365 C CA . LYS D 1 82 ? -77.200 -24.020 22.117 1.00 24.86 82 LYS D CA 1
ATOM 13366 C C . LYS D 1 82 ? -76.660 -22.598 21.978 1.00 24.74 82 LYS D C 1
ATOM 13367 O O . LYS D 1 82 ? -77.400 -21.685 21.612 1.00 26.25 82 LYS D O 1
ATOM 13386 N N . TYR D 1 83 ? -75.376 -22.410 22.261 1.00 23.27 83 TYR D N 1
ATOM 13387 C CA . TYR D 1 83 ? -74.769 -21.081 22.195 1.00 37.32 83 TYR D CA 1
ATOM 13388 C C . TYR D 1 83 ? -73.449 -21.096 21.436 1.00 23.12 83 TYR D C 1
ATOM 13389 O O . TYR D 1 83 ? -72.390 -20.888 22.024 1.00 22.75 83 TYR D O 1
ATOM 13407 N N . PRO D 1 84 ? -73.513 -21.334 20.118 1.00 26.24 84 PRO D N 1
ATOM 13408 C CA . PRO D 1 84 ? -72.315 -21.338 19.272 1.00 28.13 84 PRO D CA 1
ATOM 13409 C C . PRO D 1 84 ? -71.733 -19.941 19.054 1.00 40.20 84 PRO D C 1
ATOM 13410 O O . PRO D 1 84 ? -70.621 -19.813 18.539 1.00 47.33 84 PRO D O 1
ATOM 13421 N N . ASP D 1 85 ? -72.484 -18.915 19.445 1.00 30.89 85 ASP D N 1
ATOM 13422 C CA . ASP D 1 85 ? -72.044 -17.528 19.308 1.00 33.32 85 ASP D CA 1
ATOM 13423 C C . ASP D 1 85 ? -71.129 -17.109 20.458 1.00 29.37 85 ASP D C 1
ATOM 13424 O O . ASP D 1 85 ? -70.388 -16.130 20.351 1.00 29.80 85 ASP D O 1
ATOM 13433 N N . ARG D 1 86 ? -71.191 -17.854 21.557 1.00 27.75 86 ARG D N 1
ATOM 13434 C CA . ARG D 1 86 ? -70.385 -17.571 22.736 1.00 25.87 86 ARG D CA 1
ATOM 13435 C C . ARG D 1 86 ? -69.165 -18.488 22.727 1.00 25.22 86 ARG D C 1
ATOM 13436 O O . ARG D 1 86 ? -69.201 -19.533 22.079 1.00 26.25 86 ARG D O 1
ATOM 13457 N N . PRO D 1 87 ? -68.081 -18.098 23.434 1.00 20.39 87 PRO D N 1
ATOM 13458 C CA . PRO D 1 87 ? -66.813 -18.842 23.420 1.00 19.64 87 PRO D CA 1
ATOM 13459 C C . PRO D 1 87 ? -66.990 -20.359 23.528 1.00 20.91 87 PRO D C 1
ATOM 13460 O O . PRO D 1 87 ? -67.684 -20.841 24.421 1.00 17.92 87 PRO D O 1
ATOM 13488 N N . LEU D 1 89 ? -66.407 -24.334 24.122 1.00 18.31 89 LEU D N 1
ATOM 13489 C CA . LEU D 1 89 ? -65.802 -25.168 25.153 1.00 17.91 89 LEU D CA 1
ATOM 13490 C C . LEU D 1 89 ? -64.942 -26.282 24.544 1.00 18.34 89 LEU D C 1
ATOM 13491 O O . LEU D 1 89 ? -63.867 -26.597 25.061 1.00 21.03 89 LEU D O 1
ATOM 13507 N N . PHE D 1 90 ? -65.427 -26.872 23.453 1.00 19.95 90 PHE D N 1
ATOM 13508 C CA . PHE D 1 90 ? -64.676 -27.876 22.703 1.00 21.39 90 PHE D CA 1
ATOM 13509 C C . PHE D 1 90 ? -64.337 -27.349 21.314 1.00 28.19 90 PHE D C 1
ATOM 13510 O O . PHE D 1 90 ? -65.130 -26.623 20.711 1.00 22.43 90 PHE D O 1
ATOM 13527 N N . GLU D 1 91 ? -63.177 -27.734 20.792 1.00 28.61 91 GLU D N 1
ATOM 13528 C CA . GLU D 1 91 ? -62.815 -27.365 19.428 1.00 30.39 91 GLU D CA 1
ATOM 13529 C C . GLU D 1 91 ? -63.171 -28.485 18.452 1.00 29.89 91 GLU D C 1
ATOM 13530 O O . GLU D 1 91 ? -63.149 -28.288 17.237 1.00 32.81 91 GLU D O 1
ATOM 13542 N N . GLY D 1 92 ? -63.514 -29.657 18.979 1.00 25.54 92 GLY D N 1
ATOM 13543 C CA . GLY D 1 92 ? -63.904 -30.767 18.128 1.00 35.64 92 GLY D CA 1
ATOM 13544 C C . GLY D 1 92 ? -63.891 -32.124 18.805 1.00 42.97 92 GLY D C 1
ATOM 13545 O O . GLY D 1 92 ? -63.660 -32.225 20.014 1.00 24.65 92 GLY D O 1
ATOM 13549 N N . PRO D 1 93 ? -64.145 -33.185 18.020 1.00 38.70 93 PRO D N 1
ATOM 13550 C CA . PRO D 1 93 ? -64.187 -34.561 18.529 1.00 36.91 93 PRO D CA 1
ATOM 13551 C C . PRO D 1 93 ? -62.853 -35.018 19.104 1.00 19.74 93 PRO D C 1
ATOM 13552 O O . PRO D 1 93 ? -62.832 -35.799 20.057 1.00 24.14 93 PRO D O 1
ATOM 13563 N N . THR D 1 94 ? -61.754 -34.544 18.525 1.00 17.85 94 THR D N 1
ATOM 13564 C CA . THR D 1 94 ? -60.431 -34.992 18.945 1.00 18.50 94 THR D CA 1
ATOM 13565 C C . THR D 1 94 ? -60.127 -34.504 20.356 1.00 16.17 94 THR D C 1
ATOM 13566 O O . THR D 1 94 ? -59.569 -35.243 21.160 1.00 20.98 94 THR D O 1
ATOM 13577 N N . GLN D 1 95 ? -60.498 -33.261 20.657 1.00 18.27 95 GLN D N 1
ATOM 13578 C CA . GLN D 1 95 ? -60.339 -32.747 22.012 1.00 19.08 95 GLN D CA 1
ATOM 13579 C C . GLN D 1 95 ? -61.069 -33.643 23.000 1.00 24.32 95 GLN D C 1
ATOM 13580 O O . GLN D 1 95 ? -60.526 -33.995 24.046 1.00 14.99 95 GLN D O 1
ATOM 13594 N N . LYS D 1 96 ? -62.302 -34.008 22.657 1.00 20.62 96 LYS D N 1
ATOM 13595 C CA . LYS D 1 96 ? -63.146 -34.788 23.553 1.00 16.59 96 LYS D CA 1
ATOM 13596 C C . LYS D 1 96 ? -62.515 -36.134 23.880 1.00 16.49 96 LYS D C 1
ATOM 13597 O O . LYS D 1 96 ? -62.521 -36.567 25.032 1.00 15.77 96 LYS D O 1
ATOM 13616 N N . ASN D 1 97 ? -61.962 -36.790 22.870 1.00 15.85 97 ASN D N 1
ATOM 13617 C CA . ASN D 1 97 ? -61.340 -38.087 23.080 1.00 19.08 97 ASN D CA 1
ATOM 13618 C C . ASN D 1 97 ? -60.077 -37.972 23.937 1.00 17.57 97 ASN D C 1
ATOM 13619 O O . ASN D 1 97 ? -59.879 -38.750 24.873 1.00 16.89 97 ASN D O 1
ATOM 13630 N N . LEU D 1 98 ? -59.235 -36.987 23.634 1.00 19.88 98 LEU D N 1
ATOM 13631 C CA . LEU D 1 98 ? -57.942 -36.859 24.304 1.00 18.59 98 LEU D CA 1
ATOM 13632 C C . LEU D 1 98 ? -58.036 -36.229 25.695 1.00 17.91 98 LEU D C 1
ATOM 13633 O O . LEU D 1 98 ? -57.159 -36.439 26.533 1.00 15.25 98 LEU D O 1
ATOM 13666 N N . LYS D 1 100 ? -60.582 -36.885 27.649 1.00 13.92 100 LYS D N 1
ATOM 13667 C CA . LYS D 1 100 ? -61.042 -38.022 28.436 1.00 14.14 100 LYS D CA 1
ATOM 13668 C C . LYS D 1 100 ? -59.824 -38.837 28.898 1.00 17.09 100 LYS D C 1
ATOM 13669 O O . LYS D 1 100 ? -59.773 -39.327 30.026 1.00 15.20 100 LYS D O 1
ATOM 13688 N N . PHE D 1 101 ? -58.829 -38.957 28.029 1.00 13.87 101 PHE D N 1
ATOM 13689 C CA . PHE D 1 101 ? -57.611 -39.679 28.377 1.00 17.40 101 PHE D CA 1
ATOM 13690 C C . PHE D 1 101 ? -56.833 -38.958 29.482 1.00 18.33 101 PHE D C 1
ATOM 13691 O O . PHE D 1 101 ? -56.406 -39.584 30.451 1.00 17.99 101 PHE D O 1
ATOM 13708 N N . LEU D 1 102 ? -56.651 -37.647 29.336 1.00 16.73 102 LEU D N 1
ATOM 13709 C CA . LEU D 1 102 ? -55.961 -36.850 30.352 1.00 13.24 102 LEU D CA 1
ATOM 13710 C C . LEU D 1 102 ? -56.697 -36.900 31.686 1.00 23.07 102 LEU D C 1
ATOM 13711 O O . LEU D 1 102 ? -56.088 -37.111 32.739 1.00 16.54 102 LEU D O 1
ATOM 13727 N N . ASP D 1 103 ? -58.007 -36.684 31.630 1.00 17.16 103 ASP D N 1
ATOM 13728 C CA . ASP D 1 103 ? -58.840 -36.672 32.827 1.00 13.33 103 ASP D CA 1
ATOM 13729 C C . ASP D 1 103 ? -58.747 -38.012 33.553 1.00 17.26 103 ASP D C 1
ATOM 13730 O O . ASP D 1 103 ? -58.532 -38.054 34.764 1.00 16.91 103 ASP D O 1
ATOM 13739 N N . ASN D 1 104 ? -58.869 -39.106 32.810 1.00 13.61 104 ASN D N 1
ATOM 13740 C CA . ASN D 1 104 ? -58.748 -40.432 33.400 1.00 15.12 104 ASN D CA 1
ATOM 13741 C C . ASN D 1 104 ? -57.423 -40.619 34.136 1.00 17.71 104 ASN D C 1
ATOM 13742 O O . ASN D 1 104 ? -57.380 -41.197 35.226 1.00 17.02 104 ASN D O 1
ATOM 13753 N N . TRP D 1 105 ? -56.349 -40.106 33.543 1.00 15.11 105 TRP D N 1
ATOM 13754 C CA . TRP D 1 105 ? -55.018 -40.210 34.126 1.00 15.52 105 TRP D CA 1
ATOM 13755 C C . TRP D 1 105 ? -54.910 -39.364 35.396 1.00 16.22 105 TRP D C 1
ATOM 13756 O O . TRP D 1 105 ? -54.325 -39.793 36.392 1.00 16.10 105 TRP D O 1
ATOM 13777 N N . LEU D 1 106 ? -55.477 -38.161 35.357 1.00 13.23 106 LEU D N 1
ATOM 13778 C CA . LEU D 1 106 ? -55.473 -37.279 36.519 1.00 22.76 106 LEU D CA 1
ATOM 13779 C C . LEU D 1 106 ? -56.257 -37.877 37.687 1.00 19.65 106 LEU D C 1
ATOM 13780 O O . LEU D 1 106 ? -55.830 -37.794 38.840 1.00 13.83 106 LEU D O 1
ATOM 13796 N N . TRP D 1 107 ? -57.400 -38.486 37.390 1.00 13.74 107 TRP D N 1
ATOM 13797 C CA . TRP D 1 107 ? -58.217 -39.099 38.432 1.00 15.88 107 TRP D CA 1
ATOM 13798 C C . TRP D 1 107 ? -57.516 -40.313 39.049 1.00 20.77 107 TRP D C 1
ATOM 13799 O O . TRP D 1 107 ? -57.568 -40.511 40.263 1.00 15.33 107 TRP D O 1
ATOM 13820 N N . SER D 1 108 ? -56.841 -41.112 38.226 1.00 16.51 108 SER D N 1
ATOM 13821 C CA . SER D 1 108 ? -56.079 -42.252 38.736 1.00 21.10 108 SER D CA 1
ATOM 13822 C C . SER D 1 108 ? -54.839 -41.815 39.523 1.00 16.90 108 SER D C 1
ATOM 13823 O O . SER D 1 108 ? -54.516 -42.389 40.564 1.00 16.70 108 SER D O 1
ATOM 13831 N N . THR D 1 109 ? -54.150 -40.793 39.021 1.00 19.30 109 THR D N 1
ATOM 13832 C CA . THR D 1 109 ? -52.855 -40.397 39.566 1.00 21.37 109 THR D CA 1
ATOM 13833 C C . THR D 1 109 ? -52.967 -39.432 40.750 1.00 20.54 109 THR D C 1
ATOM 13834 O O . THR D 1 109 ? -52.200 -39.535 41.711 1.00 19.97 109 THR D O 1
ATOM 13845 N N . ALA D 1 110 ? -53.915 -38.501 40.683 1.00 14.88 110 ALA D N 1
ATOM 13846 C CA . ALA D 1 110 ? -54.038 -37.466 41.703 1.00 15.17 110 ALA D CA 1
ATOM 13847 C C . ALA D 1 110 ? -55.228 -37.687 42.639 1.00 16.61 110 ALA D C 1
ATOM 13848 O O . ALA D 1 110 ? -55.061 -37.692 43.856 1.00 20.50 110 ALA D O 1
ATOM 13855 N N . VAL D 1 111 ? -56.423 -37.863 42.082 1.00 19.80 111 VAL D N 1
ATOM 13856 C CA . VAL D 1 111 ? -57.632 -37.923 42.908 1.00 20.51 111 VAL D CA 1
ATOM 13857 C C . VAL D 1 111 ? -57.631 -39.153 43.811 1.00 18.79 111 VAL D C 1
ATOM 13858 O O . VAL D 1 111 ? -57.966 -39.053 44.992 1.00 20.75 111 VAL D O 1
ATOM 13871 N N . GLY D 1 112 ? -57.250 -40.302 43.264 1.00 16.75 112 GLY D N 1
ATOM 13872 C CA . GLY D 1 112 ? -57.210 -41.537 44.031 1.00 19.97 112 GLY D CA 1
ATOM 13873 C C . GLY D 1 112 ? -56.397 -41.423 45.311 1.00 24.20 112 GLY D C 1
ATOM 13874 O O . GLY D 1 112 ? -56.924 -41.637 46.406 1.00 21.60 112 GLY D O 1
ATOM 13878 N N . PRO D 1 113 ? -55.102 -41.091 45.185 1.00 19.17 113 PRO D N 1
ATOM 13879 C CA . PRO D 1 113 ? -54.240 -40.924 46.361 1.00 18.67 113 PRO D CA 1
ATOM 13880 C C . PRO D 1 113 ? -54.681 -39.790 47.284 1.00 18.46 113 PRO D C 1
ATOM 13881 O O . PRO D 1 113 ? -54.674 -39.961 48.504 1.00 21.48 113 PRO D O 1
ATOM 13892 N N . TRP D 1 114 ? -55.053 -38.650 46.713 1.00 17.68 114 TRP D N 1
ATOM 13893 C CA . TRP D 1 114 ? -55.423 -37.489 47.517 1.00 17.36 114 TRP D CA 1
ATOM 13894 C C . TRP D 1 114 ? -56.763 -37.712 48.218 1.00 17.63 114 TRP D C 1
ATOM 13895 O O . TRP D 1 114 ? -56.967 -37.241 49.334 1.00 19.29 114 TRP D O 1
ATOM 13916 N N . PHE D 1 115 ? -57.669 -38.438 47.572 1.00 18.12 115 PHE D N 1
ATOM 13917 C CA . PHE D 1 115 ? -58.945 -38.778 48.193 1.00 17.97 115 PHE D CA 1
ATOM 13918 C C . PHE D 1 115 ? -58.708 -39.455 49.539 1.00 28.05 115 PHE D C 1
ATOM 13919 O O . PHE D 1 115 ? -59.341 -39.109 50.538 1.00 26.54 115 PHE D O 1
ATOM 13936 N N . ARG D 1 116 ? -57.771 -40.399 49.567 1.00 19.74 116 ARG D N 1
ATOM 13937 C CA . ARG D 1 116 ? -57.463 -41.131 50.787 1.00 21.07 116 ARG D CA 1
ATOM 13938 C C . ARG D 1 116 ? -56.726 -40.246 51.794 1.00 21.30 116 ARG D C 1
ATOM 13939 O O . ARG D 1 116 ? -56.888 -40.407 52.997 1.00 24.10 116 ARG D O 1
ATOM 13960 N N . CYS D 1 117 ? -55.935 -39.299 51.299 1.00 21.90 117 CYS D N 1
ATOM 13961 C CA . CYS D 1 117 ? -55.195 -38.399 52.176 1.00 31.22 117 CYS D CA 1
ATOM 13962 C C . CYS D 1 117 ? -56.094 -37.348 52.825 1.00 27.78 117 CYS D C 1
ATOM 13963 O O . CYS D 1 117 ? -55.721 -36.759 53.839 1.00 27.52 117 CYS D O 1
ATOM 13971 N N . TYR D 1 118 ? -57.274 -37.118 52.251 1.00 20.42 118 TYR D N 1
ATOM 13972 C CA . TYR D 1 118 ? -58.124 -36.005 52.681 1.00 19.63 118 TYR D CA 1
ATOM 13973 C C . TYR D 1 118 ? -59.574 -36.388 52.971 1.00 19.87 118 TYR D C 1
ATOM 13974 O O . TYR D 1 118 ? -60.431 -35.515 53.095 1.00 22.65 118 TYR D O 1
ATOM 13992 N N . ILE D 1 119 ? -59.856 -37.679 53.097 1.00 21.29 119 ILE D N 1
ATOM 13993 C CA . ILE D 1 119 ? -61.243 -38.108 53.244 1.00 20.87 119 ILE D CA 1
ATOM 13994 C C . ILE D 1 119 ? -61.842 -37.701 54.599 1.00 26.62 119 ILE D C 1
ATOM 13995 O O . ILE D 1 119 ? -63.047 -37.452 54.692 1.00 23.39 119 ILE D O 1
ATOM 14011 N N . LEU D 1 120 ? -61.022 -37.626 55.644 1.00 22.38 120 LEU D N 1
ATOM 14012 C CA . LEU D 1 120 ? -61.521 -37.167 56.939 1.00 23.19 120 LEU D CA 1
ATOM 14013 C C . LEU D 1 120 ? -61.750 -35.652 56.918 1.00 34.30 120 LEU D C 1
ATOM 14014 O O . LEU D 1 120 ? -62.741 -35.165 57.461 1.00 22.79 120 LEU D O 1
ATOM 14030 N N . ASP D 1 121 ? -60.839 -34.910 56.293 1.00 26.70 121 ASP D N 1
ATOM 14031 C CA . ASP D 1 121 ? -61.026 -33.471 56.113 1.00 29.70 121 ASP D CA 1
ATOM 14032 C C . ASP D 1 121 ? -62.291 -33.202 55.291 1.00 20.70 121 ASP D C 1
ATOM 14033 O O . ASP D 1 121 ? -63.108 -32.352 55.643 1.00 22.44 121 ASP D O 1
ATOM 14042 N N . TYR D 1 122 ? -62.413 -33.933 54.188 1.00 21.36 122 TYR D N 1
ATOM 14043 C CA . TYR D 1 122 ? -63.613 -33.977 53.349 1.00 19.64 122 TYR D CA 1
ATOM 14044 C C . TYR D 1 122 ? -64.870 -34.101 54.214 1.00 24.19 122 TYR D C 1
ATOM 14045 O O . TYR D 1 122 ? -65.845 -33.377 54.011 1.00 22.88 122 TYR D O 1
ATOM 14063 N N . HIS D 1 123 ? -64.833 -35.009 55.186 1.00 28.70 123 HIS D N 1
ATOM 14064 C CA . HIS D 1 123 ? -65.963 -35.223 56.093 1.00 32.38 123 HIS D CA 1
ATOM 14065 C C . HIS D 1 123 ? -66.157 -34.052 57.061 1.00 32.63 123 HIS D C 1
ATOM 14066 O O . HIS D 1 123 ? -67.253 -33.504 57.174 1.00 22.99 123 HIS D O 1
ATOM 14079 N N . ASP D 1 124 ? -65.091 -33.663 57.750 1.00 23.99 124 ASP D N 1
ATOM 14080 C CA . ASP D 1 124 ? -65.186 -32.629 58.777 1.00 24.61 124 ASP D CA 1
ATOM 14081 C C . ASP D 1 124 ? -65.588 -31.256 58.228 1.00 29.58 124 ASP D C 1
ATOM 14082 O O . ASP D 1 124 ? -66.137 -30.431 58.961 1.00 29.94 124 ASP D O 1
ATOM 14091 N N . LEU D 1 125 ? -65.321 -31.013 56.948 1.00 23.59 125 LEU D N 1
ATOM 14092 C CA . LEU D 1 125 ? -65.566 -29.701 56.354 1.00 24.12 125 LEU D CA 1
ATOM 14093 C C . LEU D 1 125 ? -66.939 -29.589 55.692 1.00 38.42 125 LEU D C 1
ATOM 14094 O O . LEU D 1 125 ? -67.338 -28.504 55.282 1.00 21.34 125 LEU D O 1
ATOM 14110 N N . SER D 1 126 ? -67.665 -30.698 55.592 1.00 22.63 126 SER D N 1
ATOM 14111 C CA . SER D 1 126 ? -68.976 -30.683 54.951 1.00 21.78 126 SER D CA 1
ATOM 14112 C C . SER D 1 126 ? -70.034 -30.084 55.874 1.00 22.79 126 SER D C 1
ATOM 14113 O O . SER D 1 126 ? -69.814 -29.956 57.075 1.00 23.40 126 SER D O 1
ATOM 14121 N N . LEU D 1 127 ? -71.173 -29.708 55.300 1.00 23.06 127 LEU D N 1
ATOM 14122 C CA . LEU D 1 127 ? -72.308 -29.216 56.079 1.00 39.43 127 LEU D CA 1
ATOM 14123 C C . LEU D 1 127 ? -72.653 -30.194 57.205 1.00 35.94 127 LEU D C 1
ATOM 14124 O O . LEU D 1 127 ? -72.476 -31.402 57.047 1.00 24.98 127 LEU D O 1
ATOM 14140 N N . PRO D 1 128 ? -73.141 -29.679 58.346 1.00 36.18 128 PRO D N 1
ATOM 14141 C CA . PRO D 1 128 ? -73.506 -30.552 59.472 1.00 41.92 128 PRO D CA 1
ATOM 14142 C C . PRO D 1 128 ? -74.482 -31.665 59.091 1.00 36.59 128 PRO D C 1
ATOM 14143 O O . PRO D 1 128 ? -74.345 -32.791 59.568 1.00 35.50 128 PRO D O 1
ATOM 14154 N N . GLN D 1 129 ? -75.447 -31.345 58.236 1.00 34.43 129 GLN D N 1
ATOM 14155 C CA . GLN D 1 129 ? -76.492 -32.288 57.858 1.00 33.69 129 GLN D CA 1
ATOM 14156 C C . GLN D 1 129 ? -75.995 -33.325 56.851 1.00 38.09 129 GLN D C 1
ATOM 14157 O O . GLN D 1 129 ? -76.735 -34.233 56.478 1.00 46.03 129 GLN D O 1
ATOM 14171 N N . ASP D 1 130 ? -74.742 -33.184 56.421 1.00 30.80 130 ASP D N 1
ATOM 14172 C CA . ASP D 1 130 ? -74.141 -34.085 55.438 1.00 29.23 130 ASP D CA 1
ATOM 14173 C C . ASP D 1 130 ? -73.211 -35.123 56.058 1.00 29.26 130 ASP D C 1
ATOM 14174 O O . ASP D 1 130 ? -73.037 -36.209 55.508 1.00 46.25 130 ASP D O 1
ATOM 14183 N N . ARG D 1 131 ? -72.614 -34.781 57.196 1.00 46.74 131 ARG D N 1
ATOM 14184 C CA . ARG D 1 131 ? -71.453 -35.510 57.710 1.00 42.03 131 ARG D CA 1
ATOM 14185 C C . ARG D 1 131 ? -71.703 -36.997 57.971 1.00 36.92 131 ARG D C 1
ATOM 14186 O O . ARG D 1 131 ? -70.889 -37.836 57.585 1.00 32.19 131 ARG D O 1
ATOM 14207 N N . ASP D 1 132 ? -72.813 -37.327 58.621 1.00 40.25 132 ASP D N 1
ATOM 14208 C CA . ASP D 1 132 ? -73.135 -38.727 58.882 1.00 45.65 132 ASP D CA 1
ATOM 14209 C C . ASP D 1 132 ? -73.264 -39.504 57.570 1.00 30.96 132 ASP D C 1
ATOM 14210 O O . ASP D 1 132 ? -72.749 -40.612 57.444 1.00 32.54 132 ASP D O 1
ATOM 14219 N N . TYR D 1 133 ? -73.944 -38.914 56.594 1.00 31.28 133 TYR D N 1
ATOM 14220 C CA . TYR D 1 133 ? -74.095 -39.545 55.287 1.00 33.46 133 TYR D CA 1
ATOM 14221 C C . TYR D 1 133 ? -72.753 -39.705 54.574 1.00 30.19 133 TYR D C 1
ATOM 14222 O O . TYR D 1 133 ? -72.481 -40.742 53.964 1.00 27.25 133 TYR D O 1
ATOM 14240 N N . VAL D 1 134 ? -71.923 -38.671 54.640 1.00 27.14 134 VAL D N 1
ATOM 14241 C CA . VAL D 1 134 ? -70.600 -38.734 54.041 1.00 26.53 134 VAL D CA 1
ATOM 14242 C C . VAL D 1 134 ? -69.807 -39.873 54.664 1.00 27.01 134 VAL D C 1
ATOM 14243 O O . VAL D 1 134 ? -69.132 -40.625 53.963 1.00 26.57 134 VAL D O 1
ATOM 14256 N N . ARG D 1 135 ? -69.900 -39.999 55.982 1.00 28.29 135 ARG D N 1
ATOM 14257 C CA . ARG D 1 135 ? -69.193 -41.050 56.698 1.00 29.31 135 ARG D CA 1
ATOM 14258 C C . ARG D 1 135 ? -69.610 -42.455 56.248 1.00 29.16 135 ARG D C 1
ATOM 14259 O O . ARG D 1 135 ? -68.773 -43.216 55.767 1.00 28.88 135 ARG D O 1
ATOM 14280 N N . TRP D 1 136 ? -70.885 -42.812 56.389 1.00 29.78 136 TRP D N 1
ATOM 14281 C CA . TRP D 1 136 ? -71.274 -44.196 56.117 1.00 30.53 136 TRP D CA 1
ATOM 14282 C C . TRP D 1 136 ? -71.238 -44.518 54.625 1.00 29.29 136 TRP D C 1
ATOM 14283 O O . TRP D 1 136 ? -70.936 -45.650 54.244 1.00 31.36 136 TRP D O 1
ATOM 14304 N N . SER D 1 137 ? -71.539 -43.539 53.780 1.00 28.11 137 SER D N 1
ATOM 14305 C CA . SER D 1 137 ? -71.524 -43.776 52.340 1.00 36.60 137 SER D CA 1
ATOM 14306 C C . SER D 1 137 ? -70.095 -44.003 51.852 1.00 39.24 137 SER D C 1
ATOM 14307 O O . SER D 1 137 ? -69.828 -44.968 51.138 1.00 27.32 137 SER D O 1
ATOM 14315 N N . ARG D 1 138 ? -69.177 -43.127 52.246 1.00 26.33 138 ARG D N 1
ATOM 14316 C CA . ARG D 1 138 ? -67.785 -43.256 51.823 1.00 26.22 138 ARG D CA 1
ATOM 14317 C C . ARG D 1 138 ? -67.137 -44.520 52.380 1.00 40.18 138 ARG D C 1
ATOM 14318 O O . ARG D 1 138 ? -66.409 -45.214 51.669 1.00 36.49 138 ARG D O 1
ATOM 14339 N N . GLU D 1 139 ? -67.397 -44.815 53.649 1.00 41.20 139 GLU D N 1
ATOM 14340 C CA . GLU D 1 139 ? -66.786 -45.967 54.305 1.00 35.62 139 GLU D CA 1
ATOM 14341 C C . GLU D 1 139 ? -67.282 -47.295 53.740 1.00 40.75 139 GLU D C 1
ATOM 14342 O O . GLU D 1 139 ? -66.570 -48.298 53.780 1.00 57.62 139 GLU D O 1
ATOM 14354 N N . GLN D 1 140 ? -68.502 -47.296 53.217 1.00 32.10 140 GLN D N 1
ATOM 14355 C CA . GLN D 1 140 ? -69.133 -48.523 52.740 1.00 30.89 140 GLN D CA 1
ATOM 14356 C C . GLN D 1 140 ? -68.784 -48.817 51.279 1.00 35.18 140 GLN D C 1
ATOM 14357 O O . GLN D 1 140 ? -68.279 -49.894 50.962 1.00 39.03 140 GLN D O 1
ATOM 14371 N N . TRP D 1 141 ? -69.047 -47.858 50.396 1.00 41.37 141 TRP D N 1
ATOM 14372 C CA . TRP D 1 141 ? -68.858 -48.065 48.960 1.00 54.08 141 TRP D CA 1
ATOM 14373 C C . TRP D 1 141 ? -67.386 -48.133 48.606 1.00 57.87 141 TRP D C 1
ATOM 14374 O O . TRP D 1 141 ? -66.952 -49.011 47.859 1.00 73.04 141 TRP D O 1
ATOM 14395 N N . PHE D 1 142 ? -66.631 -47.180 49.137 1.00 48.69 142 PHE D N 1
ATOM 14396 C CA . PHE D 1 142 ? -65.185 -47.162 48.997 1.00 44.06 142 PHE D CA 1
ATOM 14397 C C . PHE D 1 142 ? -64.600 -47.490 50.365 1.00 52.54 142 PHE D C 1
ATOM 14398 O O . PHE D 1 142 ? -65.346 -47.744 51.310 1.00 83.06 142 PHE D O 1
ATOM 14415 N N . LEU D 1 143 ? -63.276 -47.508 50.472 1.00 46.19 143 LEU D N 1
ATOM 14416 C CA . LEU D 1 143 ? -62.616 -47.687 51.762 1.00 40.98 143 LEU D CA 1
ATOM 14417 C C . LEU D 1 143 ? -62.939 -49.029 52.423 1.00 44.98 143 LEU D C 1
ATOM 14418 O O . LEU D 1 143 ? -62.704 -49.203 53.616 1.00 40.47 143 LEU D O 1
ATOM 14434 N N . GLY D 1 144 ? -63.478 -49.969 51.653 1.00 57.57 144 GLY D N 1
ATOM 14435 C CA . GLY D 1 144 ? -63.817 -51.281 52.178 1.00 48.40 144 GLY D CA 1
ATOM 14436 C C . GLY D 1 144 ? -64.862 -51.203 53.272 1.00 55.01 144 GLY D C 1
ATOM 14437 O O . GLY D 1 144 ? -66.046 -51.009 52.998 1.00 74.61 144 GLY D O 1
ATOM 14441 N N . GLY D 1 145 ? -64.417 -51.361 54.515 1.00 60.76 145 GLY D N 1
ATOM 14442 C CA . GLY D 1 145 ? -65.285 -51.230 55.673 1.00 68.13 145 GLY D CA 1
ATOM 14443 C C . GLY D 1 145 ? -64.676 -50.370 56.767 1.00 55.93 145 GLY D C 1
ATOM 14444 O O . GLY D 1 145 ? -65.358 -49.988 57.716 1.00 49.02 145 GLY D O 1
ATOM 14448 N N . GLN D 1 146 ? -63.391 -50.056 56.637 1.00 68.66 146 GLN D N 1
ATOM 14449 C CA . GLN D 1 146 ? -62.689 -49.322 57.683 1.00 70.80 146 GLN D CA 1
ATOM 14450 C C . GLN D 1 146 ? -63.050 -47.842 57.666 1.00 58.53 146 GLN D C 1
ATOM 14451 O O . GLN D 1 146 ? -63.654 -47.342 56.716 1.00 48.23 146 GLN D O 1
ATOM 14465 N N . ARG D 1 147 ? -62.654 -47.146 58.726 1.00 62.99 147 ARG D N 1
ATOM 14466 C CA . ARG D 1 147 ? -63.135 -45.798 58.989 1.00 35.88 147 ARG D CA 1
ATOM 14467 C C . ARG D 1 147 ? -62.285 -44.724 58.326 1.00 33.43 147 ARG D C 1
ATOM 14468 O O . ARG D 1 147 ? -61.152 -44.974 57.916 1.00 32.41 147 ARG D O 1
ATOM 14489 N N . LEU D 1 148 ? -62.846 -43.522 58.231 1.00 32.69 148 LEU D N 1
ATOM 14490 C CA . LEU D 1 148 ? -62.177 -42.403 57.574 1.00 30.58 148 LEU D CA 1
ATOM 14491 C C . LEU D 1 148 ? -60.859 -42.063 58.260 1.00 30.78 148 LEU D C 1
ATOM 14492 O O . LEU D 1 148 ? -59.887 -41.701 57.600 1.00 34.40 148 LEU D O 1
ATOM 14508 N N . GLU D 1 149 ? -60.833 -42.182 59.586 1.00 32.88 149 GLU D N 1
ATOM 14509 C CA . GLU D 1 149 ? -59.639 -41.862 60.364 1.00 39.13 149 GLU D CA 1
ATOM 14510 C C . GLU D 1 149 ? -58.454 -42.751 59.982 1.00 42.35 149 GLU D C 1
ATOM 14511 O O . GLU D 1 149 ? -57.340 -42.262 59.798 1.00 38.56 149 GLU D O 1
ATOM 14523 N N . ASP D 1 150 ? -58.696 -44.054 59.866 1.00 48.79 150 ASP D N 1
ATOM 14524 C CA . ASP D 1 150 ? -57.632 -45.006 59.554 1.00 47.31 150 ASP D CA 1
ATOM 14525 C C . ASP D 1 150 ? -57.141 -44.838 58.118 1.00 36.39 150 ASP D C 1
ATOM 14526 O O . ASP D 1 150 ? -55.978 -45.111 57.811 1.00 31.01 150 ASP D O 1
ATOM 14535 N N . VAL D 1 151 ? -58.034 -44.399 57.240 1.00 29.91 151 VAL D N 1
ATOM 14536 C CA . VAL D 1 151 ? -57.688 -44.196 55.839 1.00 27.84 151 VAL D CA 1
ATOM 14537 C C . VAL D 1 151 ? -56.786 -42.976 55.687 1.00 26.85 151 VAL D C 1
ATOM 14538 O O . VAL D 1 151 ? -55.752 -43.039 55.013 1.00 26.01 151 VAL D O 1
ATOM 14551 N N . GLN D 1 152 ? -57.177 -41.869 56.311 1.00 27.16 152 GLN D N 1
ATOM 14552 C CA . GLN D 1 152 ? -56.402 -40.634 56.230 1.00 36.78 152 GLN D CA 1
ATOM 14553 C C . GLN D 1 152 ? -55.128 -40.718 57.063 1.00 34.67 152 GLN D C 1
ATOM 14554 O O . GLN D 1 152 ? -54.163 -39.996 56.804 1.00 27.48 152 GLN D O 1
ATOM 14568 N N . ALA D 1 153 ? -55.127 -41.594 58.063 1.00 29.58 153 ALA D N 1
ATOM 14569 C CA . ALA D 1 153 ? -53.947 -41.800 58.893 1.00 31.61 153 ALA D CA 1
ATOM 14570 C C . ALA D 1 153 ? -52.740 -42.161 58.031 1.00 42.55 153 ALA D C 1
ATOM 14571 O O . ALA D 1 153 ? -52.857 -42.937 57.081 1.00 29.09 153 ALA D O 1
ATOM 14578 N N . GLY D 1 154 ? -51.589 -41.583 58.361 1.00 35.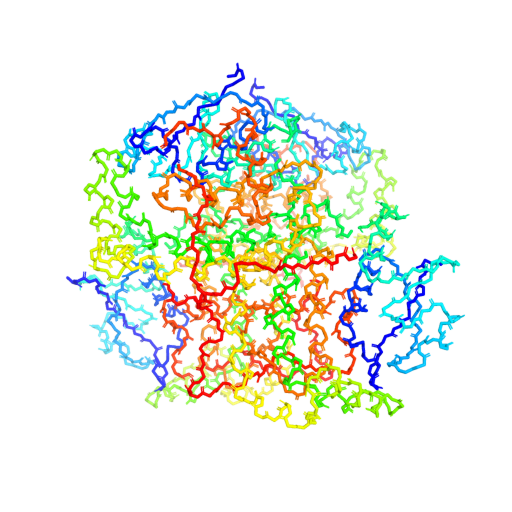79 154 GLY D N 1
ATOM 14579 C CA . GLY D 1 154 ? -50.355 -41.872 57.652 1.00 30.63 154 GLY D CA 1
ATOM 14580 C C . GLY D 1 154 ? -50.203 -41.104 56.350 1.00 32.99 154 GLY D C 1
ATOM 14581 O O . GLY D 1 154 ? -49.324 -41.410 55.541 1.00 28.42 154 GLY D O 1
ATOM 14585 N N . ARG D 1 155 ? -51.051 -40.102 56.143 1.00 30.42 155 ARG D N 1
ATOM 14586 C CA . ARG D 1 155 ? -51.005 -39.323 54.912 1.00 27.62 155 ARG D CA 1
ATOM 14587 C C . ARG D 1 155 ? -49.690 -38.561 54.784 1.00 26.89 155 ARG D C 1
ATOM 14588 O O . ARG D 1 155 ? -49.258 -38.240 53.679 1.00 24.97 155 ARG D O 1
ATOM 14609 N N . GLU D 1 156 ? -49.058 -38.272 55.920 1.00 30.81 156 GLU D N 1
ATOM 14610 C CA . GLU D 1 156 ? -47.787 -37.554 55.925 1.00 32.98 156 GLU D CA 1
ATOM 14611 C C . GLU D 1 156 ? -46.716 -38.337 55.165 1.00 40.70 156 GLU D C 1
ATOM 14612 O O . GLU D 1 156 ? -45.773 -37.755 54.624 1.00 36.19 156 GLU D O 1
ATOM 14624 N N . ASP D 1 157 ? -46.873 -39.657 55.124 1.00 29.49 157 ASP D N 1
ATOM 14625 C CA . ASP D 1 157 ? -45.936 -40.526 54.418 1.00 39.38 157 ASP D CA 1
ATOM 14626 C C . ASP D 1 157 ? -46.356 -40.762 52.970 1.00 27.59 157 ASP D C 1
ATOM 14627 O O . ASP D 1 157 ? -45.543 -41.185 52.150 1.00 45.72 157 ASP D O 1
ATOM 14636 N N . ARG D 1 158 ? -47.621 -40.490 52.659 1.00 26.19 158 ARG D N 1
ATOM 14637 C CA . ARG D 1 158 ? -48.148 -40.728 51.316 1.00 24.48 158 ARG D CA 1
ATOM 14638 C C . ARG D 1 158 ? -48.198 -39.461 50.462 1.00 22.01 158 ARG D C 1
ATOM 14639 O O . ARG D 1 158 ? -48.042 -39.526 49.244 1.00 24.84 158 ARG D O 1
ATOM 14660 N N . LEU D 1 159 ? -48.417 -38.310 51.087 1.00 27.27 159 LEU D N 1
ATOM 14661 C CA . LEU D 1 159 ? -48.502 -37.059 50.334 1.00 25.64 159 LEU D CA 1
ATOM 14662 C C . LEU D 1 159 ? -47.221 -36.745 49.548 1.00 19.77 159 LEU D C 1
ATOM 14663 O O . LEU D 1 159 ? -47.306 -36.323 48.401 1.00 19.45 159 LEU D O 1
ATOM 14679 N N . PRO D 1 160 ? -46.038 -36.956 50.153 1.00 22.20 160 PRO D N 1
ATOM 14680 C CA . PRO D 1 160 ? -44.782 -36.699 49.431 1.00 40.94 160 PRO D CA 1
ATOM 14681 C C . PRO D 1 160 ? -44.566 -37.565 48.187 1.00 37.55 160 PRO D C 1
ATOM 14682 O O . PRO D 1 160 ? -43.721 -37.230 47.359 1.00 24.73 160 PRO D O 1
ATOM 14693 N N . LEU D 1 161 ? -45.306 -38.662 48.064 1.00 29.44 161 LEU D N 1
ATOM 14694 C CA . LEU D 1 161 ? -45.103 -39.597 46.962 1.00 23.31 161 LEU D CA 1
ATOM 14695 C C . LEU D 1 161 ? -45.851 -39.176 45.699 1.00 19.28 161 LEU D C 1
ATOM 14696 O O . LEU D 1 161 ? -45.551 -39.658 44.607 1.00 22.70 161 LEU D O 1
ATOM 14712 N N . VAL D 1 162 ? -46.824 -38.281 45.839 1.00 16.82 162 VAL D N 1
ATOM 14713 C CA . VAL D 1 162 ? -47.667 -37.908 44.705 1.00 18.41 162 VAL D CA 1
ATOM 14714 C C . VAL D 1 162 ? -46.997 -36.912 43.741 1.00 15.32 162 VAL D C 1
ATOM 14715 O O . VAL D 1 162 ? -47.087 -37.080 42.524 1.00 15.24 162 VAL D O 1
ATOM 14728 N N . PRO D 1 163 ? -46.336 -35.868 44.269 1.00 17.44 163 PRO D N 1
ATOM 14729 C CA . PRO D 1 163 ? -45.809 -34.844 43.353 1.00 25.42 163 PRO D CA 1
ATOM 14730 C C . PRO D 1 163 ? -44.916 -35.378 42.225 1.00 20.21 163 PRO D C 1
ATOM 14731 O O . PRO D 1 163 ? -45.063 -34.917 41.092 1.00 16.54 163 PRO D O 1
ATOM 14742 N N . PRO D 1 164 ? -44.019 -36.336 42.514 1.00 19.48 164 PRO D N 1
ATOM 14743 C CA . PRO D 1 164 ? -43.190 -36.848 41.414 1.00 16.95 164 PRO D CA 1
ATOM 14744 C C . PRO D 1 164 ? -44.011 -37.511 40.303 1.00 19.71 164 PRO D C 1
ATOM 14745 O O . PRO D 1 164 ? -43.613 -37.441 39.142 1.00 19.20 164 PRO D O 1
ATOM 14756 N N . THR D 1 165 ? -45.137 -38.132 40.652 1.00 17.45 165 THR D N 1
ATOM 14757 C CA . THR D 1 165 ? -45.965 -38.821 39.663 1.00 16.21 165 THR D CA 1
ATOM 14758 C C . THR D 1 165 ? -46.703 -37.852 38.740 1.00 17.69 165 THR D C 1
ATOM 14759 O O . THR D 1 165 ? -47.238 -38.263 37.714 1.00 15.35 165 THR D O 1
ATOM 14770 N N . LEU D 1 166 ? -46.741 -36.574 39.099 1.00 12.32 166 LEU D N 1
ATOM 14771 C CA . LEU D 1 166 ? -47.442 -35.591 38.278 1.00 16.81 166 LEU D CA 1
ATOM 14772 C C . LEU D 1 166 ? -46.598 -35.053 37.115 1.00 20.14 166 LEU D C 1
ATOM 14773 O O . LEU D 1 166 ? -47.090 -34.259 36.316 1.00 15.95 166 LEU D O 1
ATOM 14789 N N . GLU D 1 167 ? -45.345 -35.489 37.001 1.00 19.41 167 GLU D N 1
ATOM 14790 C CA . GLU D 1 167 ? -44.438 -34.912 36.002 1.00 21.64 167 GLU D CA 1
ATOM 14791 C C . GLU D 1 167 ? -44.965 -34.961 34.559 1.00 18.63 167 GLU D C 1
ATOM 14792 O O . GLU D 1 167 ? -44.802 -33.990 33.821 1.00 18.87 167 GLU D O 1
ATOM 14804 N N . PRO D 1 168 ? -45.598 -36.077 34.147 1.00 13.18 168 PRO D N 1
ATOM 14805 C CA . PRO D 1 168 ? -46.127 -36.106 32.775 1.00 16.55 168 PRO D CA 1
ATOM 14806 C C . PRO D 1 168 ? -47.045 -34.921 32.467 1.00 14.77 168 PRO D C 1
ATOM 14807 O O . PRO D 1 168 ? -47.071 -34.419 31.345 1.00 15.99 168 PRO D O 1
ATOM 14818 N N . PHE D 1 169 ? -47.778 -34.469 33.475 1.00 13.94 169 PHE D N 1
ATOM 14819 C CA . PHE D 1 169 ? -48.660 -33.319 33.324 1.00 14.92 169 PHE D CA 1
ATOM 14820 C C . PHE D 1 169 ? -47.836 -32.027 33.259 1.00 12.00 169 PHE D C 1
ATOM 14821 O O . PHE D 1 169 ? -48.076 -31.173 32.412 1.00 14.60 169 PHE D O 1
ATOM 14838 N N . ARG D 1 170 ? -46.841 -31.913 34.135 1.00 14.41 170 ARG D N 1
ATOM 14839 C CA . ARG D 1 170 ? -45.937 -30.764 34.132 1.00 16.59 170 ARG D CA 1
ATOM 14840 C C . ARG D 1 170 ? -45.259 -30.588 32.784 1.00 15.86 170 ARG D C 1
ATOM 14841 O O . ARG D 1 170 ? -45.024 -29.467 32.328 1.00 15.00 170 ARG D O 1
ATOM 14862 N N . ARG D 1 171 ? -44.945 -31.710 32.154 1.00 13.35 171 ARG D N 1
ATOM 14863 C CA . ARG D 1 171 ? -44.228 -31.712 30.891 1.00 14.36 171 ARG D CA 1
ATOM 14864 C C . ARG D 1 171 ? -45.015 -30.970 29.816 1.00 14.43 171 ARG D C 1
ATOM 14865 O O . ARG D 1 171 ? -44.439 -30.310 28.953 1.00 14.72 171 ARG D O 1
ATOM 14886 N N . ILE D 1 172 ? -46.336 -31.070 29.876 1.00 15.88 172 ILE D N 1
ATOM 14887 C CA . ILE D 1 172 ? -47.186 -30.414 28.890 1.00 16.88 172 ILE D CA 1
ATOM 14888 C C . ILE D 1 172 ? -47.319 -28.923 29.192 1.00 11.98 172 ILE D C 1
ATOM 14889 O O . ILE D 1 172 ? -47.197 -28.098 28.298 1.00 16.79 172 ILE D O 1
ATOM 14905 N N . LEU D 1 173 ? -47.566 -28.579 30.452 1.00 15.76 173 LEU D N 1
ATOM 14906 C CA . LEU D 1 173 ? -47.819 -27.190 30.822 1.00 23.91 173 LEU D CA 1
ATOM 14907 C C . LEU D 1 173 ? -46.556 -26.325 30.750 1.00 16.76 173 LEU D C 1
ATOM 14908 O O . LEU D 1 173 ? -46.637 -25.095 30.757 1.00 14.51 173 LEU D O 1
ATOM 14924 N N . ALA D 1 174 ? -45.392 -26.960 30.668 1.00 17.68 174 ALA D N 1
ATOM 14925 C CA . ALA D 1 174 ? -44.139 -26.218 30.555 1.00 19.77 174 ALA D CA 1
ATOM 14926 C C . ALA D 1 174 ? -43.987 -25.580 29.172 1.00 21.06 174 ALA D C 1
ATOM 14927 O O . ALA D 1 174 ? -43.136 -24.705 28.973 1.00 22.85 174 ALA D O 1
ATOM 14934 N N . GLU D 1 175 ? -44.812 -26.017 28.225 1.00 19.58 175 GLU D N 1
ATOM 14935 C CA . GLU D 1 175 ? -44.685 -25.601 26.835 1.00 20.88 175 GLU D CA 1
ATOM 14936 C C . GLU D 1 175 ? -45.920 -24.880 26.297 1.00 21.89 175 GLU D C 1
ATOM 14937 O O . GLU D 1 175 ? -45.974 -24.546 25.114 1.00 21.09 175 GLU D O 1
ATOM 14949 N N . THR D 1 176 ? -46.903 -24.632 27.158 1.00 21.02 176 THR D N 1
ATOM 14950 C CA . THR D 1 176 ? -48.126 -23.949 26.741 1.00 22.92 176 THR D CA 1
ATOM 14951 C C . THR D 1 176 ? -48.707 -23.123 27.888 1.00 33.20 176 THR D C 1
ATOM 14952 O O . THR D 1 176 ? -48.531 -23.453 29.060 1.00 21.75 176 THR D O 1
ATOM 14963 N N . LYS D 1 177 ? -49.394 -22.040 27.543 1.00 16.99 177 LYS D N 1
ATOM 14964 C CA . LYS D 1 177 ? -50.042 -21.199 28.538 1.00 15.97 177 LYS D CA 1
ATOM 14965 C C . LYS D 1 177 ? -51.212 -21.949 29.148 1.00 16.92 177 LYS D C 1
ATOM 14966 O O . LYS D 1 177 ? -51.345 -22.045 30.370 1.00 16.77 177 LYS D O 1
ATOM 14985 N N . TRP D 1 178 ? -52.053 -22.482 28.269 1.00 14.74 178 TRP D N 1
ATOM 14986 C CA . TRP D 1 178 ? -53.206 -23.280 28.653 1.00 16.31 178 TRP D CA 1
ATOM 14987 C C . TRP D 1 178 ? -53.241 -24.545 27.810 1.00 16.44 178 TRP D C 1
ATOM 14988 O O . TRP D 1 178 ? -52.626 -24.604 26.746 1.00 14.55 178 TRP D O 1
ATOM 15009 N N . LEU D 1 179 ? -53.966 -25.554 28.277 1.00 15.67 179 LEU D N 1
ATOM 15010 C CA . LEU D 1 179 ? -54.218 -26.734 27.457 1.00 20.51 179 LEU D CA 1
ATOM 15011 C C . LEU D 1 179 ? -54.961 -26.310 26.196 1.00 14.53 179 LEU D C 1
ATOM 15012 O O . LEU D 1 179 ? -54.850 -26.947 25.154 1.00 17.35 179 LEU D O 1
ATOM 15028 N N . GLY D 1 180 ? -55.716 -25.220 26.304 1.00 20.22 180 GLY D N 1
ATOM 15029 C CA . GLY D 1 180 ? -56.453 -24.677 25.178 1.00 22.99 180 GLY D CA 1
ATOM 15030 C C . GLY D 1 180 ? -55.615 -23.807 24.256 1.00 22.80 180 GLY D C 1
ATOM 15031 O O . GLY D 1 180 ? -56.102 -23.358 23.218 1.00 20.21 180 GLY D O 1
ATOM 15035 N N . GLY D 1 181 ? -54.362 -23.561 24.635 1.00 23.63 181 GLY D N 1
ATOM 15036 C CA . GLY D 1 181 ? -53.461 -22.738 23.843 1.00 24.64 181 GLY D CA 1
ATOM 15037 C C . GLY D 1 181 ? -53.207 -21.385 24.483 1.00 20.45 181 GLY D C 1
ATOM 15038 O O . GLY D 1 181 ? -52.740 -21.307 25.619 1.00 20.25 181 GLY D O 1
ATOM 15042 N N . ASP D 1 182 ? -53.500 -20.316 23.748 1.00 19.68 182 ASP D N 1
ATOM 15043 C CA . ASP D 1 182 ? -53.328 -18.961 24.264 1.00 23.64 182 ASP D CA 1
ATOM 15044 C C . ASP D 1 182 ? -54.499 -18.575 25.160 1.00 24.04 182 ASP D C 1
ATOM 15045 O O . ASP D 1 182 ? -54.415 -17.608 25.911 1.00 21.40 182 ASP D O 1
ATOM 15054 N N . GLN D 1 183 ? -55.583 -19.341 25.078 1.00 21.13 183 GLN D N 1
ATOM 15055 C CA . GLN D 1 183 ? -56.759 -19.127 25.916 1.00 17.66 183 GLN D CA 1
ATOM 15056 C C . GLN D 1 183 ? -57.284 -20.460 26.443 1.00 13.80 183 GLN D C 1
ATOM 15057 O O . GLN D 1 183 ? -57.135 -21.491 25.789 1.00 18.70 183 GLN D O 1
ATOM 15071 N N . PRO D 1 184 ? -57.899 -20.448 27.633 1.00 15.59 184 PRO D N 1
ATOM 15072 C CA . PRO D 1 184 ? -58.394 -21.710 28.186 1.00 18.34 184 PRO D CA 1
ATOM 15073 C C . PRO D 1 184 ? -59.713 -22.152 27.560 1.00 16.11 184 PRO D C 1
ATOM 15074 O O . PRO D 1 184 ? -60.434 -21.333 26.984 1.00 15.64 184 PRO D O 1
ATOM 15085 N N . ASN D 1 185 ? -60.003 -23.446 27.647 1.00 18.26 185 ASN D N 1
ATOM 15086 C CA . ASN D 1 185 ? -61.333 -23.947 27.336 1.00 24.06 185 ASN D CA 1
ATOM 15087 C C . ASN D 1 185 ? -61.668 -25.083 28.293 1.00 16.39 185 ASN D C 1
ATOM 15088 O O . ASN D 1 185 ? -61.067 -25.187 29.361 1.00 15.77 185 ASN D O 1
ATOM 15099 N N . PHE D 1 186 ? -62.615 -25.933 27.918 1.00 16.60 186 PHE D N 1
ATOM 15100 C CA . PHE D 1 186 ? -63.086 -26.979 28.815 1.00 18.75 186 PHE D CA 1
ATOM 15101 C C . PHE D 1 186 ? -61.987 -27.982 29.197 1.00 15.02 186 PHE D C 1
ATOM 15102 O O . PHE D 1 186 ? -62.065 -28.606 30.249 1.00 15.04 186 PHE D O 1
ATOM 15119 N N . ALA D 1 187 ? -60.958 -28.130 28.362 1.00 15.02 187 ALA D N 1
ATOM 15120 C CA . ALA D 1 187 ? -59.847 -29.021 28.706 1.00 22.37 187 ALA D CA 1
ATOM 15121 C C . ALA D 1 187 ? -59.166 -28.556 29.992 1.00 18.19 187 ALA D C 1
ATOM 15122 O O . ALA D 1 187 ? -58.908 -29.356 30.890 1.00 17.16 187 ALA D O 1
ATOM 15129 N N . ASP D 1 188 ? -58.878 -27.260 30.070 1.00 14.46 188 ASP D N 1
ATOM 15130 C CA . ASP D 1 188 ? -58.307 -26.664 31.274 1.00 14.24 188 ASP D CA 1
ATOM 15131 C C . ASP D 1 188 ? -59.250 -26.785 32.463 1.00 14.15 188 ASP D C 1
ATOM 15132 O O . ASP D 1 188 ? -58.833 -27.148 33.557 1.00 14.11 188 ASP D O 1
ATOM 15141 N N . TYR D 1 189 ? -60.520 -26.470 32.245 1.00 14.24 189 TYR D N 1
ATOM 15142 C CA . TYR D 1 189 ? -61.486 -26.440 33.339 1.00 14.42 189 TYR D CA 1
ATOM 15143 C C . TYR D 1 189 ? -61.686 -27.840 33.909 1.00 15.22 189 TYR D C 1
ATOM 15144 O O . TYR D 1 189 ? -61.793 -28.014 35.116 1.00 14.97 189 TYR D O 1
ATOM 15162 N N . SER D 1 190 ? -61.720 -28.844 33.038 1.00 14.85 190 SER D N 1
ATOM 15163 C CA . SER D 1 190 ? -61.850 -30.220 33.495 1.00 15.32 190 SER D CA 1
ATOM 15164 C C . SER D 1 190 ? -60.611 -30.646 34.284 1.00 15.24 190 SER D C 1
ATOM 15165 O O . SER D 1 190 ? -60.720 -31.292 35.321 1.00 15.58 190 SER D O 1
ATOM 15173 N N . ALA D 1 191 ? -59.431 -30.281 33.795 1.00 14.95 191 ALA D N 1
ATOM 15174 C CA . ALA D 1 191 ? -58.193 -30.606 34.496 1.00 17.26 191 ALA D CA 1
ATOM 15175 C C . ALA D 1 191 ? -58.081 -29.827 35.809 1.00 18.49 191 ALA D C 1
ATOM 15176 O O . ALA D 1 191 ? -57.696 -30.376 36.842 1.00 15.00 191 ALA D O 1
ATOM 15183 N N . LEU D 1 192 ? -58.413 -28.540 35.755 1.00 14.36 192 LEU D N 1
ATOM 15184 C CA . LEU D 1 192 ? -58.363 -27.679 36.929 1.00 14.22 192 LEU D CA 1
ATOM 15185 C C . LEU D 1 192 ? -59.284 -28.175 38.047 1.00 14.49 192 LEU D C 1
ATOM 15186 O O . LEU D 1 192 ? -58.980 -28.008 39.225 1.00 14.56 192 LEU D O 1
ATOM 15202 N N . ALA D 1 193 ? -60.405 -28.785 37.670 1.00 14.77 193 ALA D N 1
ATOM 15203 C CA . ALA D 1 193 ? -61.416 -29.239 38.634 1.00 15.25 193 ALA D CA 1
ATOM 15204 C C . ALA D 1 193 ? -60.865 -30.258 39.630 1.00 15.67 193 ALA D C 1
ATOM 15205 O O . ALA D 1 193 ? -61.306 -30.319 40.775 1.00 16.03 193 ALA D O 1
ATOM 15212 N N . VAL D 1 194 ? -59.918 -31.072 39.183 1.00 15.77 194 VAL D N 1
ATOM 15213 C CA . VAL D 1 194 ? -59.215 -31.994 40.065 1.00 18.86 194 VAL D CA 1
ATOM 15214 C C . VAL D 1 194 ? -58.566 -31.238 41.222 1.00 23.17 194 VAL D C 1
ATOM 15215 O O . VAL D 1 194 ? -58.609 -31.680 42.374 1.00 16.56 194 VAL D O 1
ATOM 15228 N N . PHE D 1 195 ? -57.980 -30.086 40.911 1.00 15.44 195 PHE D N 1
ATOM 15229 C CA . PHE D 1 195 ? -57.197 -29.342 41.892 1.00 20.87 195 PHE D CA 1
ATOM 15230 C C . PHE D 1 195 ? -58.057 -28.393 42.729 1.00 15.25 195 PHE D C 1
ATOM 15231 O O . PHE D 1 195 ? -57.717 -28.078 43.868 1.00 15.42 195 PHE D O 1
ATOM 15248 N N . LEU D 1 196 ? -59.167 -27.942 42.159 1.00 15.09 196 LEU D N 1
ATOM 15249 C CA . LEU D 1 196 ? -60.135 -27.144 42.899 1.00 26.08 196 LEU D CA 1
ATOM 15250 C C . LEU D 1 196 ? -60.804 -27.987 43.981 1.00 17.74 196 LEU D C 1
ATOM 15251 O O . LEU D 1 196 ? -61.015 -27.524 45.101 1.00 16.16 196 LEU D O 1
ATOM 15267 N N . TRP D 1 197 ? -61.140 -29.227 43.642 1.00 16.37 197 TRP D N 1
ATOM 15268 C CA . TRP D 1 197 ? -61.696 -30.141 44.631 1.00 17.25 197 TRP D CA 1
ATOM 15269 C C . TRP D 1 197 ? -60.691 -30.364 45.762 1.00 19.69 197 TRP D C 1
ATOM 15270 O O . TRP D 1 197 ? -61.030 -30.284 46.944 1.00 17.87 197 TRP D O 1
ATOM 15291 N N . THR D 1 198 ? -59.447 -30.639 45.387 1.00 17.54 198 THR D N 1
ATOM 15292 C CA . THR D 1 198 ? -58.384 -30.865 46.361 1.00 22.08 198 THR D CA 1
ATOM 15293 C C . THR D 1 198 ? -58.230 -29.670 47.306 1.00 17.16 198 THR D C 1
ATOM 15294 O O . THR D 1 198 ? -58.100 -29.837 48.525 1.00 17.71 198 THR D O 1
ATOM 15305 N N . ALA D 1 199 ? -58.257 -28.468 46.744 1.00 16.50 199 ALA D N 1
ATOM 15306 C CA . ALA D 1 199 ? -58.103 -27.256 47.539 1.00 20.69 199 ALA D CA 1
ATOM 15307 C C . ALA D 1 199 ? -59.261 -27.075 48.520 1.00 23.44 199 ALA D C 1
ATOM 15308 O O . ALA D 1 199 ? -59.077 -26.540 49.613 1.00 17.23 199 ALA D O 1
ATOM 15315 N N . SER D 1 200 ? -60.450 -27.526 48.131 1.00 22.73 200 SER D N 1
ATOM 15316 C CA . SER D 1 200 ? -61.629 -27.354 48.971 1.00 23.80 200 SER D CA 1
ATOM 15317 C C . SER D 1 200 ? -61.562 -28.203 50.247 1.00 21.08 200 SER D C 1
ATOM 15318 O O . SER D 1 200 ? -62.153 -27.835 51.263 1.00 19.30 200 SER D O 1
ATOM 15326 N N . VAL D 1 201 ? -60.841 -29.324 50.205 1.00 19.37 201 VAL D N 1
ATOM 15327 C CA . VAL D 1 201 ? -60.794 -30.241 51.352 1.00 23.66 201 VAL D CA 1
ATOM 15328 C C . VAL D 1 201 ? -59.405 -30.425 51.979 1.00 24.54 201 VAL D C 1
ATOM 15329 O O . VAL D 1 201 ? -59.290 -31.010 53.052 1.00 25.31 201 VAL D O 1
ATOM 15342 N N . ALA D 1 202 ? -58.354 -29.939 51.326 1.00 26.99 202 ALA D N 1
ATOM 15343 C CA . ALA D 1 202 ? -56.991 -30.184 51.809 1.00 20.85 202 ALA D CA 1
ATOM 15344 C C . ALA D 1 202 ? -56.618 -29.281 52.983 1.00 21.76 202 ALA D C 1
ATOM 15345 O O . ALA D 1 202 ? -56.303 -28.110 52.789 1.00 32.08 202 ALA D O 1
ATOM 15352 N N . ARG D 1 203 ? -56.627 -29.832 54.194 1.00 29.80 203 ARG D N 1
ATOM 15353 C CA . ARG D 1 203 ? -56.286 -29.052 55.385 1.00 35.51 203 ARG D CA 1
ATOM 15354 C C . ARG D 1 203 ? -54.782 -29.034 55.651 1.00 30.80 203 ARG D C 1
ATOM 15355 O O . ARG D 1 203 ? -54.315 -28.343 56.556 1.00 30.40 203 ARG D O 1
ATOM 15376 N N . THR D 1 204 ? -54.035 -29.812 54.875 1.00 23.33 204 THR D N 1
ATOM 15377 C CA . THR D 1 204 ? -52.586 -29.658 54.790 1.00 22.87 204 THR D CA 1
ATOM 15378 C C . THR D 1 204 ? -52.229 -29.682 53.305 1.00 26.85 204 THR D C 1
ATOM 15379 O O . THR D 1 204 ? -52.827 -30.442 52.543 1.00 21.51 204 THR D O 1
ATOM 15390 N N . PRO D 1 205 ? -51.271 -28.837 52.880 1.00 30.20 205 PRO D N 1
ATOM 15391 C CA . PRO D 1 205 ? -51.042 -28.684 51.437 1.00 21.20 205 PRO D CA 1
ATOM 15392 C C . PRO D 1 205 ? -50.416 -29.911 50.764 1.00 20.91 205 PRO D C 1
ATOM 15393 O O . PRO D 1 205 ? -49.524 -30.531 51.348 1.00 23.29 205 PRO D O 1
ATOM 15404 N N . PRO D 1 206 ? -50.883 -30.261 49.545 1.00 23.16 206 PRO D N 1
ATOM 15405 C CA . PRO D 1 206 ? -50.337 -31.406 48.808 1.00 26.51 206 PRO D CA 1
ATOM 15406 C C . PRO D 1 206 ? -49.117 -31.100 47.935 1.00 22.63 206 PRO D C 1
ATOM 15407 O O . PRO D 1 206 ? -48.426 -32.042 47.556 1.00 21.15 206 PRO D O 1
ATOM 15418 N N . LEU D 1 207 ? -48.869 -29.830 47.614 1.00 19.68 207 LEU D N 1
ATOM 15419 C CA . LEU D 1 207 ? -47.794 -29.464 46.685 1.00 20.98 207 LEU D CA 1
ATOM 15420 C C . LEU D 1 207 ? -46.801 -28.502 47.325 1.00 22.17 207 LEU D C 1
ATOM 15421 O O . LEU D 1 207 ? -47.163 -27.728 48.209 1.00 18.34 207 LEU D O 1
ATOM 15437 N N . THR D 1 208 ? -45.551 -28.546 46.872 1.00 17.50 208 THR D N 1
ATOM 15438 C CA . THR D 1 208 ? -44.538 -27.618 47.367 1.00 18.40 208 THR D CA 1
ATOM 15439 C C . THR D 1 208 ? -44.768 -26.221 46.806 1.00 18.13 208 THR D C 1
ATOM 15440 O O . THR D 1 208 ? -45.362 -26.053 45.748 1.00 17.48 208 THR D O 1
ATOM 15451 N N . GLU D 1 209 ? -44.278 -25.225 47.533 1.00 18.88 209 GLU D N 1
ATOM 15452 C CA . GLU D 1 209 ? -44.399 -23.824 47.155 1.00 28.75 209 GLU D CA 1
ATOM 15453 C C . GLU D 1 209 ? -43.852 -23.533 45.752 1.00 24.21 209 GLU D C 1
ATOM 15454 O O . GLU D 1 209 ? -44.354 -22.648 45.051 1.00 18.61 209 GLU D O 1
ATOM 15466 N N . ASP D 1 210 ? -42.832 -24.289 45.352 1.00 19.42 210 ASP D N 1
ATOM 15467 C CA . ASP D 1 210 ? -42.108 -24.037 44.110 1.00 19.89 210 ASP D CA 1
ATOM 15468 C C . ASP D 1 210 ? -42.487 -24.974 42.957 1.00 19.78 210 ASP D C 1
ATOM 15469 O O . ASP D 1 210 ? -41.786 -25.027 41.939 1.00 19.74 210 ASP D O 1
ATOM 15478 N N . ASP D 1 211 ? -43.589 -25.704 43.108 1.00 19.29 211 ASP D N 1
ATOM 15479 C CA . ASP D 1 211 ? -44.039 -26.622 42.067 1.00 18.47 211 ASP D CA 1
ATOM 15480 C C . ASP D 1 211 ? -44.307 -25.862 40.770 1.00 17.58 211 ASP D C 1
ATOM 15481 O O . ASP D 1 211 ? -45.035 -24.869 40.784 1.00 19.22 21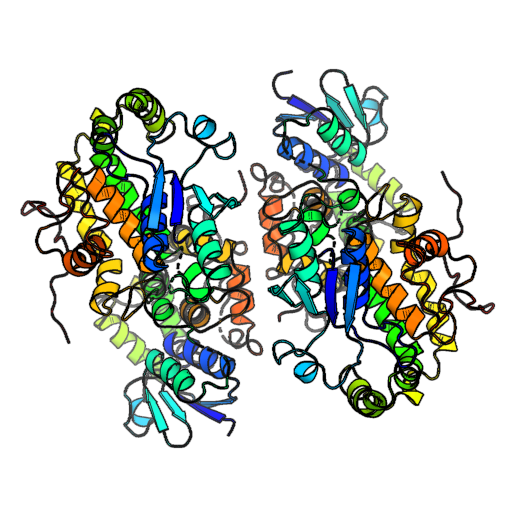1 ASP D O 1
ATOM 15490 N N . PRO D 1 212 ? -43.718 -26.321 39.645 1.00 17.88 212 PRO D N 1
ATOM 15491 C CA . PRO D 1 212 ? -43.949 -25.667 38.347 1.00 18.07 212 PRO D CA 1
ATOM 15492 C C . PRO D 1 212 ? -45.423 -25.606 37.913 1.00 16.91 212 PRO D C 1
ATOM 15493 O O . PRO D 1 212 ? -45.780 -24.816 37.030 1.00 17.02 212 PRO D O 1
ATOM 15504 N N . LEU D 1 213 ? -46.276 -26.425 38.520 1.00 16.03 213 LEU D N 1
ATOM 15505 C CA . LEU D 1 213 ? -47.696 -26.400 38.182 1.00 21.87 213 LEU D CA 1
ATOM 15506 C C . LEU D 1 213 ? -48.361 -25.111 38.659 1.00 16.54 213 LEU D C 1
ATOM 15507 O O . LEU D 1 213 ? -49.451 -24.762 38.210 1.00 15.99 213 LEU D O 1
ATOM 15523 N N . ARG D 1 214 ? -47.694 -24.398 39.560 1.00 17.63 214 ARG D N 1
ATOM 15524 C CA . ARG D 1 214 ? -48.319 -23.287 40.263 1.00 21.47 214 ARG D CA 1
ATOM 15525 C C . ARG D 1 214 ? -48.757 -22.153 39.336 1.00 26.50 214 ARG D C 1
ATOM 15526 O O . ARG D 1 214 ? -49.776 -21.513 39.584 1.00 19.16 214 ARG D O 1
ATOM 15547 N N . ASP D 1 215 ? -47.994 -21.905 38.276 1.00 27.17 215 ASP D N 1
ATOM 15548 C CA . ASP D 1 215 ? -48.327 -20.837 37.337 1.00 16.06 215 ASP D CA 1
ATOM 15549 C C . ASP D 1 215 ? -49.720 -21.056 36.750 1.00 16.56 215 ASP D C 1
ATOM 15550 O O . ASP D 1 215 ? -50.588 -20.182 36.817 1.00 15.38 215 ASP D O 1
ATOM 15559 N N . TRP D 1 216 ? -49.918 -22.238 36.181 1.00 16.67 216 TRP D N 1
ATOM 15560 C CA . TRP D 1 216 ? -51.190 -22.618 35.588 1.00 16.68 216 TRP D CA 1
ATOM 15561 C C . TRP D 1 216 ? -52.286 -22.693 36.657 1.00 13.72 216 TRP D C 1
ATOM 15562 O O . TRP D 1 216 ? -53.382 -22.174 36.457 1.00 16.99 216 TRP D O 1
ATOM 15583 N N . LEU D 1 217 ? -51.990 -23.323 37.794 1.00 14.41 217 LEU D N 1
ATOM 15584 C CA . LEU D 1 217 ? -52.984 -23.462 38.863 1.00 13.02 217 LEU D CA 1
ATOM 15585 C C . LEU D 1 217 ? -53.465 -22.091 39.351 1.00 13.16 217 LEU D C 1
ATOM 15586 O O . LEU D 1 217 ? -54.660 -21.867 39.502 1.00 13.47 217 LEU D O 1
ATOM 15602 N N . ASP D 1 218 ? -52.537 -21.169 39.578 1.00 15.13 218 ASP D N 1
ATOM 15603 C CA . ASP D 1 218 ? -52.890 -19.845 40.085 1.00 18.51 218 ASP D CA 1
ATOM 15604 C C . ASP D 1 218 ? -53.675 -19.024 39.070 1.00 22.06 218 ASP D C 1
ATOM 15605 O O . ASP D 1 218 ? -54.636 -18.351 39.429 1.00 14.34 218 ASP D O 1
ATOM 15614 N N . ARG D 1 219 ? -53.260 -19.066 37.808 1.00 22.88 219 ARG D N 1
ATOM 15615 C CA . ARG D 1 219 ? -53.977 -18.346 36.765 1.00 18.99 219 ARG D CA 1
ATOM 15616 C C . ARG D 1 219 ? -55.373 -18.918 36.640 1.00 14.11 219 ARG D C 1
ATOM 15617 O O . ARG D 1 219 ? -56.347 -18.170 36.545 1.00 15.00 219 ARG D O 1
ATOM 15638 N N . GLY D 1 220 ? -55.471 -20.244 36.678 1.00 15.32 220 GLY D N 1
ATOM 15639 C CA . GLY D 1 220 ? -56.752 -20.918 36.552 1.00 21.14 220 GLY D CA 1
ATOM 15640 C C . GLY D 1 220 ? -57.712 -20.566 37.671 1.00 16.17 220 GLY D C 1
ATOM 15641 O O . GLY D 1 220 ? -58.871 -20.219 37.421 1.00 16.10 220 GLY D O 1
ATOM 15645 N N . PHE D 1 221 ? -57.233 -20.671 38.909 1.00 14.36 221 PHE D N 1
ATOM 15646 C CA . PHE D 1 221 ? -58.030 -20.319 40.085 1.00 13.65 221 PHE D CA 1
ATOM 15647 C C . PHE D 1 221 ? -58.465 -18.855 40.045 1.00 14.23 221 PHE D C 1
ATOM 15648 O O . PHE D 1 221 ? -59.493 -18.484 40.615 1.00 16.17 221 PHE D O 1
ATOM 15665 N N . ASP D 1 222 ? -57.669 -18.017 39.384 1.00 19.22 222 ASP D N 1
ATOM 15666 C CA . ASP D 1 222 ? -57.943 -16.583 39.319 1.00 20.07 222 ASP D CA 1
ATOM 15667 C C . ASP D 1 222 ? -58.968 -16.217 38.242 1.00 16.23 222 ASP D C 1
ATOM 15668 O O . ASP D 1 222 ? -59.522 -15.122 38.270 1.00 17.63 222 ASP D O 1
ATOM 15677 N N . LEU D 1 223 ? -59.211 -17.117 37.295 1.00 15.93 223 LEU D N 1
ATOM 15678 C CA . LEU D 1 223 ? -60.136 -16.833 36.191 1.00 15.27 223 LEU D CA 1
ATOM 15679 C C . LEU D 1 223 ? -61.529 -16.410 36.656 1.00 21.58 223 LEU D C 1
ATOM 15680 O O . LEU D 1 223 ? -62.021 -16.854 37.695 1.00 16.96 223 LEU D O 1
ATOM 15696 N N . PHE D 1 224 ? -62.147 -15.536 35.868 1.00 21.91 224 PHE D N 1
ATOM 15697 C CA . PHE D 1 224 ? -63.536 -15.129 36.069 1.00 24.63 224 PHE D CA 1
ATOM 15698 C C . PHE D 1 224 ? -63.781 -14.578 37.474 1.00 19.80 224 PHE D C 1
ATOM 15699 O O . PHE D 1 224 ? -64.694 -15.019 38.175 1.00 20.29 224 PHE D O 1
ATOM 15716 N N . ASP D 1 225 ? -62.950 -13.615 37.866 1.00 25.30 225 ASP D N 1
ATOM 15717 C CA . ASP D 1 225 ? -63.076 -12.912 39.141 1.00 33.28 225 ASP D CA 1
ATOM 15718 C C . ASP D 1 225 ? -62.862 -13.839 40.336 1.00 31.99 225 ASP D C 1
ATOM 15719 O O . ASP D 1 225 ? -63.644 -13.839 41.287 1.00 24.64 225 ASP D O 1
ATOM 15728 N N . GLY D 1 226 ? -61.787 -14.621 40.279 1.00 33.54 226 GLY D N 1
ATOM 15729 C CA . GLY D 1 226 ? -61.379 -15.450 41.398 1.00 25.48 226 GLY D CA 1
ATOM 15730 C C . GLY D 1 226 ? -62.357 -16.571 41.693 1.00 20.57 226 GLY D C 1
ATOM 15731 O O . GLY D 1 226 ? -62.696 -16.821 42.847 1.00 21.82 226 GLY D O 1
ATOM 15735 N N . LEU D 1 227 ? -62.804 -17.253 40.647 1.00 21.70 227 LEU D N 1
ATOM 15736 C CA . LEU D 1 227 ? -63.775 -18.330 40.794 1.00 24.00 227 LEU D CA 1
ATOM 15737 C C . LEU D 1 227 ? -63.245 -19.429 41.725 1.00 24.81 227 LEU D C 1
ATOM 15738 O O . LEU D 1 227 ? -64.006 -20.046 42.471 1.00 23.40 227 LEU D O 1
ATOM 15754 N N . GLY D 1 228 ? -61.933 -19.645 41.695 1.00 21.34 228 GLY D N 1
ATOM 15755 C CA . GLY D 1 228 ? -61.289 -20.605 42.575 1.00 21.48 228 GLY D CA 1
ATOM 15756 C C . GLY D 1 228 ? -60.768 -20.001 43.869 1.00 20.57 228 GLY D C 1
ATOM 15757 O O . GLY D 1 228 ? -60.020 -20.657 44.597 1.00 20.83 228 GLY D O 1
ATOM 15761 N N . ARG D 1 229 ? -61.156 -18.757 44.157 1.00 19.92 229 ARG D N 1
ATOM 15762 C CA . ARG D 1 229 ? -60.665 -18.044 45.341 1.00 19.82 229 ARG D CA 1
ATOM 15763 C C . ARG D 1 229 ? -61.758 -17.832 46.387 1.00 21.54 229 ARG D C 1
ATOM 15764 O O . ARG D 1 229 ? -61.736 -16.848 47.125 1.00 22.05 229 ARG D O 1
ATOM 15785 N N . HIS D 1 230 ? -62.708 -18.754 46.454 1.00 24.80 230 HIS D N 1
ATOM 15786 C CA . HIS D 1 230 ? -63.776 -18.664 47.445 1.00 24.72 230 HIS D CA 1
ATOM 15787 C C . HIS D 1 230 ? -63.172 -18.668 48.855 1.00 35.86 230 HIS D C 1
ATOM 15788 O O . HIS D 1 230 ? -62.195 -19.367 49.095 1.00 24.17 230 HIS D O 1
ATOM 15801 N N . PRO D 1 231 ? -63.735 -17.874 49.786 1.00 26.63 231 PRO D N 1
ATOM 15802 C CA . PRO D 1 231 ? -63.161 -17.724 51.133 1.00 34.12 231 PRO D CA 1
ATOM 15803 C C . PRO D 1 231 ? -62.769 -19.014 51.879 1.00 32.65 231 PRO D C 1
ATOM 15804 O O . PRO D 1 231 ? -61.802 -18.985 52.640 1.00 59.15 231 PRO D O 1
ATOM 15815 N N . GLY D 1 232 ? -63.492 -20.110 51.681 1.00 31.03 232 GLY D N 1
ATOM 15816 C CA . GLY D 1 232 ? -63.232 -21.325 52.439 1.00 51.49 232 GLY D CA 1
ATOM 15817 C C . GLY D 1 232 ? -62.111 -22.191 51.887 1.00 28.65 232 GLY D C 1
ATOM 15818 O O . GLY D 1 232 ? -61.780 -23.231 52.457 1.00 39.49 232 GLY D O 1
ATOM 15839 N N . ASN D 1 234 ? -58.638 -23.906 50.775 1.00 23.82 234 ASN D N 1
ATOM 15840 C CA . ASN D 1 234 ? -57.335 -24.137 51.387 1.00 23.59 234 ASN D CA 1
ATOM 15841 C C . ASN D 1 234 ? -56.213 -23.976 50.367 1.00 23.93 234 ASN D C 1
ATOM 15842 O O . ASN D 1 234 ? -56.444 -24.105 49.165 1.00 20.39 234 ASN D O 1
ATOM 15853 N N . PRO D 1 235 ? -54.988 -23.708 50.843 1.00 26.24 235 PRO D N 1
ATOM 15854 C CA . PRO D 1 235 ? -53.856 -23.590 49.918 1.00 28.27 235 PRO D CA 1
ATOM 15855 C C . PRO D 1 235 ? -53.372 -24.934 49.386 1.00 21.96 235 PRO D C 1
ATOM 15856 O O . PRO D 1 235 ? -53.290 -25.905 50.138 1.00 21.32 235 PRO D O 1
ATOM 15867 N N . LEU D 1 236 ? -53.044 -24.979 48.098 1.00 22.52 236 LEU D N 1
ATOM 15868 C CA . LEU D 1 236 ? -52.461 -26.174 47.502 1.00 17.97 236 LEU D CA 1
ATOM 15869 C C . LEU D 1 236 ? -50.975 -26.283 47.821 1.00 17.83 236 LEU D C 1
ATOM 15870 O O . LEU D 1 236 ? -50.385 -27.363 47.716 1.00 18.38 236 LEU D O 1
ATOM 15886 N N . PHE D 1 237 ? -50.380 -25.160 48.215 1.00 18.57 237 PHE D N 1
ATOM 15887 C CA . PHE D 1 237 ? -48.930 -25.048 48.312 1.00 18.81 237 PHE D CA 1
ATOM 15888 C C . PHE D 1 237 ? -48.464 -24.877 49.755 1.00 18.78 237 PHE D C 1
ATOM 15889 O O . PHE D 1 237 ? -49.154 -24.266 50.577 1.00 21.40 237 PHE D O 1
ATOM 15906 N N . GLY D 1 238 ? -47.298 -25.441 50.058 1.00 19.40 238 GLY D N 1
ATOM 15907 C CA . GLY D 1 238 ? -46.738 -25.390 51.398 1.00 21.09 238 GLY D CA 1
ATOM 15908 C C . GLY D 1 238 ? -46.263 -26.733 51.929 1.00 22.69 238 GLY D C 1
ATOM 15909 O O . GLY D 1 238 ? -45.838 -26.821 53.080 1.00 24.69 238 GLY D O 1
ATOM 15913 N N . LEU D 1 239 ? -46.331 -27.778 51.104 1.00 22.27 239 LEU D N 1
ATOM 15914 C CA . LEU D 1 239 ? -45.847 -29.100 51.503 1.00 23.98 239 LEU D CA 1
ATOM 15915 C C . LEU D 1 239 ? -44.395 -29.036 51.964 1.00 24.97 239 LEU D C 1
ATOM 15916 O O . LEU D 1 239 ? -43.513 -28.621 51.208 1.00 25.18 239 LEU D O 1
ATOM 15932 N N . LYS D 1 240 ? -44.161 -29.445 53.208 1.00 27.80 240 LYS D N 1
ATOM 15933 C CA . LYS D 1 240 ? -42.817 -29.491 53.781 1.00 30.32 240 LYS D CA 1
ATOM 15934 C C . LYS D 1 240 ? -42.212 -30.884 53.620 1.00 30.22 240 LYS D C 1
ATOM 15935 O O . LYS D 1 240 ? -42.686 -31.846 54.222 1.00 34.15 240 LYS D O 1
ATOM 15954 N N . LEU D 1 241 ? -41.163 -30.989 52.812 1.00 29.63 241 LEU D N 1
ATOM 15955 C CA . LEU D 1 241 ? -40.537 -32.282 52.549 1.00 31.00 241 LEU D CA 1
ATOM 15956 C C . LEU D 1 241 ? -39.522 -32.654 53.623 1.00 33.87 241 LEU D C 1
ATOM 15957 O O . LEU D 1 241 ? -38.921 -31.785 54.257 1.00 34.50 241 LEU D O 1
ATOM 15973 N N . ARG D 1 242 ? -39.341 -33.958 53.810 1.00 37.76 242 ARG D N 1
ATOM 15974 C CA . ARG D 1 242 ? -38.410 -34.495 54.796 1.00 41.48 242 ARG D CA 1
ATOM 15975 C C . ARG D 1 242 ? -37.194 -35.090 54.093 1.00 43.97 242 ARG D C 1
ATOM 15976 O O . ARG D 1 242 ? -37.212 -35.289 52.880 1.00 42.50 242 ARG D O 1
ATOM 15997 N N . GLU D 1 243 ? -36.148 -35.377 54.865 1.00 56.84 243 GLU D N 1
ATOM 15998 C CA . GLU D 1 243 ? -34.872 -35.840 54.317 1.00 55.25 243 GLU D CA 1
ATOM 15999 C C . GLU D 1 243 ? -35.023 -37.010 53.345 1.00 52.30 243 GLU D C 1
ATOM 16000 O O . GLU D 1 243 ? -34.372 -37.043 52.301 1.00 64.00 243 GLU D O 1
ATOM 16012 N N . GLY D 1 244 ? -35.880 -37.964 53.687 1.00 44.80 244 GLY D N 1
ATOM 16013 C CA . GLY D 1 244 ? -36.011 -39.180 52.903 1.00 54.22 244 GLY D CA 1
ATOM 16014 C C . GLY D 1 244 ? -36.955 -39.088 51.718 1.00 43.55 244 GLY D C 1
ATOM 16015 O O . GLY D 1 244 ? -36.983 -39.987 50.877 1.00 49.53 244 GLY D O 1
ATOM 16019 N N . ASP D 1 245 ? -37.724 -38.007 51.642 1.00 39.71 245 ASP D N 1
ATOM 16020 C CA . ASP D 1 245 ? -38.769 -37.885 50.629 1.00 37.31 245 ASP D CA 1
ATOM 16021 C C . ASP D 1 245 ? -38.198 -37.739 49.220 1.00 35.77 245 ASP D C 1
ATOM 16022 O O . ASP D 1 245 ? -37.062 -37.297 49.049 1.00 48.92 245 ASP D O 1
ATOM 16031 N N . PRO D 1 246 ? -38.995 -38.101 48.201 1.00 37.99 246 PRO D N 1
ATOM 16032 C CA . PRO D 1 246 ? -38.515 -38.000 46.819 1.00 44.05 246 PRO D CA 1
ATOM 16033 C C . PRO D 1 246 ? -38.528 -36.567 46.305 1.00 33.44 246 PRO D C 1
ATOM 16034 O O . PRO D 1 246 ? -39.286 -35.739 46.816 1.00 32.57 246 PRO D O 1
ATOM 16045 N N . GLU D 1 247 ? -37.705 -36.279 45.303 1.00 30.47 247 GLU D N 1
ATOM 16046 C CA . GLU D 1 247 ? -37.740 -34.975 44.657 1.00 28.24 247 GLU D CA 1
ATOM 16047 C C . GLU D 1 247 ? -39.093 -34.796 43.969 1.00 26.63 247 GLU D C 1
ATOM 16048 O O . GLU D 1 247 ? -39.495 -35.645 43.177 1.00 29.04 247 GLU D O 1
ATOM 16060 N N . PRO D 1 248 ? -39.799 -33.690 44.273 1.00 25.14 248 PRO D N 1
ATOM 16061 C CA . PRO D 1 248 ? -41.197 -33.551 43.836 1.00 25.02 248 PRO D CA 1
ATOM 16062 C C . PRO D 1 248 ? -41.388 -33.288 42.338 1.00 24.74 248 PRO D C 1
ATOM 16063 O O . PRO D 1 248 ? -42.471 -33.551 41.820 1.00 24.87 248 PRO D O 1
ATOM 16074 N N . PHE D 1 249 ? -40.366 -32.775 41.661 1.00 24.71 249 PHE D N 1
ATOM 16075 C CA . PHE D 1 249 ? -40.459 -32.510 40.227 1.00 22.28 249 PHE D CA 1
ATOM 16076 C C . PHE D 1 249 ? -39.072 -32.369 39.604 1.00 30.80 249 PHE D C 1
ATOM 16077 O O . PHE D 1 249 ? -38.074 -32.243 40.310 1.00 23.67 249 PHE D O 1
ATOM 16094 N N . VAL D 1 250 ? -39.022 -32.395 38.277 1.00 27.83 250 VAL D N 1
ATOM 16095 C CA . VAL D 1 250 ? -37.772 -32.213 37.541 1.00 24.61 250 VAL D CA 1
ATOM 16096 C C . VAL D 1 250 ? -37.396 -30.730 37.484 1.00 23.82 250 VAL D C 1
ATOM 16097 O O . VAL D 1 250 ? -38.235 -29.881 37.178 1.00 22.25 250 VAL D O 1
ATOM 16110 N N . ARG D 1 251 ? -36.132 -30.426 37.774 1.00 29.42 251 ARG D N 1
ATOM 16111 C CA . ARG D 1 251 ? -35.669 -29.041 37.841 1.00 35.91 251 ARG D CA 1
ATOM 16112 C C . ARG D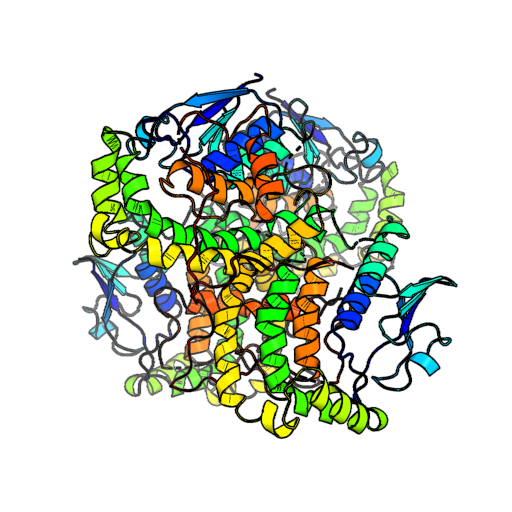 1 251 ? -34.733 -28.676 36.684 1.00 39.44 251 ARG D C 1
ATOM 16113 O O . ARG D 1 251 ? -34.350 -29.527 35.884 1.00 44.24 251 ARG D O 1
ATOM 16134 N N . GLN D 1 252 ? -34.365 -27.398 36.621 1.00 47.69 252 GLN D N 1
ATOM 16135 C CA . GLN D 1 252 ? -33.591 -26.841 35.508 1.00 51.62 252 GLN D CA 1
ATOM 16136 C C . GLN D 1 252 ? -32.084 -27.077 35.638 1.00 36.78 252 GLN D C 1
ATOM 16137 O O . GLN D 1 252 ? -31.295 -26.366 35.021 1.00 36.93 252 GLN D O 1
ATOM 16151 N N . THR D 1 253 ? -31.686 -28.074 36.422 1.00 48.55 253 THR D N 1
ATOM 16152 C CA . THR D 1 253 ? -30.291 -28.196 36.853 1.00 49.98 253 THR D CA 1
ATOM 16153 C C . THR D 1 253 ? -29.312 -28.609 35.752 1.00 55.52 253 THR D C 1
ATOM 16154 O O . THR D 1 253 ? -28.098 -28.514 35.937 1.00 52.06 253 THR D O 1
ATOM 16165 N N . GLY D 1 254 ? -29.828 -29.062 34.614 1.00 66.59 254 GLY D N 1
ATOM 16166 C CA . GLY D 1 254 ? -28.975 -29.447 33.503 1.00 56.40 254 GLY D CA 1
ATOM 16167 C C . GLY D 1 254 ? -28.516 -28.250 32.690 1.00 56.33 254 GLY D C 1
ATOM 16168 O O . GLY D 1 254 ? -27.321 -28.074 32.434 1.00 62.55 254 GLY D O 1
#

InterPro domains:
  IPR004045 Glutathione S-transferase, N-terminal [PF13417] (17-87)
  IPR004045 Glutathione S-transferase, N-terminal [PS50404] (11-87)
  IPR036249 Thioredoxin-like superfamily [SSF52833] (17-106)
  IPR036282 Glutathione S-transferase, C-terminal domain superfamily [SSF47616] (141-222)
  IPR053605 Lignin-Degrading GST-like Enzyme [NF042997] (1-273)
  IPR054416 Glutathione S-transferase UstS-like , C-terminal domain [PF22041] (98-203)

Foldseek 3Di:
DPQEKEWEAAAWPLRAGQALLSQLLVVLSVQQVGDYRYDDDHQPCPCVSPVVPDNDDGWMQDPNDIDDTSVRSSVVCCVVCVVGDADPDDVRVVVVVVLVVCCVQPVVLLCLQQVVLVLVRHDPVCNVVSQVVCVPPVCCPHGSCVSNPPNLVVLLVRLAVCAVVLVVVVPAVEPVGVDYHSVLSSSLSSVLNSQQRPPDASAEPPRSCVNSNVVSCPPPNRSSPRPRGDNYDNDDDPVGDDRYDDD/DLEKEWEAAAWQLQAGQQLLSQLLVVLSVQQPGHYRYDDDHQPCPCVSPVNPDNDDTWMADPHDIDDGSVRSSVVCCVVCVVGGADPDPVLVVVVVVLVLCCVQPVVLLCLQQVVLVLVRHDPVCNVVSWCCDCVPVHNVHGNVVSNPPSLVRLLVRLAVCAVVVVVCVPAVEPVGPDYHSSRSSSLSSVLNSFQGPPDASAAAVRSCVNSNVVVCPPPPRVSVRVRGDNYDNDDDPPGDDSYDDDDDD/DLEKEWEAAAWPLRAGQALLSQLLVVLSVQQPGHYNYDYDHQPCPCVVPVVPDNDDTWMADVHDIDHTSVRSSVVCCVVCVVGGADPDPVLVVVVVVLVCCCVQPVVLLCLLQLVLVLVRGDPVCNVVSFCCCCVVNHPNDGSVVSNPPSLVRLLVRLASCAVVVVVCVPAVEPVGPDYHSSLSSSLSSVLSSQQGPPDASEEAVRSCVNSNVVVCPPPNRSSVRPRGDNYDRDDDPPGDDSYDDDDDD/DLEKEWEAAAWPLRAGQALLSQLQVVLCVQQVGDYRYDDDHQPCPCPSPVVPDNDDGWMQDPNRIDDTSVRSSVVCCVVCVVGGADPDDVLVVVVVVLVLCCVQPVVLLCLLFLVLVLVGHDPVCNVVSFVVCCPPHVPNDGSCVSNPPNLVVLLVRLAVCAVVLVVVVPAVEPVGPDYHSSLSSSLSSVLNSFQRPPDASAEPPRSCCNSNVVVCPPPNRSSPRPRGDNYDNDDDPPGDDRYDDPPD

Radius of gyration: 32.25 Å; Cα contacts (8 Å, |Δi|>4): 1678; chains: 4; bounding box: 86×98×68 Å

Solvent-accessible surface area: 43595 Å² total

Nearest PDB structures (foldseek):
  4yan-assembly2_D  TM=9.936E-01  e=5.892E-44  Sphingobium sp. SYK-6
  4qq7-assembly1_B  TM=6.234E-01  e=1.570E-07  Burkholderia cenocepacia J2315
  3lyp-assembly1_B  TM=6.479E-01  e=3.675E-07  Pseudomonas protegens Pf-5
  2cz3-assembly1_B  TM=5.988E-01  e=8.799E-06  Mus musculus
  7tbs-assembly1_A  TM=6.472E-01  e=8.999E-05  Francisella tularensis subsp. tularensis SCHU S4

B-factor: mean 32.56, std 15.17, range [9.18, 121.68]

Organism: Sphingobium sp. (strain NBRC 103272 / SYK-6) (NCBI:txid627192)

Sequence (993 aa):
RNNTITLYDLQLESGCTISPYVWRTKYALKHKGFDIDIVPGGFTGILERTGGRSERVPVIVDDGEWVLDSWVIAEYLDEKYPDRPLFEGPTQKNLKFLDNWLWSTAVGPWFRCYILDYHDLSLPQDRDYVRWSREQWFLGGQRLEDVQAGREDRLPLVPPTLEPFRRILAETKWLGGDQPNFADYSALAVFLWTASVARTPPLTEDDPLRDWLDRGFDLFDGLGRHPGNPLFGLKLREGDPEPFVRQNNTITLYDLQLESGCTISPYVWRTKYALKHKGFDIDIVPGGFTGILERTGGRSERVPVIVDDGEWVLDSWVIAEYLDEKYPDRPLFEGPTQKNLKFLDNWLWSTAVGPWFRCYILDYHDLSLPQDRDYVRWSREQWFLGGQRLEDVQAGREDRLPLVPPTLEPFRRILAETKWLGGDQPNFADYSALAVFLWTASVARTPPLTEDDPLRDWLDRGFDLFDGLGRHPGNPLFGLKLREGDPEPFVRQTGPNNTITLYDLQLESGCTISPYVWRTKYALKHKGFDIDIVPGGFTGILERTGGRSERVPVIVDDGEWVLDSWVIAEYLDEKYPDRPLFEGPTQKNLKFLDNWLWSTAVGPWFRCYILDYHDLSLPQDRDYVRWSREQWFLGGQRLEDVQAGREDRLPLVPPTLEPFRRILAETKWLGGDQPNFADYSALAVFLWTASVARTPPLTEDDPLRDWLDRGFDLFDGLGRHPGNPLFGLKLREGDPEPFVRQTGPNNTITLYDLQLESGCTISPYVWRTKYALKHKGFDIDIVPGGFTGILERTGGRSERVPVIVDDGEWVLDSWVIAEYLDEKYPDRPLFEGPTQKNLKFLDNWLWSTAVGPWFRCYILDYHDLSLPQDRDYVRWSREQWFLGGQRLEDVQAGREDRLPLVPPTLEPFRRILAETKWLGGDQPNFADYSALAVFLWTASVARTPPLTEDDPLRDWLDRGFDLFDGLGRHPGNPLFGLKLREGDPEPFVRQTG